Protein AF-0000000074037330 (afdb_homodimer)

InterPro domains:
  IPR000362 Fumarate lyase family [PR00149] (126-144)
  IPR000362 Fumarate lyase family [PR00149] (171-189)
  IPR000362 Fumarate lyase family [PR00149] (256-283)
  IPR000362 Fumarate lyase family [PR00149] (300-316)
  IPR008948 L-Aspartase-like [SSF48557] (42-413)
  IPR009049 Argininosuccinate lyase [MF_00006] (26-450)
  IPR009049 Argininosuccinate lyase [PTHR43814] (25-412)
  IPR009049 Argininosuccinate lyase [TIGR00838] (35-409)
  IPR009049 Argininosuccinate lyase [cd01359] (50-448)
  IPR020557 Fumarate lyase, conserved site [PS00163] (300-309)
  IPR022761 Fumarate lyase, N-terminal [PF00206] (53-324)
  IPR024083 Fumarase/histidase, N-terminal [G3DSA:1.10.275.10] (23-130)

Nearest PDB structures (foldseek):
  1tj7-assembly1_A  TM=9.114E-01  e=4.373E-25  Escherichia coli
  9ggj-assembly2_H  TM=9.199E-01  e=9.436E-25  Arabidopsis thaliana
  6ien-assembly1_D  TM=9.398E-01  e=2.125E-24  Mycobacterium tuberculosis H37Rv
  9ggj-assembly2_E  TM=9.167E-01  e=1.273E-24  Arabidopsis thaliana
  9ggi-assembly1_A  TM=9.177E-01  e=1.869E-24  Arabidopsis thaliana

pLDDT: mean 88.96, std 16.56, range [20.16, 98.88]

Solvent-accessible surface area (backbone atoms only — not comparable to full-atom values): 49420 Å² total; per-residue (Å²): 142,87,84,73,70,76,74,82,68,84,70,71,74,70,77,80,70,80,76,77,71,77,79,66,76,58,95,79,66,82,83,67,84,71,55,64,68,56,49,50,60,72,40,59,60,36,22,64,59,26,62,60,32,38,22,24,36,25,53,53,47,37,35,49,39,53,43,33,31,76,64,67,78,34,56,63,68,54,35,53,53,49,38,53,52,29,43,50,48,24,53,33,31,45,70,64,68,65,80,56,48,75,87,47,32,30,42,67,51,44,53,39,50,54,34,26,72,74,54,42,74,61,21,63,51,74,48,64,77,50,32,73,58,20,48,53,51,37,12,48,37,50,42,47,49,55,50,48,48,48,44,52,51,49,50,50,52,39,32,51,51,29,42,54,49,12,64,75,27,40,81,37,46,25,67,24,36,36,71,85,32,81,39,36,63,31,17,53,7,44,56,36,35,16,53,26,50,48,49,53,55,30,44,55,46,38,51,48,35,46,58,70,46,40,36,29,44,51,57,16,19,75,23,42,33,49,75,48,78,54,56,41,62,57,35,11,53,55,62,37,32,82,36,56,46,46,36,14,38,26,45,38,56,40,54,25,47,49,40,15,46,41,18,42,24,49,19,47,46,31,34,55,48,7,18,52,26,44,40,50,57,54,28,45,31,86,90,59,32,40,33,46,74,47,65,92,54,33,43,73,41,95,82,42,82,82,44,71,40,59,54,56,39,53,49,38,34,50,43,18,56,52,28,40,48,30,13,49,50,15,47,56,59,49,50,66,42,52,77,30,46,51,78,67,51,65,70,23,51,58,38,33,54,50,32,56,53,49,50,48,53,48,47,55,53,48,40,54,49,66,71,52,49,38,75,29,58,66,48,20,51,67,62,54,51,45,65,31,43,24,64,56,50,16,51,53,36,32,77,71,69,38,59,49,69,60,18,45,54,48,21,74,72,44,30,80,74,48,79,74,70,58,64,69,59,58,32,62,44,17,61,26,76,13,15,42,47,24,55,56,65,64,59,58,51,54,55,48,51,53,53,51,53,54,48,50,52,51,49,52,41,43,49,50,20,41,24,70,73,58,75,41,87,71,67,58,60,72,63,68,73,86,108,137,85,85,71,74,85,73,83,70,83,71,72,73,72,76,81,68,77,76,77,72,77,79,67,76,58,92,79,65,81,84,67,83,73,54,64,69,57,49,52,59,73,38,60,62,36,22,64,59,26,62,61,32,37,21,25,36,26,55,53,46,38,35,49,40,53,42,32,31,75,62,67,78,35,56,63,67,54,35,53,53,48,38,54,52,30,42,50,49,24,54,33,31,44,70,64,66,64,77,56,47,73,88,48,33,30,40,67,51,43,52,39,48,54,35,25,73,74,55,43,73,60,22,64,51,74,49,65,77,48,31,71,59,18,48,54,49,38,10,48,37,50,42,47,48,55,49,48,50,49,46,52,50,48,51,50,52,38,33,51,50,28,43,53,50,13,63,76,26,39,80,38,47,26,66,25,38,36,72,85,33,80,41,36,62,31,17,52,9,43,56,35,35,16,54,25,50,48,50,55,55,30,45,54,48,38,51,48,35,47,57,69,48,40,36,30,44,50,58,15,19,75,26,42,33,50,74,47,76,55,56,41,62,58,35,11,53,55,63,39,33,83,36,57,46,50,36,14,38,26,46,40,59,41,54,25,47,48,38,16,46,43,18,41,24,48,17,48,45,31,34,55,49,8,18,53,25,44,40,50,56,54,29,46,31,86,92,58,32,40,33,45,75,47,64,92,54,35,43,71,41,95,81,42,82,85,43,71,40,60,52,56,39,54,50,38,35,52,43,19,56,52,28,40,48,30,14,49,50,15,48,56,61,49,51,64,42,52,74,30,47,51,78,67,50,65,70,22,51,59,37,33,54,49,32,57,54,49,49,48,53,48,47,55,52,48,38,54,49,66,72,52,50,39,76,30,57,67,47,21,51,66,62,54,51,44,67,33,42,24,64,57,50,15,48,53,37,31,76,71,66,38,56,50,71,59,17,44,55,48,22,72,71,44,29,81,74,47,79,74,71,58,65,68,60,57,32,64,43,16,59,24,74,12,15,40,46,23,55,54,63,63,58,57,49,54,55,48,51,53,54,52,53,54,47,50,52,52,48,52,41,44,49,49,21,40,23,71,72,58,76,41,88,72,68,57,61,71,64,67,73,86,107

Foldseek 3Di:
DDPVPDPPDDPPPPPPLPPPPPLDPDPPDPPDDDDPVVLCVLLPCQQVLQLLLLLLLLLLLLLQLVQCCVQPVDPPVLSVLSLVQSLVSNVCSLVVSDHGDSSCSHSVSSQLVSQCVVPNPSSVCSCPQAAPVLSVLSSLLLSVLLLLLLLLVLLLLLLVLLQVVLVVFLQLWFFDDDVNHGAAIFTPSLVSNVLSVLSLVLSVLSVVLSLVSQARLHQLHQNNGDPGPGDSQSSSQLQLGPYHPPRSLVSQLCLLVSLLSNLVSLLSNLQSLLVVLVVVVVCVDPVNVQKDWDQVQWDADPVDRVDTHNVLSVVSNVVSVVSVVLSVQSVVLSPPDDTTDDSSSVRNSVSSVCSSVVSSVNSVVSSVGSNPMGGPSVSRVVPDALNNCLVVQLVVVVVVVDDSVVSNVVSVVCSNVDDDDDSSVVLCVPDDDCGSNHNVSVVSVVSSVVSVVVSVVSVVSNQVSSCVSSVDGDDSGHDPPVD/DCPVDDPVDDPPPPPPLPPPPPLDPDPPDPPDDDDPVVLCVLLPCQQVLQLLLLLLLLLLLLLQLVQCCVQPVDPPVLSVLSLVQSLVSNVCSLVVSDHGDSSCSHSVSSQLVSQCVVPNPSSVCSCPQAAVVLSVLSSLLLSVLLLLLLLLVLLLLLLVLLQVVLVVFLQLWFFDDDVNDGAAIFTPSLVSNVLSVLSLVLSVLSVVLSLVSQARLHQLHQNNGDPGPGDSQSSSQLQLGPYHPPRSLVSQLCLLVSLLSNLVSLLSNLQSLLVVLVVVVVCVDPVNVQKDWDQVQWDADPVDRVDTHNVLSVVSNVVSVVSVVLSVQSVVLSPPDDTTDDSSSVRNSVSSVCSSVVSSVNSVVSSVGSNPMGGPSVSRVVPDDLNNCLVVQLVVVVVVVDDSVVSNVVSVVCSNVDDDDDSSVVLCVPPDDCGSNHNVSVVSVVSSVVSVVVSVVSVVSNQVSSCVSSVDGDDSGHDPPVD

Radius of gyration: 31.89 Å; Cα contacts (8 Å, |Δi|>4): 1631; chains: 2; bounding box: 129×93×70 Å

Organism: NCBI:txid159291

Structure (mmCIF, N/CA/C/O backbone):
data_AF-0000000074037330-model_v1
#
loop_
_entity.id
_entity.type
_entity.pdbx_description
1 polymer 'Argininosuccinate lyase'
#
loop_
_atom_site.group_PDB
_atom_site.id
_atom_site.type_symbol
_atom_site.label_atom_id
_atom_site.label_alt_id
_atom_site.label_comp_id
_atom_site.label_asym_id
_atom_site.label_entity_id
_atom_site.label_seq_id
_atom_site.pdbx_PDB_ins_code
_atom_site.Cartn_x
_atom_site.Cartn_y
_atom_site.Cartn_z
_atom_site.occupancy
_atom_site.B_iso_or_equiv
_atom_site.auth_seq_id
_atom_site.auth_comp_id
_atom_site.auth_asym_id
_atom_site.auth_atom_id
_atom_site.pdbx_PDB_model_num
ATOM 1 N N . MET A 1 1 ? -68.125 2.275 -13.633 1 20.86 1 MET A N 1
ATOM 2 C CA . MET A 1 1 ? -67.938 2.797 -12.289 1 20.86 1 MET A CA 1
ATOM 3 C C . MET A 1 1 ? -66.625 3.582 -12.18 1 20.86 1 MET A C 1
ATOM 5 O O . MET A 1 1 ? -65.688 3.424 -13.016 1 20.86 1 MET A O 1
ATOM 9 N N . PRO A 1 2 ? -66.375 4.34 -10.977 1 20.16 2 PRO A N 1
ATOM 10 C CA . PRO A 1 2 ? -65.75 5.504 -10.336 1 20.16 2 PRO A CA 1
ATOM 11 C C . PRO A 1 2 ? -64.25 5.332 -10.141 1 20.16 2 PRO A C 1
ATOM 13 O O . PRO A 1 2 ? -63.812 4.281 -9.672 1 20.16 2 PRO A O 1
ATOM 16 N N . ARG A 1 3 ? -63.344 5.91 -11.07 1 23.05 3 ARG A N 1
ATOM 17 C CA . ARG A 1 3 ? -61.938 6.277 -11.258 1 23.05 3 ARG A CA 1
ATOM 18 C C . ARG A 1 3 ? -61.344 6.906 -9.992 1 23.05 3 ARG A C 1
ATOM 20 O O . ARG A 1 3 ? -60.281 7.5 -10.031 1 23.05 3 ARG A O 1
ATOM 27 N N . GLU A 1 4 ? -62.219 7.105 -8.992 1 20.86 4 GLU A N 1
ATOM 28 C CA . GLU A 1 4 ? -61.875 7.992 -7.891 1 20.86 4 GLU A CA 1
ATOM 29 C C . GLU A 1 4 ? -60.688 7.422 -7.086 1 20.86 4 GLU A C 1
ATOM 31 O O . GLU A 1 4 ? -60.906 6.676 -6.129 1 20.86 4 GLU A O 1
ATOM 36 N N . LEU A 1 5 ? -59.844 6.711 -7.816 1 22.75 5 LEU A N 1
ATOM 37 C CA . LEU A 1 5 ? -58.875 6 -7.008 1 22.75 5 LEU A CA 1
ATOM 38 C C . LEU A 1 5 ? -58.312 6.906 -5.918 1 22.75 5 LEU A C 1
ATOM 40 O O . LEU A 1 5 ? -58.125 8.109 -6.141 1 22.75 5 LEU A O 1
ATOM 44 N N . LEU A 1 6 ? -58.188 6.41 -4.727 1 22.62 6 LEU A N 1
ATOM 45 C CA . LEU A 1 6 ? -57.969 6.828 -3.348 1 22.62 6 LEU A CA 1
ATOM 46 C C . LEU A 1 6 ? -56.688 7.652 -3.232 1 22.62 6 LEU A C 1
ATOM 48 O O . LEU A 1 6 ? -55.625 7.258 -3.748 1 22.62 6 LEU A O 1
ATOM 52 N N . GLU A 1 7 ? -56.75 9.016 -3.18 1 23 7 GLU A N 1
ATOM 53 C CA . GLU A 1 7 ? -55.844 10.07 -2.717 1 23 7 GLU A CA 1
ATOM 54 C C . GLU A 1 7 ? -55.094 9.633 -1.459 1 23 7 GLU A C 1
ATOM 56 O O . GLU A 1 7 ? -55.719 9.375 -0.424 1 23 7 GLU A O 1
ATOM 61 N N . ALA A 1 8 ? -54.219 8.633 -1.665 1 27.61 8 ALA A N 1
ATOM 62 C CA . ALA A 1 8 ? -53.594 8.141 -0.432 1 27.61 8 ALA A CA 1
ATOM 63 C C . ALA A 1 8 ? -53.219 9.297 0.488 1 27.61 8 ALA A C 1
ATOM 65 O O . ALA A 1 8 ? -52.5 10.219 0.076 1 27.61 8 ALA A O 1
ATOM 66 N N . PRO A 1 9 ? -53.969 9.617 1.555 1 23.56 9 PRO A N 1
ATOM 67 C CA . PRO A 1 9 ? -53.938 10.789 2.43 1 23.56 9 PRO A CA 1
ATOM 68 C C . PRO A 1 9 ? -52.531 11.078 2.982 1 23.56 9 PRO A C 1
ATOM 70 O O . PRO A 1 9 ? -52.188 12.25 3.156 1 23.56 9 PRO A O 1
ATOM 73 N N . GLY A 1 10 ? -51.938 10.086 3.611 1 25.59 10 GLY A N 1
ATOM 74 C CA . GLY A 1 10 ? -51.344 10.484 4.879 1 25.59 10 GLY A CA 1
ATOM 75 C C . GLY A 1 10 ? -50.094 11.305 4.719 1 25.59 10 GLY A C 1
ATOM 76 O O . GLY A 1 10 ? -49.156 10.891 4.039 1 25.59 10 GLY A O 1
ATOM 77 N N . SER A 1 11 ? -50.188 12.625 4.555 1 23.95 11 SER A N 1
ATOM 78 C CA . SER A 1 11 ? -49.188 13.688 4.531 1 23.95 11 SER A CA 1
ATOM 79 C C . SER A 1 11 ? -48.188 13.516 5.66 1 23.95 11 SER A C 1
ATOM 81 O O . SER A 1 11 ? -48.531 13.719 6.832 1 23.95 11 SER A O 1
ATOM 83 N N . LEU A 1 12 ? -47.562 12.367 5.773 1 28.48 12 LEU A N 1
ATOM 84 C CA . LEU A 1 12 ? -46.594 12.336 6.875 1 28.48 12 LEU A CA 1
ATOM 85 C C . LEU A 1 12 ? -45.781 13.609 6.902 1 28.48 12 LEU A C 1
ATOM 87 O O . LEU A 1 12 ? -45.188 14.008 5.883 1 28.48 12 LEU A O 1
ATOM 91 N N . THR A 1 13 ? -46.188 14.578 7.691 1 24.44 13 THR A N 1
ATOM 92 C CA . THR A 1 13 ? -45.5 15.82 8 1 24.44 13 THR A CA 1
ATOM 93 C C . THR A 1 13 ? -44 15.578 8.125 1 24.44 13 THR A C 1
ATOM 95 O O . THR A 1 13 ? -43.562 14.703 8.883 1 24.44 13 THR A O 1
ATOM 98 N N . ARG A 1 14 ? -43.344 15.75 7.082 1 32.03 14 ARG A N 1
ATOM 99 C CA . ARG A 1 14 ? -41.875 15.797 7.059 1 32.03 14 ARG A CA 1
ATOM 100 C C . ARG A 1 14 ? -41.344 16.562 8.258 1 32.03 14 ARG A C 1
ATOM 102 O O . ARG A 1 14 ? -41.75 17.688 8.523 1 32.03 14 ARG A O 1
ATOM 109 N N . PRO A 1 15 ? -40.875 15.875 9.281 1 30.97 15 PRO A N 1
ATOM 110 C CA . PRO A 1 15 ? -40.344 16.656 10.398 1 30.97 15 PRO A CA 1
ATOM 111 C C . PRO A 1 15 ? -39.531 17.875 9.945 1 30.97 15 PRO A C 1
ATOM 113 O O . PRO A 1 15 ? -39 17.891 8.836 1 30.97 15 PRO A O 1
ATOM 116 N N . ALA A 1 16 ? -39.781 19.109 10.5 1 33.38 16 ALA A N 1
ATOM 117 C CA . ALA A 1 16 ? -39.188 20.422 10.32 1 33.38 16 ALA A CA 1
ATOM 118 C C . ALA A 1 16 ? -37.656 20.328 10.234 1 33.38 16 ALA A C 1
ATOM 120 O O . ALA A 1 16 ? -37 19.922 11.195 1 33.38 16 ALA A O 1
ATOM 121 N N . LEU A 1 17 ? -37.188 20.062 9.133 1 35.16 17 LEU A N 1
ATOM 122 C CA . LEU A 1 17 ? -35.75 20.328 8.883 1 35.16 17 LEU A CA 1
ATOM 123 C C . LEU A 1 17 ? -35.344 21.656 9.5 1 35.16 17 LEU A C 1
ATOM 125 O O . LEU A 1 17 ? -36 22.672 9.305 1 35.16 17 LEU A O 1
ATOM 129 N N . LEU A 1 18 ? -34.938 21.75 10.695 1 33.62 18 LEU A N 1
ATOM 130 C CA . LEU A 1 18 ? -34.375 22.969 11.289 1 33.62 18 LEU A CA 1
ATOM 131 C C . LEU A 1 18 ? -33.594 23.766 10.25 1 33.62 18 LEU A C 1
ATOM 133 O O . LEU A 1 18 ? -32.531 23.328 9.82 1 33.62 18 LEU A O 1
ATOM 137 N N . GLU A 1 19 ? -34.281 24.422 9.336 1 34.91 19 GLU A N 1
ATOM 138 C CA . GLU A 1 19 ? -33.656 25.406 8.445 1 34.91 19 GLU A CA 1
ATOM 139 C C . GLU A 1 19 ? -32.969 26.5 9.234 1 34.91 19 GLU A C 1
ATOM 141 O O . GLU A 1 19 ? -33.625 27.422 9.727 1 34.91 19 GLU A O 1
ATOM 146 N N . TYR A 1 20 ? -32.094 26.312 10.07 1 33.75 20 TYR A N 1
ATOM 147 C CA . TYR A 1 20 ? -31.344 27.406 10.703 1 33.75 20 TYR A CA 1
ATOM 148 C C . TYR A 1 20 ? -30.594 28.219 9.664 1 33.75 20 TYR A C 1
ATOM 150 O O . TYR A 1 20 ? -29.562 27.781 9.141 1 33.75 20 TYR A O 1
ATOM 158 N N . SER A 1 21 ? -31.297 29.109 8.891 1 36.19 21 SER A N 1
ATOM 159 C CA . SER A 1 21 ? -30.734 29.938 7.82 1 36.19 21 SER A CA 1
ATOM 160 C C . SER A 1 21 ? -29.797 31 8.383 1 36.19 21 SER A C 1
ATOM 162 O O . SER A 1 21 ? -29.469 31.969 7.688 1 36.19 21 SER A O 1
ATOM 164 N N . ARG A 1 22 ? -29.594 31.297 9.641 1 39.94 22 ARG A N 1
ATOM 165 C CA . ARG A 1 22 ? -28.797 32.5 9.82 1 39.94 22 ARG A CA 1
ATOM 166 C C . ARG A 1 22 ? -27.359 32.281 9.359 1 39.94 22 ARG A C 1
ATOM 168 O O . ARG A 1 22 ? -26.688 31.375 9.836 1 39.94 22 ARG A O 1
ATOM 175 N N . VAL A 1 23 ? -27.062 32.875 8.234 1 42.31 23 VAL A N 1
ATOM 176 C CA . VAL A 1 23 ? -25.734 32.844 7.609 1 42.31 23 VAL A CA 1
ATOM 177 C C . VAL A 1 23 ? -24.688 33.375 8.594 1 42.31 23 VAL A C 1
ATOM 179 O O . VAL A 1 23 ? -24.719 34.562 8.969 1 42.31 23 VAL A O 1
ATOM 182 N N . MET A 1 24 ? -24.328 32.688 9.539 1 45.78 24 MET A N 1
ATOM 183 C CA . MET A 1 24 ? -23.172 33.062 10.344 1 45.78 24 MET A CA 1
ATOM 184 C C . MET A 1 24 ? -21.984 33.406 9.453 1 45.78 24 MET A C 1
ATOM 186 O O . MET A 1 24 ? -21.828 32.875 8.359 1 45.78 24 MET A O 1
ATOM 190 N N . ALA A 1 25 ? -21.406 34.594 9.602 1 51.91 25 ALA A N 1
ATOM 191 C CA . ALA A 1 25 ? -20.203 35.031 8.898 1 51.91 25 ALA A CA 1
ATOM 192 C C . ALA A 1 25 ? -19.156 33.938 8.852 1 51.91 25 ALA A C 1
ATOM 194 O O . ALA A 1 25 ? -19.016 33.156 9.797 1 51.91 25 ALA A O 1
ATOM 195 N N . LYS A 1 26 ? -18.672 33.844 7.711 1 59.06 26 LYS A N 1
ATOM 196 C CA . LYS A 1 26 ? -17.609 32.844 7.531 1 59.06 26 LYS A CA 1
ATOM 197 C C . LYS A 1 26 ? -16.438 33.125 8.469 1 59.06 26 LYS A C 1
ATOM 199 O O . LYS A 1 26 ? -16.062 34.281 8.664 1 59.06 26 LYS A O 1
ATOM 204 N N . LEU A 1 27 ? -15.945 32.25 9.133 1 52.94 27 LEU A N 1
ATOM 205 C CA . LEU A 1 27 ? -14.922 32.344 10.172 1 52.94 27 LEU A CA 1
ATOM 206 C C . LEU A 1 27 ? -13.719 33.125 9.688 1 52.94 27 LEU A C 1
ATOM 208 O O . LEU A 1 27 ? -13.055 33.812 10.484 1 52.94 27 LEU A O 1
ATOM 212 N N . TRP A 1 28 ? -13.508 33.219 8.305 1 53.81 28 TRP A N 1
ATOM 213 C CA . TRP A 1 28 ? -12.328 33.844 7.742 1 53.81 28 TRP A CA 1
ATOM 214 C C . TRP A 1 28 ? -12.688 35.219 7.121 1 53.81 28 TRP A C 1
ATOM 216 O O . TRP A 1 28 ? -11.828 35.875 6.539 1 53.81 28 TRP A O 1
ATOM 226 N N . GLU A 1 29 ? -13.945 35.656 7.102 1 53.44 29 GLU A N 1
ATOM 227 C CA . GLU A 1 29 ? -14.422 36.844 6.391 1 53.44 29 GLU A CA 1
ATOM 228 C C . GLU A 1 29 ? -13.789 38.125 6.957 1 53.44 29 GLU A C 1
ATOM 230 O O . GLU A 1 29 ? -13.859 38.375 8.156 1 53.44 29 GLU A O 1
ATOM 235 N N . LYS A 1 30 ? -12.945 38.688 6.078 1 53.56 30 LYS A N 1
ATOM 236 C CA . LYS A 1 30 ? -12.273 39.938 6.41 1 53.56 30 LYS A CA 1
ATOM 237 C C . LYS A 1 30 ? -12.969 41.125 5.742 1 53.56 30 LYS A C 1
ATOM 239 O O . LYS A 1 30 ? -12.312 42.094 5.383 1 53.56 30 LYS A O 1
ATOM 244 N N . GLY A 1 31 ? -14.258 41.062 5.523 1 51.25 31 GLY A N 1
ATOM 245 C CA . GLY A 1 31 ? -15.016 42.219 5.074 1 51.25 31 GLY A CA 1
ATOM 246 C C . GLY A 1 31 ? -15.273 42.219 3.58 1 51.25 31 GLY A C 1
ATOM 247 O O . GLY A 1 31 ? -16 43.094 3.07 1 51.25 31 GLY A O 1
ATOM 248 N N . TYR A 1 32 ? -14.516 41.531 2.701 1 58.31 32 TYR A N 1
ATOM 249 C CA . TYR A 1 32 ? -14.828 41.594 1.276 1 58.31 32 TYR A CA 1
ATOM 250 C C . TYR A 1 32 ? -15.578 40.344 0.838 1 58.31 32 TYR A C 1
ATOM 252 O O . TYR A 1 32 ? -15.453 39.281 1.465 1 58.31 32 TYR A O 1
ATOM 260 N N . SER A 1 33 ? -16.5 40.688 -0.031 1 63.72 33 SER A N 1
ATOM 261 C CA . SER A 1 33 ? -17.281 39.562 -0.561 1 63.72 33 SER A CA 1
ATOM 262 C C . SER A 1 33 ? -16.516 38.844 -1.661 1 63.72 33 SER A C 1
ATOM 264 O O . SER A 1 33 ? -15.938 39.469 -2.547 1 63.72 33 SER A O 1
ATOM 266 N N . LEU A 1 34 ? -16.25 37.562 -1.409 1 65.75 34 LEU A N 1
ATOM 267 C CA . LEU A 1 34 ? -15.656 36.75 -2.467 1 65.75 34 LEU A CA 1
ATOM 268 C C . LEU A 1 34 ? -16.594 36.656 -3.672 1 65.75 34 LEU A C 1
ATOM 270 O O . LEU A 1 34 ? -17.812 36.719 -3.525 1 65.75 34 LEU A O 1
ATOM 274 N N . ASP A 1 35 ? -15.961 36.594 -4.867 1 75.75 35 ASP A N 1
ATOM 275 C CA . ASP A 1 35 ? -16.703 36.312 -6.082 1 75.75 35 ASP A CA 1
ATOM 276 C C . ASP A 1 35 ? -17.469 34.969 -5.957 1 75.75 35 ASP A C 1
ATOM 278 O O . ASP A 1 35 ? -16.938 34 -5.418 1 75.75 35 ASP A O 1
ATOM 282 N N . ASP A 1 36 ? -18.625 35.031 -6.328 1 71.31 36 ASP A N 1
ATOM 283 C CA . ASP A 1 36 ? -19.516 33.906 -6.184 1 71.31 36 ASP A CA 1
ATOM 284 C C . ASP A 1 36 ? -18.922 32.656 -6.848 1 71.31 36 ASP A C 1
ATOM 286 O O . ASP A 1 36 ? -19.031 31.547 -6.316 1 71.31 36 ASP A O 1
ATOM 290 N N . ALA A 1 37 ? -18.359 32.875 -8.016 1 77.56 37 ALA A N 1
ATOM 291 C CA . ALA A 1 37 ? -17.766 31.75 -8.727 1 77.56 37 ALA A CA 1
ATOM 292 C C . ALA A 1 37 ? -16.609 31.156 -7.945 1 77.56 37 ALA A C 1
ATOM 294 O O . ALA A 1 37 ? -16.438 29.938 -7.902 1 77.56 37 ALA A O 1
ATOM 295 N N . VAL A 1 38 ? -15.859 32.031 -7.367 1 82.69 38 VAL A N 1
ATOM 296 C CA . VAL A 1 38 ? -14.703 31.578 -6.602 1 82.69 38 VAL A CA 1
ATOM 297 C C . VAL A 1 38 ? -15.164 30.859 -5.332 1 82.69 38 VAL A C 1
ATOM 299 O O . VAL A 1 38 ? -14.594 29.844 -4.949 1 82.69 38 VAL A O 1
ATOM 302 N N . GLU A 1 39 ? -16.109 31.406 -4.742 1 81.44 39 GLU A N 1
ATOM 303 C CA . GLU A 1 39 ? -16.656 30.781 -3.537 1 81.44 39 GLU A CA 1
ATOM 304 C C . GLU A 1 39 ? -17.219 29.391 -3.84 1 81.44 39 GLU A C 1
ATOM 306 O O . GLU A 1 39 ? -16.969 28.438 -3.088 1 81.44 39 GLU A O 1
ATOM 311 N N . CYS A 1 40 ? -17.969 29.344 -4.941 1 80.44 40 CYS A N 1
ATOM 312 C CA . CYS A 1 40 ? -18.516 28.062 -5.352 1 80.44 40 CYS A CA 1
ATOM 313 C C . CYS A 1 40 ? -17.406 27.047 -5.633 1 80.44 40 CYS A C 1
ATOM 315 O O . CYS A 1 40 ? -17.516 25.891 -5.254 1 80.44 40 CYS A O 1
ATO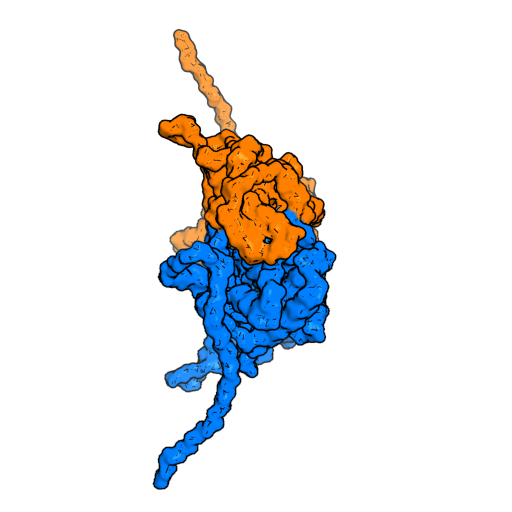M 317 N N . PHE A 1 41 ? -16.453 27.531 -6.27 1 84.06 41 PHE A N 1
ATOM 318 C CA . PHE A 1 41 ? -15.344 26.672 -6.645 1 84.06 41 PHE A CA 1
ATOM 319 C C . PHE A 1 41 ? -14.594 26.188 -5.406 1 84.06 41 PHE A C 1
ATOM 321 O O . PHE A 1 41 ? -14.258 25 -5.297 1 84.06 41 PHE A O 1
ATOM 328 N N . THR A 1 42 ? -14.352 27 -4.441 1 86.62 42 THR A N 1
ATOM 329 C CA . THR A 1 42 ? -13.516 26.672 -3.289 1 86.62 42 THR A CA 1
ATOM 330 C C . THR A 1 42 ? -14.297 25.859 -2.264 1 86.62 42 THR A C 1
ATOM 332 O O . THR A 1 42 ? -13.719 25.047 -1.535 1 86.62 42 THR A O 1
ATOM 335 N N . VAL A 1 43 ? -15.57 26.094 -2.207 1 86.25 43 VAL A N 1
ATOM 336 C CA . VAL A 1 43 ? -16.406 25.266 -1.344 1 86.25 43 VAL A CA 1
ATOM 337 C C . VAL A 1 43 ? -16.484 23.844 -1.918 1 86.25 43 VAL A C 1
ATOM 339 O O . VAL A 1 43 ? -16.453 22.875 -1.174 1 86.25 43 VAL A O 1
ATOM 342 N N . GLY A 1 44 ? -16.625 23.812 -3.232 1 89.44 44 GLY A N 1
ATOM 343 C CA . GLY A 1 44 ? -16.766 22.531 -3.912 1 89.44 44 GLY A CA 1
ATOM 344 C C . GLY A 1 44 ? -17.891 21.688 -3.367 1 89.44 44 GLY A C 1
ATOM 345 O O . GLY A 1 44 ? -19.031 22.156 -3.252 1 89.44 44 GLY A O 1
ATOM 346 N N . ARG A 1 45 ? -17.578 20.422 -3.008 1 90.56 45 ARG A N 1
ATOM 347 C CA . ARG A 1 45 ? -18.609 19.516 -2.531 1 90.56 45 ARG A CA 1
ATOM 348 C C . ARG A 1 45 ? -18.453 19.234 -1.039 1 90.56 45 ARG A C 1
ATOM 350 O O . ARG A 1 45 ? -19.016 18.281 -0.518 1 90.56 45 ARG A O 1
ATOM 357 N N . ASP A 1 46 ? -17.703 20.062 -0.376 1 92.19 46 ASP A N 1
ATOM 358 C CA . ASP A 1 46 ? -17.406 19.859 1.037 1 92.19 46 ASP A CA 1
ATOM 359 C C . ASP A 1 46 ? -18.688 19.859 1.872 1 92.19 46 ASP A C 1
ATOM 361 O O . ASP A 1 46 ? -18.797 19.125 2.854 1 92.19 46 ASP A O 1
ATOM 365 N N . TYR A 1 47 ? -19.656 20.734 1.519 1 90.69 47 TYR A N 1
ATOM 366 C CA . TYR A 1 47 ? -20.891 20.797 2.289 1 90.69 47 TYR A CA 1
ATOM 367 C C . TYR A 1 47 ? -21.656 19.484 2.223 1 90.69 47 TYR A C 1
ATOM 369 O O . TYR A 1 47 ? -22.375 19.125 3.162 1 90.69 47 TYR A O 1
ATOM 377 N N . LEU A 1 48 ? -21.484 18.719 1.184 1 90.94 48 LEU A N 1
ATOM 378 C CA . LEU A 1 48 ? -22.094 17.391 1.053 1 90.94 48 LEU A CA 1
ATOM 379 C C . LEU A 1 48 ? -21.25 16.328 1.721 1 90.94 48 LEU A C 1
ATOM 381 O O . LEU A 1 48 ? -21.766 15.508 2.486 1 90.94 48 LEU A O 1
ATOM 385 N N . LEU A 1 49 ? -19.969 16.375 1.443 1 94.12 49 LEU A N 1
ATOM 386 C CA . LEU A 1 49 ? -19.031 15.352 1.92 1 94.12 49 LEU A CA 1
ATOM 387 C C . LEU A 1 49 ? -18.922 15.398 3.439 1 94.12 49 LEU A C 1
ATOM 389 O O . LEU A 1 49 ? -18.766 14.359 4.086 1 94.12 49 LEU A O 1
ATOM 393 N N . ASP A 1 50 ? -19 16.594 4.012 1 94.75 50 ASP A N 1
ATOM 394 C CA . ASP A 1 50 ? -18.766 16.797 5.438 1 94.75 50 ASP A CA 1
ATOM 395 C C . ASP A 1 50 ? -19.953 16.297 6.266 1 94.75 50 ASP A C 1
ATOM 397 O O . ASP A 1 50 ? -19.844 16.156 7.484 1 94.75 50 ASP A O 1
ATOM 401 N N . LEU A 1 51 ? -21.062 16.016 5.656 1 92.19 51 LEU A N 1
ATOM 402 C CA . LEU A 1 51 ? -22.141 15.344 6.367 1 92.19 51 LEU A CA 1
ATOM 403 C C . LEU A 1 51 ? -21.688 14.008 6.93 1 92.19 51 LEU A C 1
ATOM 405 O O . LEU A 1 51 ? -22.156 13.578 7.984 1 92.19 51 LEU A O 1
ATOM 409 N N . ASN A 1 52 ? -20.734 13.406 6.242 1 93.56 52 ASN A N 1
ATOM 410 C CA . ASN A 1 52 ? -20.156 12.148 6.727 1 93.56 52 ASN A CA 1
ATOM 411 C C . ASN A 1 52 ? -19.297 12.375 7.965 1 93.56 52 ASN A C 1
ATOM 413 O O . ASN A 1 52 ? -19.062 11.445 8.734 1 93.56 52 ASN A O 1
ATOM 417 N N . LEU A 1 53 ? -18.812 13.641 8.227 1 96.5 53 LEU A N 1
ATOM 418 C CA . LEU A 1 53 ? -17.75 13.883 9.203 1 96.5 53 LEU A CA 1
ATOM 419 C C . LEU A 1 53 ? -18.297 14.594 10.43 1 96.5 53 LEU A C 1
ATOM 421 O O . LEU A 1 53 ? -17.609 14.719 11.445 1 96.5 53 LEU A O 1
ATOM 425 N N . ILE A 1 54 ? -19.562 15.055 10.422 1 95.88 54 ILE A N 1
ATOM 426 C CA . ILE A 1 54 ? -20.094 15.93 11.453 1 95.88 54 ILE A CA 1
ATOM 427 C C . ILE A 1 54 ? -20.078 15.211 12.805 1 95.88 54 ILE A C 1
ATOM 429 O O . ILE A 1 54 ? -19.781 15.828 13.836 1 95.88 54 ILE A O 1
ATOM 433 N N . THR A 1 55 ? -20.438 13.898 12.82 1 96.12 55 THR A N 1
ATOM 434 C CA . THR A 1 55 ? -20.422 13.141 14.062 1 96.12 55 THR A CA 1
ATOM 435 C C . THR A 1 55 ? -19 13.008 14.602 1 96.12 55 THR A C 1
ATOM 437 O O . THR A 1 55 ? -18.766 13.219 15.797 1 96.12 55 THR A O 1
ATOM 440 N N . ALA A 1 56 ? -18.062 12.648 13.727 1 97.5 56 ALA A N 1
ATOM 441 C CA . ALA A 1 56 ? -16.656 12.547 14.117 1 97.5 56 ALA A CA 1
ATOM 442 C C . ALA A 1 56 ? -16.125 13.898 14.586 1 97.5 56 ALA A C 1
ATOM 444 O O . ALA A 1 56 ? -15.312 13.961 15.516 1 97.5 56 ALA A O 1
ATOM 445 N N . ASP A 1 57 ? -16.516 14.961 13.93 1 97.5 57 ASP A N 1
ATOM 446 C CA . ASP A 1 57 ? -16.109 16.312 14.312 1 97.5 57 ASP A CA 1
ATOM 447 C C . ASP A 1 57 ? -16.594 16.641 15.727 1 97.5 57 ASP A C 1
ATOM 449 O O . ASP A 1 57 ? -15.836 17.203 16.531 1 97.5 57 ASP A O 1
ATOM 453 N N . ALA A 1 58 ? -17.828 16.312 15.984 1 97.56 58 ALA A N 1
ATOM 454 C CA . ALA A 1 58 ? -18.391 16.547 17.312 1 97.56 58 ALA A CA 1
ATOM 455 C C . ALA A 1 58 ? -17.625 15.758 18.375 1 97.56 58 ALA A C 1
ATOM 457 O O . ALA A 1 58 ? -17.281 16.297 19.438 1 97.56 58 ALA A O 1
ATOM 458 N N . VAL A 1 59 ? -17.344 14.508 18.078 1 97.81 59 VAL A N 1
ATOM 459 C CA . VAL A 1 59 ? -16.656 13.633 19.031 1 97.81 59 VAL A CA 1
ATOM 460 C C . VAL A 1 59 ? -15.242 14.172 19.281 1 97.81 59 VAL A C 1
ATOM 462 O O . VAL A 1 59 ? -14.812 14.273 20.438 1 97.81 59 VAL A O 1
ATOM 465 N N . ALA A 1 60 ? -14.531 14.539 18.234 1 98.12 60 ALA A N 1
ATOM 466 C CA . ALA A 1 60 ? -13.195 15.109 18.375 1 98.12 60 ALA A CA 1
ATOM 467 C C . ALA A 1 60 ? -13.234 16.422 19.156 1 98.12 60 ALA A C 1
ATOM 469 O O . ALA A 1 60 ? -12.312 16.719 19.938 1 98.12 60 ALA A O 1
ATOM 470 N N . SER A 1 61 ? -14.305 17.188 18.984 1 97.81 61 SER A N 1
ATOM 471 C CA . SER A 1 61 ? -14.445 18.484 19.656 1 97.81 61 SER A CA 1
ATOM 472 C C . SER A 1 61 ? -14.703 18.281 21.156 1 97.81 61 SER A C 1
ATOM 474 O O . SER A 1 61 ? -14.266 19.094 21.969 1 97.81 61 SER A O 1
ATOM 476 N N . ILE A 1 62 ? -15.406 17.203 21.531 1 98.12 62 ILE A N 1
ATOM 477 C CA . ILE A 1 62 ? -15.578 16.891 22.953 1 98.12 62 ILE A CA 1
ATOM 478 C C . ILE A 1 62 ? -14.211 16.688 23.594 1 98.12 62 ILE A C 1
ATOM 480 O O . ILE A 1 62 ? -13.93 17.25 24.656 1 98.12 62 ILE A O 1
ATOM 484 N N . ALA A 1 63 ? -13.375 15.859 22.938 1 98.06 63 ALA A N 1
ATOM 485 C CA . ALA A 1 63 ? -12.039 15.594 23.469 1 98.06 63 ALA A CA 1
ATOM 486 C C . ALA A 1 63 ? -11.219 16.875 23.562 1 98.06 63 ALA A C 1
ATOM 488 O O . ALA A 1 63 ? -10.484 17.078 24.547 1 98.06 63 ALA A O 1
ATOM 489 N N . HIS A 1 64 ? -11.328 17.719 22.578 1 97.44 64 HIS A N 1
ATOM 490 C CA . HIS A 1 64 ? -10.609 18.984 22.547 1 97.44 64 HIS A CA 1
ATOM 491 C C . HIS A 1 64 ? -11.047 19.891 23.703 1 97.44 64 HIS A C 1
ATOM 493 O O . HIS A 1 64 ? -10.219 20.469 24.391 1 97.44 64 HIS A O 1
ATOM 499 N N . VAL A 1 65 ? -12.352 20.016 23.922 1 97.5 65 VAL A N 1
ATOM 500 C CA . VAL A 1 65 ? -12.922 20.844 24.984 1 97.5 65 VAL A CA 1
ATOM 501 C C . VAL A 1 65 ? -12.461 20.328 26.344 1 97.5 65 VAL A C 1
ATOM 503 O O . VAL A 1 65 ? -12.109 21.109 27.234 1 97.5 65 VAL A O 1
ATOM 506 N N . ARG A 1 66 ? -12.516 19.062 26.516 1 97.44 66 ARG A N 1
ATOM 507 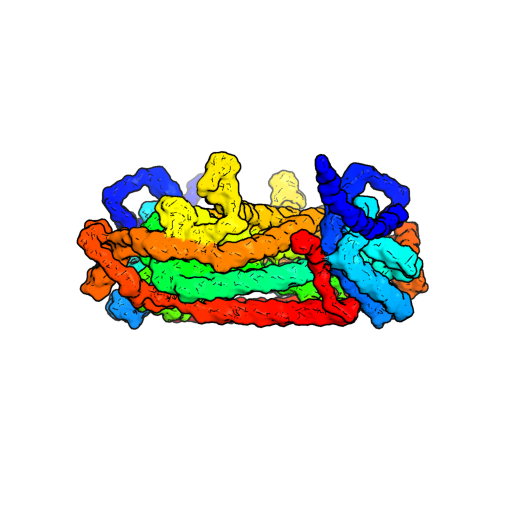C CA . ARG A 1 66 ? -12.039 18.453 27.75 1 97.44 66 ARG A CA 1
ATOM 508 C C . ARG A 1 66 ? -10.586 18.812 28.016 1 97.44 66 ARG A C 1
ATOM 510 O O . ARG A 1 66 ? -10.211 19.109 29.156 1 97.44 66 ARG A O 1
ATOM 517 N N . MET A 1 67 ? -9.773 18.734 27 1 97.5 67 MET A N 1
ATOM 518 C CA . MET A 1 67 ? -8.367 19.094 27.109 1 97.5 67 MET A CA 1
ATOM 519 C C . MET A 1 67 ? -8.203 20.578 27.438 1 97.5 67 MET A C 1
ATOM 521 O O . MET A 1 67 ? -7.387 20.938 28.281 1 97.5 67 MET A O 1
ATOM 525 N N . LEU A 1 68 ? -9 21.516 26.812 1 95.75 68 LEU A N 1
ATOM 526 C CA . LEU A 1 68 ? -8.945 22.938 27.109 1 95.75 68 LEU A CA 1
ATOM 527 C C . LEU A 1 68 ? -9.258 23.203 28.578 1 95.75 68 LEU A C 1
ATOM 529 O O . LEU A 1 68 ? -8.609 24.031 29.219 1 95.75 68 LEU A O 1
ATOM 533 N N . ALA A 1 69 ? -10.219 22.531 29.094 1 97.06 69 ALA A N 1
ATOM 534 C CA . ALA A 1 69 ? -10.578 22.688 30.516 1 97.06 69 ALA A CA 1
ATOM 535 C C . ALA A 1 69 ? -9.461 22.172 31.422 1 97.06 69 ALA A C 1
ATOM 537 O O . ALA A 1 69 ? -9.109 22.828 32.406 1 97.06 69 ALA A O 1
ATOM 538 N N . SER A 1 70 ? -8.922 21.047 31.078 1 97.19 70 SER A N 1
ATOM 539 C CA . SER A 1 70 ? -7.883 20.438 31.891 1 97.19 70 SER A CA 1
ATOM 540 C C . SER A 1 70 ? -6.629 21.297 31.938 1 97.19 70 SER A C 1
ATOM 542 O O . SER A 1 70 ? -5.871 21.25 32.906 1 97.19 70 SER A O 1
ATOM 544 N N . THR A 1 71 ? -6.371 22.125 30.906 1 94.19 71 THR A N 1
ATOM 545 C CA . THR A 1 71 ? -5.18 22.953 30.828 1 94.19 71 THR A CA 1
ATOM 546 C C . THR A 1 71 ? -5.488 24.375 31.281 1 94.19 71 THR A C 1
ATOM 548 O O . THR A 1 71 ? -4.629 25.266 31.203 1 94.19 71 THR A O 1
ATOM 551 N N . GLY A 1 72 ? -6.758 24.672 31.641 1 92.25 72 GLY A N 1
ATOM 552 C CA . GLY A 1 72 ? -7.145 25.969 32.188 1 92.25 72 GLY A CA 1
ATOM 553 C C . GLY A 1 72 ? -7.48 26.984 31.125 1 92.25 72 GLY A C 1
ATOM 554 O O . GLY A 1 72 ? -7.637 28.172 31.438 1 92.25 72 GLY A O 1
ATOM 555 N N . LEU A 1 73 ? -7.633 26.547 29.875 1 91.25 73 LEU A N 1
ATOM 556 C CA . LEU A 1 73 ? -7.902 27.469 28.766 1 91.25 73 LEU A CA 1
ATOM 557 C C . LEU A 1 73 ? -9.398 27.703 28.609 1 91.25 73 LEU A C 1
ATOM 559 O O . LEU A 1 73 ? -9.812 28.641 27.922 1 91.25 73 LEU A O 1
ATOM 563 N N . LEU A 1 74 ? -10.203 26.859 29.281 1 93.12 74 LEU A N 1
ATOM 564 C CA . LEU A 1 74 ? -11.656 26.938 29.297 1 93.12 74 LEU A CA 1
ATOM 565 C C . LEU A 1 74 ? -12.203 26.656 30.688 1 93.12 74 LEU A C 1
ATOM 567 O O . LEU A 1 74 ? -11.742 25.734 31.359 1 93.12 74 LEU A O 1
ATOM 571 N N . GLU A 1 75 ? -13.156 27.469 31.125 1 93.69 75 GLU A N 1
ATOM 572 C CA . GLU A 1 75 ? -13.766 27.25 32.438 1 93.69 75 GLU A CA 1
ATOM 573 C C . GLU A 1 75 ? -14.539 25.922 32.469 1 93.69 75 GLU A C 1
ATOM 575 O O . GLU A 1 75 ? -15.188 25.562 31.469 1 93.69 75 GLU A O 1
ATOM 580 N N . ASN A 1 76 ? -14.523 25.344 33.594 1 96.38 76 ASN A N 1
ATOM 581 C CA . ASN A 1 76 ? -15.117 24.016 33.75 1 96.38 76 ASN A CA 1
ATOM 582 C C . ASN A 1 76 ? -16.609 24.031 33.406 1 96.38 76 ASN A C 1
ATOM 584 O O . ASN A 1 76 ? -17.125 23.094 32.781 1 96.38 76 ASN A O 1
ATOM 588 N N . ASP A 1 77 ? -17.266 25.016 33.844 1 96 77 ASP A N 1
ATOM 589 C CA . ASP A 1 77 ? -18.703 25.109 33.594 1 96 77 ASP A CA 1
ATOM 590 C C . ASP A 1 77 ? -18.984 25.25 32.094 1 96 77 ASP A C 1
ATOM 592 O O . ASP A 1 77 ? -19.922 24.656 31.578 1 96 77 ASP A O 1
ATOM 596 N N . GLN A 1 78 ? -18.219 26.062 31.438 1 94.69 78 GLN A N 1
ATOM 597 C CA . GLN A 1 78 ? -18.344 26.219 30 1 94.69 78 GLN A CA 1
ATOM 598 C C . GLN A 1 78 ? -18.047 24.906 29.266 1 94.69 78 GLN A C 1
ATOM 600 O O . GLN A 1 78 ? -18.75 24.547 28.328 1 94.69 78 GLN A O 1
ATOM 605 N N . ALA A 1 79 ? -17.062 24.25 29.75 1 97.31 79 ALA A N 1
ATOM 606 C CA . ALA A 1 79 ? -16.672 22.969 29.156 1 97.31 79 ALA A CA 1
ATOM 607 C C . ALA A 1 79 ? -17.797 21.938 29.25 1 97.31 79 ALA A C 1
ATOM 609 O O . ALA A 1 79 ? -18.062 21.219 28.297 1 97.31 79 ALA A O 1
ATOM 610 N N . ARG A 1 80 ? -18.391 21.844 30.453 1 97.25 80 ARG A N 1
ATOM 611 C CA . ARG A 1 80 ? -19.484 20.906 30.656 1 97.25 80 ARG A CA 1
ATOM 612 C C . ARG A 1 80 ? -20.641 21.203 29.719 1 97.25 80 ARG A C 1
ATOM 614 O O . ARG A 1 80 ? -21.219 20.281 29.125 1 97.25 80 ARG A O 1
ATOM 621 N N . ALA A 1 81 ? -20.969 22.469 29.594 1 97.44 81 ALA A N 1
ATOM 622 C CA . ALA A 1 81 ? -22.047 22.859 28.703 1 97.44 81 ALA A CA 1
ATOM 623 C C . ALA A 1 81 ? -21.734 22.531 27.25 1 97.44 81 ALA A C 1
ATOM 625 O O . ALA A 1 81 ? -22.594 22.047 26.516 1 97.44 81 ALA A O 1
ATOM 626 N N . LEU A 1 82 ? -20.531 22.812 26.859 1 97.56 82 LEU A N 1
ATOM 627 C CA . LEU A 1 82 ? -20.094 22.531 25.5 1 97.56 82 LEU A CA 1
ATOM 628 C C . LEU A 1 82 ? -20.141 21.031 25.203 1 97.56 82 LEU A C 1
ATOM 630 O O . LEU A 1 82 ? -20.625 20.609 24.156 1 97.56 82 LEU A O 1
ATOM 634 N N . GLU A 1 83 ? -19.625 20.219 26.141 1 97.88 83 GLU A N 1
ATOM 635 C CA . GLU A 1 83 ? -19.625 18.766 25.953 1 97.88 83 GLU A CA 1
ATOM 636 C C . GLU A 1 83 ? -21.047 18.234 25.766 1 97.88 83 GLU A C 1
ATOM 638 O O . GLU A 1 83 ? -21.266 17.375 24.922 1 97.88 83 GLU A O 1
ATOM 643 N N . GLU A 1 84 ? -21.938 18.75 26.594 1 97.69 84 GLU A N 1
ATOM 644 C CA . GLU A 1 84 ? -23.328 18.297 26.516 1 97.69 84 GLU A CA 1
ATOM 645 C C . GLU A 1 84 ? -23.922 18.609 25.141 1 97.69 84 GLU A C 1
ATOM 647 O O . GLU A 1 84 ? -24.562 17.75 24.531 1 97.69 84 GLU A O 1
ATOM 652 N N . GLU A 1 85 ? -23.703 19.797 24.672 1 97.56 85 GLU A N 1
ATOM 653 C CA . GLU A 1 85 ? -24.234 20.188 23.359 1 97.56 85 GLU A CA 1
ATOM 654 C C . GLU A 1 85 ? -23.562 19.422 22.234 1 97.56 85 GLU A C 1
ATOM 656 O O . GLU A 1 85 ? -24.203 19.078 21.234 1 97.56 85 GLU A O 1
ATOM 661 N N . LEU A 1 86 ? -22.312 19.203 22.328 1 98 86 LEU A N 1
ATOM 662 C CA . LEU A 1 86 ? -21.578 18.438 21.328 1 98 86 LEU A CA 1
ATOM 663 C C . LEU A 1 86 ? -22.094 17 21.25 1 98 86 LEU A C 1
ATOM 665 O O . LEU A 1 86 ? -22.172 16.422 20.172 1 98 86 LEU A O 1
ATOM 669 N N . ARG A 1 87 ? -22.391 16.406 22.422 1 97.69 87 ARG A N 1
ATOM 670 C CA . ARG A 1 87 ? -22.984 15.07 22.422 1 97.69 87 ARG A CA 1
ATOM 671 C C . ARG A 1 87 ? -24.312 15.062 21.672 1 97.69 87 ARG A C 1
ATOM 673 O O . ARG A 1 87 ? -24.609 14.117 20.922 1 97.69 87 ARG A O 1
ATOM 680 N N . GLN A 1 88 ? -25.031 16.125 21.906 1 96.75 88 GLN A N 1
ATOM 681 C CA . GLN A 1 88 ? -26.312 16.234 21.188 1 96.75 88 GLN A CA 1
ATOM 682 C C . GLN A 1 88 ? -26.094 16.359 19.688 1 96.75 88 GLN A C 1
ATOM 684 O O . GLN A 1 88 ? -26.797 15.742 18.891 1 96.75 88 GLN A O 1
ATOM 689 N N . ILE A 1 89 ? -25.141 17.141 19.266 1 96.31 89 ILE A N 1
ATOM 690 C CA . ILE A 1 89 ? -24.828 17.312 17.859 1 96.31 89 ILE A CA 1
ATOM 691 C C . ILE A 1 89 ? -24.391 15.984 17.25 1 96.31 89 ILE A C 1
ATOM 693 O O . ILE A 1 89 ? -24.766 15.648 16.125 1 96.31 89 ILE A O 1
ATOM 697 N N . ALA A 1 90 ? -23.578 15.211 17.969 1 96.31 90 ALA A N 1
ATOM 698 C CA . ALA A 1 90 ? -23.156 13.891 17.516 1 96.31 90 ALA A CA 1
ATOM 699 C C . ALA A 1 90 ? -24.344 12.977 17.266 1 96.31 90 ALA A C 1
ATOM 701 O O . ALA A 1 90 ? -24.406 12.289 16.25 1 96.31 90 ALA A O 1
ATOM 702 N N . ARG A 1 91 ? -25.281 12.969 18.188 1 94.31 91 ARG A N 1
ATOM 703 C CA . ARG A 1 91 ? -26.484 12.156 18.047 1 94.31 91 ARG A CA 1
ATOM 704 C C . ARG A 1 91 ? -27.312 12.602 16.844 1 94.31 91 ARG A C 1
ATOM 706 O O . ARG A 1 91 ? -27.812 11.766 16.094 1 94.31 91 ARG A O 1
ATOM 713 N N . ASP A 1 92 ? -27.438 13.922 16.688 1 93.75 92 ASP A N 1
ATOM 714 C CA . ASP A 1 92 ? -28.156 14.461 15.531 1 93.75 92 ASP A CA 1
ATOM 715 C C . ASP A 1 92 ? -27.469 14.086 14.227 1 93.75 92 ASP A C 1
ATOM 717 O O . ASP A 1 92 ? -28.125 13.852 13.211 1 93.75 92 ASP A O 1
ATOM 721 N N . GLY A 1 93 ? -26.172 14.102 14.258 1 92.56 93 GLY A N 1
ATOM 722 C CA . GLY A 1 93 ? -25.406 13.711 13.086 1 92.56 93 GLY A CA 1
ATOM 723 C C . GLY A 1 93 ? -25.672 12.281 12.641 1 92.56 93 GLY A C 1
ATOM 724 O O . GLY A 1 93 ? -25.938 12.031 11.469 1 92.56 93 GLY A O 1
ATOM 725 N N . VAL A 1 94 ? -25.625 11.375 13.508 1 89.62 94 VAL A N 1
ATOM 726 C CA . VAL A 1 94 ? -25.859 9.961 13.219 1 89.62 94 VAL A CA 1
ATOM 727 C C . VAL A 1 94 ? -27.297 9.766 12.719 1 89.62 94 VAL A C 1
ATOM 729 O O . VAL A 1 94 ? -27.547 8.93 11.852 1 89.62 94 VAL A O 1
ATOM 732 N N . ALA A 1 95 ? -28.219 10.562 13.281 1 90.06 95 ALA A N 1
ATOM 733 C CA . ALA A 1 95 ? -29.625 10.461 12.93 1 90.06 95 ALA A CA 1
ATOM 734 C C . ALA A 1 95 ? -29.922 11.164 11.609 1 90.06 95 ALA A C 1
ATOM 736 O O . ALA A 1 95 ? -31.047 11.141 11.117 1 90.06 95 ALA A O 1
ATOM 737 N N . GLY A 1 96 ? -28.953 11.844 11.039 1 89.31 96 GLY A N 1
ATOM 738 C CA . GLY A 1 96 ? -29.125 12.539 9.773 1 89.31 96 GLY A CA 1
ATOM 739 C C . GLY A 1 96 ? -29.922 13.828 9.914 1 89.31 96 GLY A C 1
ATOM 740 O O . GLY A 1 96 ? -30.562 14.273 8.961 1 89.31 96 GLY A O 1
ATOM 741 N N . LYS A 1 97 ? -29.891 14.422 11.047 1 91.5 97 LYS A N 1
ATOM 742 C CA . LYS A 1 97 ? -30.719 15.586 11.336 1 91.5 97 LYS A CA 1
ATOM 743 C C . LYS A 1 97 ? -29.938 16.875 11.141 1 91.5 97 LYS A C 1
ATOM 745 O O . LYS A 1 97 ? -30.516 17.969 11.188 1 91.5 97 LYS A O 1
ATOM 750 N N . VAL A 1 98 ? -28.641 16.766 10.961 1 92.94 98 VAL A N 1
ATOM 751 C CA . VAL A 1 98 ? -27.828 17.969 10.742 1 92.94 98 VAL A CA 1
ATOM 752 C C . VAL A 1 98 ? -27.781 18.297 9.25 1 92.94 98 VAL A C 1
ATOM 754 O O . VAL A 1 98 ? -27.625 17.406 8.414 1 92.94 98 VAL A O 1
ATOM 757 N N . ARG A 1 99 ? -27.969 19.531 8.945 1 91.81 99 ARG A N 1
ATOM 758 C CA . ARG A 1 99 ? -27.891 20.016 7.57 1 91.81 99 ARG A CA 1
ATOM 759 C C . ARG A 1 99 ? -26.719 20.969 7.387 1 91.81 99 ARG A C 1
ATOM 761 O O . ARG A 1 99 ? -26.406 21.766 8.281 1 91.81 99 ARG A O 1
ATOM 768 N N . ILE A 1 100 ? -26.078 20.828 6.32 1 92.25 100 ILE A N 1
ATOM 769 C CA . ILE A 1 100 ? -25.016 21.734 5.914 1 92.25 100 ILE A CA 1
ATOM 770 C C . ILE A 1 100 ? -25.328 22.312 4.535 1 92.25 100 ILE A C 1
ATOM 772 O O . ILE A 1 100 ? -25.438 21.578 3.557 1 92.25 100 ILE A O 1
ATOM 776 N N . SER A 1 101 ? -25.531 23.562 4.469 1 90.44 101 SER A N 1
ATOM 777 C CA . SER A 1 101 ? -25.797 24.234 3.193 1 90.44 101 SER A CA 1
ATOM 778 C C . SER A 1 101 ? -24.5 24.688 2.525 1 90.44 101 SER A C 1
ATOM 780 O O . SER A 1 101 ? -23.438 24.688 3.152 1 90.44 101 SER A O 1
ATOM 782 N N . ARG A 1 102 ? -24.562 25.047 1.314 1 87.12 102 ARG A N 1
ATOM 783 C CA . ARG A 1 102 ? -23.391 25.562 0.592 1 87.12 102 ARG A CA 1
ATOM 784 C C . ARG A 1 102 ? -22.859 26.828 1.25 1 87.12 102 ARG A C 1
ATOM 786 O O . ARG A 1 102 ? -21.656 27.094 1.21 1 87.12 102 ARG A O 1
ATOM 793 N N . GLU A 1 103 ? -23.734 27.562 1.801 1 85.25 103 GLU A N 1
ATOM 794 C CA . GLU A 1 103 ? -23.359 28.812 2.469 1 85.25 103 GLU A CA 1
ATOM 795 C C . GLU A 1 103 ? -22.562 28.531 3.744 1 85.25 103 GLU A C 1
ATOM 797 O O . GLU A 1 103 ? -21.688 29.312 4.125 1 85.25 103 GLU A O 1
ATOM 802 N N . ASP A 1 104 ? -22.828 27.406 4.348 1 88.56 104 ASP A N 1
ATOM 803 C CA . ASP A 1 104 ? -22.125 27.016 5.562 1 88.56 104 ASP A CA 1
ATOM 804 C C . ASP A 1 104 ? -20.688 26.562 5.246 1 88.56 104 ASP A C 1
ATOM 806 O O . ASP A 1 104 ? -19.828 26.547 6.133 1 88.56 104 ASP A O 1
ATOM 810 N N . GLU A 1 105 ? -20.469 26.125 4.035 1 85.56 105 GLU A N 1
ATOM 811 C CA . GLU A 1 105 ? -19.172 25.703 3.508 1 85.56 105 GLU A CA 1
ATOM 812 C C . GLU A 1 105 ? -18.797 24.312 3.994 1 85.56 105 GLU A C 1
ATOM 814 O O . GLU A 1 105 ? -18.438 23.453 3.195 1 85.56 105 GLU A O 1
ATOM 819 N N . ASP A 1 106 ? -18.859 24.109 5.328 1 89.81 106 ASP A N 1
ATOM 820 C CA . ASP A 1 106 ? -18.375 22.828 5.844 1 89.81 106 ASP A CA 1
ATOM 821 C C . ASP A 1 106 ? -19 22.5 7.195 1 89.81 106 ASP A C 1
ATOM 823 O O . ASP A 1 106 ? -19.797 23.297 7.723 1 89.81 106 ASP A O 1
ATOM 827 N N . CYS A 1 107 ? -18.672 21.359 7.738 1 90.5 107 CYS A N 1
ATOM 828 C CA . CYS A 1 107 ? -19.281 20.906 8.984 1 90.5 107 CYS A CA 1
ATOM 829 C C . CYS A 1 107 ? -18.75 21.688 10.172 1 90.5 107 CYS A C 1
ATOM 831 O O . CYS A 1 107 ? -19.438 21.828 11.188 1 90.5 107 CYS A O 1
ATOM 833 N N . HIS A 1 108 ? -17.562 22.203 10.094 1 91.25 108 HIS A N 1
ATOM 834 C CA . HIS A 1 108 ? -16.969 22.938 11.203 1 91.25 108 HIS A CA 1
ATOM 835 C C . HIS A 1 108 ? -17.719 24.234 11.469 1 91.25 108 HIS A C 1
ATOM 837 O O . HIS A 1 108 ? -17.953 24.594 12.625 1 91.25 108 HIS A O 1
ATOM 843 N N . THR A 1 109 ? -18.062 24.875 10.383 1 89.38 109 THR A N 1
ATOM 844 C CA . THR A 1 109 ? -18.859 26.109 10.477 1 89.38 109 THR A CA 1
ATOM 845 C C . THR A 1 109 ? -20.219 25.828 11.109 1 89.38 109 THR A C 1
ATOM 847 O O . THR A 1 109 ? -20.672 26.578 11.977 1 89.38 109 THR A O 1
ATOM 850 N N . VAL A 1 110 ? -20.828 24.766 10.695 1 92.5 110 VAL A N 1
ATOM 851 C CA . VAL A 1 110 ? -22.141 24.406 11.203 1 92.5 110 VAL A CA 1
ATOM 852 C C . VAL A 1 110 ? -22.047 24.031 12.68 1 92.5 110 VAL A C 1
ATOM 854 O O . VAL A 1 110 ? -22.906 24.406 13.477 1 92.5 110 VAL A O 1
ATOM 857 N N . LEU A 1 111 ? -21.062 23.266 13.031 1 94.62 111 LEU A N 1
ATOM 858 C CA . LEU A 1 111 ? -20.859 22.875 14.422 1 94.62 111 LEU A CA 1
ATOM 859 C C . LEU A 1 111 ? -20.719 24.109 15.312 1 94.62 111 LEU A C 1
ATOM 861 O O . LEU A 1 111 ? -21.344 24.203 16.359 1 94.62 111 LEU A O 1
ATOM 865 N N . GLU A 1 112 ? -19.891 25.047 14.914 1 90.81 112 GLU A N 1
ATOM 866 C CA . GLU A 1 112 ? -19.719 26.281 15.672 1 90.81 112 GLU A CA 1
ATOM 867 C C . GLU A 1 112 ? -21.016 27.078 15.742 1 90.81 112 GLU A C 1
ATOM 869 O O . GLU A 1 112 ? -21.344 27.641 16.781 1 90.81 112 GLU A O 1
ATOM 874 N N . ALA A 1 113 ? -21.719 27.172 14.633 1 91.94 113 ALA A N 1
ATOM 875 C CA . ALA A 1 113 ? -22.984 27.906 14.578 1 91.94 113 ALA A CA 1
ATOM 876 C C . ALA A 1 113 ? -23.984 27.312 15.562 1 91.94 113 ALA A C 1
ATOM 878 O O . ALA A 1 113 ? -24.656 28.062 16.281 1 91.94 113 ALA A O 1
ATOM 879 N N . LEU A 1 114 ? -24.094 26.031 15.562 1 94.12 114 LEU A N 1
ATOM 880 C CA . LEU A 1 114 ? -25.016 25.359 16.469 1 94.12 114 LEU A CA 1
ATOM 881 C C . LEU A 1 114 ? -24.641 25.609 17.922 1 94.12 114 LEU A C 1
ATOM 883 O O . LEU A 1 114 ? -25.516 25.891 18.75 1 94.12 114 LEU A O 1
ATOM 887 N N . LEU A 1 115 ? -23.359 25.531 18.234 1 95.31 115 LEU A N 1
ATOM 888 C CA . LEU A 1 115 ? -22.891 25.75 19.609 1 95.31 115 LEU A CA 1
ATOM 889 C C . LEU A 1 115 ? -23.109 27.203 20.031 1 95.31 115 LEU A C 1
ATOM 891 O O . LEU A 1 115 ? -23.5 27.453 21.172 1 95.31 115 LEU A O 1
ATOM 895 N N . THR A 1 116 ? -22.844 28.125 19.125 1 92.19 116 THR A N 1
ATOM 896 C CA . THR A 1 116 ? -23.016 29.531 19.422 1 92.19 116 THR A CA 1
ATOM 897 C C . THR A 1 116 ? -24.484 29.875 19.641 1 92.19 116 THR A C 1
ATOM 899 O O . THR A 1 116 ? -24.828 30.656 20.516 1 92.19 116 THR A O 1
ATOM 902 N N . GLU A 1 117 ? -25.297 29.328 18.844 1 94.06 117 GLU A N 1
ATOM 903 C CA . GLU A 1 117 ? -26.734 29.531 18.969 1 94.06 117 GLU A CA 1
ATOM 904 C C . GLU A 1 117 ? -27.234 29.047 20.328 1 94.06 117 GLU A C 1
ATOM 906 O O . GLU A 1 117 ? -28.062 29.703 20.969 1 94.06 117 GLU A O 1
ATOM 911 N N . ARG A 1 118 ? -26.719 28.016 20.734 1 94.31 118 ARG A N 1
ATOM 912 C CA . ARG A 1 118 ? -27.25 27.328 21.906 1 94.31 118 ARG A CA 1
ATOM 913 C C . ARG A 1 118 ? -26.562 27.828 23.188 1 94.31 118 ARG A C 1
ATOM 915 O O . ARG A 1 118 ? -27.188 27.844 24.25 1 94.31 118 ARG A O 1
ATOM 922 N N . LEU A 1 119 ? -25.281 28.234 23.078 1 95.31 119 LEU A N 1
ATOM 923 C CA . LEU A 1 119 ? -24.5 28.5 24.281 1 95.31 119 LEU A CA 1
ATOM 924 C C . LEU A 1 119 ? -23.938 29.922 24.266 1 95.31 119 LEU A C 1
ATOM 926 O O . LEU A 1 119 ? -23.25 30.328 25.188 1 95.31 119 LEU A O 1
ATOM 930 N N . GLY A 1 120 ? -24.234 30.719 23.203 1 91.19 120 GLY A N 1
ATOM 931 C CA . GLY A 1 120 ? -23.703 32.062 23.078 1 91.19 120 GLY A CA 1
ATOM 932 C C . GLY A 1 120 ? -22.188 32.094 22.906 1 91.19 120 GLY A C 1
ATOM 933 O O . GLY A 1 120 ? -21.641 31.375 22.094 1 91.19 120 GLY A O 1
ATOM 934 N N . ASP A 1 121 ? -21.516 32.938 23.672 1 84.25 121 ASP A N 1
ATOM 935 C CA . ASP A 1 121 ? -20.078 33.188 23.531 1 84.25 121 ASP A CA 1
ATOM 936 C C . ASP A 1 121 ? -19.266 31.938 23.859 1 84.25 121 ASP A C 1
ATOM 938 O O . ASP A 1 121 ? -18.203 31.719 23.281 1 84.25 121 ASP A O 1
ATOM 942 N N . ALA A 1 122 ? -19.766 31.141 24.719 1 87.69 122 ALA A N 1
ATOM 943 C CA . ALA A 1 122 ? -19.062 29.906 25.047 1 87.69 122 ALA A CA 1
ATOM 944 C C . ALA A 1 122 ? -18.906 29.016 23.812 1 87.69 122 ALA A C 1
ATOM 946 O O . ALA A 1 122 ? -17.906 28.312 23.672 1 87.69 122 ALA A O 1
ATOM 947 N N . GLY A 1 123 ? -19.875 29.078 22.938 1 90.44 123 GLY A N 1
ATOM 948 C CA . GLY A 1 123 ? -19.828 28.297 21.703 1 90.44 123 GLY A CA 1
ATOM 949 C C . GLY A 1 123 ? -18.688 28.703 20.797 1 90.44 123 GLY A C 1
ATOM 950 O O . GLY A 1 123 ? -18.141 27.875 20.062 1 90.44 123 GLY A O 1
ATOM 951 N N . LYS A 1 124 ? -18.234 29.891 20.844 1 85.25 124 LYS A N 1
ATOM 952 C CA . LYS A 1 124 ? -17.156 30.422 20 1 85.25 124 LYS A CA 1
ATOM 953 C C . LYS A 1 124 ? -15.789 30 20.516 1 85.25 124 LYS A C 1
ATOM 955 O O . LYS A 1 124 ? -14.797 30.078 19.797 1 85.25 124 LYS A O 1
ATOM 960 N N . ARG A 1 125 ? -15.734 29.516 21.719 1 87.81 125 ARG A N 1
ATOM 961 C CA . ARG A 1 125 ? -14.461 29.172 22.344 1 87.81 125 ARG A CA 1
ATOM 962 C C . ARG A 1 125 ? -14.047 27.75 22.016 1 87.81 125 ARG A C 1
ATOM 964 O O . ARG A 1 125 ? -12.93 27.328 22.312 1 87.81 125 ARG A O 1
ATOM 971 N N . VAL A 1 126 ? -14.914 27.016 21.328 1 89.75 126 VAL A N 1
ATOM 972 C CA . VAL A 1 126 ? -14.656 25.609 21.016 1 89.75 126 VAL A CA 1
ATOM 973 C C . VAL A 1 126 ? -13.43 25.5 20.125 1 89.75 126 VAL A C 1
ATOM 975 O O . VAL A 1 126 ? -12.727 24.484 20.125 1 89.75 126 VAL A O 1
ATOM 978 N N . HIS A 1 127 ? -13.039 26.562 19.438 1 86 127 HIS A N 1
ATOM 979 C CA . HIS A 1 127 ? -11.984 26.516 18.438 1 86 127 HIS A CA 1
ATOM 980 C C . HIS A 1 127 ? -10.656 27 19.016 1 86 127 HIS A C 1
ATOM 982 O O . HIS A 1 127 ? -9.641 27.016 18.312 1 86 127 HIS A O 1
ATOM 988 N N . THR A 1 128 ? -10.688 27.375 20.25 1 87.69 128 THR A N 1
ATOM 989 C CA . THR A 1 128 ? -9.461 27.875 20.859 1 87.69 128 THR A CA 1
ATOM 990 C C . THR A 1 128 ? -8.32 26.891 20.656 1 87.69 128 THR A C 1
ATOM 992 O O . THR A 1 128 ? -8.438 25.703 21 1 87.69 128 THR A O 1
ATOM 995 N N . GLY A 1 129 ? -7.219 27.344 20.047 1 89.06 129 GLY A N 1
ATOM 996 C CA . GLY A 1 129 ? -6 26.562 19.938 1 89.06 129 GLY A CA 1
ATOM 997 C C . GLY A 1 129 ? -6.016 25.578 18.781 1 89.06 129 GLY A C 1
ATOM 998 O O . GLY A 1 129 ? -5.098 24.781 18.625 1 89.06 129 GLY A O 1
ATOM 999 N N . ARG A 1 130 ? -7.043 25.578 18.031 1 88.56 130 ARG A N 1
ATOM 1000 C CA . ARG A 1 130 ? -7.109 24.625 16.938 1 88.56 130 ARG A CA 1
ATOM 1001 C C . ARG A 1 130 ? -7.48 25.297 15.617 1 88.56 130 ARG A C 1
ATOM 1003 O O . ARG A 1 130 ? -8.234 26.281 15.609 1 88.56 130 ARG A O 1
ATOM 1010 N N . SER A 1 131 ? -6.859 24.859 14.578 1 87.56 131 SER A N 1
ATOM 1011 C CA . SER A 1 131 ? -7.203 25.359 13.242 1 87.56 131 SER A CA 1
ATOM 1012 C C . SER A 1 131 ? -8.289 24.5 12.602 1 87.56 131 SER A C 1
ATOM 1014 O O . SER A 1 131 ? -8.547 23.375 13.055 1 87.56 131 SER A O 1
ATOM 1016 N N . ARG A 1 132 ? -8.922 25 11.602 1 86.69 132 ARG A N 1
ATOM 1017 C CA . ARG A 1 132 ? -9.859 24.203 10.805 1 86.69 132 ARG A CA 1
ATOM 1018 C C . ARG A 1 132 ? -9.172 23 10.188 1 86.69 132 ARG A C 1
ATOM 1020 O O . ARG A 1 132 ? -9.797 21.953 10.008 1 86.69 132 ARG A O 1
ATOM 1027 N N . ASN A 1 133 ? -7.891 23.094 9.969 1 86.75 133 ASN A N 1
ATOM 1028 C CA . ASN A 1 133 ? -7.121 21.984 9.422 1 86.75 133 ASN A CA 1
ATOM 1029 C C . ASN A 1 133 ? -7.016 20.844 10.422 1 86.75 133 ASN A C 1
ATOM 1031 O O . ASN A 1 133 ? -7.176 19.672 10.047 1 86.75 133 ASN A O 1
ATOM 1035 N N . ASP A 1 134 ? -6.801 21.266 11.625 1 90.5 134 ASP A N 1
ATOM 1036 C CA . ASP A 1 134 ? -6.77 20.281 12.703 1 90.5 134 ASP A CA 1
ATOM 1037 C C . ASP A 1 134 ? -8.102 19.547 12.812 1 90.5 134 ASP A C 1
ATOM 1039 O O . ASP A 1 134 ? -8.133 18.312 12.953 1 90.5 134 ASP A O 1
ATOM 1043 N N . GLN A 1 135 ? -9.016 20.391 12.734 1 93.12 135 GLN A N 1
ATOM 1044 C CA . GLN A 1 135 ? -10.359 19.891 12.992 1 93.12 135 GLN A CA 1
ATOM 1045 C C . GLN A 1 135 ? -10.781 18.891 11.922 1 93.12 135 GLN A C 1
ATOM 1047 O O . GLN A 1 135 ? -11.242 17.781 12.242 1 93.12 135 GLN A O 1
ATOM 1052 N N . VAL A 1 136 ? -10.617 19.203 10.656 1 94.75 136 VAL A N 1
ATOM 1053 C CA . VAL A 1 136 ? -11.039 18.312 9.578 1 94.75 136 VAL A CA 1
ATOM 1054 C C . VAL A 1 136 ? -10.156 17.062 9.555 1 94.75 136 VAL A C 1
ATOM 1056 O O . VAL A 1 136 ? -10.625 15.969 9.242 1 94.75 136 VAL A O 1
ATOM 1059 N N . THR A 1 137 ? -8.867 17.219 9.836 1 96.19 137 THR A N 1
ATOM 1060 C CA . THR A 1 137 ? -7.938 16.094 9.805 1 96.19 137 THR A CA 1
ATOM 1061 C C . THR A 1 137 ? -8.305 15.055 10.859 1 96.19 137 THR A C 1
ATOM 1063 O O . THR A 1 137 ? -8.367 13.859 10.562 1 96.19 137 THR A O 1
ATOM 1066 N N . VAL A 1 138 ? -8.555 15.484 12.086 1 97.75 138 VAL A N 1
ATOM 1067 C CA . VAL A 1 138 ? -8.867 14.531 13.141 1 97.75 138 VAL A CA 1
ATOM 1068 C C . VAL A 1 138 ? -10.234 13.898 12.883 1 97.75 138 VAL A C 1
ATOM 1070 O O . VAL A 1 138 ? -10.438 12.711 13.141 1 97.75 138 VAL A O 1
ATOM 1073 N N . ALA A 1 139 ? -11.211 14.695 12.445 1 97.62 139 ALA A N 1
ATOM 1074 C CA . ALA A 1 139 ? -12.523 14.148 12.109 1 97.62 139 ALA A CA 1
ATOM 1075 C C . ALA A 1 139 ? -12.406 13.062 11.039 1 97.62 139 ALA A C 1
ATOM 1077 O O . ALA A 1 139 ? -13.039 12.008 11.148 1 97.62 139 ALA A O 1
ATOM 1078 N N . THR A 1 140 ? -11.586 13.359 10.031 1 97.62 140 THR A N 1
ATOM 1079 C CA . THR A 1 140 ? -11.375 12.406 8.953 1 97.62 140 THR A CA 1
ATOM 1080 C C . THR A 1 140 ? -10.688 11.148 9.469 1 97.62 140 THR A C 1
ATOM 1082 O O . THR A 1 140 ? -11.047 10.031 9.078 1 97.62 140 THR A O 1
ATOM 1085 N N . ARG A 1 141 ? -9.68 11.305 10.367 1 98.19 141 ARG A N 1
ATOM 1086 C CA . ARG A 1 141 ? -8.992 10.172 10.969 1 98.19 141 ARG A CA 1
ATOM 1087 C C . ARG A 1 141 ? -9.961 9.273 11.727 1 98.19 141 ARG A C 1
ATOM 1089 O O . ARG A 1 141 ? -9.891 8.047 11.633 1 98.19 141 ARG A O 1
ATOM 1096 N N . LEU A 1 142 ? -10.828 9.875 12.469 1 98 142 LEU A N 1
ATOM 1097 C CA . LEU A 1 142 ? -11.789 9.125 13.273 1 98 142 LEU A CA 1
ATOM 1098 C C . LEU A 1 142 ? -12.773 8.383 12.383 1 98 142 LEU A C 1
ATOM 1100 O O . LEU A 1 142 ? -13.062 7.203 12.609 1 98 142 LEU A O 1
ATOM 1104 N N . PHE A 1 143 ? -13.336 9.086 11.414 1 97.75 143 PHE A N 1
ATOM 1105 C CA . PHE A 1 143 ? -14.258 8.477 10.461 1 97.75 143 PHE A CA 1
ATOM 1106 C C . PHE A 1 143 ? -13.594 7.305 9.742 1 97.75 143 PHE A C 1
ATOM 1108 O O . PHE A 1 143 ? -14.188 6.227 9.625 1 97.75 143 PHE A O 1
ATOM 1115 N N . SER A 1 144 ? -12.398 7.523 9.266 1 98.44 144 SER A N 1
ATOM 1116 C CA . SER A 1 144 ? -11.656 6.492 8.547 1 98.44 144 SER A CA 1
ATOM 1117 C C . SER A 1 144 ? -11.352 5.301 9.453 1 98.44 144 SER A C 1
ATOM 1119 O O . SER A 1 144 ? -11.398 4.152 9.008 1 98.44 144 SER A O 1
ATOM 1121 N N . ARG A 1 145 ? -10.977 5.59 10.711 1 98.19 145 ARG A N 1
ATOM 1122 C CA . ARG A 1 145 ? -10.672 4.508 11.641 1 98.19 145 ARG A CA 1
ATOM 1123 C C . ARG A 1 145 ? -11.844 3.541 11.766 1 98.19 145 ARG A C 1
ATOM 1125 O O . ARG A 1 145 ? -11.672 2.328 11.625 1 98.19 145 ARG A O 1
ATOM 1132 N N . GLU A 1 146 ? -13.016 4.023 12.031 1 97.56 146 GLU A N 1
ATOM 1133 C CA . GLU A 1 146 ? -14.172 3.146 12.172 1 97.56 146 GLU A CA 1
ATOM 1134 C C . GLU A 1 146 ? -14.469 2.428 10.859 1 97.56 146 GLU A C 1
ATOM 1136 O O . GLU A 1 146 ? -14.805 1.24 10.859 1 97.56 146 GLU A O 1
ATOM 1141 N N . SER A 1 147 ? -14.414 3.191 9.758 1 98.06 147 SER A N 1
ATOM 1142 C CA . SER A 1 147 ? -14.641 2.586 8.453 1 98.06 147 SER A CA 1
ATOM 1143 C C . SER A 1 147 ? -13.672 1.436 8.195 1 98.06 147 SER A C 1
ATOM 1145 O O . SER A 1 147 ? -14.07 0.37 7.727 1 98.06 147 SER A O 1
ATOM 1147 N N . LEU A 1 148 ? -12.391 1.658 8.5 1 98.62 148 LEU A N 1
ATOM 1148 C CA . LEU A 1 148 ? -11.352 0.662 8.25 1 98.62 148 LEU A CA 1
ATOM 1149 C C . LEU A 1 148 ? -11.547 -0.557 9.141 1 98.62 148 LEU A C 1
ATOM 1151 O O . LEU A 1 148 ? -11.336 -1.691 8.711 1 98.62 148 LEU A O 1
ATOM 1155 N N . LEU A 1 149 ? -11.906 -0.357 10.391 1 98 149 LEU A N 1
ATOM 1156 C CA . LEU A 1 149 ? -12.219 -1.471 11.281 1 98 149 LEU A CA 1
ATOM 1157 C C . LEU A 1 149 ? -13.383 -2.289 10.742 1 98 149 LEU A C 1
ATOM 1159 O O . LEU A 1 149 ? -13.344 -3.521 10.758 1 98 149 LEU A O 1
ATOM 1163 N N . THR A 1 150 ? -14.383 -1.625 10.258 1 97.69 150 THR A N 1
ATOM 1164 C CA . THR A 1 150 ? -15.562 -2.285 9.711 1 97.69 150 THR A CA 1
ATOM 1165 C C . THR A 1 150 ? -15.219 -3.064 8.453 1 97.69 150 THR A C 1
ATOM 1167 O O . THR A 1 150 ? -15.609 -4.227 8.305 1 97.69 150 THR A O 1
ATOM 1170 N N . ILE A 1 151 ? -14.508 -2.436 7.566 1 98.69 151 ILE A N 1
ATOM 1171 C CA . ILE A 1 151 ? -14.133 -3.068 6.309 1 98.69 151 ILE A CA 1
ATOM 1172 C C . ILE A 1 151 ? -13.234 -4.273 6.586 1 98.69 151 ILE A C 1
ATOM 1174 O O . ILE A 1 151 ? -13.359 -5.309 5.93 1 98.69 151 ILE A O 1
ATOM 1178 N N . THR A 1 152 ? -12.266 -4.141 7.531 1 98.75 152 THR A N 1
ATOM 1179 C CA . THR A 1 152 ? -11.445 -5.273 7.938 1 98.75 152 THR A CA 1
ATOM 1180 C C . THR A 1 152 ? -12.312 -6.43 8.422 1 98.75 152 THR A C 1
ATOM 1182 O O . THR A 1 152 ? -12.109 -7.578 8.031 1 98.75 152 THR A O 1
ATOM 1185 N N . THR A 1 153 ? -13.281 -6.168 9.227 1 98.31 153 THR A N 1
ATOM 1186 C CA . THR A 1 153 ? -14.195 -7.18 9.758 1 98.31 153 THR A CA 1
ATOM 1187 C C . THR A 1 153 ? -14.992 -7.832 8.633 1 98.31 153 THR A C 1
ATOM 1189 O O . THR A 1 153 ? -15.148 -9.055 8.602 1 98.31 153 THR A O 1
ATOM 1192 N N . ASP A 1 154 ? -15.516 -6.988 7.742 1 98.38 154 ASP A N 1
ATOM 1193 C CA . ASP A 1 154 ? -16.25 -7.512 6.602 1 98.38 154 ASP A CA 1
ATOM 1194 C C . ASP A 1 154 ? -15.375 -8.43 5.754 1 98.38 154 ASP A C 1
ATOM 1196 O O . ASP A 1 154 ? -15.844 -9.461 5.266 1 98.38 154 ASP A O 1
ATOM 1200 N N . THR A 1 155 ? -14.141 -8.039 5.523 1 98.88 155 THR A N 1
ATOM 1201 C CA . THR A 1 155 ? -13.211 -8.852 4.742 1 98.88 155 THR A CA 1
ATOM 1202 C C . THR A 1 155 ? -12.93 -10.18 5.441 1 98.88 155 THR A C 1
ATOM 1204 O O . THR A 1 155 ? -12.891 -11.227 4.801 1 98.88 155 THR A O 1
ATOM 1207 N N . ILE A 1 156 ? -12.719 -10.133 6.766 1 98.81 156 ILE A N 1
ATOM 1208 C CA . ILE A 1 156 ? -12.492 -11.328 7.57 1 98.81 156 ILE A CA 1
ATOM 1209 C C . ILE A 1 156 ? -13.672 -12.281 7.434 1 98.81 156 ILE A C 1
ATOM 1211 O O . ILE A 1 156 ? -13.492 -13.484 7.242 1 98.81 156 ILE A O 1
ATOM 1215 N N . THR A 1 157 ? -14.859 -11.734 7.492 1 98.69 157 THR A N 1
ATOM 1216 C CA . THR A 1 157 ? -16.062 -12.539 7.363 1 98.69 157 THR A CA 1
ATOM 1217 C C . THR A 1 157 ? -16.109 -13.227 6 1 98.69 157 THR A C 1
ATOM 1219 O O . THR A 1 157 ? -16.453 -14.406 5.906 1 98.69 157 THR A O 1
ATOM 1222 N N . LEU A 1 158 ? -15.805 -12.508 4.973 1 98.75 158 LEU A N 1
ATOM 1223 C CA . LEU A 1 158 ? -15.766 -13.078 3.633 1 98.75 158 LEU A CA 1
ATOM 1224 C C . LEU A 1 158 ? -14.711 -14.188 3.543 1 98.75 158 LEU A C 1
ATOM 1226 O O . LEU A 1 158 ? -14.969 -15.242 2.969 1 98.75 158 LEU A O 1
ATOM 1230 N N . VAL A 1 159 ? -13.492 -13.953 4.102 1 98.88 159 VAL A N 1
ATOM 1231 C CA . VAL A 1 159 ? -12.406 -14.93 4.09 1 98.88 159 VAL A CA 1
ATOM 1232 C C . VAL A 1 159 ? -12.852 -16.203 4.805 1 98.88 159 VAL A C 1
ATOM 1234 O O . VAL A 1 159 ? -12.617 -17.312 4.316 1 98.88 159 VAL A O 1
ATOM 1237 N N . GLU A 1 160 ? -13.477 -16.016 5.93 1 98.62 160 GLU A N 1
ATOM 1238 C CA . GLU A 1 160 ? -13.977 -17.156 6.688 1 98.62 160 GLU A CA 1
ATOM 1239 C C . GLU A 1 160 ? -14.953 -17.984 5.859 1 98.62 160 GLU A C 1
ATOM 1241 O O . GLU A 1 160 ? -14.867 -19.219 5.848 1 98.62 160 GLU A O 1
ATOM 1246 N N . ARG A 1 161 ? -15.828 -17.344 5.199 1 98.56 161 ARG A N 1
ATOM 1247 C CA . ARG A 1 161 ? -16.812 -18.062 4.391 1 98.56 161 ARG A CA 1
ATOM 1248 C C . ARG A 1 161 ? -16.141 -18.766 3.213 1 98.56 161 ARG A C 1
ATOM 1250 O O . ARG A 1 161 ? -16.516 -19.891 2.867 1 98.56 161 ARG A O 1
ATOM 1257 N N . LEU A 1 162 ? -15.188 -18.109 2.537 1 98.81 162 LEU A N 1
ATOM 1258 C CA . LEU A 1 162 ? -14.43 -18.719 1.449 1 98.81 162 LEU A CA 1
ATOM 1259 C C . LEU A 1 162 ? -13.734 -19.984 1.922 1 98.81 162 LEU A C 1
ATOM 1261 O O . LEU A 1 162 ? -13.766 -21.016 1.236 1 98.81 162 LEU A O 1
ATOM 1265 N N . LEU A 1 163 ? -13.078 -19.938 3.062 1 98.81 163 LEU A N 1
ATOM 1266 C CA . LEU A 1 163 ? -12.344 -21.078 3.58 1 98.81 163 LEU A CA 1
ATOM 1267 C C . LEU A 1 163 ? -13.289 -22.203 3.984 1 98.81 163 LEU A C 1
ATOM 1269 O O . LEU A 1 163 ? -12.977 -23.391 3.801 1 98.81 163 LEU A O 1
ATOM 1273 N N . ASP A 1 164 ? -14.469 -21.859 4.602 1 98.62 164 ASP A N 1
ATOM 1274 C CA . ASP A 1 164 ? -15.484 -22.875 4.914 1 98.62 164 ASP A CA 1
ATOM 1275 C C . ASP A 1 164 ? -15.938 -23.609 3.652 1 98.62 164 ASP A C 1
ATOM 1277 O O . ASP A 1 164 ? -16 -24.828 3.635 1 98.62 164 ASP A O 1
ATOM 1281 N N . ARG A 1 165 ? -16.234 -22.844 2.631 1 98.5 165 ARG A N 1
ATOM 1282 C CA . ARG A 1 165 ? -16.641 -23.422 1.362 1 98.5 165 ARG A CA 1
ATOM 1283 C C . ARG A 1 165 ? -15.523 -24.25 0.737 1 98.5 165 ARG A C 1
ATOM 1285 O O . ARG A 1 165 ? -15.766 -25.266 0.095 1 98.5 165 ARG A O 1
ATOM 1292 N N . ALA A 1 166 ? -14.281 -23.75 0.833 1 98.69 166 ALA A N 1
ATOM 1293 C CA . ALA A 1 166 ? -13.125 -24.5 0.327 1 98.69 166 ALA A CA 1
ATOM 1294 C C . ALA A 1 166 ? -13.031 -25.875 0.98 1 98.69 166 ALA A C 1
ATOM 1296 O O . ALA A 1 166 ? -12.719 -26.859 0.314 1 98.69 166 ALA A O 1
ATOM 1297 N N . ARG A 1 167 ? -13.258 -25.891 2.309 1 98.25 167 ARG A N 1
ATOM 1298 C CA . ARG A 1 167 ? -13.258 -27.156 3.031 1 98.25 167 ARG A CA 1
ATOM 1299 C C . ARG A 1 167 ? -14.352 -28.078 2.514 1 98.25 167 ARG A C 1
ATOM 1301 O O . ARG A 1 167 ? -14.109 -29.266 2.281 1 98.25 167 ARG A O 1
ATOM 1308 N N . GLU A 1 168 ? -15.547 -27.562 2.26 1 97.81 168 GLU A N 1
ATOM 1309 C CA . GLU A 1 168 ? -16.688 -28.328 1.756 1 97.81 168 GLU A CA 1
ATOM 1310 C C . GLU A 1 168 ? -16.406 -28.891 0.365 1 97.81 168 GLU A C 1
ATOM 1312 O O . GLU A 1 168 ? -16.859 -29.984 0.027 1 97.81 168 GLU A O 1
ATOM 1317 N N . GLU A 1 169 ? -15.648 -28.125 -0.412 1 98 169 GLU A N 1
ATOM 1318 C CA . GLU A 1 169 ? -15.445 -28.469 -1.817 1 98 169 GLU A CA 1
ATOM 1319 C C . GLU A 1 169 ? -14.016 -28.938 -2.072 1 98 169 GLU A C 1
ATOM 1321 O O . GLU A 1 169 ? -13.523 -28.859 -3.199 1 98 169 GLU A O 1
ATOM 1326 N N . SER A 1 170 ? -13.344 -29.469 -1.064 1 97.31 170 SER A N 1
ATOM 1327 C CA . SER A 1 170 ? -11.922 -29.797 -1.144 1 97.31 170 SER A CA 1
ATOM 1328 C C . SER A 1 170 ? -11.664 -30.891 -2.168 1 97.31 170 SER A C 1
ATOM 1330 O O . SER A 1 170 ? -10.594 -30.938 -2.785 1 97.31 170 SER A O 1
ATOM 1332 N N . SER A 1 171 ? -12.711 -31.734 -2.438 1 96.5 171 SER A N 1
ATOM 1333 C CA . SER A 1 171 ? -12.516 -32.875 -3.336 1 96.5 171 SER A CA 1
ATOM 1334 C C . SER A 1 171 ? -13.328 -32.719 -4.613 1 96.5 171 SER A C 1
ATOM 1336 O O . SER A 1 171 ? -13.43 -33.656 -5.414 1 96.5 171 SER A O 1
ATOM 1338 N N . THR A 1 172 ? -13.961 -31.547 -4.77 1 97.88 172 THR A N 1
ATOM 1339 C CA . THR A 1 172 ? -14.688 -31.266 -6.004 1 97.88 172 THR A CA 1
ATOM 1340 C C . THR A 1 172 ? -13.719 -30.938 -7.141 1 97.88 172 THR A C 1
ATOM 1342 O O . THR A 1 172 ? -13.258 -29.812 -7.266 1 97.88 172 THR A O 1
ATOM 1345 N N . VAL A 1 173 ? -13.539 -31.938 -8.008 1 97.19 173 VAL A N 1
ATOM 1346 C CA . VAL A 1 173 ? -12.516 -31.828 -9.039 1 97.19 173 VAL A CA 1
ATOM 1347 C C . VAL A 1 173 ? -12.977 -30.844 -10.117 1 97.19 173 VAL A C 1
ATOM 1349 O O . VAL A 1 173 ? -14.172 -30.703 -10.367 1 97.19 173 VAL A O 1
ATOM 1352 N N . MET A 1 174 ? -12.07 -30.141 -10.68 1 96.38 174 MET A N 1
ATOM 1353 C CA . MET A 1 174 ? -12.297 -29.25 -11.82 1 96.38 174 MET A CA 1
ATOM 1354 C C . MET A 1 174 ? -11.023 -29.094 -12.641 1 96.38 174 MET A C 1
ATOM 1356 O O . MET A 1 174 ? -9.922 -29.297 -12.125 1 96.38 174 MET A O 1
ATOM 1360 N N . PRO A 1 175 ? -11.18 -28.812 -13.922 1 95.44 175 PRO A N 1
ATOM 1361 C CA . PRO A 1 175 ? -9.969 -28.516 -14.695 1 95.44 175 PRO A CA 1
ATOM 1362 C C . PRO A 1 175 ? -9.289 -27.219 -14.25 1 95.44 175 PRO A C 1
ATOM 1364 O O . PRO A 1 175 ? -9.961 -26.203 -14.062 1 95.44 175 PRO A O 1
ATOM 1367 N N . GLY A 1 176 ? -7.984 -27.312 -13.953 1 95 176 GLY A N 1
ATOM 1368 C CA . GLY A 1 176 ? -7.199 -26.094 -13.828 1 95 176 GLY A CA 1
ATOM 1369 C C . GLY A 1 176 ? -6.883 -25.469 -15.172 1 95 176 GLY A C 1
ATOM 1370 O O . GLY A 1 176 ? -6.828 -26.156 -16.188 1 95 176 GLY A O 1
ATOM 1371 N N . ARG A 1 177 ? -6.707 -24.141 -15.164 1 93.06 177 ARG A N 1
ATOM 1372 C CA . ARG A 1 177 ? -6.461 -23.453 -16.438 1 93.06 177 ARG A CA 1
ATOM 1373 C C . ARG A 1 177 ? -5.238 -22.547 -16.328 1 93.06 177 ARG A C 1
ATOM 1375 O O . ARG A 1 177 ? -5 -21.922 -15.297 1 93.06 177 ARG A O 1
ATOM 1382 N N . THR A 1 178 ? -4.426 -22.547 -17.281 1 91.75 178 THR A N 1
ATOM 1383 C CA . THR A 1 178 ? -3.393 -21.562 -17.594 1 91.75 178 THR A CA 1
ATOM 1384 C C . THR A 1 178 ? -3.586 -21 -19 1 91.75 178 THR A C 1
ATOM 1386 O O . THR A 1 178 ? -3.994 -21.719 -19.906 1 91.75 178 THR A O 1
ATOM 1389 N N . HIS A 1 179 ? -3.385 -19.734 -19.219 1 91.81 179 HIS A N 1
ATOM 1390 C CA . HIS A 1 179 ? -3.697 -19.094 -20.5 1 91.81 179 HIS A CA 1
ATOM 1391 C C . HIS A 1 179 ? -5.156 -19.312 -20.875 1 91.81 179 HIS A C 1
ATOM 1393 O O . HIS A 1 179 ? -5.48 -19.422 -22.062 1 91.81 179 HIS A O 1
ATOM 1399 N N . LEU A 1 180 ? -6.004 -19.578 -19.875 1 90.5 180 LEU A N 1
ATOM 1400 C CA . LEU A 1 180 ? -7.426 -19.875 -20 1 90.5 180 LEU A CA 1
ATOM 1401 C C . LEU A 1 180 ? -7.637 -21.219 -20.703 1 90.5 180 LEU A C 1
ATOM 1403 O O . LEU A 1 180 ? -8.773 -21.594 -21 1 90.5 180 LEU A O 1
ATOM 1407 N N . GLN A 1 181 ? -6.57 -21.922 -20.984 1 91 181 GLN A N 1
ATOM 1408 C CA . GLN A 1 181 ? -6.652 -23.266 -21.531 1 91 181 GLN A CA 1
ATOM 1409 C C . GLN A 1 181 ? -6.621 -24.312 -20.422 1 91 181 GLN A C 1
ATOM 1411 O O . GLN A 1 181 ? -6.098 -24.062 -19.344 1 91 181 GLN A O 1
ATOM 1416 N N . ILE A 1 182 ? -7.176 -25.422 -20.75 1 90.38 182 ILE A N 1
ATOM 1417 C CA . ILE A 1 182 ? -7.125 -26.516 -19.781 1 90.38 182 ILE A CA 1
ATOM 1418 C C . ILE A 1 182 ? -5.672 -26.922 -19.547 1 90.38 182 ILE A C 1
ATOM 1420 O O . ILE A 1 182 ? -4.883 -27.031 -20.484 1 90.38 182 ILE A O 1
ATOM 1424 N N . ALA A 1 183 ? -5.363 -27.125 -18.297 1 91.38 183 ALA A N 1
ATOM 1425 C CA . ALA A 1 183 ? -3.963 -27.344 -17.953 1 91.38 183 ALA A CA 1
ATOM 1426 C C . ALA A 1 183 ? -3.811 -28.578 -17.062 1 91.38 183 ALA A C 1
ATOM 1428 O O . ALA A 1 183 ? -3.477 -29.672 -17.547 1 91.38 183 ALA A O 1
ATOM 1429 N N . MET A 1 184 ? -4.074 -28.406 -15.797 1 92.62 184 MET A N 1
ATOM 1430 C CA . MET A 1 184 ? -3.828 -29.484 -14.844 1 92.62 184 MET A CA 1
ATOM 1431 C C . MET A 1 184 ? -5.035 -29.703 -13.938 1 92.62 184 MET A C 1
ATOM 1433 O O . MET A 1 184 ? -5.977 -28.906 -13.953 1 92.62 184 MET A O 1
ATOM 1437 N N . LEU A 1 185 ? -4.992 -30.859 -13.203 1 94.81 185 LEU A N 1
ATOM 1438 C CA . LEU A 1 185 ? -6.078 -31.188 -12.289 1 94.81 185 LEU A CA 1
ATOM 1439 C C . LEU A 1 185 ? -6.125 -30.188 -11.133 1 94.81 185 LEU A C 1
ATOM 1441 O O . LEU A 1 185 ? -5.086 -29.859 -10.555 1 94.81 185 LEU A O 1
ATOM 1445 N N . SER A 1 186 ? -7.273 -29.672 -10.844 1 96.88 186 SER A N 1
ATOM 1446 C CA . SER A 1 186 ? -7.551 -28.75 -9.75 1 96.88 186 SER A CA 1
ATOM 1447 C C . SER A 1 186 ? -8.812 -29.156 -8.992 1 96.88 186 SER A C 1
ATOM 1449 O O . SER A 1 186 ? -9.367 -30.234 -9.227 1 96.88 186 SER A O 1
ATOM 1451 N N . THR A 1 187 ? -9.156 -28.438 -7.93 1 98.06 187 THR A N 1
ATOM 1452 C CA . THR A 1 187 ? -10.43 -28.594 -7.238 1 98.06 187 THR A CA 1
ATOM 1453 C C . THR A 1 187 ? -11.094 -27.234 -7.039 1 98.06 187 THR A C 1
ATOM 1455 O O . THR A 1 187 ? -10.422 -26.188 -7.066 1 98.06 187 THR A O 1
ATOM 1458 N N . PHE A 1 188 ? -12.414 -27.266 -6.93 1 98.38 188 PHE A N 1
ATOM 1459 C CA . PHE A 1 188 ? -13.133 -26.031 -6.602 1 98.38 188 PHE A CA 1
ATOM 1460 C C . PHE A 1 188 ? -12.695 -25.5 -5.246 1 98.38 188 PHE A C 1
ATOM 1462 O O . PHE A 1 188 ? -12.641 -24.281 -5.039 1 98.38 188 PHE A O 1
ATOM 1469 N N . GLY A 1 189 ? -12.352 -26.422 -4.332 1 98.56 189 GLY A N 1
ATOM 1470 C CA . GLY A 1 189 ? -11.812 -26.031 -3.039 1 98.56 189 GLY A CA 1
ATOM 1471 C C . GLY A 1 189 ? -10.531 -25.219 -3.145 1 98.56 189 GLY A C 1
ATOM 1472 O O . GLY A 1 189 ? -10.359 -24.219 -2.441 1 98.56 189 GLY A O 1
ATOM 1473 N N . LEU A 1 190 ? -9.594 -25.656 -3.988 1 98.56 190 LEU A N 1
ATOM 1474 C CA . LEU A 1 190 ? -8.359 -24.906 -4.207 1 98.56 190 LEU A CA 1
ATOM 1475 C C . LEU A 1 190 ? -8.656 -23.484 -4.691 1 98.56 190 LEU A C 1
ATOM 1477 O O . LEU A 1 190 ? -8.031 -22.531 -4.238 1 98.56 190 LEU A O 1
ATOM 1481 N N . TRP A 1 191 ? -9.602 -23.375 -5.648 1 98.56 191 TRP A N 1
ATOM 1482 C CA . TRP A 1 191 ? -9.969 -22.094 -6.23 1 98.56 191 TRP A CA 1
ATOM 1483 C C . TRP A 1 191 ? -10.523 -21.156 -5.168 1 98.56 191 TRP A C 1
ATOM 1485 O O . TRP A 1 191 ? -10.094 -20 -5.066 1 98.56 191 TRP A O 1
ATOM 1495 N N . LEU A 1 192 ? -11.422 -21.656 -4.34 1 98.69 192 LEU A N 1
ATOM 1496 C CA . LEU A 1 192 ? -12.008 -20.844 -3.271 1 98.69 192 LEU A CA 1
ATOM 1497 C C . LEU A 1 192 ? -10.938 -20.391 -2.283 1 98.69 192 LEU A C 1
ATOM 1499 O O . LEU A 1 192 ? -10.883 -19.203 -1.931 1 98.69 192 LEU A O 1
ATOM 1503 N N . ALA A 1 193 ? -10.109 -21.281 -1.854 1 98.75 193 ALA A N 1
ATOM 1504 C CA . ALA A 1 193 ? -9.078 -20.984 -0.864 1 98.75 193 ALA A CA 1
ATOM 1505 C C . ALA A 1 193 ? -8.055 -20 -1.421 1 98.75 193 ALA A C 1
ATOM 1507 O O . ALA A 1 193 ? -7.469 -19.219 -0.672 1 98.75 193 ALA A O 1
ATOM 1508 N N . SER A 1 194 ? -7.812 -20.031 -2.74 1 98.75 194 SER A N 1
ATOM 1509 C CA . SER A 1 194 ? -6.84 -19.141 -3.35 1 98.75 194 SER A CA 1
ATOM 1510 C C . SER A 1 194 ? -7.25 -17.672 -3.176 1 98.75 194 SER A C 1
ATOM 1512 O O . SER A 1 194 ? -6.414 -16.828 -2.883 1 98.75 194 SER A O 1
ATOM 1514 N N . TRP A 1 195 ? -8.492 -17.391 -3.336 1 98.56 195 TRP A N 1
ATOM 1515 C CA . TRP A 1 195 ? -8.984 -16.016 -3.168 1 98.56 195 TRP A CA 1
ATOM 1516 C C . TRP A 1 195 ? -8.992 -15.625 -1.695 1 98.56 195 TRP A C 1
ATOM 1518 O O . TRP A 1 195 ? -8.734 -14.469 -1.356 1 98.56 195 TRP A O 1
ATOM 1528 N N . ALA A 1 196 ? -9.336 -16.609 -0.815 1 98.81 196 ALA A N 1
ATOM 1529 C CA . ALA A 1 196 ? -9.234 -16.328 0.616 1 98.81 196 ALA A CA 1
ATOM 1530 C C . ALA A 1 196 ? -7.82 -15.898 0.993 1 98.81 196 ALA A C 1
ATOM 1532 O O . ALA A 1 196 ? -7.637 -14.914 1.716 1 98.81 196 ALA A O 1
ATOM 1533 N N . GLU A 1 197 ? -6.855 -16.594 0.536 1 98.69 197 GLU A N 1
ATOM 1534 C CA . GLU A 1 197 ? -5.473 -16.312 0.9 1 98.69 197 GLU A CA 1
ATOM 1535 C C . GLU A 1 197 ? -4.996 -14.992 0.286 1 98.69 197 GLU A C 1
ATOM 1537 O O . GLU A 1 197 ? -4.199 -14.273 0.888 1 98.69 197 GLU A O 1
ATOM 1542 N N . GLN A 1 198 ? -5.473 -14.664 -0.953 1 98.5 198 GLN A N 1
ATOM 1543 C CA . GLN A 1 198 ? -5.16 -13.359 -1.525 1 98.5 198 GLN A CA 1
ATOM 1544 C C . GLN A 1 198 ? -5.758 -12.234 -0.687 1 98.5 198 GLN A C 1
ATOM 1546 O O . GLN A 1 198 ? -5.117 -11.203 -0.473 1 98.5 198 GLN A O 1
ATOM 1551 N N . LEU A 1 199 ? -6.996 -12.406 -0.242 1 98.81 199 LEU A N 1
ATOM 1552 C CA . LEU A 1 199 ? -7.645 -11.398 0.592 1 98.81 199 LEU A CA 1
ATOM 1553 C C . LEU A 1 199 ? -6.902 -11.234 1.914 1 98.81 199 LEU A C 1
ATOM 1555 O O . LEU A 1 199 ? -6.844 -10.133 2.461 1 98.81 199 LEU A O 1
ATOM 1559 N N . LEU A 1 200 ? -6.367 -12.359 2.447 1 98.75 200 LEU A N 1
ATOM 1560 C CA . LEU A 1 200 ? -5.559 -12.266 3.656 1 98.75 200 LEU A CA 1
ATOM 1561 C C . LEU A 1 200 ? -4.332 -11.383 3.424 1 98.75 200 LEU A C 1
ATOM 1563 O O . LEU A 1 200 ? -3.926 -10.633 4.309 1 98.75 200 LEU A O 1
ATOM 1567 N N . ASP A 1 201 ? -3.709 -11.508 2.24 1 98.5 201 ASP A N 1
ATOM 1568 C CA . ASP A 1 201 ? -2.6 -10.625 1.889 1 98.5 201 ASP A CA 1
ATOM 1569 C C . ASP A 1 201 ? -3.061 -9.172 1.798 1 98.5 201 ASP A C 1
ATOM 1571 O O . ASP A 1 201 ? -2.357 -8.258 2.246 1 98.5 201 ASP A O 1
ATOM 1575 N N . ASP A 1 202 ? -4.262 -8.945 1.179 1 98.69 202 ASP A N 1
ATOM 1576 C CA . ASP A 1 202 ? -4.805 -7.598 1.064 1 98.69 202 ASP A CA 1
ATOM 1577 C C . ASP A 1 202 ? -5.035 -6.98 2.441 1 98.69 202 ASP A C 1
ATOM 1579 O O . ASP A 1 202 ? -4.867 -5.773 2.623 1 98.69 202 ASP A O 1
ATOM 1583 N N . LEU A 1 203 ? -5.422 -7.816 3.406 1 98.75 203 LEU A N 1
ATOM 1584 C CA . LEU A 1 203 ? -5.664 -7.34 4.762 1 98.75 203 LEU A CA 1
ATOM 1585 C C . LEU A 1 203 ? -4.383 -6.797 5.387 1 98.75 203 LEU A C 1
ATOM 1587 O O . LEU A 1 203 ? -4.426 -5.852 6.176 1 98.75 203 LEU A O 1
ATOM 1591 N N . GLU A 1 204 ? -3.229 -7.395 5.031 1 98.38 204 GLU A N 1
ATOM 1592 C CA . GLU A 1 204 ? -1.961 -6.879 5.539 1 98.38 204 GLU A CA 1
ATOM 1593 C C . GLU A 1 204 ? -1.752 -5.426 5.125 1 98.38 204 GLU A C 1
ATOM 1595 O O . GLU A 1 204 ? -1.275 -4.609 5.914 1 98.38 204 GLU A O 1
ATOM 1600 N N . LEU A 1 205 ? -2.107 -5.105 3.895 1 98.5 205 LEU A N 1
ATOM 1601 C CA . LEU A 1 205 ? -1.99 -3.74 3.393 1 98.5 205 LEU A CA 1
ATOM 1602 C C . LEU A 1 205 ? -2.988 -2.818 4.086 1 98.5 205 LEU A C 1
ATOM 1604 O O . LEU A 1 205 ? -2.641 -1.701 4.477 1 98.5 205 LEU A O 1
ATOM 1608 N N . LEU A 1 206 ? -4.234 -3.332 4.215 1 98.69 206 LEU A N 1
ATOM 1609 C CA . LEU A 1 206 ? -5.289 -2.539 4.836 1 98.69 206 LEU A CA 1
ATOM 1610 C C . LEU A 1 206 ? -4.941 -2.211 6.285 1 98.69 206 LEU A C 1
ATOM 1612 O O . LEU A 1 206 ? -5.133 -1.076 6.73 1 98.69 206 LEU A O 1
ATOM 1616 N N . GLU A 1 207 ? -4.469 -3.176 7 1 98.19 207 GLU A N 1
ATOM 1617 C CA . GLU A 1 207 ? -4.133 -2.986 8.406 1 98.19 207 GLU A CA 1
ATOM 1618 C C . GLU A 1 207 ? -2.941 -2.051 8.57 1 98.19 207 GLU A C 1
ATOM 1620 O O . GLU A 1 207 ? -2.848 -1.322 9.562 1 98.19 207 GLU A O 1
ATOM 1625 N N . THR A 1 208 ? -2.014 -2.047 7.637 1 98.38 208 THR A N 1
ATOM 1626 C CA . THR A 1 208 ? -0.911 -1.092 7.668 1 98.38 208 THR A CA 1
ATOM 1627 C C . THR A 1 208 ? -1.428 0.337 7.523 1 98.38 208 THR A C 1
ATOM 1629 O O . THR A 1 208 ? -1.038 1.224 8.281 1 98.38 208 THR A O 1
ATOM 1632 N N . ALA A 1 209 ? -2.303 0.553 6.531 1 98.38 209 ALA A N 1
ATOM 1633 C CA . ALA A 1 209 ? -2.91 1.871 6.367 1 98.38 209 ALA A CA 1
ATOM 1634 C C . ALA A 1 209 ? -3.693 2.273 7.613 1 98.38 209 ALA A C 1
ATOM 1636 O O . ALA A 1 209 ? -3.664 3.436 8.023 1 98.38 209 ALA A O 1
ATOM 1637 N N . ALA A 1 210 ? -4.363 1.293 8.219 1 98.38 210 ALA A N 1
ATOM 1638 C CA . ALA A 1 210 ? -5.145 1.551 9.43 1 98.38 210 ALA A CA 1
ATOM 1639 C C . ALA A 1 210 ? -4.242 1.971 10.586 1 98.38 210 ALA A C 1
ATOM 1641 O O . ALA A 1 210 ? -4.594 2.857 11.367 1 98.38 210 ALA A O 1
ATOM 1642 N N . ARG A 1 211 ? -3.105 1.336 10.734 1 97.62 211 ARG A N 1
ATOM 1643 C CA . ARG A 1 211 ? -2.162 1.688 11.789 1 97.62 211 ARG A CA 1
ATOM 1644 C C . ARG A 1 211 ? -1.613 3.098 11.586 1 97.62 211 ARG A C 1
ATOM 1646 O O . ARG A 1 211 ? -1.464 3.855 12.547 1 97.62 211 ARG A O 1
ATOM 1653 N N . LEU A 1 212 ? -1.32 3.471 10.352 1 98.19 212 LEU A N 1
ATOM 1654 C CA . LEU A 1 212 ? -0.83 4.812 10.055 1 98.19 212 LEU A CA 1
ATOM 1655 C C . LEU A 1 212 ? -1.903 5.859 10.336 1 98.19 212 LEU A C 1
ATOM 1657 O O . LEU A 1 212 ? -1.591 6.98 10.734 1 98.19 212 LEU A O 1
ATOM 1661 N N . ASN A 1 213 ? -3.141 5.457 10.125 1 98.44 213 ASN A N 1
ATOM 1662 C CA . ASN A 1 213 ? -4.273 6.344 10.367 1 98.44 213 ASN A CA 1
ATOM 1663 C C . ASN A 1 213 ? -4.547 6.512 11.859 1 98.44 213 ASN A C 1
ATOM 1665 O O . ASN A 1 213 ? -5.121 7.516 12.281 1 98.44 213 ASN A O 1
ATOM 1669 N N . ASP A 1 214 ? -4.117 5.574 12.688 1 98.12 214 ASP A N 1
ATOM 1670 C CA . ASP A 1 214 ? -4.543 5.484 14.086 1 98.12 214 ASP A CA 1
ATOM 1671 C C . ASP A 1 214 ? -3.607 6.277 14.992 1 98.12 214 ASP A C 1
ATOM 1673 O O . ASP A 1 214 ? -3.109 5.75 15.992 1 98.12 214 ASP A O 1
ATOM 1677 N N . ARG A 1 215 ? -3.256 7.516 14.695 1 97.94 215 ARG A N 1
ATOM 1678 C CA . ARG A 1 215 ? -2.51 8.484 15.492 1 97.94 215 ARG A CA 1
ATOM 1679 C C . ARG A 1 215 ? -3.189 9.852 15.469 1 97.94 215 ARG A C 1
ATOM 1681 O O . ARG A 1 215 ? -3.635 10.312 14.414 1 97.94 215 ARG A O 1
ATOM 1688 N N . SER A 1 216 ? -3.295 10.453 16.609 1 98.31 216 SER A N 1
ATOM 1689 C CA . SER A 1 216 ? -4.016 11.719 16.719 1 98.31 216 SER A CA 1
ATOM 1690 C C . SER A 1 216 ? -3.23 12.859 16.078 1 98.31 216 SER A C 1
ATOM 1692 O O . SER A 1 216 ? -2.072 13.102 16.438 1 98.31 216 SER A O 1
ATOM 1694 N N . PRO A 1 217 ? -3.844 13.547 15.156 1 97.56 217 PRO A N 1
ATOM 1695 C CA . PRO A 1 217 ? -3.207 14.727 14.555 1 97.56 217 PRO A CA 1
ATOM 1696 C C . PRO A 1 217 ? -3.494 16.016 15.328 1 97.56 217 PRO A C 1
ATOM 1698 O O . PRO A 1 217 ? -2.895 17.047 15.039 1 97.56 217 PRO A O 1
ATOM 1701 N N . LEU A 1 218 ? -4.391 15.984 16.266 1 95.81 218 LEU A N 1
ATOM 1702 C CA . LEU A 1 218 ? -4.938 17.188 16.859 1 95.81 218 LEU A CA 1
ATOM 1703 C C . LEU A 1 218 ? -3.867 17.938 17.641 1 95.81 218 LEU A C 1
ATOM 1705 O O . LEU A 1 218 ? -3.064 17.328 18.359 1 95.81 218 LEU A O 1
ATOM 1709 N N . GLY A 1 219 ? -3.875 19.234 17.5 1 94.5 219 GLY A N 1
ATOM 1710 C CA . GLY A 1 219 ? -2.887 20.094 18.141 1 94.5 219 GLY A CA 1
ATOM 1711 C C . GLY A 1 219 ? -1.806 20.562 17.188 1 94.5 219 GLY A C 1
ATOM 1712 O O . GLY A 1 219 ? -0.959 21.375 17.547 1 94.5 219 GLY A O 1
ATOM 1713 N N . SER A 1 220 ? -1.89 20.062 15.938 1 93.62 220 SER A N 1
ATOM 1714 C CA . SER A 1 220 ? -0.909 20.453 14.938 1 93.62 220 SER A CA 1
ATOM 1715 C C . SER A 1 220 ? -1.248 21.828 14.352 1 93.62 220 SER A C 1
ATOM 1717 O O . SER A 1 220 ? -0.409 22.453 13.703 1 93.62 220 SER A O 1
ATOM 1719 N N . ALA A 1 221 ? -2.482 22.281 14.586 1 90.75 221 ALA A N 1
ATOM 1720 C CA . ALA A 1 221 ? -2.973 23.562 14.062 1 90.75 221 ALA A CA 1
ATOM 1721 C C . ALA A 1 221 ? -2.756 23.656 12.555 1 90.75 221 ALA A C 1
ATOM 1723 O O . ALA A 1 221 ? -3.145 22.766 11.812 1 90.75 221 ALA A O 1
ATOM 1724 N N . ALA A 1 222 ? -2.211 24.766 12.086 1 86.25 222 ALA A N 1
ATOM 1725 C CA . ALA A 1 222 ? -1.944 24.938 10.664 1 86.25 222 ALA A CA 1
ATOM 1726 C C . ALA A 1 222 ? -0.531 24.484 10.312 1 86.25 222 ALA A C 1
ATOM 1728 O O . ALA A 1 222 ? 0.178 25.172 9.57 1 86.25 222 ALA A O 1
ATOM 1729 N N . SER A 1 223 ? -0.034 23.406 10.891 1 92.12 223 SER A N 1
ATOM 1730 C CA . SER A 1 223 ? 1.229 22.75 10.547 1 92.12 223 SER A CA 1
ATOM 1731 C C . SER A 1 223 ? 2.316 23.094 11.562 1 92.12 223 SER A C 1
ATOM 1733 O O . SER A 1 223 ? 3.375 22.453 11.578 1 92.12 223 SER A O 1
ATOM 1735 N N . TYR A 1 224 ? 2.053 24.031 12.5 1 93.88 224 TYR A N 1
ATOM 1736 C CA . TYR A 1 224 ? 3.176 24.5 13.297 1 93.88 224 TYR A CA 1
ATOM 1737 C C . TYR A 1 224 ? 2.795 24.594 14.773 1 93.88 224 TYR A C 1
ATOM 1739 O O . TYR A 1 224 ? 3.486 25.25 15.562 1 93.88 224 TYR A O 1
ATOM 1747 N N . GLY A 1 225 ? 1.715 24.062 15.172 1 91.69 225 GLY A N 1
ATOM 1748 C CA . GLY A 1 225 ? 1.246 24.172 16.547 1 91.69 225 GLY A CA 1
ATOM 1749 C C . GLY A 1 225 ? 0.912 25.594 16.938 1 91.69 225 GLY A C 1
ATOM 1750 O O . GLY A 1 225 ? 0.915 26.5 16.109 1 91.69 225 GLY A O 1
ATOM 1751 N N . VAL A 1 226 ? 0.494 25.797 18.172 1 89.94 226 VAL A N 1
ATOM 1752 C CA . VAL A 1 226 ? 0.158 27.125 18.703 1 89.94 226 VAL A CA 1
ATOM 1753 C C . VAL A 1 226 ? 0.868 27.344 20.031 1 89.94 226 VAL A C 1
ATOM 1755 O O . VAL A 1 226 ? 1.268 26.375 20.703 1 89.94 226 VAL A O 1
ATOM 1758 N N . PRO A 1 227 ? 1.124 28.594 20.344 1 91.88 227 PRO A N 1
ATOM 1759 C CA . PRO A 1 227 ? 1.796 28.891 21.609 1 91.88 227 PRO A CA 1
ATOM 1760 C C . PRO A 1 227 ? 0.856 28.812 22.812 1 91.88 227 PRO A C 1
ATOM 1762 O O . PRO A 1 227 ? 0.819 29.719 23.641 1 91.88 227 PRO A O 1
ATOM 1765 N N . LEU A 1 228 ? 0.073 27.781 22.938 1 92.31 228 LEU A N 1
ATOM 1766 C CA . LEU A 1 228 ? -0.768 27.406 24.062 1 92.31 228 LEU A CA 1
ATOM 1767 C C . LEU A 1 228 ? -0.379 26.031 24.594 1 92.31 228 LEU A C 1
ATOM 1769 O O . LEU A 1 228 ? 0.146 25.203 23.844 1 92.31 228 LEU A O 1
ATOM 1773 N N . PRO A 1 229 ? -0.536 25.812 25.828 1 92.12 229 PRO A N 1
ATOM 1774 C CA . PRO A 1 229 ? -0.135 24.531 26.406 1 92.12 229 PRO A CA 1
ATOM 1775 C C . PRO A 1 229 ? -1.127 23.406 26.109 1 92.12 229 PRO A C 1
ATOM 1777 O O . PRO A 1 229 ? -1.685 22.812 27.031 1 92.12 229 PRO A O 1
ATOM 1780 N N . LEU A 1 230 ? -1.281 23.062 24.906 1 95 230 LEU A N 1
ATOM 1781 C CA . LEU A 1 230 ? -2.176 21.984 24.5 1 95 230 LEU A CA 1
ATOM 1782 C C . LEU A 1 230 ? -1.599 20.625 24.906 1 95 230 LEU A C 1
ATOM 1784 O O . LEU A 1 230 ? -0.401 20.391 24.734 1 95 230 LEU A O 1
ATOM 1788 N N . ASP A 1 231 ? -2.393 19.797 25.547 1 97.38 231 ASP A N 1
ATOM 1789 C CA . ASP A 1 231 ? -2.012 18.438 25.891 1 97.38 231 ASP A CA 1
ATOM 1790 C C . ASP A 1 231 ? -2.438 17.453 24.812 1 97.38 231 ASP A C 1
ATOM 1792 O O . ASP A 1 231 ? -3.494 16.828 24.906 1 97.38 231 ASP A O 1
ATOM 1796 N N . ARG A 1 232 ? -1.572 17.266 23.797 1 97.62 232 ARG A N 1
ATOM 1797 C CA . ARG A 1 232 ? -1.889 16.438 22.641 1 97.62 232 ARG A CA 1
ATOM 1798 C C . ARG A 1 232 ? -2.029 14.977 23.016 1 97.62 232 ARG A C 1
ATOM 1800 O O . ARG A 1 232 ? -2.832 14.25 22.438 1 97.62 232 ARG A O 1
ATOM 1807 N N . GLU A 1 233 ? -1.227 14.5 24.031 1 97.94 233 GLU A N 1
ATOM 1808 C CA . GLU A 1 233 ? -1.298 13.117 24.5 1 97.94 233 GLU A CA 1
ATOM 1809 C C . GLU A 1 233 ? -2.65 12.82 25.141 1 97.94 233 GLU A C 1
ATOM 1811 O O . GLU A 1 233 ? -3.23 11.758 24.906 1 97.94 233 GLU A O 1
ATOM 1816 N N . MET A 1 234 ? -3.125 13.75 25.922 1 97.56 234 MET A N 1
ATOM 1817 C CA . MET A 1 234 ? -4.426 13.57 26.562 1 97.56 234 MET A CA 1
ATOM 1818 C C . MET A 1 234 ? -5.523 13.391 25.516 1 97.56 234 MET A C 1
ATOM 1820 O O . MET A 1 234 ? -6.371 12.508 25.656 1 97.56 234 MET A O 1
ATOM 1824 N N . VAL A 1 235 ? -5.551 14.227 24.5 1 97.69 235 VAL A N 1
ATOM 1825 C CA . VAL A 1 235 ? -6.566 14.164 23.453 1 97.69 235 VAL A CA 1
ATOM 1826 C C . VAL A 1 235 ? -6.492 12.82 22.734 1 97.69 235 VAL A C 1
ATOM 1828 O O . VAL A 1 235 ? -7.52 12.188 22.469 1 97.69 235 VAL A O 1
ATOM 1831 N N . ALA A 1 236 ? -5.254 12.367 22.375 1 98.31 236 ALA A N 1
ATOM 1832 C CA . ALA A 1 236 ? -5.066 11.086 21.719 1 98.31 236 ALA A CA 1
ATOM 1833 C C . ALA A 1 236 ? -5.652 9.945 22.547 1 98.31 236 ALA A C 1
ATOM 1835 O O . ALA A 1 236 ? -6.355 9.078 22.016 1 98.31 236 ALA A O 1
ATOM 1836 N N . ASP A 1 237 ? -5.383 10 23.844 1 97.94 237 ASP A N 1
ATOM 1837 C CA . ASP A 1 237 ? -5.84 8.953 24.75 1 97.94 237 ASP A CA 1
ATOM 1838 C C . ASP A 1 237 ? -7.363 8.953 24.859 1 97.94 237 ASP A C 1
ATOM 1840 O O . ASP A 1 237 ? -7.996 7.898 24.797 1 97.94 237 ASP A O 1
ATOM 1844 N N . VAL A 1 238 ? -7.957 10.109 25.078 1 97.75 238 VAL A N 1
ATOM 1845 C CA . VAL A 1 238 ? -9.398 10.258 25.25 1 97.75 238 VAL A CA 1
ATOM 1846 C C . VAL A 1 238 ? -10.125 9.789 24 1 97.75 238 VAL A C 1
ATOM 1848 O O . VAL A 1 238 ? -11.219 9.211 24.078 1 97.75 238 VAL A O 1
ATOM 1851 N N . LEU A 1 239 ? -9.516 10 22.828 1 98.25 239 LEU A N 1
ATOM 1852 C CA . LEU A 1 239 ? -10.141 9.641 21.562 1 98.25 239 LEU A CA 1
ATOM 1853 C C . LEU A 1 239 ? -9.852 8.188 21.203 1 98.25 239 LEU A C 1
ATOM 1855 O O . LEU A 1 239 ? -10.367 7.676 20.203 1 98.25 239 LEU A O 1
ATOM 1859 N N . GLY A 1 240 ? -8.945 7.516 21.953 1 97.94 240 GLY A N 1
ATOM 1860 C CA . GLY A 1 240 ? -8.648 6.105 21.75 1 97.94 240 GLY A CA 1
ATOM 1861 C C . GLY A 1 240 ? -7.652 5.863 20.625 1 97.94 240 GLY A C 1
ATOM 1862 O O . GLY A 1 240 ? -7.609 4.773 20.062 1 97.94 240 GLY A O 1
ATOM 1863 N N . PHE A 1 241 ? -6.93 6.898 20.203 1 98.19 241 PHE A N 1
ATOM 1864 C CA . PHE A 1 241 ? -5.84 6.688 19.266 1 98.19 241 PHE A CA 1
ATOM 1865 C C . PHE A 1 241 ? -4.699 5.914 19.906 1 98.19 241 PHE A C 1
ATOM 1867 O O . PHE A 1 241 ? -4.586 5.875 21.141 1 98.19 241 PHE A O 1
ATOM 1874 N N . SER A 1 242 ? -3.836 5.27 19.094 1 96.88 242 SER A N 1
ATOM 1875 C CA . SER A 1 242 ? -2.689 4.531 19.609 1 96.88 242 SER A CA 1
ATOM 1876 C C . SER A 1 242 ? -1.614 5.477 20.141 1 96.88 242 SER A C 1
ATOM 1878 O O . SER A 1 242 ? -0.75 5.074 20.922 1 96.88 242 SER A O 1
ATOM 1880 N N . GLY A 1 243 ? -1.632 6.766 19.766 1 97.12 243 GLY A N 1
ATOM 1881 C CA . GLY A 1 243 ? -0.705 7.812 20.172 1 97.12 243 GLY A CA 1
ATOM 1882 C C . GLY A 1 243 ? -0.873 9.094 19.359 1 97.12 243 GLY A C 1
ATOM 1883 O O . GLY A 1 243 ? -1.872 9.266 18.672 1 97.12 243 GLY A O 1
ATOM 1884 N N . VAL A 1 244 ? 0.081 9.992 19.531 1 98 244 VAL A N 1
ATOM 1885 C CA . VAL A 1 244 ? 0.1 11.266 18.812 1 98 244 VAL A CA 1
ATOM 1886 C C . VAL A 1 244 ? 0.945 11.148 17.547 1 98 244 VAL A C 1
ATOM 1888 O O . VAL A 1 244 ? 2.008 10.523 17.562 1 98 244 VAL A O 1
ATOM 1891 N N . GLN A 1 245 ? 0.436 11.586 16.422 1 98.12 245 GLN A N 1
ATOM 1892 C CA . GLN A 1 245 ? 1.378 11.875 15.344 1 98.12 245 GLN A CA 1
ATOM 1893 C C . GLN A 1 245 ? 2.277 13.055 15.703 1 98.12 245 GLN A C 1
ATOM 1895 O O . GLN A 1 245 ? 1.84 14.203 15.672 1 98.12 245 GLN A O 1
ATOM 1900 N N . ASN A 1 246 ? 3.443 12.852 15.883 1 98 246 ASN A N 1
ATOM 1901 C CA . ASN A 1 246 ? 4.336 13.703 16.656 1 98 246 ASN A CA 1
ATOM 1902 C C . ASN A 1 246 ? 4.594 15.031 15.961 1 98 246 ASN A C 1
ATOM 1904 O O . ASN A 1 246 ? 4.156 16.078 16.438 1 98 246 ASN A O 1
ATOM 1908 N N . ASN A 1 247 ? 5.246 14.992 14.789 1 98.25 247 ASN A N 1
ATOM 1909 C CA . ASN A 1 247 ? 5.664 16.219 14.102 1 98.25 247 ASN A CA 1
ATOM 1910 C C . ASN A 1 247 ? 4.477 16.922 13.461 1 98.25 247 ASN A C 1
ATOM 1912 O O . ASN A 1 247 ? 3.807 16.375 12.594 1 98.25 247 ASN A O 1
ATOM 1916 N N . VAL A 1 248 ? 4.273 18.109 13.914 1 96.69 248 VAL A N 1
ATOM 1917 C CA . VAL A 1 248 ? 3.061 18.828 13.523 1 96.69 248 VAL A CA 1
ATOM 1918 C C . VAL A 1 248 ? 3.098 19.125 12.023 1 96.69 248 VAL A C 1
ATOM 1920 O O . VAL A 1 248 ? 2.051 19.219 11.383 1 96.69 248 VAL A O 1
ATOM 1923 N N . LEU A 1 249 ? 4.238 19.359 11.414 1 97.25 249 LEU A N 1
ATOM 1924 C CA . LEU A 1 249 ? 4.344 19.562 9.977 1 97.25 249 LEU A CA 1
ATOM 1925 C C . LEU A 1 249 ? 4.125 18.25 9.227 1 97.25 249 LEU A C 1
ATOM 1927 O O . LEU A 1 249 ? 3.502 18.234 8.164 1 97.25 249 LEU A O 1
ATOM 1931 N N . ALA A 1 250 ? 4.605 17.141 9.766 1 97.12 250 ALA A N 1
ATOM 1932 C CA . ALA A 1 250 ? 4.383 15.82 9.18 1 97.12 250 ALA A CA 1
ATOM 1933 C C . ALA A 1 250 ? 2.9 15.461 9.172 1 97.12 250 ALA A C 1
ATOM 1935 O O . ALA A 1 250 ? 2.434 14.734 8.297 1 97.12 250 ALA A O 1
ATOM 1936 N N . VAL A 1 251 ? 2.182 15.906 10.18 1 96.69 251 VAL A N 1
ATOM 1937 C CA . VAL A 1 251 ? 0.734 15.719 10.188 1 96.69 251 VAL A CA 1
ATOM 1938 C C . VAL A 1 251 ? 0.132 16.266 8.898 1 96.69 251 VAL A C 1
ATOM 1940 O O . VAL A 1 251 ? -0.697 15.602 8.266 1 96.69 251 VAL A O 1
ATOM 1943 N N . GLN A 1 252 ? 0.583 17.391 8.516 1 93.62 252 GLN A N 1
ATOM 1944 C CA . GLN A 1 252 ? 0.058 18 7.293 1 93.62 252 GLN A CA 1
ATOM 1945 C C . GLN A 1 252 ? 0.521 17.219 6.059 1 93.62 252 GLN A C 1
ATOM 1947 O O . GLN A 1 252 ? -0.221 17.109 5.082 1 93.62 252 GLN A O 1
ATOM 1952 N N . HIS A 1 253 ? 1.804 16.703 6.109 1 94.44 253 HIS A N 1
ATOM 1953 C CA . HIS A 1 253 ? 2.271 15.859 5.023 1 94.44 253 HIS A CA 1
ATOM 1954 C C . HIS A 1 253 ? 1.354 14.648 4.836 1 94.44 253 HIS A C 1
ATOM 1956 O O . HIS A 1 253 ? 1.149 14.195 3.709 1 94.44 253 HIS A O 1
ATOM 1962 N N . SER A 1 254 ? 0.863 14.211 5.887 1 96.06 254 SER A N 1
ATOM 1963 C CA . SER A 1 254 ? 0.112 12.961 5.867 1 96.06 254 SER A CA 1
ATOM 1964 C C . SER A 1 254 ? -1.297 13.164 5.324 1 96.06 254 SER A C 1
ATOM 1966 O O . SER A 1 254 ? -1.958 12.211 4.91 1 96.06 254 SER A O 1
ATOM 1968 N N . ARG A 1 255 ? -1.774 14.484 5.43 1 94.62 255 ARG A N 1
ATOM 1969 C CA . ARG A 1 255 ? -3.076 14.758 4.832 1 94.62 255 ARG A CA 1
ATOM 1970 C C . ARG A 1 255 ? -3.053 14.492 3.328 1 94.62 255 ARG A C 1
ATOM 1972 O O . ARG A 1 255 ? -2.143 14.938 2.629 1 94.62 255 ARG A O 1
ATOM 1979 N N . GLY A 1 256 ? -3.896 13.797 2.805 1 95.75 256 GLY A N 1
ATOM 1980 C CA . GLY A 1 256 ? -3.918 13.375 1.414 1 95.75 256 GLY A CA 1
ATOM 1981 C C . GLY A 1 256 ? -3.068 12.148 1.148 1 95.75 256 GLY A C 1
ATOM 1982 O O . GLY A 1 256 ? -3.479 11.242 0.413 1 95.75 256 GLY A O 1
ATOM 1983 N N . THR A 1 257 ? -1.816 12.18 1.684 1 97.62 257 THR A N 1
ATOM 1984 C CA . THR A 1 257 ? -0.938 11.031 1.528 1 97.62 257 THR A CA 1
ATOM 1985 C C . THR A 1 257 ? -1.58 9.773 2.121 1 97.62 257 THR A C 1
ATOM 1987 O O . THR A 1 257 ? -1.608 8.727 1.479 1 97.62 257 THR A O 1
ATOM 1990 N N . LEU A 1 258 ? -2.061 9.906 3.322 1 98 258 LEU A N 1
ATOM 1991 C CA . LEU A 1 258 ? -2.697 8.781 3.998 1 98 258 LEU A CA 1
ATOM 1992 C C . LEU A 1 258 ? -3.98 8.367 3.281 1 98 258 LEU A C 1
ATOM 1994 O O . LEU A 1 258 ? -4.305 7.184 3.209 1 98 258 LEU A O 1
ATOM 1998 N N . ASP A 1 259 ? -4.766 9.43 2.756 1 98.19 259 ASP A N 1
ATOM 1999 C CA . ASP A 1 259 ? -5.938 9.117 1.946 1 98.19 259 ASP A CA 1
ATOM 2000 C C . ASP A 1 259 ? -5.574 8.195 0.781 1 98.19 259 ASP A C 1
ATOM 2002 O O . ASP A 1 259 ? -6.293 7.242 0.489 1 98.19 259 ASP A O 1
ATOM 2006 N N . GLY A 1 260 ? -4.438 8.477 0.171 1 98.31 260 GLY A N 1
ATOM 2007 C CA . GLY A 1 260 ? -3.953 7.648 -0.923 1 98.31 260 GLY A CA 1
ATOM 2008 C C . GLY A 1 260 ? -3.58 6.242 -0.49 1 98.31 260 GLY A C 1
ATOM 2009 O O . GLY A 1 260 ? -3.852 5.277 -1.203 1 98.31 260 GLY A O 1
ATOM 2010 N N . HIS A 1 261 ? -2.912 6.125 0.68 1 98.62 261 HIS A N 1
ATOM 2011 C CA . HIS A 1 261 ? -2.541 4.812 1.2 1 98.62 261 HIS A CA 1
ATOM 2012 C C . HIS A 1 261 ? -3.775 3.973 1.509 1 98.62 261 HIS A C 1
ATOM 2014 O O . HIS A 1 261 ? -3.818 2.781 1.188 1 98.62 261 HIS A O 1
ATOM 2020 N N . ILE A 1 262 ? -4.777 4.594 2.123 1 98.69 262 ILE A N 1
ATOM 2021 C CA . ILE A 1 262 ? -6.016 3.896 2.455 1 98.69 262 ILE A CA 1
ATOM 2022 C C . ILE A 1 262 ? -6.719 3.455 1.172 1 98.69 262 ILE A C 1
ATOM 2024 O O . ILE A 1 262 ? -7.039 2.275 1.008 1 98.69 262 ILE A O 1
ATOM 2028 N N . ALA A 1 263 ? -6.91 4.398 0.251 1 98.69 263 ALA A N 1
ATOM 2029 C CA . ALA A 1 263 ? -7.562 4.07 -1.014 1 98.69 263 ALA A CA 1
ATOM 2030 C C . ALA A 1 263 ? -6.789 2.998 -1.771 1 98.69 263 ALA A C 1
ATOM 2032 O O . ALA A 1 263 ? -7.383 2.143 -2.43 1 98.69 263 ALA A O 1
ATOM 2033 N N . GLY A 1 264 ? -5.496 3.078 -1.723 1 98.5 264 GLY A N 1
ATOM 2034 C CA . GLY A 1 264 ? -4.668 2.062 -2.355 1 98.5 264 GLY A CA 1
ATOM 2035 C C . GLY A 1 264 ? -4.879 0.677 -1.776 1 98.5 264 GLY A C 1
ATOM 2036 O O . GLY A 1 264 ? -4.969 -0.305 -2.518 1 98.5 264 GLY A O 1
ATOM 2037 N N . ALA A 1 265 ? -4.891 0.562 -0.466 1 98.75 265 ALA A N 1
ATOM 2038 C CA . ALA A 1 265 ? -5.156 -0.717 0.186 1 98.75 265 ALA A CA 1
ATOM 2039 C C . ALA A 1 265 ? -6.543 -1.238 -0.176 1 98.75 265 ALA A C 1
ATOM 2041 O O . ALA A 1 265 ? -6.73 -2.441 -0.379 1 98.75 265 ALA A O 1
ATOM 2042 N N . LEU A 1 266 ? -7.504 -0.323 -0.242 1 98.88 266 LEU A N 1
ATOM 2043 C CA . LEU A 1 266 ? -8.859 -0.69 -0.641 1 98.88 266 LEU A CA 1
ATOM 2044 C C . LEU A 1 266 ? -8.891 -1.17 -2.088 1 98.88 266 LEU A C 1
ATOM 2046 O O . LEU A 1 266 ? -9.625 -2.1 -2.424 1 98.88 266 LEU A O 1
ATOM 2050 N N . ALA A 1 267 ? -8.078 -0.541 -2.928 1 98.62 267 ALA A N 1
ATOM 2051 C CA . ALA A 1 267 ? -7.992 -0.938 -4.332 1 98.62 267 ALA A CA 1
ATOM 2052 C C . ALA A 1 267 ? -7.484 -2.371 -4.465 1 98.62 267 ALA A C 1
ATOM 2054 O O . ALA A 1 267 ? -7.895 -3.1 -5.371 1 98.62 267 ALA A O 1
ATOM 2055 N N . ALA A 1 268 ? -6.562 -2.771 -3.594 1 98.56 268 ALA A N 1
ATOM 2056 C CA . ALA A 1 268 ? -6.074 -4.148 -3.607 1 98.56 268 ALA A CA 1
ATOM 2057 C C . ALA A 1 268 ? -7.215 -5.137 -3.387 1 98.56 268 ALA A C 1
ATOM 2059 O O . ALA A 1 268 ? -7.336 -6.125 -4.113 1 98.56 268 ALA A O 1
ATOM 2060 N N . ILE A 1 269 ? -8.062 -4.867 -2.396 1 98.75 269 ILE A N 1
ATOM 2061 C CA . ILE A 1 269 ? -9.211 -5.723 -2.105 1 98.75 269 ILE A CA 1
ATOM 2062 C C . ILE A 1 269 ? -10.156 -5.734 -3.303 1 98.75 269 ILE A C 1
ATOM 2064 O O . ILE A 1 269 ? -10.594 -6.801 -3.746 1 98.75 269 ILE A O 1
ATOM 2068 N N . ALA A 1 270 ? -10.453 -4.516 -3.84 1 98.62 270 ALA A N 1
ATOM 2069 C CA . ALA A 1 270 ? -11.352 -4.406 -4.984 1 98.62 270 ALA A CA 1
ATOM 2070 C C . ALA A 1 270 ? -10.82 -5.191 -6.18 1 98.62 270 ALA A C 1
ATOM 2072 O O . ALA A 1 270 ? -11.586 -5.816 -6.914 1 98.62 270 ALA A O 1
ATOM 2073 N N . THR A 1 271 ? -9.516 -5.164 -6.387 1 98.38 271 THR A N 1
ATOM 2074 C CA . THR A 1 271 ? -8.898 -5.891 -7.488 1 98.38 271 THR A CA 1
ATOM 2075 C C . THR A 1 271 ? -9.062 -7.398 -7.301 1 98.38 271 THR A C 1
ATOM 2077 O O . THR A 1 271 ? -9.391 -8.109 -8.25 1 98.38 271 THR A O 1
ATOM 2080 N N . THR A 1 272 ? -8.797 -7.902 -6.102 1 98.62 272 THR A N 1
ATOM 2081 C CA . THR A 1 272 ? -8.9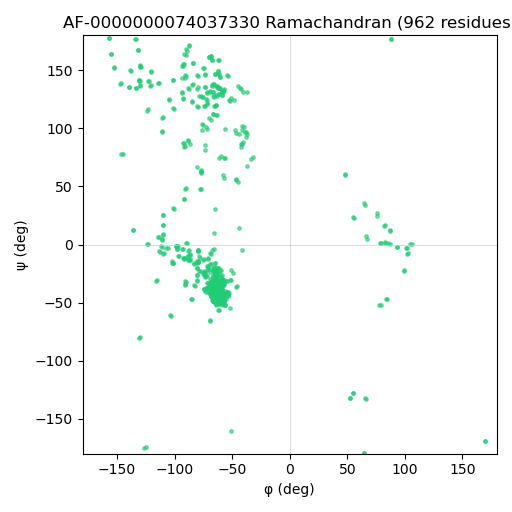84 -9.32 -5.809 1 98.62 272 THR A CA 1
ATOM 2082 C C . THR A 1 272 ? -10.422 -9.742 -6.098 1 98.62 272 THR A C 1
ATOM 2084 O O . THR A 1 272 ? -10.656 -10.758 -6.762 1 98.62 272 THR A O 1
ATOM 2087 N N . LEU A 1 273 ? -11.398 -8.914 -5.656 1 98.5 273 LEU A N 1
ATOM 2088 C CA . LEU A 1 273 ? -12.805 -9.211 -5.887 1 98.5 273 LEU A CA 1
ATOM 2089 C C . LEU A 1 273 ? -13.141 -9.148 -7.375 1 98.5 273 LEU A C 1
ATOM 2091 O O . LEU A 1 273 ? -13.938 -9.945 -7.871 1 98.5 273 LEU A O 1
ATOM 2095 N N . GLY A 1 274 ? -12.555 -8.188 -8.031 1 97.69 274 GLY A N 1
ATOM 2096 C CA . GLY A 1 274 ? -12.75 -8.078 -9.469 1 97.69 274 GLY A CA 1
ATOM 2097 C C . GLY A 1 274 ? -12.25 -9.289 -10.234 1 97.69 274 GLY A C 1
ATOM 2098 O O . GLY A 1 274 ? -12.914 -9.773 -11.148 1 97.69 274 GLY A O 1
ATOM 2099 N N . ARG A 1 275 ? -11.094 -9.812 -9.891 1 97.69 275 ARG A N 1
ATOM 2100 C CA . ARG A 1 275 ? -10.531 -10.984 -10.555 1 97.69 275 ARG A CA 1
ATOM 2101 C C . ARG A 1 275 ? -11.359 -12.234 -10.242 1 97.69 275 ARG A C 1
ATOM 2103 O O . ARG A 1 275 ? -11.555 -13.086 -11.117 1 97.69 275 ARG A O 1
ATOM 2110 N N . MET A 1 276 ? -11.781 -12.32 -9.008 1 98 276 MET A N 1
ATOM 2111 C CA . MET A 1 276 ? -12.688 -13.422 -8.672 1 98 276 MET A CA 1
ATOM 2112 C C . MET A 1 276 ? -13.953 -13.359 -9.516 1 98 276 MET A C 1
ATOM 2114 O O . MET A 1 276 ? -14.422 -14.391 -10.008 1 98 276 MET A O 1
ATOM 2118 N N . ALA A 1 277 ? -14.492 -12.117 -9.664 1 96.94 277 ALA A N 1
ATOM 2119 C CA . ALA A 1 277 ? -15.68 -11.914 -10.477 1 96.94 277 ALA A CA 1
ATOM 2120 C C . ALA A 1 277 ? -15.438 -12.328 -11.93 1 96.94 277 ALA A C 1
ATOM 2122 O O . ALA A 1 277 ? -16.297 -12.93 -12.562 1 96.94 277 ALA A O 1
ATOM 2123 N N . GLN A 1 278 ? -14.297 -12.031 -12.43 1 96.69 278 GLN A N 1
ATOM 2124 C CA . GLN A 1 278 ? -13.93 -12.422 -13.789 1 96.69 278 GLN A CA 1
ATOM 2125 C C . GLN A 1 278 ? -14 -13.938 -13.969 1 96.69 278 GLN A C 1
ATOM 2127 O O . GLN A 1 278 ? -14.531 -14.43 -14.961 1 96.69 278 GLN A O 1
ATOM 2132 N N . ASP A 1 279 ? -13.477 -14.734 -13.062 1 97.56 279 ASP A N 1
ATOM 2133 C CA . ASP A 1 279 ? -13.547 -16.188 -13.102 1 97.56 279 ASP A CA 1
ATOM 2134 C C . ASP A 1 279 ? -14.992 -16.672 -13.078 1 97.56 279 ASP A C 1
ATOM 2136 O O . ASP A 1 279 ? -15.367 -17.562 -13.844 1 97.56 279 ASP A O 1
ATOM 2140 N N . LEU A 1 280 ? -15.742 -16.031 -12.203 1 96.88 280 LEU A N 1
ATOM 2141 C CA . LEU A 1 280 ? -17.109 -16.5 -12.016 1 96.88 280 LEU A CA 1
ATOM 2142 C C . LEU A 1 280 ? -17.953 -16.219 -13.25 1 96.88 280 LEU A C 1
ATOM 2144 O O . LEU A 1 280 ? -18.844 -17 -13.586 1 96.88 280 LEU A O 1
ATOM 2148 N N . ILE A 1 281 ? -17.734 -15.094 -13.883 1 95.44 281 ILE A N 1
ATOM 2149 C CA . ILE A 1 281 ? -18.422 -14.812 -15.148 1 95.44 281 ILE A CA 1
ATOM 2150 C C . ILE A 1 281 ? -18.078 -15.891 -16.172 1 95.44 281 ILE A C 1
ATOM 2152 O O . ILE A 1 281 ? -18.969 -16.438 -16.828 1 95.44 281 ILE A O 1
ATOM 2156 N N . LEU A 1 282 ? -16.812 -16.281 -16.25 1 95.44 282 LEU A N 1
ATOM 2157 C CA . LEU A 1 282 ? -16.375 -17.344 -17.156 1 95.44 282 LEU A CA 1
ATOM 2158 C C . LEU A 1 282 ? -17 -18.688 -16.766 1 95.44 282 LEU A C 1
ATOM 2160 O O . LEU A 1 282 ? -17.531 -19.391 -17.625 1 95.44 282 LEU A O 1
ATOM 2164 N N . PHE A 1 283 ? -16.984 -19.047 -15.516 1 96.5 283 PHE A N 1
ATOM 2165 C CA . PHE A 1 283 ? -17.469 -20.328 -15.008 1 96.5 283 PHE A CA 1
ATOM 2166 C C . PHE A 1 283 ? -18.969 -20.453 -15.188 1 96.5 283 PHE A C 1
ATOM 2168 O O . PHE A 1 283 ? -19.516 -21.562 -15.18 1 96.5 283 PHE A O 1
ATOM 2175 N N . SER A 1 284 ? -19.672 -19.312 -15.305 1 94.5 284 SER A N 1
ATOM 2176 C CA . SER A 1 284 ? -21.125 -19.328 -15.383 1 94.5 284 SER A CA 1
ATOM 2177 C C . SER A 1 284 ? -21.609 -19.359 -16.828 1 94.5 284 SER A C 1
ATOM 2179 O O . SER A 1 284 ? -22.797 -19.484 -17.094 1 94.5 284 SER A O 1
ATOM 2181 N N . LEU A 1 285 ? -20.688 -19.281 -17.812 1 93.56 285 LEU A N 1
ATOM 2182 C CA . LEU A 1 285 ? -21.078 -19.391 -19.219 1 93.56 285 LEU A CA 1
ATOM 2183 C C . LEU A 1 285 ? -21.734 -20.75 -19.5 1 93.56 285 LEU A C 1
ATOM 2185 O O . LEU A 1 285 ? -21.312 -21.766 -18.953 1 93.56 285 LEU A O 1
ATOM 2189 N N . PRO A 1 286 ? -22.688 -20.688 -20.359 1 91.31 286 PRO A N 1
ATOM 2190 C CA . PRO A 1 286 ? -23.312 -21.969 -20.703 1 91.31 286 PRO A CA 1
ATOM 2191 C C . PRO A 1 286 ? -22.328 -22.984 -21.266 1 91.31 286 PRO A C 1
ATOM 2193 O O . PRO A 1 286 ? -22.484 -24.188 -21.062 1 91.31 286 PRO A O 1
ATOM 2196 N N . GLU A 1 287 ? -21.281 -22.531 -21.953 1 92.81 287 GLU A N 1
ATOM 2197 C CA . GLU A 1 287 ? -20.266 -23.391 -22.562 1 92.81 287 GLU A CA 1
ATOM 2198 C C . GLU A 1 287 ? -19.359 -24 -21.516 1 92.81 287 GLU A C 1
ATOM 2200 O O . GLU A 1 287 ? -18.766 -25.078 -21.734 1 92.81 287 GLU A O 1
ATOM 2205 N N . VAL A 1 288 ? -19.141 -23.422 -20.359 1 94.56 288 VAL A N 1
ATOM 2206 C CA . VAL A 1 288 ? -18.281 -23.891 -19.281 1 94.56 288 VAL A CA 1
ATOM 2207 C C . VAL A 1 288 ? -19.125 -24.5 -18.156 1 94.56 288 VAL A C 1
ATOM 2209 O O . VAL A 1 288 ? -19.047 -25.703 -17.906 1 94.56 288 VAL A O 1
ATOM 2212 N N . GLY A 1 289 ? -20.031 -23.703 -17.516 1 95.88 289 GLY A N 1
ATOM 2213 C CA . GLY A 1 289 ? -21.062 -24.156 -16.594 1 95.88 289 GLY A CA 1
ATOM 2214 C C . GLY A 1 289 ? -20.516 -24.75 -15.32 1 95.88 289 GLY A C 1
ATOM 2215 O O . GLY A 1 289 ? -21.078 -25.719 -14.797 1 95.88 289 GLY A O 1
ATOM 2216 N N . TYR A 1 290 ? -19.375 -24.281 -14.75 1 97 290 TYR A N 1
ATOM 2217 C CA . TYR A 1 290 ? -18.797 -24.812 -13.523 1 97 290 TYR A CA 1
ATOM 2218 C C . TYR A 1 290 ? -19.594 -24.359 -12.305 1 97 290 TYR A C 1
ATOM 2220 O O . TYR A 1 290 ? -19.516 -24.984 -11.242 1 97 290 TYR A O 1
ATOM 2228 N N . VAL A 1 291 ? -20.328 -23.188 -12.453 1 96.94 291 VAL A N 1
ATOM 2229 C CA . VAL A 1 291 ? -21.109 -22.672 -11.328 1 96.94 291 VAL A CA 1
ATOM 2230 C C . VAL A 1 291 ? -22.453 -22.172 -11.836 1 96.94 291 VAL A C 1
ATOM 2232 O O . VAL A 1 291 ? -22.594 -21.781 -13 1 96.94 291 VAL A O 1
ATOM 2235 N N . ARG A 1 292 ? -23.406 -22.266 -11 1 94.5 292 ARG A N 1
ATOM 2236 C CA . ARG A 1 292 ? -24.672 -21.547 -11.156 1 94.5 292 ARG A CA 1
ATOM 2237 C C . ARG A 1 292 ? -24.75 -20.375 -10.188 1 94.5 292 ARG A C 1
ATOM 2239 O O . ARG A 1 292 ? -24.531 -20.531 -8.984 1 94.5 292 ARG A O 1
ATOM 2246 N N . LEU A 1 293 ? -24.969 -19.234 -10.75 1 92.25 293 LEU A N 1
ATOM 2247 C CA . LEU A 1 293 ? -25.078 -18.031 -9.945 1 92.25 293 LEU A CA 1
ATOM 2248 C C . LEU A 1 293 ? -26.453 -17.906 -9.297 1 92.25 293 LEU A C 1
ATOM 2250 O O . LEU A 1 293 ? -27.453 -18.328 -9.883 1 92.25 293 LEU A O 1
ATOM 2254 N N . PRO A 1 294 ? -26.453 -17.344 -8.07 1 86.81 294 PRO A N 1
ATOM 2255 C CA . PRO A 1 294 ? -27.766 -17.109 -7.465 1 86.81 294 PRO A CA 1
ATOM 2256 C C . PRO A 1 294 ? -28.625 -16.125 -8.258 1 86.81 294 PRO A C 1
ATOM 2258 O O . PRO A 1 294 ? -28.141 -15.062 -8.648 1 86.81 294 PRO A O 1
ATOM 2261 N N . SER A 1 295 ? -29.844 -16.5 -8.422 1 81.12 295 SER A N 1
ATOM 2262 C CA . SER A 1 295 ? -30.75 -15.695 -9.234 1 81.12 295 SER A CA 1
ATOM 2263 C C . SER A 1 295 ? -30.922 -14.297 -8.648 1 81.12 295 SER A C 1
ATOM 2265 O O . SER A 1 295 ? -31.094 -13.32 -9.391 1 81.12 295 SER A O 1
ATOM 2267 N N . ALA A 1 296 ? -30.844 -14.172 -7.387 1 78.5 296 ALA A N 1
ATOM 2268 C CA . ALA A 1 296 ? -31.047 -12.906 -6.691 1 78.5 296 ALA A CA 1
ATOM 2269 C C . ALA A 1 296 ? -29.969 -11.898 -7.066 1 78.5 296 ALA A C 1
ATOM 2271 O O . ALA A 1 296 ? -30.125 -10.695 -6.852 1 78.5 296 ALA A O 1
ATOM 2272 N N . LEU A 1 297 ? -28.875 -12.406 -7.664 1 79.94 297 LEU A N 1
ATOM 2273 C CA . LEU A 1 297 ? -27.766 -11.516 -7.977 1 79.94 297 LEU A CA 1
ATOM 2274 C C . LEU A 1 297 ? -27.641 -11.305 -9.484 1 79.94 297 LEU A C 1
ATOM 2276 O O . LEU A 1 297 ? -26.703 -10.664 -9.953 1 79.94 297 LEU A O 1
ATOM 2280 N N . CYS A 1 298 ? -28.609 -11.773 -10.18 1 81.88 298 CYS A N 1
ATOM 2281 C CA . CYS A 1 298 ? -28.625 -11.648 -11.633 1 81.88 298 CYS A CA 1
ATOM 2282 C C . CYS A 1 298 ? -29.859 -10.906 -12.102 1 81.88 298 CYS A C 1
ATOM 2284 O O . CYS A 1 298 ? -30.938 -11.031 -11.5 1 81.88 298 CYS A O 1
ATOM 2286 N N . SER A 1 299 ? -29.609 -10.062 -12.984 1 76.31 299 SER A N 1
ATOM 2287 C CA . SER A 1 299 ? -30.766 -9.406 -13.602 1 76.31 299 SER A CA 1
ATOM 2288 C C . SER A 1 299 ? -31.219 -10.148 -14.852 1 76.31 299 SER A C 1
ATOM 2290 O O . SER A 1 299 ? -30.484 -10.984 -15.383 1 76.31 299 SER A O 1
ATOM 2292 N N . GLY A 1 300 ? -32.5 -9.977 -15.188 1 73.69 300 GLY A N 1
ATOM 2293 C CA . GLY A 1 300 ? -33.031 -10.531 -16.422 1 73.69 300 GLY A CA 1
ATOM 2294 C C . GLY A 1 300 ? -32.781 -9.641 -17.625 1 73.69 300 GLY A C 1
ATOM 2295 O O . GLY A 1 300 ? -32.25 -8.531 -17.484 1 73.69 300 GLY A O 1
ATOM 2296 N N . SER A 1 301 ? -32.781 -10.289 -18.812 1 68.62 301 SER A N 1
ATOM 2297 C CA . SER A 1 301 ? -32.781 -9.5 -20.031 1 68.62 301 SER A CA 1
ATOM 2298 C C . SER A 1 301 ? -34.188 -8.992 -20.375 1 68.62 301 SER A C 1
ATOM 2300 O O . SER A 1 301 ? -35.156 -9.672 -20.125 1 68.62 301 SER A O 1
ATOM 2302 N N . SER A 1 302 ? -34.25 -7.836 -20.688 1 67.31 302 SER A N 1
ATOM 2303 C CA . SER A 1 302 ? -35.531 -7.223 -21.047 1 67.31 302 SER A CA 1
ATOM 2304 C C . SER A 1 302 ? -36.094 -7.855 -22.312 1 67.31 302 SER A C 1
ATOM 2306 O O . SER A 1 302 ? -37.312 -7.809 -22.547 1 67.31 302 SER A O 1
ATOM 2308 N N . ILE A 1 303 ? -35.188 -8.508 -23.094 1 62.53 303 ILE A N 1
ATOM 2309 C CA . ILE A 1 303 ? -35.656 -9 -24.391 1 62.53 303 ILE A CA 1
ATOM 2310 C C . ILE A 1 303 ? -35.594 -10.523 -24.422 1 62.53 303 ILE A C 1
ATOM 2312 O O . ILE A 1 303 ? -36.375 -11.18 -25.094 1 62.53 303 ILE A O 1
ATOM 2316 N N . MET A 1 304 ? -34.656 -11.031 -23.703 1 69.5 304 MET A N 1
ATOM 2317 C CA . MET A 1 304 ? -34.438 -12.477 -23.688 1 69.5 304 MET A CA 1
ATOM 2318 C C . MET A 1 304 ? -34.812 -13.07 -22.328 1 69.5 304 MET A C 1
ATOM 2320 O O . MET A 1 304 ? -33.969 -13.141 -21.438 1 69.5 304 MET A O 1
ATOM 2324 N N . PRO A 1 305 ? -35.969 -13.578 -22.219 1 63.28 305 PRO A N 1
ATOM 2325 C CA . PRO A 1 305 ? -36.5 -13.969 -20.922 1 63.28 305 PRO A CA 1
ATOM 2326 C C . PRO A 1 305 ? -35.656 -15.023 -20.219 1 63.28 305 PRO A C 1
ATOM 2328 O O . PRO A 1 305 ? -35.688 -15.117 -18.984 1 63.28 305 PRO A O 1
ATOM 2331 N N . GLN A 1 306 ? -34.875 -15.75 -21 1 69.06 306 GLN A N 1
ATOM 2332 C CA . GLN A 1 306 ? -34.125 -16.859 -20.375 1 69.06 306 GLN A CA 1
ATOM 2333 C C . GLN A 1 306 ? -32.75 -16.406 -19.906 1 69.06 306 GLN A C 1
ATOM 2335 O O . GLN A 1 306 ? -32.094 -17.125 -19.156 1 69.06 306 GLN A O 1
ATOM 2340 N N . LYS A 1 307 ? -32.438 -15.234 -20.359 1 77 307 LYS A N 1
ATOM 2341 C CA . LYS A 1 307 ? -31.047 -14.836 -20.141 1 77 307 LYS A CA 1
ATOM 2342 C C . LYS A 1 307 ? -30.859 -14.219 -18.766 1 77 307 LYS A C 1
ATOM 2344 O O . LYS A 1 307 ? -31.656 -13.383 -18.344 1 77 307 LYS A O 1
ATOM 2349 N N . GLN A 1 308 ? -29.953 -14.758 -17.922 1 79.94 308 GLN A N 1
ATOM 2350 C CA . GLN A 1 308 ? -29.516 -14.164 -16.656 1 79.94 308 GLN A CA 1
ATOM 2351 C C . GLN A 1 308 ? -28.156 -13.477 -16.812 1 79.94 308 GLN A C 1
ATOM 2353 O O . GLN A 1 308 ? -27.188 -14.109 -17.203 1 79.94 308 GLN A O 1
ATOM 2358 N N . ASN A 1 309 ? -28.188 -12.18 -16.594 1 84.12 309 ASN A N 1
ATOM 2359 C CA . ASN A 1 309 ? -26.969 -11.391 -16.734 1 84.12 309 ASN A CA 1
ATOM 2360 C C . ASN A 1 309 ? -26.234 -11.25 -15.398 1 84.12 309 ASN A C 1
ATOM 2362 O O . ASN A 1 309 ? -26.844 -10.883 -14.391 1 84.12 309 ASN A O 1
ATOM 2366 N N . PRO A 1 310 ? -24.969 -11.586 -15.312 1 91.75 310 PRO A N 1
ATOM 2367 C CA . PRO A 1 310 ? -24.234 -11.461 -14.047 1 91.75 310 PRO A CA 1
ATOM 2368 C C . PRO A 1 310 ? -23.828 -10.023 -13.742 1 91.75 310 PRO A C 1
ATOM 2370 O O . PRO A 1 310 ? -22.641 -9.766 -13.484 1 91.75 310 PRO A O 1
ATOM 2373 N N . ASP A 1 311 ? -24.797 -9.125 -13.586 1 89.12 311 ASP A N 1
ATOM 2374 C CA . ASP A 1 311 ? -24.562 -7.691 -13.461 1 89.12 311 ASP A CA 1
ATOM 2375 C C . ASP A 1 311 ? -23.75 -7.379 -12.203 1 89.12 311 ASP A C 1
ATOM 2377 O O . ASP A 1 311 ? -22.859 -6.516 -12.234 1 89.12 311 ASP A O 1
ATOM 2381 N N . ALA A 1 312 ? -24.109 -8.07 -11.141 1 91.06 312 ALA A N 1
ATOM 2382 C CA . ALA A 1 312 ? -23.375 -7.82 -9.898 1 91.06 312 ALA A CA 1
ATOM 2383 C C . ALA A 1 312 ? -21.891 -8.117 -10.07 1 91.06 312 ALA A C 1
ATOM 2385 O O . ALA A 1 312 ? -21.047 -7.379 -9.555 1 91.06 312 ALA A O 1
ATOM 2386 N N . LEU A 1 313 ? -21.562 -9.172 -10.781 1 95 313 LEU A N 1
ATOM 2387 C CA . LEU A 1 313 ? -20.172 -9.547 -11.023 1 95 313 LEU A CA 1
ATOM 2388 C C . LEU A 1 313 ? -19.484 -8.531 -11.938 1 95 313 LEU A C 1
ATOM 2390 O O . LEU A 1 313 ? -18.328 -8.203 -11.742 1 95 313 LEU A O 1
ATOM 2394 N N . GLU A 1 314 ? -20.234 -8.047 -12.961 1 93.31 314 GLU A N 1
ATOM 2395 C CA . GLU A 1 314 ? -19.688 -7.027 -13.844 1 93.31 314 GLU A CA 1
ATOM 2396 C C . GLU A 1 314 ? -19.344 -5.762 -13.07 1 93.31 314 GLU A C 1
ATOM 2398 O O . GLU A 1 314 ? -18.297 -5.141 -13.328 1 93.31 314 GLU A O 1
ATOM 2403 N N . LEU A 1 315 ? -20.172 -5.457 -12.141 1 93.25 315 LEU A N 1
ATOM 2404 C CA . LEU A 1 315 ? -19.938 -4.254 -11.352 1 93.25 315 LEU A CA 1
ATOM 2405 C C . LEU A 1 315 ? -18.797 -4.465 -10.367 1 93.25 315 LEU A C 1
ATOM 2407 O O . LEU A 1 315 ? -18 -3.553 -10.125 1 93.25 315 LEU A O 1
ATOM 2411 N N . LEU A 1 316 ? -18.656 -5.66 -9.734 1 94.69 316 LEU A N 1
ATOM 2412 C CA . LEU A 1 316 ? -17.484 -5.965 -8.914 1 94.69 316 LEU A CA 1
ATOM 2413 C C . LEU A 1 316 ? -16.203 -5.789 -9.719 1 94.69 316 LEU A C 1
ATOM 2415 O O . LEU A 1 316 ? -15.227 -5.219 -9.227 1 94.69 316 LEU A O 1
ATOM 2419 N N . ARG A 1 317 ? -16.188 -6.281 -10.945 1 94.81 317 ARG A N 1
ATOM 2420 C CA . ARG A 1 317 ? -15.016 -6.195 -11.812 1 94.81 317 ARG A CA 1
ATOM 2421 C C . ARG A 1 317 ? -14.695 -4.746 -12.164 1 94.81 317 ARG A C 1
ATOM 2423 O O . ARG A 1 317 ? -13.539 -4.328 -12.117 1 94.81 317 ARG A O 1
ATOM 2430 N N . SER A 1 318 ? -15.758 -3.918 -12.445 1 94.25 318 SER A N 1
ATOM 2431 C CA . SER A 1 318 ? -15.555 -2.529 -12.844 1 94.25 318 SER A CA 1
ATOM 2432 C C . SER A 1 318 ? -15.047 -1.688 -11.68 1 94.25 318 SER A C 1
ATOM 2434 O O . SER A 1 318 ? -14.258 -0.761 -11.875 1 94.25 318 SER A O 1
ATOM 2436 N N . ARG A 1 319 ? -15.469 -2.002 -10.477 1 95.19 319 ARG A N 1
ATOM 2437 C CA . ARG A 1 319 ? -15.141 -1.197 -9.305 1 95.19 319 ARG A CA 1
ATOM 2438 C C . ARG A 1 319 ? -13.648 -1.263 -9 1 95.19 319 ARG A C 1
ATOM 2440 O O . ARG A 1 319 ? -13.086 -0.33 -8.43 1 95.19 319 ARG A O 1
ATOM 2447 N N . ALA A 1 320 ? -12.984 -2.365 -9.391 1 95.75 320 ALA A N 1
ATOM 2448 C CA . ALA A 1 320 ? -11.531 -2.436 -9.242 1 95.75 320 ALA A CA 1
ATOM 2449 C C . ALA A 1 320 ? -10.852 -1.233 -9.891 1 95.75 320 ALA A C 1
ATOM 2451 O O . ALA A 1 320 ? -9.953 -0.629 -9.305 1 95.75 320 ALA A O 1
ATOM 2452 N N . SER A 1 321 ? -11.344 -0.859 -11.047 1 94.56 321 SER A N 1
ATOM 2453 C CA . SER A 1 321 ? -10.773 0.271 -11.781 1 94.56 321 SER A CA 1
ATOM 2454 C C . SER A 1 321 ? -11.141 1.596 -11.117 1 94.56 321 SER A C 1
ATOM 2456 O O . SER A 1 321 ? -10.32 2.52 -11.078 1 94.56 321 SER A O 1
ATOM 2458 N N . LEU A 1 322 ? -12.359 1.7 -10.664 1 95 322 LEU A N 1
ATOM 2459 C CA . LEU A 1 322 ? -12.812 2.947 -10.055 1 95 322 LEU A CA 1
ATOM 2460 C C . LEU A 1 322 ? -12.039 3.24 -8.773 1 95 322 LEU A C 1
ATOM 2462 O O . LEU A 1 322 ? -11.555 4.355 -8.578 1 95 322 LEU A O 1
ATOM 2466 N N . VAL A 1 323 ? -11.914 2.273 -7.895 1 97.94 323 VAL A N 1
ATOM 2467 C CA . VAL A 1 323 ? -11.227 2.477 -6.625 1 97.94 323 VAL A CA 1
ATOM 2468 C C . VAL A 1 323 ? -9.75 2.787 -6.879 1 97.94 323 VAL A C 1
ATOM 2470 O O . VAL A 1 323 ? -9.172 3.656 -6.227 1 97.94 323 VAL A O 1
ATOM 2473 N N . GLU A 1 324 ? -9.102 2.068 -7.828 1 97.12 324 GLU A N 1
ATOM 2474 C CA . GLU A 1 324 ? -7.727 2.395 -8.203 1 97.12 324 GLU A CA 1
ATOM 2475 C C . GLU A 1 324 ? -7.625 3.828 -8.719 1 97.12 324 GLU A C 1
ATOM 2477 O O . GLU A 1 324 ? -6.633 4.516 -8.453 1 97.12 324 GLU A O 1
ATOM 2482 N N . GLY A 1 325 ? -8.609 4.242 -9.5 1 96.88 325 GLY A N 1
ATOM 2483 C CA . GLY A 1 325 ? -8.648 5.617 -9.977 1 96.88 325 GLY A CA 1
ATOM 2484 C C . GLY A 1 325 ? -8.703 6.633 -8.852 1 96.88 325 GLY A C 1
ATOM 2485 O O . GLY A 1 325 ? -8.023 7.66 -8.906 1 96.88 325 GLY A O 1
ATOM 2486 N N . TRP A 1 326 ? -9.516 6.371 -7.852 1 98 326 TRP A N 1
ATOM 2487 C CA . TRP A 1 326 ? -9.609 7.266 -6.703 1 98 326 TRP A CA 1
ATOM 2488 C C . TRP A 1 326 ? -8.297 7.297 -5.926 1 98 326 TRP A C 1
ATOM 2490 O O . TRP A 1 326 ? -7.879 8.352 -5.441 1 98 326 TRP A O 1
ATOM 2500 N N . ALA A 1 327 ? -7.582 6.117 -5.758 1 97.94 327 ALA A N 1
ATOM 2501 C CA . ALA A 1 327 ? -6.258 6.098 -5.148 1 97.94 327 ALA A CA 1
ATOM 2502 C C . ALA A 1 327 ? -5.277 6.961 -5.938 1 97.94 327 ALA A C 1
ATOM 2504 O O . ALA A 1 327 ? -4.512 7.734 -5.359 1 97.94 327 ALA A O 1
ATOM 2505 N N . ALA A 1 328 ? -5.32 6.875 -7.227 1 95.69 328 ALA A N 1
ATOM 2506 C CA . ALA A 1 328 ? -4.445 7.645 -8.109 1 95.69 328 ALA A CA 1
ATOM 2507 C C . ALA A 1 328 ? -4.723 9.141 -7.984 1 95.69 328 ALA A C 1
ATOM 2509 O O . ALA A 1 328 ? -3.801 9.953 -8.07 1 95.69 328 ALA A O 1
ATOM 2510 N N . GLN A 1 329 ? -5.992 9.508 -7.836 1 95.5 329 GLN A N 1
ATOM 2511 C CA . GLN A 1 329 ? -6.348 10.906 -7.637 1 95.5 329 GLN A CA 1
ATOM 2512 C C . GLN A 1 329 ? -5.672 11.469 -6.391 1 95.5 329 GLN A C 1
ATOM 2514 O O . GLN A 1 329 ? -5.07 12.547 -6.438 1 95.5 329 GLN A O 1
ATOM 2519 N N . CYS A 1 330 ? -5.75 10.742 -5.305 1 97.75 330 CYS A N 1
ATOM 2520 C CA . CYS A 1 330 ? -5.113 11.195 -4.074 1 97.75 330 CYS A CA 1
ATOM 2521 C C . CYS A 1 330 ? -3.609 11.344 -4.258 1 97.75 330 CYS A C 1
ATOM 2523 O O . CYS A 1 330 ? -3.039 12.383 -3.91 1 97.75 330 CYS A O 1
ATOM 2525 N N . ARG A 1 331 ? -2.963 10.312 -4.809 1 96.69 331 ARG A N 1
ATOM 2526 C CA . ARG A 1 331 ? -1.516 10.328 -4.996 1 96.69 331 ARG A CA 1
ATOM 2527 C C . ARG A 1 331 ? -1.102 11.438 -5.949 1 96.69 331 ARG A C 1
ATOM 2529 O O . ARG A 1 331 ? -0.063 12.078 -5.758 1 96.69 331 ARG A O 1
ATOM 2536 N N . GLY A 1 332 ? -1.894 11.695 -6.953 1 95.25 332 GLY A N 1
ATOM 2537 C CA . GLY A 1 332 ? -1.613 12.758 -7.906 1 95.25 332 GLY A CA 1
ATOM 2538 C C . GLY A 1 332 ? -1.69 14.148 -7.297 1 95.25 332 GLY A C 1
ATOM 2539 O O . GLY A 1 332 ? -0.871 15.016 -7.605 1 95.25 332 GLY A O 1
ATOM 2540 N N . VAL A 1 333 ? -2.631 14.352 -6.406 1 95 333 VAL A N 1
ATOM 2541 C CA . VAL A 1 333 ? -2.84 15.641 -5.758 1 95 333 VAL A CA 1
ATOM 2542 C C . VAL A 1 333 ? -1.646 15.969 -4.867 1 95 333 VAL A C 1
ATOM 2544 O O . VAL A 1 333 ? -1.159 17.109 -4.863 1 95 333 VAL A O 1
ATOM 2547 N N . VAL A 1 334 ? -1.148 14.961 -4.145 1 95.5 334 VAL A N 1
ATOM 2548 C CA . VAL A 1 334 ? -0.149 15.211 -3.113 1 95.5 334 VAL A CA 1
ATOM 2549 C C . VAL A 1 334 ? 1.231 15.352 -3.752 1 95.5 334 VAL A C 1
ATOM 2551 O O . VAL A 1 334 ? 2.115 16.016 -3.199 1 95.5 334 VAL A O 1
ATOM 2554 N N . ARG A 1 335 ? 1.229 14.781 -4.98 1 91.5 335 ARG A N 1
ATOM 2555 C CA . ARG A 1 335 ? 2.539 14.734 -5.621 1 91.5 335 ARG A CA 1
ATOM 2556 C C . ARG A 1 335 ? 3.041 16.141 -5.938 1 91.5 335 ARG A C 1
ATOM 2558 O O . ARG A 1 335 ? 2.338 16.938 -6.57 1 91.5 335 ARG A O 1
ATOM 2565 N N . GLY A 1 336 ? 4.086 16.656 -5.488 1 86 336 GLY A N 1
ATOM 2566 C CA . GLY A 1 336 ? 4.727 17.922 -5.824 1 86 336 GLY A CA 1
ATOM 2567 C C . GLY A 1 336 ? 4.309 19.062 -4.922 1 86 336 GLY A C 1
ATOM 2568 O O . GLY A 1 336 ? 4.734 20.203 -5.117 1 86 336 GLY A O 1
ATOM 2569 N N . LEU A 1 337 ? 3.381 18.766 -3.98 1 93 337 LEU A N 1
ATOM 2570 C CA . LEU A 1 337 ? 2.975 19.828 -3.057 1 93 337 LEU A CA 1
ATOM 2571 C C . LEU A 1 337 ? 4.121 20.203 -2.123 1 93 337 LEU A C 1
ATOM 2573 O O . LEU A 1 337 ? 4.852 19.328 -1.646 1 93 337 LEU A O 1
ATOM 2577 N N . PRO A 1 338 ? 4.309 21.469 -1.923 1 94.19 338 PRO A N 1
ATOM 2578 C CA . PRO A 1 338 ? 5.246 21.875 -0.876 1 94.19 338 PRO A CA 1
ATOM 2579 C C . PRO A 1 338 ? 4.746 21.547 0.528 1 94.19 338 PRO A C 1
ATOM 2581 O O . PRO A 1 338 ? 3.564 21.234 0.71 1 94.19 338 PRO A O 1
ATOM 2584 N N . SER A 1 339 ? 5.668 21.547 1.455 1 94.5 339 SER A N 1
ATOM 2585 C CA . SER A 1 339 ? 5.301 21.297 2.846 1 94.5 339 SER A CA 1
ATOM 2586 C C . SER A 1 339 ? 4.332 22.359 3.361 1 94.5 339 SER A C 1
ATOM 2588 O O . SER A 1 339 ? 4.246 23.453 2.799 1 94.5 339 SER A O 1
ATOM 2590 N N . GLY A 1 340 ? 3.6 22.016 4.43 1 92.81 340 GLY A N 1
ATOM 2591 C CA . GLY A 1 340 ? 2.557 22.875 4.961 1 92.81 340 GLY A CA 1
ATOM 2592 C C . GLY A 1 340 ? 1.207 22.656 4.309 1 92.81 340 GLY A C 1
ATOM 2593 O O . GLY A 1 340 ? 1.075 21.812 3.41 1 92.81 340 GLY A O 1
ATOM 2594 N N . TYR A 1 341 ? 0.249 23.359 4.805 1 92.38 341 TYR A N 1
ATOM 2595 C CA . TYR A 1 341 ? -1.101 23.188 4.281 1 92.38 341 TYR A CA 1
ATOM 2596 C C . TYR A 1 341 ? -1.232 23.828 2.9 1 92.38 341 TYR A C 1
ATOM 2598 O O . TYR A 1 341 ? -0.711 24.922 2.66 1 92.38 341 TYR A O 1
ATOM 2606 N N . ASN A 1 342 ? -1.843 23.141 1.999 1 93.31 342 ASN A N 1
ATOM 2607 C CA . ASN A 1 342 ? -2.252 23.609 0.675 1 93.31 342 ASN A CA 1
ATOM 2608 C C . ASN A 1 342 ? -3.709 23.25 0.386 1 93.31 342 ASN A C 1
ATOM 2610 O O . ASN A 1 342 ? -4.164 22.156 0.717 1 93.31 342 ASN A O 1
ATOM 2614 N N . ARG A 1 343 ? -4.449 24.125 -0.256 1 92.25 343 ARG A N 1
ATOM 2615 C CA . ARG A 1 343 ? -5.875 23.953 -0.515 1 92.25 343 ARG A CA 1
ATOM 2616 C C . ARG A 1 343 ? -6.129 22.734 -1.395 1 92.25 343 ARG A C 1
ATOM 2618 O O . ARG A 1 343 ? -7.215 22.156 -1.359 1 92.25 343 ARG A O 1
ATOM 2625 N N . ASP A 1 344 ? -5.141 22.25 -2.199 1 93.81 344 ASP A N 1
ATOM 2626 C CA . ASP A 1 344 ? -5.23 21.078 -3.053 1 93.81 344 ASP A CA 1
ATOM 2627 C C . ASP A 1 344 ? -5.742 19.859 -2.27 1 93.81 344 ASP A C 1
ATOM 2629 O O . ASP A 1 344 ? -6.457 19.031 -2.814 1 93.81 344 ASP A O 1
ATOM 2633 N N . LEU A 1 345 ? -5.43 19.844 -1.034 1 94.12 345 LEU A N 1
ATOM 2634 C CA . LEU A 1 345 ? -5.699 18.688 -0.188 1 94.12 345 LEU A CA 1
ATOM 2635 C C . LEU A 1 345 ? -7.199 18.484 -0.017 1 94.12 345 LEU A C 1
ATOM 2637 O O . LEU A 1 345 ? -7.637 17.391 0.347 1 94.12 345 LEU A O 1
ATOM 2641 N N . GLN A 1 346 ? -8 19.531 -0.216 1 93 346 GLN A N 1
ATOM 2642 C CA . GLN A 1 346 ? -9.453 19.406 -0.193 1 93 346 GLN A CA 1
ATOM 2643 C C . GLN A 1 346 ? -9.93 18.344 -1.175 1 93 346 GLN A C 1
ATOM 2645 O O . GLN A 1 346 ? -10.906 17.641 -0.91 1 93 346 GLN A O 1
ATOM 2650 N N . ASP A 1 347 ? -9.211 18.172 -2.262 1 95.44 347 ASP A N 1
ATOM 2651 C CA . ASP A 1 347 ? -9.641 17.328 -3.371 1 95.44 347 ASP A CA 1
ATOM 2652 C C . ASP A 1 347 ? -9.383 15.844 -3.07 1 95.44 347 ASP A C 1
ATOM 2654 O O . ASP A 1 347 ? -9.797 14.969 -3.83 1 95.44 347 ASP A O 1
ATOM 2658 N N . THR A 1 348 ? -8.758 15.484 -1.977 1 97.06 348 THR A N 1
ATOM 2659 C CA . THR A 1 348 ? -8.5 14.086 -1.653 1 97.06 348 THR A CA 1
ATOM 2660 C C . THR A 1 348 ? -9.633 13.516 -0.793 1 97.06 348 THR A C 1
ATOM 2662 O O . THR A 1 348 ? -9.734 12.305 -0.626 1 97.06 348 THR A O 1
ATOM 2665 N N . LYS A 1 349 ? -10.484 14.336 -0.267 1 96.5 349 LYS A N 1
ATOM 2666 C CA . LYS A 1 349 ? -11.539 13.898 0.648 1 96.5 349 LYS A CA 1
ATOM 2667 C C . LYS A 1 349 ? -12.547 13.008 -0.065 1 96.5 349 LYS A C 1
ATOM 2669 O O . LYS A 1 349 ? -12.883 11.922 0.422 1 96.5 349 LYS A O 1
ATOM 2674 N N . GLU A 1 350 ? -13.031 13.453 -1.205 1 95.69 350 GLU A N 1
ATOM 2675 C CA . GLU A 1 350 ? -14.086 12.719 -1.903 1 95.69 350 GLU A CA 1
ATOM 2676 C C . GLU A 1 350 ? -13.586 11.352 -2.371 1 95.69 350 GLU A C 1
ATOM 2678 O O . GLU A 1 350 ? -14.258 10.344 -2.158 1 95.69 350 GLU A O 1
ATOM 2683 N N . PRO A 1 351 ? -12.398 11.297 -3.049 1 97.88 351 PRO A N 1
ATOM 2684 C CA . PRO A 1 351 ? -11.93 9.969 -3.438 1 97.88 351 PRO A CA 1
ATOM 2685 C C . PRO A 1 351 ? -11.75 9.031 -2.244 1 97.88 351 PRO A C 1
ATOM 2687 O O . PRO A 1 351 ? -12.008 7.828 -2.355 1 97.88 351 PRO A O 1
ATOM 2690 N N . LEU A 1 352 ? -11.328 9.523 -1.117 1 98.12 352 LEU A N 1
ATOM 2691 C CA . LEU A 1 352 ? -11.219 8.695 0.083 1 98.12 352 LEU A CA 1
ATOM 2692 C C . LEU A 1 352 ? -12.586 8.156 0.49 1 98.12 352 LEU A C 1
ATOM 2694 O O . LEU A 1 352 ? -12.758 6.949 0.662 1 98.12 352 LEU A O 1
ATOM 2698 N N . LEU A 1 353 ? -13.578 9.031 0.609 1 97.25 353 LEU A N 1
ATOM 2699 C CA . LEU A 1 353 ? -14.906 8.648 1.073 1 97.25 353 LEU A CA 1
ATOM 2700 C C . LEU A 1 353 ? -15.562 7.676 0.1 1 97.25 353 LEU A C 1
ATOM 2702 O O . LEU A 1 353 ? -16.203 6.711 0.52 1 97.25 353 LEU A O 1
ATOM 2706 N N . ARG A 1 354 ? -15.375 7.906 -1.176 1 96.69 354 ARG A N 1
ATOM 2707 C CA . ARG A 1 354 ? -15.938 7.027 -2.197 1 96.69 354 ARG A CA 1
ATOM 2708 C C . ARG A 1 354 ? -15.305 5.641 -2.133 1 96.69 354 ARG A C 1
ATOM 2710 O O . ARG A 1 354 ? -15.992 4.629 -2.279 1 96.69 354 ARG A O 1
ATOM 2717 N N . SER A 1 355 ? -13.992 5.59 -1.97 1 98.5 355 SER A N 1
ATOM 2718 C CA . SER A 1 355 ? -13.297 4.309 -1.872 1 98.5 355 SER A CA 1
ATOM 2719 C C . SER A 1 355 ? -13.82 3.484 -0.699 1 98.5 355 SER A C 1
ATOM 2721 O O . SER A 1 355 ? -14.086 2.291 -0.844 1 98.5 355 SER A O 1
ATOM 2723 N N . LEU A 1 356 ? -13.945 4.148 0.47 1 98.12 356 LEU A N 1
ATOM 2724 C CA . LEU A 1 356 ? -14.414 3.479 1.678 1 98.12 356 LEU A CA 1
ATOM 2725 C C . LEU A 1 356 ? -15.828 2.928 1.481 1 98.12 356 LEU A C 1
ATOM 2727 O O . LEU A 1 356 ? -16.078 1.754 1.756 1 98.12 356 LEU A O 1
ATOM 2731 N N . ALA A 1 357 ? -16.703 3.717 0.961 1 95.88 357 ALA A N 1
ATOM 2732 C CA . ALA A 1 357 ? -18.094 3.322 0.78 1 95.88 357 ALA A CA 1
ATOM 2733 C C . ALA A 1 357 ? -18.219 2.205 -0.253 1 95.88 357 ALA A C 1
ATOM 2735 O O . ALA A 1 357 ? -18.953 1.238 -0.046 1 95.88 357 ALA A O 1
ATOM 2736 N N . THR A 1 358 ? -17.516 2.328 -1.352 1 97.19 358 THR A N 1
ATOM 2737 C CA . THR A 1 358 ? -17.609 1.389 -2.463 1 97.19 358 THR A CA 1
ATOM 2738 C C . THR A 1 358 ? -17.125 0.004 -2.043 1 97.19 358 THR A C 1
ATOM 2740 O O . THR A 1 358 ? -17.797 -1 -2.316 1 97.19 358 THR A O 1
ATOM 2743 N N . VAL A 1 359 ? -16 -0.081 -1.369 1 98.38 359 VAL A N 1
ATOM 2744 C CA . VAL A 1 359 ? -15.445 -1.381 -1.014 1 98.38 359 VAL A CA 1
ATOM 2745 C C . VAL A 1 359 ? -16.328 -2.059 0.029 1 98.38 359 VAL A C 1
ATOM 2747 O O . VAL A 1 359 ? -16.484 -3.281 0.021 1 98.38 359 VAL A O 1
ATOM 2750 N N . ARG A 1 360 ? -16.922 -1.309 0.916 1 96.25 360 ARG A N 1
ATOM 2751 C CA . ARG A 1 360 ? -17.875 -1.883 1.866 1 96.25 360 ARG A CA 1
ATOM 2752 C C . ARG A 1 360 ? -19.031 -2.551 1.145 1 96.25 360 ARG A C 1
ATOM 2754 O O . ARG A 1 360 ? -19.438 -3.658 1.501 1 96.25 360 ARG A O 1
ATOM 2761 N N . GLU A 1 361 ? -19.562 -1.862 0.157 1 95.06 361 GLU A N 1
ATOM 2762 C CA . GLU A 1 361 ? -20.656 -2.418 -0.637 1 95.06 361 GLU A CA 1
ATOM 2763 C C . GLU A 1 361 ? -20.203 -3.674 -1.381 1 95.06 361 GLU A C 1
ATOM 2765 O O . GLU A 1 361 ? -20.953 -4.656 -1.455 1 95.06 361 GLU A O 1
ATOM 2770 N N . GLU A 1 362 ? -19.031 -3.629 -1.958 1 97.5 362 GLU A N 1
ATOM 2771 C CA . GLU A 1 362 ? -18.5 -4.77 -2.699 1 97.5 362 GLU A CA 1
ATOM 2772 C C . GLU A 1 362 ? -18.391 -6 -1.807 1 97.5 362 GLU A C 1
ATOM 2774 O O . GLU A 1 362 ? -18.719 -7.109 -2.227 1 97.5 362 GLU A O 1
ATOM 2779 N N . LEU A 1 363 ? -17.859 -5.773 -0.589 1 98.31 363 LEU A N 1
ATOM 2780 C CA . LEU A 1 363 ? -17.656 -6.887 0.333 1 98.31 363 LEU A CA 1
ATOM 2781 C C . LEU A 1 363 ? -18.984 -7.516 0.726 1 98.31 363 LEU A C 1
ATOM 2783 O O . LEU A 1 363 ? -19.094 -8.742 0.844 1 98.31 363 LEU A O 1
ATOM 2787 N N . ALA A 1 364 ? -20.016 -6.719 0.91 1 95.5 364 ALA A N 1
ATOM 2788 C CA . ALA A 1 364 ? -21.344 -7.234 1.233 1 95.5 364 ALA A CA 1
ATOM 2789 C C . ALA A 1 364 ? -21.875 -8.102 0.101 1 95.5 364 ALA A C 1
ATOM 2791 O O . ALA A 1 364 ? -22.406 -9.195 0.342 1 95.5 364 ALA A O 1
ATOM 2792 N N . VAL A 1 365 ? -21.75 -7.652 -1.102 1 94.44 365 VAL A N 1
ATOM 2793 C CA . VAL A 1 365 ? -22.234 -8.383 -2.271 1 94.44 365 VAL A CA 1
ATOM 2794 C C . VAL A 1 365 ? -21.422 -9.664 -2.455 1 94.44 365 VAL A C 1
ATOM 2796 O O . VAL A 1 365 ? -21.984 -10.719 -2.744 1 94.44 365 VAL A O 1
ATOM 2799 N N . ALA A 1 366 ? -20.109 -9.531 -2.297 1 97.31 366 ALA A N 1
ATOM 2800 C CA . ALA A 1 366 ? -19.234 -10.688 -2.453 1 97.31 366 ALA A CA 1
ATOM 2801 C C . ALA A 1 366 ? -19.594 -11.781 -1.449 1 97.31 366 ALA A C 1
ATOM 2803 O O . ALA A 1 366 ? -19.531 -12.969 -1.771 1 97.31 366 ALA A O 1
ATOM 2804 N N . LEU A 1 367 ? -19.891 -11.391 -0.21 1 96.75 367 LEU A N 1
ATOM 2805 C CA . LEU A 1 367 ? -20.25 -12.367 0.811 1 96.75 367 LEU A CA 1
ATOM 2806 C C . LEU A 1 367 ? -21.516 -13.133 0.401 1 96.75 367 LEU A C 1
ATOM 2808 O O . LEU A 1 367 ? -21.547 -14.359 0.518 1 96.75 367 LEU A O 1
ATOM 2812 N N . VAL A 1 368 ? -22.531 -12.461 -0.116 1 94.56 368 VAL A N 1
ATOM 2813 C CA . VAL A 1 368 ? -23.766 -13.094 -0.572 1 94.56 368 VAL A CA 1
ATOM 2814 C C . VAL A 1 368 ? -23.469 -14.031 -1.738 1 94.56 368 VAL A C 1
ATOM 2816 O O . VAL A 1 368 ? -23.969 -15.156 -1.791 1 94.56 368 VAL A O 1
ATOM 2819 N N . LEU A 1 369 ? -22.656 -13.555 -2.633 1 94.38 369 LEU A N 1
ATOM 2820 C CA . LEU A 1 369 ? -22.266 -14.336 -3.805 1 94.38 369 LEU A CA 1
ATOM 2821 C C . LEU A 1 369 ? -21.609 -15.648 -3.395 1 94.38 369 LEU A C 1
ATOM 2823 O O . LEU A 1 369 ? -22 -16.719 -3.855 1 94.38 369 LEU A O 1
ATOM 2827 N N . VAL A 1 370 ? -20.578 -15.602 -2.512 1 96.62 370 VAL A N 1
ATOM 2828 C CA . VAL A 1 370 ? -19.812 -16.781 -2.1 1 96.62 370 VAL A CA 1
ATOM 2829 C C . VAL A 1 370 ? -20.719 -17.719 -1.309 1 96.62 370 VAL A C 1
ATOM 2831 O O . VAL A 1 370 ? -20.641 -18.938 -1.469 1 96.62 370 VAL A O 1
ATOM 2834 N N . ASP A 1 371 ? -21.578 -17.156 -0.536 1 95.25 371 ASP A N 1
ATOM 2835 C CA . ASP A 1 371 ? -22.469 -17.938 0.319 1 95.25 371 ASP A CA 1
ATOM 2836 C C . ASP A 1 371 ? -23.469 -18.734 -0.512 1 95.25 371 ASP A C 1
ATOM 2838 O O . ASP A 1 371 ? -23.828 -19.859 -0.156 1 95.25 371 ASP A O 1
ATOM 2842 N N . ARG A 1 372 ? -23.891 -18.219 -1.634 1 94.19 372 ARG A N 1
ATOM 2843 C CA . ARG A 1 372 ? -25.016 -18.797 -2.352 1 94.19 372 ARG A CA 1
ATOM 2844 C C . ARG A 1 372 ? -24.562 -19.438 -3.66 1 94.19 372 ARG A C 1
ATOM 2846 O O . ARG A 1 372 ? -25.375 -20 -4.402 1 94.19 372 ARG A O 1
ATOM 2853 N N . LEU A 1 373 ? -23.328 -19.344 -3.951 1 94.88 373 LEU A N 1
ATOM 2854 C CA . LEU A 1 373 ? -22.75 -19.938 -5.16 1 94.88 373 LEU A CA 1
ATOM 2855 C C . LEU A 1 373 ? -22.984 -21.438 -5.195 1 94.88 373 LEU A C 1
ATOM 2857 O O . LEU A 1 373 ? -22.797 -22.125 -4.188 1 94.88 373 LEU A O 1
ATOM 2861 N N . GLU A 1 374 ? -23.453 -21.969 -6.34 1 95.88 374 GLU A N 1
ATOM 2862 C CA . GLU A 1 374 ? -23.719 -23.391 -6.457 1 95.88 374 GLU A CA 1
ATOM 2863 C C . GLU A 1 374 ? -22.734 -24.062 -7.402 1 95.88 374 GLU A C 1
ATOM 2865 O O . GLU A 1 374 ? -22.844 -23.938 -8.625 1 95.88 374 GLU A O 1
ATOM 2870 N N . PRO A 1 375 ? -21.812 -24.875 -6.887 1 97.5 375 PRO A N 1
ATOM 2871 C CA . PRO A 1 375 ? -20.922 -25.625 -7.77 1 97.5 375 PRO A CA 1
ATOM 2872 C C . PRO A 1 375 ? -21.641 -26.719 -8.562 1 97.5 375 PRO A C 1
ATOM 2874 O O . PRO A 1 375 ? -22.484 -27.422 -8.016 1 97.5 375 PRO A O 1
ATOM 2877 N N . GLN A 1 376 ? -21.359 -26.719 -9.844 1 97.56 376 GLN A N 1
ATOM 2878 C CA . GLN A 1 376 ? -21.875 -27.781 -10.703 1 97.56 376 GLN A CA 1
ATOM 2879 C C . GLN A 1 376 ? -20.875 -28.938 -10.805 1 97.56 376 GLN A C 1
ATOM 2881 O O . GLN A 1 376 ? -20.234 -29.109 -11.844 1 97.56 376 GLN A O 1
ATOM 2886 N N . ARG A 1 377 ? -20.906 -29.797 -9.883 1 97.5 377 ARG A N 1
ATOM 2887 C CA . ARG A 1 377 ? -19.891 -30.812 -9.664 1 97.5 377 ARG A CA 1
ATOM 2888 C C . ARG A 1 377 ? -19.797 -31.766 -10.844 1 97.5 377 ARG A C 1
ATOM 2890 O O . ARG A 1 377 ? -18.703 -32.125 -11.297 1 97.5 377 ARG A O 1
ATOM 2897 N N . ASP A 1 378 ? -20.938 -32.094 -11.312 1 96.44 378 ASP A N 1
ATOM 2898 C CA . ASP A 1 378 ? -20.969 -33.062 -12.422 1 96.44 378 ASP A CA 1
ATOM 2899 C C . ASP A 1 378 ? -20.359 -32.438 -13.68 1 96.44 378 ASP A C 1
ATOM 2901 O O . ASP A 1 378 ? -19.609 -33.125 -14.398 1 96.44 378 ASP A O 1
ATOM 2905 N N . ARG A 1 379 ? -20.672 -31.234 -13.945 1 96.38 379 ARG A N 1
ATOM 2906 C CA . ARG A 1 379 ? -20.125 -30.547 -15.117 1 96.38 379 ARG A CA 1
ATOM 2907 C C . ARG A 1 379 ? -18.609 -30.391 -15 1 96.38 379 ARG A C 1
ATOM 2909 O O . ARG A 1 379 ? -17.891 -30.547 -15.992 1 96.38 379 ARG A O 1
ATOM 2916 N N . MET A 1 380 ? -18.156 -30.094 -13.844 1 96.88 380 MET A N 1
ATOM 2917 C CA . MET A 1 380 ? -16.734 -29.953 -13.617 1 96.88 380 MET A CA 1
ATOM 2918 C C . MET A 1 380 ? -16.016 -31.281 -13.812 1 96.88 380 MET A C 1
ATOM 2920 O O . MET A 1 380 ? -14.953 -31.344 -14.445 1 96.88 380 MET A O 1
ATOM 2924 N N . ALA A 1 381 ? -16.594 -32.312 -13.336 1 95.81 381 ALA A N 1
ATOM 2925 C CA . ALA A 1 381 ? -16.016 -33.656 -13.484 1 95.81 381 ALA A CA 1
ATOM 2926 C C . ALA A 1 381 ? -15.977 -34.062 -14.945 1 95.81 381 ALA A C 1
ATOM 2928 O O . ALA A 1 381 ? -14.984 -34.656 -15.406 1 95.81 381 ALA A O 1
ATOM 2929 N N . LYS A 1 382 ? -17.016 -33.75 -15.672 1 94.62 382 LYS A N 1
ATOM 2930 C CA . LYS A 1 382 ? -17.125 -34.125 -17.078 1 94.62 382 LYS A CA 1
ATOM 2931 C C . LYS A 1 382 ? -16.125 -33.344 -17.938 1 94.62 382 LYS A C 1
ATOM 2933 O O . LYS A 1 382 ? -15.773 -33.781 -19.031 1 94.62 382 LYS A O 1
ATOM 2938 N N . ALA A 1 383 ? -15.75 -32.25 -17.438 1 94.69 383 ALA A N 1
ATOM 2939 C CA . ALA A 1 383 ? -14.844 -31.375 -18.203 1 94.69 383 ALA A CA 1
ATOM 2940 C C . ALA A 1 383 ? -13.406 -31.875 -18.125 1 94.69 383 ALA A C 1
ATOM 2942 O O . ALA A 1 383 ? -12.539 -31.406 -18.859 1 94.69 383 ALA A O 1
ATOM 2943 N N . LEU A 1 384 ? -13.148 -32.844 -17.25 1 94.25 384 LEU A N 1
ATOM 2944 C CA . LEU A 1 384 ? -11.828 -33.438 -17.172 1 94.25 384 LEU A CA 1
ATOM 2945 C C . LEU A 1 384 ? -11.555 -34.312 -18.391 1 94.25 384 LEU A C 1
ATOM 2947 O O . LEU A 1 384 ? -12.391 -35.156 -18.75 1 94.25 384 LEU A O 1
ATOM 2951 N N . ASN A 1 385 ? -10.523 -34 -19.094 1 90.38 385 ASN A N 1
ATOM 2952 C CA . ASN A 1 385 ? -10.156 -34.781 -20.266 1 90.38 385 ASN A CA 1
ATOM 2953 C C . ASN A 1 385 ? -8.695 -35.25 -20.188 1 90.38 385 ASN A C 1
ATOM 2955 O O . ASN A 1 385 ? -8.047 -35.094 -19.156 1 90.38 385 ASN A O 1
ATOM 2959 N N . ALA A 1 386 ? -8.266 -35.844 -21.203 1 88.38 386 ALA A N 1
ATOM 2960 C CA . ALA A 1 386 ? -6.926 -36.406 -21.234 1 88.38 386 ALA A CA 1
ATOM 2961 C C . ALA A 1 386 ? -5.852 -35.344 -21.078 1 88.38 386 ALA A C 1
ATOM 2963 O O . ALA A 1 386 ? -4.801 -35.594 -20.484 1 88.38 386 ALA A O 1
ATOM 2964 N N . GLU A 1 387 ? -6.113 -34.219 -21.578 1 87.38 387 GLU A N 1
ATOM 2965 C CA . GLU A 1 387 ? -5.164 -33.094 -21.5 1 87.38 387 GLU A CA 1
ATOM 2966 C C . GLU A 1 387 ? -4.871 -32.719 -20.062 1 87.38 387 GLU A C 1
ATOM 2968 O O . GLU A 1 387 ? -3.736 -32.375 -19.719 1 87.38 387 GLU A O 1
ATOM 2973 N N . VAL A 1 388 ? -5.848 -32.812 -19.203 1 90.75 388 VAL A N 1
ATOM 2974 C CA . VAL A 1 388 ? -5.719 -32.469 -17.797 1 90.75 388 VAL A CA 1
ATOM 2975 C C . VAL A 1 388 ? -4.711 -33.375 -17.125 1 90.75 388 VAL A C 1
ATOM 2977 O O . VAL A 1 388 ? -4.016 -32.969 -16.188 1 90.75 388 VAL A O 1
ATOM 2980 N N . PHE A 1 389 ? -4.539 -34.562 -17.656 1 90.56 389 PHE A N 1
ATOM 2981 C CA . PHE A 1 389 ? -3.752 -35.562 -16.969 1 90.56 389 PHE A CA 1
ATOM 2982 C C . PHE A 1 389 ? -2.451 -35.844 -17.703 1 90.56 389 PHE A C 1
ATOM 2984 O O . PHE A 1 389 ? -1.713 -36.75 -17.344 1 90.56 389 PHE A O 1
ATOM 2991 N N . ALA A 1 390 ? -2.201 -35.094 -18.766 1 86.88 390 ALA A N 1
ATOM 2992 C CA . ALA A 1 390 ? -0.987 -35.312 -19.547 1 86.88 390 ALA A CA 1
ATOM 2993 C C . ALA A 1 390 ? 0.259 -35.156 -18.688 1 86.88 390 ALA A C 1
ATOM 2995 O O . ALA A 1 390 ? 1.189 -35.969 -18.781 1 86.88 390 ALA A O 1
ATOM 2996 N N . THR A 1 391 ? 0.248 -34.156 -17.844 1 86.19 391 THR A N 1
ATOM 2997 C CA . THR A 1 391 ? 1.371 -33.906 -16.938 1 86.19 391 THR A CA 1
ATOM 2998 C C . THR A 1 391 ? 1.479 -35.031 -15.914 1 86.19 391 THR A C 1
ATOM 3000 O O . THR A 1 391 ? 2.582 -35.438 -15.531 1 86.19 391 THR A O 1
ATOM 3003 N N . ASP A 1 392 ? 0.406 -35.594 -15.477 1 88.56 392 ASP A N 1
ATOM 3004 C CA . ASP A 1 392 ? 0.411 -36.719 -14.57 1 88.56 392 ASP A CA 1
ATOM 3005 C C . ASP A 1 392 ? 1.091 -37.938 -15.211 1 88.56 392 ASP A C 1
ATOM 3007 O O . ASP A 1 392 ? 1.859 -38.656 -14.555 1 88.56 392 ASP A O 1
ATOM 3011 N N . TYR A 1 393 ? 0.765 -38.094 -16.422 1 88.19 393 TYR A N 1
ATOM 3012 C CA . TYR A 1 393 ? 1.379 -39.188 -17.156 1 88.19 393 TYR A CA 1
ATOM 3013 C C . TYR A 1 393 ? 2.885 -39 -17.281 1 88.19 393 TYR A C 1
ATOM 3015 O O . TYR A 1 393 ? 3.66 -39.938 -17.062 1 88.19 393 TYR A O 1
ATOM 3023 N N . ALA A 1 394 ? 3.258 -37.781 -17.609 1 86.94 394 ALA A N 1
ATOM 3024 C CA . ALA A 1 394 ? 4.68 -37.469 -17.719 1 86.94 394 ALA A CA 1
ATOM 3025 C C . ALA A 1 394 ? 5.402 -37.781 -16.406 1 86.94 394 ALA A C 1
ATOM 3027 O O . ALA A 1 394 ? 6.484 -38.375 -16.406 1 86.94 394 ALA A O 1
ATOM 3028 N N . TYR A 1 395 ? 4.832 -37.469 -15.305 1 89.19 395 TYR A N 1
ATOM 3029 C CA . TYR A 1 395 ? 5.508 -37.625 -14.023 1 89.19 395 TYR A CA 1
ATOM 3030 C C . TYR A 1 395 ? 5.461 -39.062 -13.539 1 89.19 395 TYR A C 1
ATOM 3032 O O . TYR A 1 395 ? 6.324 -39.5 -12.781 1 89.19 395 TYR A O 1
ATOM 3040 N N . GLN A 1 396 ? 4.441 -39.781 -13.977 1 86.69 396 GLN A N 1
ATOM 3041 C CA . GLN A 1 396 ? 4.465 -41.219 -13.727 1 86.69 396 GLN A CA 1
ATOM 3042 C C . GLN A 1 396 ? 5.68 -41.875 -14.367 1 86.69 396 GLN A C 1
ATOM 3044 O O . GLN A 1 396 ? 6.32 -42.719 -13.766 1 86.69 396 GLN A O 1
ATOM 3049 N N . LEU A 1 397 ? 5.973 -41.406 -15.547 1 86.62 397 LEU A N 1
ATOM 3050 C CA . LEU A 1 397 ? 7.148 -41.906 -16.25 1 86.62 397 LEU A CA 1
ATOM 3051 C C . LEU A 1 397 ? 8.43 -41.5 -15.523 1 86.62 397 LEU A C 1
ATOM 3053 O O . LEU A 1 397 ? 9.375 -42.281 -15.445 1 86.62 397 LEU A O 1
ATOM 3057 N N . VAL A 1 398 ? 8.461 -40.344 -15.008 1 84.81 398 VAL A N 1
ATOM 3058 C CA . VAL A 1 398 ? 9.617 -39.844 -14.258 1 84.81 398 VAL A CA 1
ATOM 3059 C C . VAL A 1 398 ? 9.828 -40.719 -13.023 1 84.81 398 VAL A C 1
ATOM 3061 O O . VAL A 1 398 ? 10.961 -41.094 -12.695 1 84.81 398 VAL A O 1
ATOM 3064 N N . LEU A 1 399 ? 8.734 -41.031 -12.328 1 86.69 399 LEU A N 1
ATOM 3065 C CA . LEU A 1 399 ? 8.812 -41.875 -11.141 1 86.69 399 LEU A CA 1
ATOM 3066 C C . LEU A 1 399 ? 9.336 -43.281 -11.492 1 86.69 399 LEU A C 1
ATOM 3068 O O . LEU A 1 399 ? 9.906 -43.969 -10.633 1 86.69 399 LEU A O 1
ATOM 3072 N N . GLU A 1 400 ? 9.148 -43.562 -12.781 1 86.5 400 GLU A N 1
ATOM 3073 C CA . GLU A 1 400 ? 9.641 -44.844 -13.266 1 86.5 400 GLU A CA 1
ATOM 3074 C C . GLU A 1 400 ? 11.086 -44.75 -13.742 1 86.5 400 GLU A C 1
ATOM 3076 O O . GLU A 1 400 ? 11.648 -45.719 -14.242 1 86.5 400 GLU A O 1
ATOM 3081 N N . GLY A 1 401 ? 11.641 -43.562 -13.617 1 79.19 401 GLY A N 1
ATOM 3082 C CA . GLY A 1 401 ? 13.055 -43.438 -13.891 1 79.19 401 GLY A CA 1
ATOM 3083 C C . GLY A 1 401 ? 13.344 -42.75 -15.211 1 79.19 401 GLY A C 1
ATOM 3084 O O . GLY A 1 401 ? 14.508 -42.562 -15.586 1 79.19 401 GLY A O 1
ATOM 3085 N N . VAL A 1 402 ? 12.328 -42.344 -15.93 1 81.75 402 VAL A N 1
ATOM 3086 C CA . VAL A 1 402 ? 12.5 -41.656 -17.203 1 81.75 402 VAL A CA 1
ATOM 3087 C C . VAL A 1 402 ? 12.859 -40.219 -16.969 1 81.75 402 VAL A C 1
ATOM 3089 O O . VAL A 1 402 ? 12.219 -39.531 -16.156 1 81.75 402 VAL A O 1
ATOM 3092 N N . PRO A 1 403 ? 13.945 -39.719 -17.594 1 75.69 403 PRO A N 1
ATOM 3093 C CA . PRO A 1 403 ? 14.234 -38.312 -17.484 1 75.69 403 PRO A CA 1
ATOM 3094 C C . PRO A 1 403 ? 13.055 -37.438 -17.891 1 75.69 403 PRO A C 1
ATOM 3096 O O . PRO A 1 403 ? 12.328 -37.75 -18.844 1 75.69 403 PRO A O 1
ATOM 3099 N N . PHE A 1 404 ? 12.836 -36.312 -17.266 1 78.06 404 PHE A N 1
ATOM 3100 C CA . PHE A 1 404 ? 11.641 -35.5 -17.422 1 78.06 404 PHE A CA 1
ATOM 3101 C C . PHE A 1 404 ? 11.445 -35.094 -18.891 1 78.06 404 PHE A C 1
ATOM 3103 O O . PHE A 1 404 ? 10.328 -35.156 -19.406 1 78.06 404 PHE A O 1
ATOM 3110 N N . ARG A 1 405 ? 12.461 -34.594 -19.516 1 74.31 405 ARG A N 1
ATOM 3111 C CA . ARG A 1 405 ? 12.32 -34.094 -20.891 1 74.31 405 ARG A CA 1
ATOM 3112 C C . ARG A 1 405 ? 11.797 -35.219 -21.797 1 74.31 405 ARG A C 1
ATOM 3114 O O . ARG A 1 405 ? 10.969 -34.969 -22.672 1 74.31 4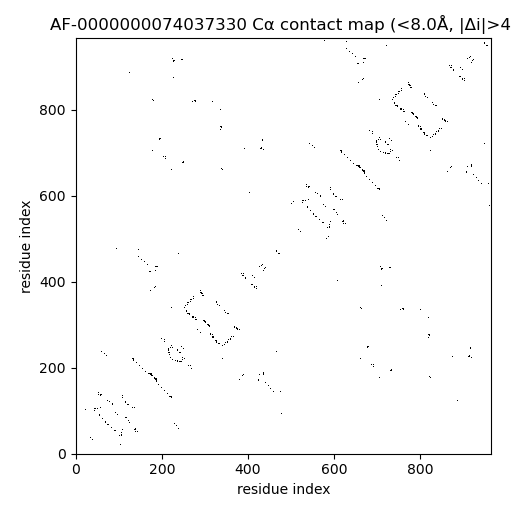05 ARG A O 1
ATOM 3121 N N . GLU A 1 406 ? 12.305 -36.375 -21.609 1 78.69 406 GLU A N 1
ATOM 3122 C CA . GLU A 1 406 ? 11.828 -37.531 -22.375 1 78.69 406 GLU A CA 1
ATOM 3123 C C . GLU A 1 406 ? 10.391 -37.906 -21.984 1 78.69 406 GLU A C 1
ATOM 3125 O O . GLU A 1 406 ? 9.57 -38.188 -22.859 1 78.69 406 GLU A O 1
ATOM 3130 N N . ALA A 1 407 ? 10.164 -37.906 -20.75 1 84.44 407 ALA A N 1
ATOM 3131 C CA . ALA A 1 407 ? 8.82 -38.156 -20.25 1 84.44 407 ALA A CA 1
ATOM 3132 C C . ALA A 1 407 ? 7.812 -37.188 -20.828 1 84.44 407 ALA A C 1
ATOM 3134 O O . ALA A 1 407 ? 6.703 -37.562 -21.203 1 84.44 407 ALA A O 1
ATOM 3135 N N . TYR A 1 408 ? 8.25 -35.969 -20.859 1 82 408 TYR A N 1
ATOM 3136 C CA . TYR A 1 408 ? 7.422 -34.875 -21.391 1 82 408 TYR A CA 1
ATOM 3137 C C . TYR A 1 408 ? 7.074 -35.125 -22.844 1 82 408 TYR A C 1
ATOM 3139 O O . TYR A 1 408 ? 5.914 -35.031 -23.25 1 82 408 TYR A O 1
ATOM 3147 N N . GLN A 1 409 ? 8.008 -35.5 -23.641 1 82.25 409 GLN A N 1
ATOM 3148 C CA . GLN A 1 409 ? 7.809 -35.781 -25.062 1 82.25 409 GLN A CA 1
ATOM 3149 C C . GLN A 1 409 ? 6.91 -37 -25.281 1 82.25 409 GLN A C 1
ATOM 3151 O O . GLN A 1 409 ? 6.047 -36.969 -26.156 1 82.25 409 GLN A O 1
ATOM 3156 N N . ARG A 1 410 ? 7.133 -37.938 -24.5 1 84.38 410 ARG A N 1
ATOM 3157 C CA . ARG A 1 410 ? 6.305 -39.125 -24.594 1 84.38 410 ARG A CA 1
ATOM 3158 C C . ARG A 1 410 ? 4.855 -38.844 -24.219 1 84.38 410 ARG A C 1
ATOM 3160 O O . ARG A 1 410 ? 3.932 -39.281 -24.891 1 84.38 410 ARG A O 1
ATOM 3167 N N . ALA A 1 411 ? 4.719 -38.156 -23.188 1 86.62 411 ALA A N 1
ATOM 3168 C CA . ALA A 1 411 ? 3.375 -37.75 -22.766 1 86.62 411 ALA A CA 1
ATOM 3169 C C . ALA A 1 411 ? 2.676 -36.938 -23.828 1 86.62 411 ALA A C 1
ATOM 3171 O O . ALA A 1 411 ? 1.473 -37.094 -24.062 1 86.62 411 ALA A O 1
ATOM 3172 N N . ALA A 1 412 ? 3.432 -36.031 -24.469 1 83.38 412 ALA A N 1
ATOM 3173 C CA . ALA A 1 412 ? 2.867 -35.156 -25.5 1 83.38 412 ALA A CA 1
ATOM 3174 C C . ALA A 1 412 ? 2.326 -36 -26.656 1 83.38 412 ALA A C 1
ATOM 3176 O O . ALA A 1 412 ? 1.322 -35.625 -27.281 1 83.38 412 ALA A O 1
ATOM 3177 N N . ARG A 1 413 ? 2.924 -37.125 -26.812 1 81.69 413 ARG A N 1
ATOM 3178 C CA . ARG A 1 413 ? 2.557 -37.969 -27.938 1 81.69 413 ARG A CA 1
ATOM 3179 C C . ARG A 1 413 ? 1.44 -38.938 -27.562 1 81.69 413 ARG A C 1
ATOM 3181 O O . ARG A 1 413 ? 0.56 -39.25 -28.375 1 81.69 413 ARG A O 1
ATOM 3188 N N . ASP A 1 414 ? 1.45 -39.406 -26.328 1 83.06 414 ASP A N 1
ATOM 3189 C CA . ASP A 1 414 ? 0.696 -40.594 -26 1 83.06 414 ASP A CA 1
ATOM 3190 C C . ASP A 1 414 ? -0.465 -40.281 -25.062 1 83.06 414 ASP A C 1
ATOM 3192 O O . ASP A 1 414 ? -1.304 -41.156 -24.797 1 83.06 414 ASP A O 1
ATOM 3196 N N . TYR A 1 415 ? -0.592 -39.062 -24.562 1 78.44 415 TYR A N 1
ATOM 3197 C CA . TYR A 1 415 ? -1.523 -38.844 -23.453 1 78.44 415 TYR A CA 1
ATOM 3198 C C . TYR A 1 415 ? -2.957 -39.125 -23.891 1 78.44 415 TYR A C 1
ATOM 3200 O O . TYR A 1 415 ? -3.773 -39.562 -23.094 1 78.44 415 TYR A O 1
ATOM 3208 N N . GLY A 1 416 ? -3.305 -38.875 -25.156 1 79.25 416 GLY A N 1
ATOM 3209 C CA . GLY A 1 416 ? -4.652 -39.062 -25.672 1 79.25 416 GLY A CA 1
ATOM 3210 C C . GLY A 1 416 ? -5.055 -40.531 -25.734 1 79.25 416 GLY A C 1
ATOM 3211 O O . GLY A 1 416 ? -6.242 -40.844 -25.828 1 79.25 416 GLY A O 1
ATOM 3212 N N . GLN A 1 417 ? -4.113 -41.344 -25.656 1 75.25 417 GLN A N 1
ATOM 3213 C CA . GLN A 1 417 ? -4.355 -42.781 -25.812 1 75.25 417 GLN A CA 1
ATOM 3214 C C . GLN A 1 417 ? -4.477 -43.469 -24.453 1 75.25 417 GLN A C 1
ATOM 3216 O O . GLN A 1 417 ? -4.836 -44.625 -24.391 1 75.25 417 GLN A O 1
ATOM 3221 N N . GLN A 1 418 ? -4.293 -42.75 -23.516 1 76.81 418 GLN A N 1
ATOM 3222 C CA . GLN A 1 418 ? -4.309 -43.312 -22.172 1 76.81 418 GLN A CA 1
ATOM 3223 C C . GLN A 1 418 ? -5.699 -43.25 -21.562 1 76.81 418 GLN A C 1
ATOM 3225 O O . GLN A 1 418 ? -6.473 -42.344 -21.875 1 76.81 418 GLN A O 1
ATOM 3230 N N . GLU A 1 419 ? -6 -44.312 -20.812 1 81.38 419 GLU A N 1
ATOM 3231 C CA . GLU A 1 419 ? -7.223 -44.25 -20.031 1 81.38 419 GLU A CA 1
ATOM 3232 C C . GLU A 1 419 ? -7.141 -43.125 -18.969 1 81.38 419 GLU A C 1
ATOM 3234 O O . GLU A 1 419 ? -6.09 -42.938 -18.359 1 81.38 419 GLU A O 1
ATOM 3239 N N . LEU A 1 420 ? -8.195 -42.469 -18.922 1 87.19 420 LEU A N 1
ATOM 3240 C CA . LEU A 1 420 ? -8.227 -41.406 -17.906 1 87.19 420 LEU A CA 1
ATOM 3241 C C . LEU A 1 420 ? -8.133 -42 -16.5 1 87.19 420 LEU A C 1
ATOM 3243 O O . LEU A 1 420 ? -8.844 -42.938 -16.172 1 87.19 420 LEU A O 1
ATOM 3247 N N . PRO A 1 421 ? -7.258 -41.5 -15.773 1 87.81 421 PRO A N 1
ATOM 3248 C CA . PRO A 1 421 ? -7.188 -41.969 -14.391 1 87.81 421 PRO A CA 1
ATOM 3249 C C . PRO A 1 421 ? -8.375 -41.5 -13.547 1 87.81 421 PRO A C 1
ATOM 3251 O O . PRO A 1 421 ? -9.109 -40.594 -13.953 1 87.81 421 PRO A O 1
ATOM 3254 N N . ASP A 1 422 ? -8.562 -42.219 -12.422 1 91.56 422 ASP A N 1
ATOM 3255 C CA . ASP A 1 422 ? -9.516 -41.75 -11.43 1 91.56 422 ASP A CA 1
ATOM 3256 C C . ASP A 1 422 ? -9.062 -40.406 -10.836 1 91.56 422 ASP A C 1
ATOM 3258 O O . ASP A 1 422 ? -7.977 -40.312 -10.25 1 91.56 422 ASP A O 1
ATOM 3262 N N . PRO A 1 423 ? -9.93 -39.438 -11.023 1 93.06 423 PRO A N 1
ATOM 3263 C CA . PRO A 1 423 ? -9.523 -38.094 -10.547 1 93.06 423 PRO A CA 1
ATOM 3264 C C . PRO A 1 423 ? -9.234 -38.094 -9.047 1 93.06 423 PRO A C 1
ATOM 3266 O O . PRO A 1 423 ? -8.359 -37.344 -8.594 1 93.06 423 PRO A O 1
ATOM 3269 N N . ARG A 1 424 ? -9.906 -38.844 -8.297 1 92.06 424 ARG A N 1
ATOM 3270 C CA . ARG A 1 424 ? -9.688 -38.906 -6.855 1 92.06 424 ARG A CA 1
ATOM 3271 C C . ARG A 1 424 ? -8.305 -39.438 -6.531 1 92.06 424 ARG A C 1
ATOM 3273 O O . ARG A 1 424 ? -7.633 -38.969 -5.613 1 92.06 424 ARG A O 1
ATOM 3280 N N . GLU A 1 425 ? -7.969 -40.438 -7.242 1 92 425 GLU A N 1
ATOM 3281 C CA . GLU A 1 425 ? -6.641 -41 -7.055 1 92 425 GLU A CA 1
ATOM 3282 C C . GLU A 1 425 ? -5.551 -40.031 -7.484 1 92 425 GLU A C 1
ATOM 3284 O O . GLU A 1 425 ? -4.508 -39.906 -6.832 1 92 425 GLU A O 1
ATOM 3289 N N . ALA A 1 426 ? -5.832 -39.406 -8.602 1 92.62 426 ALA A N 1
ATOM 3290 C CA . ALA A 1 426 ? -4.887 -38.406 -9.094 1 92.62 426 ALA A CA 1
ATOM 3291 C C . ALA A 1 426 ? -4.711 -37.281 -8.086 1 92.62 426 ALA A C 1
ATOM 3293 O O . ALA A 1 426 ? -3.604 -36.781 -7.906 1 92.62 426 ALA A O 1
ATOM 3294 N N . LEU A 1 427 ? -5.789 -36.875 -7.438 1 93.75 427 LEU A N 1
ATOM 3295 C CA . LEU A 1 427 ? -5.746 -35.844 -6.406 1 93.75 427 LEU A CA 1
ATOM 3296 C C . LEU A 1 427 ? -4.898 -36.312 -5.219 1 93.75 427 LEU A C 1
ATOM 3298 O O . LEU A 1 427 ? -4.125 -35.5 -4.672 1 93.75 427 LEU A O 1
ATOM 3302 N N . ALA A 1 428 ? -5.035 -37.531 -4.863 1 92.12 428 ALA A N 1
ATOM 3303 C CA . ALA A 1 428 ? -4.359 -38.062 -3.688 1 92.12 428 ALA A CA 1
ATOM 3304 C C . ALA A 1 428 ? -2.846 -38.094 -3.889 1 92.12 428 ALA A C 1
ATOM 3306 O O . ALA A 1 428 ? -2.086 -38.125 -2.92 1 92.12 428 ALA A O 1
ATOM 3307 N N . ARG A 1 429 ? -2.428 -38.062 -5.098 1 90.94 429 ARG A N 1
ATOM 3308 C CA . ARG A 1 429 ? -1.003 -38.094 -5.41 1 90.94 429 ARG A CA 1
ATOM 3309 C C . ARG A 1 429 ? -0.372 -36.719 -5.246 1 90.94 429 ARG A C 1
ATOM 3311 O O . ARG A 1 429 ? 0.854 -36.594 -5.207 1 90.94 429 ARG A O 1
ATOM 3318 N N . ARG A 1 430 ? -1.171 -35.75 -5.18 1 92.94 430 ARG A N 1
ATOM 3319 C CA . ARG A 1 430 ? -0.684 -34.406 -4.91 1 92.94 430 ARG A CA 1
ATOM 3320 C C . ARG A 1 430 ? -0.612 -34.125 -3.412 1 92.94 430 ARG A C 1
ATOM 3322 O O . ARG A 1 430 ? -1.519 -33.5 -2.842 1 92.94 430 ARG A O 1
ATOM 3329 N N . THR A 1 431 ? 0.539 -34.438 -2.852 1 92.19 431 THR A N 1
ATOM 3330 C CA . THR A 1 431 ? 0.651 -34.469 -1.397 1 92.19 431 THR A CA 1
ATOM 3331 C C . THR A 1 431 ? 1.339 -33.188 -0.882 1 92.19 431 THR A C 1
ATOM 3333 O O . THR A 1 431 ? 1.302 -32.906 0.316 1 92.19 431 THR A O 1
ATOM 3336 N N . SER A 1 432 ? 2.004 -32.438 -1.77 1 94.44 432 SER A N 1
ATOM 3337 C CA . SER A 1 432 ? 2.713 -31.25 -1.328 1 94.44 432 SER A CA 1
ATOM 3338 C C . SER A 1 432 ? 1.752 -30.219 -0.741 1 94.44 432 SER A C 1
ATOM 3340 O O . SER A 1 432 ? 0.603 -30.109 -1.177 1 94.44 432 SER A O 1
ATOM 3342 N N . THR A 1 433 ? 2.207 -29.422 0.211 1 95.88 433 THR A N 1
ATOM 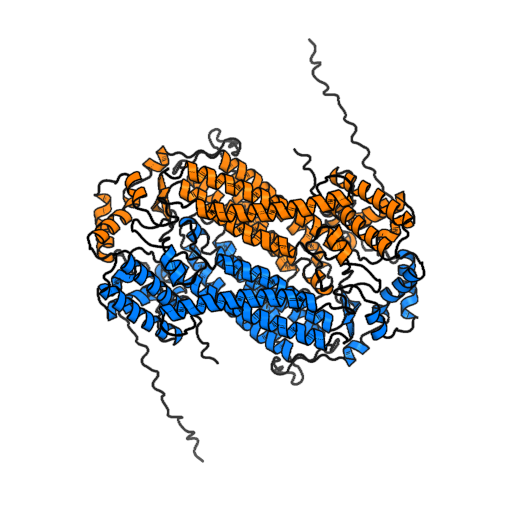3343 C CA . THR A 1 433 ? 1.385 -28.438 0.912 1 95.88 433 THR A CA 1
ATOM 3344 C C . THR A 1 433 ? 0.836 -27.406 -0.061 1 95.88 433 THR A C 1
ATOM 3346 O O . THR A 1 433 ? 1.567 -26.891 -0.914 1 95.88 433 THR A O 1
ATOM 3349 N N . GLY A 1 434 ? -0.496 -27.094 0.083 1 96.94 434 GLY A N 1
ATOM 3350 C CA . GLY A 1 434 ? -1.133 -26.016 -0.656 1 96.94 434 GLY A CA 1
ATOM 3351 C C . GLY A 1 434 ? -1.62 -26.438 -2.029 1 96.94 434 GLY A C 1
ATOM 3352 O O . GLY A 1 434 ? -2.193 -25.641 -2.766 1 96.94 434 GLY A O 1
ATOM 3353 N N . THR A 1 435 ? -1.433 -27.766 -2.416 1 96.5 435 THR A N 1
ATOM 3354 C CA . THR A 1 435 ? -1.843 -28.297 -3.711 1 96.5 435 THR A CA 1
ATOM 3355 C C . THR A 1 435 ? -3.291 -28.766 -3.666 1 96.5 435 THR A C 1
ATOM 3357 O O . THR A 1 435 ? -3.91 -28.797 -2.6 1 96.5 435 THR A O 1
ATOM 3360 N N . PRO A 1 436 ? -3.91 -29.141 -4.863 1 95.88 436 PRO A N 1
ATOM 3361 C CA . PRO A 1 436 ? -5.316 -29.531 -4.887 1 95.88 436 PRO A CA 1
ATOM 3362 C C . PRO A 1 436 ? -5.594 -30.75 -4 1 95.88 436 PRO A C 1
ATOM 3364 O O . PRO A 1 436 ? -6.691 -30.875 -3.445 1 95.88 436 PRO A O 1
ATOM 3367 N N . GLY A 1 437 ? -4.684 -31.641 -3.811 1 95.56 437 GLY A N 1
ATOM 3368 C CA . GLY A 1 437 ? -4.875 -32.812 -2.979 1 95.56 437 GLY A CA 1
ATOM 3369 C C . GLY A 1 437 ? -4.566 -32.562 -1.514 1 95.56 437 GLY A C 1
ATOM 3370 O O . GLY A 1 437 ? -4.875 -33.406 -0.658 1 95.56 437 GLY A O 1
ATOM 3371 N N . ASN A 1 438 ? -3.928 -31.422 -1.146 1 97.12 438 ASN A N 1
ATOM 3372 C CA . ASN A 1 438 ? -3.516 -31.016 0.19 1 97.12 438 ASN A CA 1
ATOM 3373 C C . ASN A 1 438 ? -3.615 -29.5 0.365 1 97.12 438 ASN A C 1
ATOM 3375 O O . ASN A 1 438 ? -2.598 -28.812 0.46 1 97.12 438 ASN A O 1
ATOM 3379 N N . LEU A 1 439 ? -4.82 -29 0.566 1 97.31 439 LEU A N 1
ATOM 3380 C CA . LEU A 1 439 ? -5.066 -27.562 0.599 1 97.31 439 LEU A CA 1
ATOM 3381 C C . LEU A 1 439 ? -4.375 -26.922 1.797 1 97.31 439 LEU A C 1
ATOM 3383 O O . LEU A 1 439 ? -4.105 -25.719 1.789 1 97.31 439 LEU A O 1
ATOM 3387 N N . ASN A 1 440 ? -4.09 -27.688 2.877 1 97.62 440 ASN A N 1
ATOM 3388 C CA . ASN A 1 440 ? -3.516 -27.172 4.113 1 97.62 440 ASN A CA 1
ATOM 3389 C C . ASN A 1 440 ? -4.25 -25.922 4.59 1 97.62 440 ASN A C 1
ATOM 3391 O O . ASN A 1 440 ? -3.633 -24.875 4.801 1 97.62 440 ASN A O 1
ATOM 3395 N N . LEU A 1 441 ? -5.539 -26.062 4.863 1 98.19 441 LEU A N 1
ATOM 3396 C CA . LEU A 1 441 ? -6.383 -24.922 5.223 1 98.19 441 LEU A CA 1
ATOM 3397 C C . LEU A 1 441 ? -6.027 -24.406 6.613 1 98.19 441 LEU A C 1
ATOM 3399 O O . LEU A 1 441 ? -6.441 -23.312 6.996 1 98.19 441 LEU A O 1
ATOM 3403 N N . GLU A 1 442 ? -5.227 -25.156 7.402 1 97.56 442 GLU A N 1
ATOM 3404 C CA . GLU A 1 442 ? -4.793 -24.672 8.711 1 97.56 442 GLU A CA 1
ATOM 3405 C C . GLU A 1 442 ? -3.936 -23.422 8.594 1 97.56 442 GLU A C 1
ATOM 3407 O O . GLU A 1 442 ? -3.99 -22.547 9.453 1 97.56 442 GLU A O 1
ATOM 3412 N N . ALA A 1 443 ? -3.168 -23.359 7.578 1 96.81 443 ALA A N 1
ATOM 3413 C CA . ALA A 1 443 ? -2.264 -22.234 7.383 1 96.81 443 ALA A CA 1
ATOM 3414 C C . ALA A 1 443 ? -3.041 -20.922 7.234 1 96.81 443 ALA A C 1
ATOM 3416 O O . ALA A 1 443 ? -2.826 -19.984 7.992 1 96.81 443 ALA A O 1
ATOM 3417 N N . PRO A 1 444 ? -3.982 -20.781 6.285 1 97.94 444 PRO A N 1
ATOM 3418 C CA . PRO A 1 444 ? -4.75 -19.547 6.188 1 97.94 444 PRO A CA 1
ATOM 3419 C C . PRO A 1 444 ? -5.645 -19.297 7.402 1 97.94 444 PRO A C 1
ATOM 3421 O O . PRO A 1 444 ? -5.898 -18.156 7.766 1 97.94 444 PRO A O 1
ATOM 3424 N N . LEU A 1 445 ? -6.109 -20.375 8.031 1 98.38 445 LEU A N 1
ATOM 3425 C CA . LEU A 1 445 ? -6.926 -20.203 9.227 1 98.38 445 LEU A CA 1
ATOM 3426 C C . LEU A 1 445 ? -6.117 -19.562 10.352 1 98.38 445 LEU A C 1
ATOM 3428 O O . LEU A 1 445 ? -6.645 -18.75 11.117 1 98.38 445 LEU A O 1
ATOM 3432 N N . ARG A 1 446 ? -4.859 -19.906 10.477 1 97.81 446 ARG A N 1
ATOM 3433 C CA . ARG A 1 446 ? -3.986 -19.281 11.469 1 97.81 446 ARG A CA 1
ATOM 3434 C C . ARG A 1 446 ? -3.785 -17.797 11.172 1 97.81 446 ARG A C 1
ATOM 3436 O O . ARG A 1 446 ? -3.811 -16.969 12.086 1 97.81 446 ARG A O 1
ATOM 3443 N N . ARG A 1 447 ? -3.531 -17.484 9.938 1 97.81 447 ARG A N 1
ATOM 3444 C CA . ARG A 1 447 ? -3.404 -16.078 9.547 1 97.81 447 ARG A CA 1
ATOM 3445 C C . ARG A 1 447 ? -4.688 -15.312 9.844 1 97.81 447 ARG A C 1
ATOM 3447 O O . ARG A 1 447 ? -4.641 -14.18 10.328 1 97.81 447 ARG A O 1
ATOM 3454 N N . LEU A 1 448 ? -5.84 -15.945 9.508 1 98.38 448 LEU A N 1
ATOM 3455 C CA . LEU A 1 448 ? -7.148 -15.352 9.758 1 98.38 448 LEU A CA 1
ATOM 3456 C C . LEU A 1 448 ? -7.328 -15.039 11.234 1 98.38 448 LEU A C 1
ATOM 3458 O O . LEU A 1 448 ? -7.836 -13.969 11.594 1 98.38 448 LEU A O 1
ATOM 3462 N N . ALA A 1 449 ? -6.938 -15.961 12.094 1 98.19 449 ALA A N 1
ATOM 3463 C CA . ALA A 1 449 ? -7.059 -15.773 13.539 1 98.19 449 ALA A CA 1
ATOM 3464 C C . ALA A 1 449 ? -6.27 -14.555 14 1 98.19 449 ALA A C 1
ATOM 3466 O O . ALA A 1 449 ? -6.711 -13.828 14.891 1 98.19 449 ALA A O 1
ATOM 3467 N N . GLY A 1 450 ? -5.078 -14.336 13.422 1 97.69 450 GLY A N 1
ATOM 3468 C CA . GLY A 1 450 ? -4.289 -13.156 13.75 1 97.69 450 GLY A CA 1
ATOM 3469 C C . GLY A 1 450 ? -4.98 -11.859 13.383 1 97.69 450 GLY A C 1
ATOM 3470 O O . GLY A 1 450 ? -4.988 -10.906 14.172 1 97.69 450 GLY A O 1
ATOM 3471 N N . HIS A 1 451 ? -5.539 -11.82 12.18 1 98.12 451 HIS A N 1
ATOM 3472 C CA . HIS A 1 451 ? -6.281 -10.641 11.75 1 98.12 451 HIS A CA 1
ATOM 3473 C C . HIS A 1 451 ? -7.488 -10.391 12.648 1 98.12 451 HIS A C 1
ATOM 3475 O O . HIS A 1 451 ? -7.785 -9.242 12.984 1 98.12 451 HIS A O 1
ATOM 3481 N N . LYS A 1 452 ? -8.25 -11.477 13.031 1 97.81 452 LYS A N 1
ATOM 3482 C CA . LYS A 1 452 ? -9.422 -11.367 13.891 1 97.81 452 LYS A CA 1
ATOM 3483 C C . LYS A 1 452 ? -9.055 -10.766 15.242 1 97.81 452 LYS A C 1
ATOM 3485 O O . LYS A 1 452 ? -9.766 -9.898 15.758 1 97.81 452 LYS A O 1
ATOM 3490 N N . GLU A 1 453 ? -7.973 -11.211 15.812 1 97.56 453 GLU A N 1
ATOM 3491 C CA . GLU A 1 453 ? -7.527 -10.711 17.109 1 97.56 453 GLU A CA 1
ATOM 3492 C C . GLU A 1 453 ? -7.207 -9.219 17.047 1 97.56 453 GLU A C 1
ATOM 3494 O O . GLU A 1 453 ? -7.633 -8.453 17.922 1 97.56 453 GLU A O 1
ATOM 3499 N N . ARG A 1 454 ? -6.48 -8.797 16.062 1 96.94 454 ARG A N 1
ATOM 3500 C CA . ARG A 1 454 ? -6.043 -7.414 15.961 1 96.94 454 ARG A CA 1
ATOM 3501 C C . ARG A 1 454 ? -7.23 -6.48 15.727 1 96.94 454 ARG A C 1
ATOM 3503 O O . ARG A 1 454 ? -7.305 -5.406 16.328 1 96.94 454 ARG A O 1
ATOM 3510 N N . VAL A 1 455 ? -8.172 -6.883 14.836 1 96.88 455 VAL A N 1
ATOM 3511 C CA . VAL A 1 455 ? -9.289 -6 14.523 1 96.88 455 VAL A CA 1
ATOM 3512 C C . VAL A 1 455 ? -10.227 -5.898 15.719 1 96.88 455 VAL A C 1
ATOM 3514 O O . VAL A 1 455 ? -10.805 -4.84 15.984 1 96.88 455 VAL A O 1
ATOM 3517 N N . LEU A 1 456 ? -10.398 -7.008 16.469 1 96.44 456 LEU A N 1
ATOM 3518 C CA . LEU A 1 456 ? -11.242 -7 17.672 1 96.44 456 LEU A CA 1
ATOM 3519 C C . LEU A 1 456 ? -10.68 -6.055 18.719 1 96.44 456 LEU A C 1
ATOM 3521 O O . LEU A 1 456 ? -11.43 -5.316 19.359 1 96.44 456 LEU A O 1
ATOM 3525 N N . GLU A 1 457 ? -9.398 -6.059 18.875 1 96.31 457 GLU A N 1
ATOM 3526 C CA . GLU A 1 457 ? -8.758 -5.148 19.812 1 96.31 457 GLU A CA 1
ATOM 3527 C C . GLU A 1 457 ? -8.961 -3.693 19.406 1 96.31 457 GLU A C 1
ATOM 3529 O O . GLU A 1 457 ? -9.219 -2.832 20.25 1 96.31 457 GLU A O 1
ATOM 3534 N N . GLY A 1 458 ? -8.773 -3.457 18.125 1 95.5 458 GLY A N 1
ATOM 3535 C CA . GLY A 1 458 ? -9.008 -2.113 17.609 1 95.5 458 GLY A CA 1
ATOM 3536 C C . GLY A 1 458 ? -10.43 -1.634 17.812 1 95.5 458 GLY A C 1
ATOM 3537 O O . GLY A 1 458 ? -10.656 -0.484 18.203 1 95.5 458 GLY A O 1
ATOM 3538 N N . PHE A 1 459 ? -11.375 -2.496 17.578 1 94.56 459 PHE A N 1
ATOM 3539 C CA . PHE A 1 459 ? -12.789 -2.162 17.734 1 94.56 459 PHE A CA 1
ATOM 3540 C C . PHE A 1 459 ? -13.125 -1.882 19.188 1 94.56 459 PHE A C 1
ATOM 3542 O O . PHE A 1 459 ? -13.867 -0.945 19.5 1 94.56 459 PHE A O 1
ATOM 3549 N N . LYS A 1 460 ? -12.609 -2.703 20.094 1 95.88 460 LYS A N 1
ATOM 3550 C CA . LYS A 1 460 ? -12.852 -2.52 21.516 1 95.88 460 LYS A CA 1
ATOM 3551 C C . LYS A 1 460 ? -12.336 -1.166 22 1 95.88 460 LYS A C 1
ATOM 3553 O O . LYS A 1 460 ? -13.023 -0.457 22.734 1 95.88 460 LYS A O 1
ATOM 3558 N N . ARG A 1 461 ? -11.133 -0.807 21.562 1 96.56 461 ARG A N 1
ATOM 3559 C CA . ARG A 1 461 ? -10.547 0.476 21.938 1 96.56 461 ARG A CA 1
ATOM 3560 C C . ARG A 1 461 ? -11.367 1.636 21.375 1 96.56 461 ARG A C 1
ATOM 3562 O O . ARG A 1 461 ? -11.625 2.613 22.078 1 96.56 461 ARG A O 1
ATOM 3569 N N . HIS A 1 462 ? -11.758 1.512 20.125 1 96.94 462 HIS A N 1
ATOM 3570 C CA . HIS A 1 462 ? -12.547 2.541 19.469 1 96.94 462 HIS A CA 1
ATOM 3571 C C . HIS A 1 462 ? -13.898 2.725 20.141 1 96.94 462 HIS A C 1
ATOM 3573 O O . HIS A 1 462 ? -14.297 3.85 20.438 1 96.94 462 HIS A O 1
ATOM 3579 N N . GLN A 1 463 ? -14.594 1.65 20.438 1 95.69 463 GLN A N 1
ATOM 3580 C CA . GLN A 1 463 ? -15.922 1.692 21.031 1 95.69 463 GLN A CA 1
ATOM 3581 C C . GLN A 1 463 ? -15.852 2.209 22.469 1 95.69 463 GLN A C 1
ATOM 3583 O O . GLN A 1 463 ? -16.734 2.945 22.906 1 95.69 463 GLN A O 1
ATOM 3588 N N . ARG A 1 464 ? -14.867 1.795 23.188 1 96.5 464 ARG A N 1
ATOM 3589 C CA . ARG A 1 464 ? -14.695 2.271 24.562 1 96.5 464 ARG A CA 1
ATOM 3590 C C . ARG A 1 464 ? -14.5 3.783 24.594 1 96.5 464 ARG A C 1
ATOM 3592 O O . ARG A 1 464 ? -15.102 4.473 25.422 1 96.5 464 ARG A O 1
ATOM 3599 N N . ALA A 1 465 ? -13.656 4.266 23.688 1 97.38 465 ALA A N 1
ATOM 3600 C CA . ALA A 1 465 ? -13.414 5.707 23.641 1 97.38 465 ALA A CA 1
ATOM 3601 C C . ALA A 1 465 ? -14.695 6.465 23.312 1 97.38 465 ALA A C 1
ATOM 3603 O O . ALA A 1 465 ? -15 7.484 23.938 1 97.38 465 ALA A O 1
ATOM 3604 N N . LEU A 1 466 ? -15.453 5.98 22.344 1 96.56 466 LEU A N 1
ATOM 3605 C CA . LEU A 1 466 ? -16.703 6.629 21.953 1 96.56 466 LEU A CA 1
ATOM 3606 C C . LEU A 1 466 ? -17.703 6.594 23.094 1 96.56 466 LEU A C 1
ATOM 3608 O O . LEU A 1 466 ? -18.391 7.59 23.344 1 96.56 466 LEU A O 1
ATOM 3612 N N . LYS A 1 467 ? -17.797 5.441 23.75 1 96.38 467 LYS A N 1
ATOM 3613 C CA . LYS A 1 467 ? -18.734 5.305 24.875 1 96.38 467 LYS A CA 1
ATOM 3614 C C . LYS A 1 467 ? -18.375 6.258 26.016 1 96.38 467 LYS A C 1
ATOM 3616 O O . LYS A 1 467 ? -19.25 6.875 26.609 1 96.38 467 LYS A O 1
ATOM 3621 N N . ASP A 1 468 ? -17.125 6.363 26.266 1 96.5 468 ASP A N 1
ATOM 3622 C CA . ASP A 1 468 ? -16.656 7.25 27.344 1 96.5 468 ASP A CA 1
ATOM 3623 C C . ASP A 1 468 ? -16.953 8.711 27 1 96.5 468 ASP A C 1
ATOM 3625 O O . ASP A 1 468 ? -17.266 9.5 27.891 1 96.5 468 ASP A O 1
ATOM 3629 N N . LEU A 1 469 ? -16.844 9.07 25.75 1 96.94 469 LEU A N 1
ATOM 3630 C CA . LEU A 1 469 ? -17.016 10.461 25.344 1 96.94 469 LEU A CA 1
ATOM 3631 C C . LEU A 1 469 ? -18.5 10.805 25.172 1 96.94 469 LEU A C 1
ATOM 3633 O O . LEU A 1 469 ? -18.906 11.922 25.5 1 96.94 469 LEU A O 1
ATOM 3637 N N . LEU A 1 470 ? -19.281 9.836 24.703 1 96.06 470 LEU A N 1
ATOM 3638 C CA . LEU A 1 470 ? -20.656 10.125 24.328 1 96.06 470 LEU A CA 1
ATOM 3639 C C . LEU A 1 470 ? -21.625 9.641 25.406 1 96.06 470 LEU A C 1
ATOM 3641 O O . LEU A 1 470 ? -22.797 10.023 25.406 1 96.06 470 LEU A O 1
ATOM 3645 N N . GLY A 1 471 ? -21.203 8.781 26.344 1 93.31 471 GLY A N 1
ATOM 3646 C CA . GLY A 1 471 ? -22.047 8.203 27.375 1 93.31 471 GLY A CA 1
ATOM 3647 C C . GLY A 1 471 ? -22.891 7.051 26.875 1 93.31 471 GLY A C 1
ATOM 3648 O O . GLY A 1 471 ? -23.734 6.516 27.609 1 93.31 471 GLY A O 1
ATOM 3649 N N . GLN A 1 472 ? -22.734 6.684 25.547 1 90.88 472 GLN A N 1
ATOM 3650 C CA . GLN A 1 472 ? -23.469 5.586 24.922 1 90.88 472 GLN A CA 1
ATOM 3651 C C . GLN A 1 472 ? -22.703 5.027 23.734 1 90.88 472 GLN A C 1
ATOM 3653 O O . GLN A 1 472 ? -21.734 5.641 23.266 1 90.88 472 GLN A O 1
ATOM 3658 N N . GLU A 1 473 ? -23.141 3.91 23.391 1 88.94 473 GLU A N 1
ATOM 3659 C CA . GLU A 1 473 ? -22.562 3.342 22.172 1 88.94 473 GLU A CA 1
ATOM 3660 C C . GLU A 1 473 ? -23.125 4.027 20.938 1 88.94 473 GLU A C 1
ATOM 3662 O O . GLU A 1 473 ? -24.344 4.23 20.828 1 88.94 473 GLU A O 1
ATOM 3667 N N . LEU A 1 474 ? -22.281 4.5 20.109 1 89.62 474 LEU A N 1
ATOM 3668 C CA . LEU A 1 474 ? -22.672 5.191 18.875 1 89.62 474 LEU A CA 1
ATOM 3669 C C . LEU A 1 474 ? -21.656 4.93 17.766 1 89.62 474 LEU A C 1
ATOM 3671 O O . LEU A 1 474 ? -20.453 4.891 18.016 1 89.62 474 LEU A O 1
ATOM 3675 N N . SER A 1 475 ? -22.141 4.715 16.594 1 92.38 475 SER A N 1
ATOM 3676 C CA . SER A 1 475 ? -21.281 4.609 15.414 1 92.38 475 SER A CA 1
ATOM 3677 C C . SER A 1 475 ? -21.078 5.965 14.75 1 92.38 475 SER A C 1
ATOM 3679 O O . SER A 1 475 ? -22 6.785 14.711 1 92.38 475 SER A O 1
ATOM 3681 N N . LEU A 1 476 ? -19.922 6.195 14.219 1 94 476 LEU A N 1
ATOM 3682 C CA . LEU A 1 476 ? -19.625 7.43 13.5 1 94 476 LEU A CA 1
ATOM 3683 C C . LEU A 1 476 ? -20.109 7.352 12.055 1 94 476 LEU A C 1
ATOM 3685 O O . LEU A 1 476 ? -20.141 8.359 11.352 1 94 476 LEU A O 1
ATOM 3689 N N . LEU A 1 477 ? -20.375 6.148 11.602 1 90.94 477 LEU A N 1
ATOM 3690 C CA . LEU A 1 477 ? -20.766 5.938 10.211 1 90.94 477 LEU A CA 1
ATOM 3691 C C . LEU A 1 477 ? -22.266 6.164 10.023 1 90.94 477 LEU A C 1
ATOM 3693 O O . LEU A 1 477 ? -23.062 5.793 10.883 1 90.94 477 LEU A O 1
ATOM 3697 N N . PRO A 1 478 ? -22.578 6.844 8.922 1 79.25 478 PRO A N 1
ATOM 3698 C CA . PRO A 1 478 ? -24 7.094 8.68 1 79.25 478 PRO A CA 1
ATOM 3699 C C . PRO A 1 478 ? -24.812 5.805 8.578 1 79.25 478 PRO A C 1
ATOM 3701 O O . PRO A 1 478 ? -24.328 4.801 8.055 1 79.25 478 PRO A O 1
ATOM 3704 N N . GLN A 1 479 ? -25.875 5.68 9.297 1 66.38 479 GLN A N 1
ATOM 3705 C CA . GLN A 1 479 ? -26.766 4.531 9.242 1 66.38 479 GLN A CA 1
ATOM 3706 C C . GLN A 1 479 ? -27.578 4.535 7.949 1 66.38 479 GLN A C 1
ATOM 3708 O O . GLN A 1 479 ? -27.953 5.598 7.441 1 66.38 479 GLN A O 1
ATOM 3713 N N . ASP A 1 480 ? -27.172 3.727 7 1 55.03 480 ASP A N 1
ATOM 3714 C CA . ASP A 1 480 ? -27.906 3.6 5.742 1 55.03 480 ASP A CA 1
ATOM 3715 C C . ASP A 1 480 ? -29.406 3.627 5.977 1 55.03 480 ASP A C 1
ATOM 3717 O O . ASP A 1 480 ? -29.938 2.848 6.777 1 55.03 480 ASP A O 1
ATOM 3721 N N . GLU A 1 481 ? -30.016 4.734 5.832 1 45.62 481 GLU A N 1
ATOM 3722 C CA . GLU A 1 481 ? -31.469 4.656 5.84 1 45.62 481 GLU A CA 1
ATOM 3723 C C . GLU A 1 481 ? -31.969 3.514 4.957 1 45.62 481 GLU A C 1
ATOM 3725 O O . GLU A 1 481 ? -33.156 3.172 4.984 1 45.62 481 GLU A O 1
ATOM 3730 N N . SER A 1 482 ? -31.391 3.184 3.861 1 36.25 482 SER A N 1
ATOM 3731 C CA . SER A 1 482 ? -32.031 2.232 2.955 1 36.25 482 SER A CA 1
ATOM 3732 C C . SER A 1 482 ? -32.094 0.841 3.576 1 36.25 482 SER A C 1
ATOM 3734 O O . SER A 1 482 ? -32.469 -0.122 2.91 1 36.25 482 SER A O 1
ATOM 3736 N N . ARG A 1 483 ? -31.516 0.659 4.711 1 29.41 483 ARG A N 1
ATOM 3737 C CA . ARG A 1 483 ? -31.938 -0.653 5.184 1 29.41 483 ARG A CA 1
ATOM 3738 C C . ARG A 1 483 ? -33.375 -0.602 5.734 1 29.41 483 ARG A C 1
ATOM 3740 O O . ARG A 1 483 ? -33.719 0.288 6.52 1 29.41 483 ARG A O 1
ATOM 3747 N N . MET B 1 1 ? 61.469 18.938 -31.375 1 21.58 1 MET B N 1
ATOM 3748 C CA . MET B 1 1 ? 61.344 18.031 -30.25 1 21.58 1 MET B CA 1
ATOM 3749 C C . MET B 1 1 ? 60.031 17.219 -30.375 1 21.58 1 MET B C 1
ATOM 3751 O O . MET B 1 1 ? 59.125 17.625 -31.078 1 21.58 1 MET B O 1
ATOM 3755 N N . PRO B 1 2 ? 59.906 16.062 -29.516 1 21.53 2 PRO B N 1
ATOM 3756 C CA . PRO B 1 2 ? 59.375 14.719 -29.391 1 21.53 2 PRO B CA 1
ATOM 3757 C C . PRO B 1 2 ? 57.875 14.727 -29.016 1 21.53 2 PRO B C 1
ATOM 3759 O O . PRO B 1 2 ? 57.531 15.203 -27.938 1 21.53 2 PRO B O 1
ATOM 3762 N N . ARG B 1 3 ? 56.906 15.195 -29.891 1 24.64 3 ARG B N 1
ATOM 3763 C CA . ARG B 1 3 ? 55.469 15.133 -29.812 1 24.64 3 ARG B CA 1
ATOM 3764 C C . ARG B 1 3 ? 55 13.75 -29.375 1 24.64 3 ARG B C 1
ATOM 3766 O O . ARG B 1 3 ? 53.969 13.25 -29.828 1 24.64 3 ARG B O 1
ATOM 3773 N N . GLU B 1 4 ? 55.938 12.891 -28.844 1 22.77 4 GLU B N 1
ATOM 3774 C CA . GLU B 1 4 ? 55.844 11.445 -28.672 1 22.77 4 GLU B CA 1
ATOM 3775 C C . GLU B 1 4 ? 54.75 11.086 -27.641 1 22.77 4 GLU B C 1
ATOM 3777 O O . GLU B 1 4 ? 54.875 10.086 -26.938 1 22.77 4 GLU B O 1
ATOM 3782 N N . LEU B 1 5 ? 53.938 12.125 -27.25 1 23.84 5 LEU B N 1
ATOM 3783 C CA . LEU B 1 5 ? 53.344 11.758 -25.953 1 23.84 5 LEU B CA 1
ATOM 3784 C C . LEU B 1 5 ? 52.719 10.367 -26.031 1 23.84 5 LEU B C 1
ATOM 3786 O O . LEU B 1 5 ? 52.438 9.859 -27.109 1 23.84 5 LEU B O 1
ATOM 3790 N N . LEU B 1 6 ? 51.75 10.039 -25.031 1 23.09 6 LEU B N 1
ATOM 3791 C CA . LEU B 1 6 ? 51.375 8.953 -24.156 1 23.09 6 LEU B CA 1
ATOM 3792 C C . LEU B 1 6 ? 50.438 7.984 -24.875 1 23.09 6 LEU B C 1
ATOM 3794 O O . LEU B 1 6 ? 49.344 8.375 -25.312 1 23.09 6 LEU B O 1
ATOM 3798 N N . GLU B 1 7 ? 50.844 6.996 -25.609 1 23.33 7 GLU B N 1
ATOM 3799 C CA . GLU B 1 7 ? 50.219 5.777 -26.094 1 23.33 7 GLU B CA 1
ATOM 3800 C C . GLU B 1 7 ? 49.469 5.059 -24.969 1 23.33 7 GLU B C 1
ATOM 3802 O O . GLU B 1 7 ? 50.094 4.539 -24.047 1 23.33 7 GLU B O 1
ATOM 3807 N N . ALA B 1 8 ? 48.5 5.676 -24.25 1 28.36 8 ALA B N 1
ATOM 3808 C CA . ALA B 1 8 ? 48.094 4.855 -23.109 1 28.36 8 ALA B CA 1
ATOM 3809 C C . ALA B 1 8 ? 47.844 3.414 -23.531 1 28.36 8 ALA B C 1
ATOM 3811 O O . ALA B 1 8 ? 46.969 3.164 -24.375 1 28.36 8 ALA B O 1
ATOM 3812 N N . PRO B 1 9 ? 48.75 2.393 -23.375 1 24.66 9 PRO B N 1
ATOM 3813 C CA . PRO B 1 9 ? 48.812 1.044 -23.938 1 24.66 9 PRO B CA 1
ATOM 3814 C C . PRO B 1 9 ? 47.625 0.181 -23.594 1 24.66 9 PRO B C 1
ATOM 3816 O O . PRO B 1 9 ? 47.281 -0.761 -24.312 1 24.66 9 PRO B O 1
ATOM 3819 N N . GLY B 1 10 ? 47.219 0.137 -22.312 1 26.3 10 GLY B N 1
ATOM 3820 C CA . GLY B 1 10 ? 46.938 -1.197 -21.812 1 26.3 10 GLY B CA 1
ATOM 3821 C C . GLY B 1 10 ? 45.656 -1.785 -22.359 1 26.3 10 GLY B C 1
ATOM 3822 O O . GLY B 1 10 ? 44.562 -1.223 -22.156 1 26.3 10 GLY B O 1
ATOM 3823 N N . SER B 1 11 ? 45.625 -2.34 -23.547 1 24.8 11 SER B N 1
ATOM 3824 C CA . SER B 1 11 ? 44.562 -3.102 -24.188 1 24.8 11 SER B CA 1
ATOM 3825 C C . SER B 1 11 ? 44 -4.152 -23.234 1 24.8 11 SER B C 1
ATOM 3827 O O . SER B 1 11 ? 44.656 -5.148 -22.938 1 24.8 11 SER B O 1
ATOM 3829 N N . LEU B 1 12 ? 43.531 -3.783 -22.047 1 28.67 12 LEU B N 1
ATOM 3830 C CA . LEU B 1 12 ? 43 -4.855 -21.219 1 28.67 12 LEU B CA 1
ATOM 3831 C C . LEU B 1 12 ? 42.062 -5.762 -22.031 1 28.67 12 LEU B C 1
ATOM 3833 O O . LEU B 1 12 ? 41.156 -5.281 -22.703 1 28.67 12 LEU B O 1
ATOM 3837 N N . THR B 1 13 ? 42.625 -6.871 -22.547 1 25.28 13 THR B N 1
ATOM 3838 C CA . THR B 1 13 ? 41.938 -7.973 -23.203 1 25.28 13 THR B CA 1
ATOM 3839 C C . THR B 1 13 ? 40.594 -8.25 -22.531 1 25.28 13 THR B C 1
ATOM 3841 O O . THR B 1 13 ? 40.531 -8.438 -21.312 1 25.28 13 THR B O 1
ATOM 3844 N N . ARG B 1 14 ? 39.625 -7.711 -23.047 1 33 14 ARG B N 1
ATOM 3845 C CA . ARG B 1 14 ? 38.25 -8.023 -22.672 1 33 14 ARG B CA 1
ATOM 3846 C C . ARG B 1 14 ? 38.062 -9.523 -22.469 1 33 14 ARG B C 1
ATOM 3848 O O . ARG B 1 14 ? 38.375 -10.32 -23.344 1 33 14 ARG B O 1
ATOM 3855 N N . PRO B 1 15 ? 38.094 -10.031 -21.25 1 31.3 15 PRO B N 1
ATOM 3856 C CA . PRO B 1 15 ? 37.875 -11.477 -21.094 1 31.3 15 PRO B CA 1
ATOM 3857 C C . PRO B 1 15 ? 36.844 -12.031 -22.047 1 31.3 15 PRO B C 1
ATOM 3859 O O . PRO B 1 15 ? 35.938 -11.305 -22.5 1 31.3 15 PRO B O 1
ATOM 3862 N N . ALA B 1 16 ? 37.094 -13.18 -22.797 1 33.81 16 ALA B N 1
ATOM 3863 C CA . ALA B 1 16 ? 36.281 -13.984 -23.719 1 33.81 16 ALA B CA 1
ATOM 3864 C C . ALA B 1 16 ? 34.875 -14.156 -23.188 1 33.81 16 ALA B C 1
ATOM 3866 O O . ALA B 1 16 ? 34.656 -14.758 -22.141 1 33.81 16 ALA B O 1
ATOM 3867 N N . LEU B 1 17 ? 34.062 -13.273 -23.469 1 35.78 17 LEU B N 1
ATOM 3868 C CA . LEU B 1 17 ? 32.656 -13.516 -23.312 1 35.78 17 LEU B CA 1
ATOM 3869 C C . LEU B 1 17 ? 32.281 -14.914 -23.812 1 35.78 17 LEU B C 1
ATOM 3871 O O . LEU B 1 17 ? 32.656 -15.297 -24.922 1 35.78 17 LEU B O 1
ATOM 3875 N N . LEU B 1 18 ? 32.344 -15.961 -23.094 1 34.47 18 LEU B N 1
ATOM 3876 C CA . LEU B 1 18 ? 31.844 -17.281 -23.469 1 34.47 18 LEU B CA 1
ATOM 3877 C C . LEU B 1 18 ? 30.625 -17.188 -24.375 1 34.47 18 LEU B C 1
ATOM 3879 O O . LEU B 1 18 ? 29.547 -16.781 -23.922 1 34.47 18 LEU B O 1
ATOM 3883 N N . GLU B 1 19 ? 30.812 -16.859 -25.625 1 35.28 19 GLU B N 1
ATOM 3884 C CA . GLU B 1 19 ? 29.75 -16.953 -26.641 1 35.28 19 GLU B CA 1
ATOM 3885 C C . GLU B 1 19 ? 29.219 -18.375 -26.75 1 35.28 19 GLU B C 1
ATOM 3887 O O . GLU B 1 19 ? 29.859 -19.234 -27.344 1 35.28 19 GLU B O 1
ATOM 3892 N N . TYR B 1 20 ? 28.703 -19 -25.828 1 34.28 20 TYR B N 1
ATOM 3893 C CA . TYR B 1 20 ? 28.062 -20.297 -25.969 1 34.28 20 TYR B CA 1
ATOM 3894 C C . TYR B 1 20 ? 26.875 -20.219 -26.922 1 34.28 20 TYR B C 1
ATOM 3896 O O . TYR B 1 20 ? 25.812 -19.703 -26.578 1 34.28 20 TYR B O 1
ATOM 3904 N N . SER B 1 21 ? 27.141 -20.125 -28.281 1 36.38 21 SER B N 1
ATOM 3905 C CA . SER B 1 21 ? 26.109 -19.984 -29.297 1 36.38 21 SER B CA 1
ATOM 3906 C C . SER B 1 21 ? 25.281 -21.266 -29.438 1 36.38 21 SER B C 1
ATOM 3908 O O . SER B 1 21 ? 24.578 -21.453 -30.422 1 36.38 21 SER B O 1
ATOM 3910 N N . ARG B 1 22 ? 25.5 -22.422 -28.859 1 39.88 22 ARG B N 1
ATOM 3911 C CA . ARG B 1 22 ? 24.656 -23.484 -29.375 1 39.88 22 ARG B CA 1
ATOM 3912 C C . ARG B 1 22 ? 23.203 -23.281 -28.938 1 39.88 22 ARG B C 1
ATOM 3914 O O . ARG B 1 22 ? 22.922 -23.141 -27.75 1 39.88 22 ARG B O 1
ATOM 3921 N N . VAL B 1 23 ? 22.391 -22.922 -29.922 1 42.38 23 VAL B N 1
ATOM 3922 C CA . VAL B 1 23 ? 20.969 -22.688 -29.766 1 42.38 23 VAL B CA 1
ATOM 3923 C C . VAL B 1 23 ? 20.297 -23.938 -29.188 1 42.38 23 VAL B C 1
ATOM 3925 O O . VAL B 1 23 ? 20.266 -24.984 -29.812 1 42.38 23 VAL B O 1
ATOM 3928 N N . MET B 1 24 ? 20.453 -24.203 -28 1 46.19 24 MET B N 1
ATOM 3929 C CA . MET B 1 24 ? 19.641 -25.266 -27.391 1 46.19 24 MET B CA 1
ATOM 3930 C C . MET B 1 24 ? 18.172 -25.062 -27.688 1 46.19 24 MET B C 1
ATOM 3932 O O . MET B 1 24 ? 17.703 -23.922 -27.844 1 46.19 24 MET B O 1
ATOM 3936 N N . ALA B 1 25 ? 17.5 -26.047 -28.234 1 51.81 25 ALA B N 1
ATOM 3937 C CA . ALA B 1 25 ? 16.062 -26.047 -28.484 1 51.81 25 ALA B CA 1
ATOM 3938 C C . ALA B 1 25 ? 15.289 -25.469 -27.312 1 51.81 25 ALA B C 1
ATOM 3940 O O . ALA B 1 25 ? 15.664 -25.672 -26.156 1 51.81 25 ALA B O 1
ATOM 3941 N N . LYS B 1 26 ? 14.438 -24.656 -27.688 1 58.91 26 LYS B N 1
ATOM 3942 C CA . LYS B 1 26 ? 13.586 -24.062 -26.672 1 58.91 26 LYS B CA 1
ATOM 3943 C C . LYS B 1 26 ? 12.828 -25.141 -25.891 1 58.91 26 LYS B C 1
ATOM 3945 O O . LYS B 1 26 ? 12.352 -26.109 -26.469 1 58.91 26 LYS B O 1
ATOM 3950 N N . LEU B 1 27 ? 12.805 -25.125 -24.688 1 52.97 27 LEU B N 1
ATOM 3951 C CA . LEU B 1 27 ? 12.25 -26.109 -23.781 1 52.97 27 LEU B CA 1
ATOM 3952 C C . LEU B 1 27 ? 10.828 -26.5 -24.188 1 52.97 27 LEU B C 1
ATOM 3954 O O . LEU B 1 27 ? 10.406 -27.641 -23.969 1 52.97 27 LEU B O 1
ATOM 3958 N N . TRP B 1 28 ? 10.094 -25.578 -24.938 1 53.84 28 TRP B N 1
ATOM 3959 C CA . TRP B 1 28 ? 8.688 -25.797 -25.281 1 53.84 28 TRP B CA 1
ATOM 3960 C C . TRP B 1 28 ? 8.539 -26.172 -26.75 1 53.84 28 TRP B C 1
ATOM 3962 O O . TRP B 1 28 ? 7.418 -26.328 -27.25 1 53.84 28 TRP B O 1
ATOM 3972 N N . GLU B 1 29 ? 9.609 -26.219 -27.594 1 53.41 29 GLU B N 1
ATOM 3973 C CA . GLU B 1 29 ? 9.555 -26.391 -29.031 1 53.41 29 GLU B CA 1
ATOM 3974 C C . GLU B 1 29 ? 8.961 -27.75 -29.406 1 53.41 29 GLU B C 1
ATOM 3976 O O . GLU B 1 29 ? 9.438 -28.781 -28.938 1 53.41 29 GLU B O 1
ATOM 3981 N N . LYS B 1 30 ? 7.754 -27.656 -30 1 53.53 30 LYS B N 1
ATOM 3982 C CA . LYS B 1 30 ? 7.051 -28.844 -30.469 1 53.53 30 LYS B CA 1
ATOM 3983 C C . LYS B 1 30 ? 7.211 -29 -31.984 1 53.53 30 LYS B C 1
ATOM 3985 O O . LYS B 1 30 ? 6.309 -29.516 -32.656 1 53.53 30 LYS B O 1
ATOM 3990 N N . GLY B 1 31 ? 8.305 -28.578 -32.562 1 51 31 GLY B N 1
ATOM 3991 C CA . GLY B 1 31 ? 8.609 -28.875 -33.969 1 51 31 GLY B CA 1
ATOM 3992 C C . GLY B 1 31 ? 8.281 -27.734 -34.906 1 51 31 GLY B C 1
ATOM 3993 O O . GLY B 1 31 ? 8.586 -27.797 -36.094 1 51 31 GLY B O 1
ATOM 3994 N N . TYR B 1 32 ? 7.383 -26.766 -34.594 1 58.16 32 TYR B N 1
ATOM 3995 C CA . TYR B 1 32 ? 7.117 -25.703 -35.562 1 58.16 32 TYR B CA 1
ATOM 3996 C C . TYR B 1 32 ? 7.855 -24.422 -35.188 1 58.16 32 TYR B C 1
ATOM 3998 O O . TYR B 1 32 ? 8.188 -24.203 -34 1 58.16 32 TYR B O 1
ATOM 4006 N N . SER B 1 33 ? 8.305 -23.844 -36.25 1 63.69 33 SER B N 1
ATOM 4007 C CA . SER B 1 33 ? 9.008 -22.578 -36.031 1 63.69 33 SER B CA 1
ATOM 4008 C C . SER B 1 33 ? 8.023 -21.438 -35.844 1 63.69 33 SER B C 1
ATOM 4010 O O . SER B 1 33 ? 7.043 -21.312 -36.562 1 63.69 33 SER B O 1
ATOM 4012 N N . LEU B 1 34 ? 8.102 -20.828 -34.656 1 65.44 34 LEU B N 1
ATOM 4013 C CA . LEU B 1 34 ? 7.309 -19.625 -34.438 1 65.44 34 LEU B CA 1
ATOM 4014 C C . LEU B 1 34 ? 7.703 -18.516 -35.406 1 65.44 34 LEU B C 1
ATOM 4016 O O . LEU B 1 34 ? 8.852 -18.453 -35.844 1 65.44 34 LEU B O 1
ATOM 4020 N N . ASP B 1 35 ? 6.684 -17.703 -35.781 1 75.69 35 ASP B N 1
ATOM 4021 C CA . ASP B 1 35 ? 6.949 -16.484 -36.531 1 75.69 35 ASP B CA 1
ATOM 4022 C C . ASP B 1 35 ? 7.918 -15.578 -35.781 1 75.69 35 ASP B C 1
ATOM 4024 O O . ASP B 1 35 ? 7.82 -15.43 -34.562 1 75.69 35 ASP B O 1
ATOM 4028 N N . ASP B 1 36 ? 8.82 -15.133 -36.469 1 71.38 36 ASP B N 1
ATOM 4029 C CA . ASP B 1 36 ? 9.883 -14.328 -35.906 1 71.38 36 ASP B CA 1
ATOM 4030 C C . ASP B 1 36 ? 9.32 -13.133 -35.125 1 71.38 36 ASP B C 1
ATOM 4032 O O . ASP B 1 36 ? 9.812 -12.781 -34.062 1 71.38 36 ASP B O 1
ATOM 4036 N N . ALA B 1 37 ? 8.32 -12.523 -35.75 1 77.38 37 ALA B N 1
ATOM 4037 C CA . ALA B 1 37 ? 7.723 -11.367 -35.094 1 77.38 37 ALA B CA 1
ATOM 4038 C C . ALA B 1 37 ? 7.066 -11.758 -33.781 1 77.38 37 ALA B C 1
ATOM 4040 O O . ALA B 1 37 ? 7.145 -11.023 -32.781 1 77.38 37 ALA B O 1
ATOM 4041 N N . VAL B 1 38 ? 6.457 -12.883 -33.781 1 82.62 38 VAL B N 1
ATOM 4042 C CA . VAL B 1 38 ? 5.777 -13.359 -32.594 1 82.62 38 VAL B CA 1
ATOM 4043 C C . VAL B 1 38 ? 6.805 -13.742 -31.531 1 82.62 38 VAL B C 1
ATOM 4045 O O . VAL B 1 38 ? 6.621 -13.453 -30.344 1 82.62 38 VAL B O 1
ATOM 4048 N N . GLU B 1 39 ? 7.793 -14.352 -31.953 1 81.38 39 GLU B N 1
ATOM 4049 C CA . GLU B 1 39 ? 8.859 -14.727 -31.031 1 81.38 39 GLU B CA 1
ATOM 4050 C C . GLU B 1 39 ? 9.492 -13.5 -30.391 1 81.38 39 GLU B C 1
ATOM 4052 O O . GLU B 1 39 ? 9.734 -13.469 -29.188 1 81.38 39 GLU B O 1
ATOM 4057 N N . CYS B 1 40 ? 9.766 -12.516 -31.281 1 80.19 40 CYS B N 1
ATOM 4058 C CA . CYS B 1 40 ? 10.344 -11.273 -30.781 1 80.19 40 CYS B CA 1
ATOM 4059 C C . CYS B 1 40 ? 9.414 -10.609 -29.766 1 80.19 40 CYS B C 1
ATOM 4061 O O . CYS B 1 40 ? 9.867 -10.102 -28.75 1 80.19 40 CYS B O 1
ATOM 4063 N N . PHE B 1 41 ? 8.219 -10.633 -30.109 1 83.94 41 PHE B N 1
ATOM 4064 C CA . PHE B 1 41 ? 7.227 -9.992 -29.266 1 83.94 41 PHE B CA 1
ATOM 4065 C C . PHE B 1 41 ? 7.102 -10.719 -27.938 1 83.94 41 PHE B C 1
ATOM 4067 O O . PHE B 1 41 ? 7.051 -10.086 -26.875 1 83.94 41 PHE B O 1
ATOM 4074 N N . THR B 1 42 ? 7.098 -11.992 -27.875 1 86.56 42 THR B N 1
ATOM 4075 C CA . THR B 1 42 ? 6.836 -12.781 -26.688 1 86.56 42 THR B CA 1
ATOM 4076 C C . THR B 1 42 ? 8.086 -12.859 -25.812 1 86.56 42 THR B C 1
ATOM 4078 O O . THR B 1 42 ? 7.98 -12.977 -24.578 1 86.56 42 THR B O 1
ATOM 4081 N N . VAL B 1 43 ? 9.219 -12.828 -26.438 1 86.31 43 VAL B N 1
ATOM 4082 C CA . VAL B 1 43 ? 10.445 -12.766 -25.656 1 86.31 43 VAL B CA 1
ATOM 4083 C C . VAL B 1 43 ? 10.555 -11.398 -24.984 1 86.31 43 VAL B C 1
ATOM 4085 O O . VAL B 1 43 ? 10.984 -11.305 -23.828 1 86.31 43 VAL B O 1
ATOM 4088 N N . GLY B 1 44 ? 10.188 -10.391 -25.766 1 89.44 44 GLY B N 1
ATOM 4089 C CA . GLY B 1 44 ? 10.273 -9.031 -25.266 1 89.44 44 GLY B CA 1
ATOM 4090 C C . GLY B 1 44 ? 11.664 -8.664 -24.766 1 89.44 44 GLY B C 1
ATOM 4091 O O . GLY B 1 44 ? 12.648 -8.844 -25.484 1 89.44 44 GLY B O 1
ATOM 4092 N N . ARG B 1 45 ? 11.75 -8.148 -23.516 1 90.56 45 ARG B N 1
ATOM 4093 C CA . ARG B 1 45 ? 13.031 -7.711 -22.969 1 90.56 45 ARG B CA 1
ATOM 4094 C C . ARG B 1 45 ? 13.508 -8.648 -21.859 1 90.56 45 ARG B C 1
ATOM 4096 O O . ARG B 1 45 ? 14.383 -8.297 -21.078 1 90.56 45 ARG B O 1
ATOM 4103 N N . ASP B 1 46 ? 12.93 -9.828 -21.812 1 92.19 46 ASP B N 1
ATOM 4104 C CA . ASP B 1 46 ? 13.242 -10.766 -20.734 1 92.19 46 ASP B CA 1
ATOM 4105 C C . ASP B 1 46 ? 14.719 -11.156 -20.766 1 92.19 46 ASP B C 1
ATOM 4107 O O . ASP B 1 46 ? 15.32 -11.375 -19.719 1 92.19 46 ASP B O 1
ATOM 4111 N N . TYR B 1 47 ? 15.305 -11.297 -21.969 1 90.69 47 TYR B N 1
ATOM 4112 C CA . TYR B 1 47 ? 16.703 -11.688 -22.062 1 90.69 47 TYR B CA 1
ATOM 4113 C C . TYR B 1 47 ? 17.609 -10.633 -21.422 1 90.69 47 TYR B C 1
ATOM 4115 O O . TYR B 1 47 ? 18.672 -10.961 -20.906 1 90.69 47 TYR B O 1
ATOM 4123 N N . LEU B 1 48 ? 17.203 -9.398 -21.375 1 90.88 48 LEU B N 1
ATOM 4124 C CA . LEU B 1 48 ? 17.938 -8.328 -20.719 1 90.88 48 LEU B CA 1
ATOM 4125 C C . LEU B 1 48 ? 17.609 -8.266 -19.234 1 90.88 48 LEU B C 1
ATOM 4127 O O . LEU B 1 48 ? 18.516 -8.188 -18.391 1 90.88 48 LEU B O 1
ATOM 4131 N N . LEU B 1 49 ? 16.328 -8.328 -18.938 1 94.12 49 LEU B N 1
ATOM 4132 C CA . LEU B 1 49 ? 15.859 -8.172 -17.562 1 94.12 49 LEU B CA 1
ATOM 4133 C C . LEU B 1 49 ? 16.312 -9.336 -16.688 1 94.12 49 LEU B C 1
ATOM 4135 O O . LEU B 1 49 ? 16.625 -9.148 -15.516 1 94.12 49 LEU B O 1
ATOM 4139 N N . ASP B 1 50 ? 16.406 -10.531 -17.297 1 94.75 50 ASP B N 1
ATOM 4140 C CA . ASP B 1 50 ? 16.703 -11.75 -16.547 1 94.75 50 ASP B CA 1
ATOM 4141 C C . ASP B 1 50 ? 18.172 -11.812 -16.156 1 94.75 50 ASP B C 1
ATOM 4143 O O . ASP B 1 50 ? 18.562 -12.633 -15.32 1 94.75 50 ASP B O 1
ATOM 4147 N N . LEU B 1 51 ? 19 -10.984 -16.719 1 92.19 51 LEU B N 1
ATOM 4148 C CA . LEU B 1 51 ? 20.375 -10.867 -16.234 1 92.19 51 LEU B CA 1
ATOM 4149 C C . LEU B 1 51 ? 20.406 -10.484 -14.766 1 92.19 51 LEU B C 1
ATOM 4151 O O . LEU B 1 51 ? 21.312 -10.891 -14.031 1 92.19 51 LEU B O 1
ATOM 4155 N N . ASN B 1 52 ? 19.391 -9.742 -14.344 1 93.56 52 ASN B N 1
ATOM 4156 C CA . ASN B 1 52 ? 19.281 -9.375 -12.93 1 93.56 52 ASN B CA 1
ATOM 4157 C C . ASN B 1 52 ? 18.938 -10.586 -12.07 1 93.56 52 ASN B C 1
ATOM 4159 O O . ASN B 1 52 ? 19.172 -10.578 -10.859 1 93.56 52 ASN B O 1
ATOM 4163 N N . LEU B 1 53 ? 18.359 -11.695 -12.664 1 96.44 53 LEU B N 1
ATOM 4164 C CA . LEU B 1 53 ? 17.734 -12.758 -11.883 1 96.44 53 LEU B CA 1
ATOM 4165 C C . LEU B 1 53 ? 18.562 -14.031 -11.922 1 96.44 53 LEU B C 1
ATOM 4167 O O . LEU B 1 53 ? 18.297 -14.977 -11.18 1 96.44 53 LEU B O 1
ATOM 4171 N N . ILE B 1 54 ? 19.625 -14.102 -12.742 1 95.88 54 ILE B N 1
ATOM 4172 C CA . ILE B 1 54 ? 20.344 -15.336 -13.008 1 95.88 54 ILE B CA 1
ATOM 4173 C C . ILE B 1 54 ? 20.969 -15.852 -11.711 1 95.88 54 ILE B C 1
ATOM 4175 O O . ILE B 1 54 ? 20.984 -17.062 -11.469 1 95.88 54 ILE B O 1
ATOM 4179 N N . THR B 1 55 ? 21.547 -14.938 -10.875 1 96.06 55 THR B N 1
ATOM 4180 C CA . THR B 1 55 ? 22.141 -15.352 -9.617 1 96.06 55 THR B CA 1
ATOM 4181 C C . THR B 1 55 ? 21.078 -15.914 -8.672 1 96.06 55 THR B C 1
ATOM 4183 O O . THR B 1 55 ? 21.281 -16.969 -8.062 1 96.06 55 THR B O 1
ATOM 4186 N N . ALA B 1 56 ? 19.953 -15.203 -8.547 1 97.5 56 ALA B N 1
ATOM 4187 C CA . ALA B 1 56 ? 18.844 -15.672 -7.715 1 97.5 56 ALA B CA 1
ATOM 4188 C C . ALA B 1 56 ? 18.297 -17 -8.234 1 97.5 56 ALA B C 1
ATOM 4190 O O . ALA B 1 56 ? 17.906 -17.875 -7.449 1 97.5 56 ALA B O 1
ATOM 4191 N N . ASP B 1 57 ? 18.203 -17.141 -9.531 1 97.44 57 ASP B N 1
ATOM 4192 C CA . ASP B 1 57 ? 17.75 -18.391 -10.148 1 97.44 57 ASP B CA 1
ATOM 4193 C C . ASP B 1 57 ? 18.656 -19.547 -9.781 1 97.44 57 ASP B C 1
ATOM 4195 O O . ASP B 1 57 ? 18.172 -20.641 -9.445 1 97.44 57 ASP B O 1
ATOM 4199 N N . ALA B 1 58 ? 19.938 -19.312 -9.859 1 97.5 58 ALA B N 1
ATOM 4200 C CA . ALA B 1 58 ? 20.906 -20.344 -9.5 1 97.5 58 ALA B CA 1
ATOM 4201 C C . ALA B 1 58 ? 20.766 -20.734 -8.031 1 97.5 58 ALA B C 1
ATOM 4203 O O . ALA B 1 58 ? 20.766 -21.922 -7.703 1 97.5 58 ALA B O 1
ATOM 4204 N N . VAL B 1 59 ? 20.625 -19.734 -7.164 1 97.75 59 VAL B N 1
ATOM 4205 C CA . VAL B 1 59 ? 20.516 -19.984 -5.73 1 97.75 59 VAL B CA 1
ATOM 4206 C C . VAL B 1 59 ? 19.234 -20.781 -5.445 1 97.75 59 VAL B C 1
ATOM 4208 O O . VAL B 1 59 ? 19.266 -21.766 -4.703 1 97.75 59 VAL B O 1
ATOM 4211 N N . ALA B 1 60 ? 18.109 -20.375 -6.027 1 98.06 60 ALA B N 1
ATOM 4212 C CA . ALA B 1 60 ? 16.859 -21.094 -5.859 1 98.06 60 ALA B CA 1
ATOM 4213 C C . ALA B 1 60 ? 16.953 -22.516 -6.383 1 98.06 60 ALA B C 1
ATOM 4215 O O . ALA B 1 60 ? 16.359 -23.438 -5.816 1 98.06 60 ALA B O 1
ATOM 4216 N N . SER B 1 61 ? 17.719 -22.703 -7.473 1 97.75 61 SER B N 1
ATOM 4217 C CA . SER B 1 61 ? 17.875 -24.016 -8.078 1 97.75 61 SER B CA 1
ATOM 4218 C C . SER B 1 61 ? 18.719 -24.938 -7.195 1 97.75 61 SER B C 1
ATOM 4220 O O . SER B 1 61 ? 18.484 -26.156 -7.16 1 97.75 61 SER B O 1
ATOM 4222 N N . ILE B 1 62 ? 19.703 -24.391 -6.457 1 98.06 62 ILE B N 1
ATOM 4223 C CA . ILE B 1 62 ? 20.453 -25.188 -5.496 1 98.06 62 ILE B CA 1
ATOM 4224 C C . ILE B 1 62 ? 19.5 -25.766 -4.453 1 98.06 62 ILE B C 1
ATOM 4226 O O . ILE B 1 62 ? 19.531 -26.969 -4.156 1 98.06 62 ILE B O 1
ATOM 4230 N N . ALA B 1 63 ? 18.625 -24.906 -3.906 1 98.06 63 ALA B N 1
ATOM 4231 C CA . ALA B 1 63 ? 17.656 -25.344 -2.906 1 98.06 63 ALA B CA 1
ATOM 4232 C C . ALA B 1 63 ? 16.734 -26.406 -3.477 1 98.06 63 ALA B C 1
ATOM 4234 O O . ALA B 1 63 ? 16.406 -27.375 -2.799 1 98.06 63 ALA B O 1
ATOM 4235 N N . HIS B 1 64 ? 16.297 -26.219 -4.695 1 97.44 64 HIS B N 1
ATOM 4236 C CA . HIS B 1 64 ? 15.406 -27.172 -5.359 1 97.44 64 HIS B CA 1
ATOM 4237 C C . HIS B 1 64 ? 16.078 -28.516 -5.543 1 97.44 64 HIS B C 1
ATOM 4239 O O . HIS B 1 64 ? 15.484 -29.562 -5.262 1 97.44 64 HIS B O 1
ATOM 4245 N N . VAL B 1 65 ? 17.328 -28.531 -6.016 1 97.5 65 VAL B N 1
ATOM 4246 C CA . VAL B 1 65 ? 18.109 -29.75 -6.242 1 97.5 65 VAL B CA 1
ATOM 4247 C C . VAL B 1 65 ? 18.297 -30.484 -4.922 1 97.5 65 VAL B C 1
ATOM 4249 O O . VAL B 1 65 ? 18.172 -31.719 -4.867 1 97.5 65 VAL B O 1
ATOM 4252 N N . ARG B 1 66 ? 18.641 -29.766 -3.906 1 97.44 66 ARG B N 1
ATOM 4253 C CA . ARG B 1 66 ? 18.797 -30.359 -2.582 1 97.44 66 ARG B CA 1
ATOM 4254 C C . ARG B 1 66 ? 17.516 -31.047 -2.148 1 97.44 66 ARG B C 1
ATOM 4256 O O . ARG B 1 66 ? 17.547 -32.156 -1.576 1 97.44 66 ARG B O 1
ATOM 4263 N N . MET B 1 67 ? 16.391 -30.406 -2.365 1 97.5 67 MET B N 1
ATOM 4264 C CA . MET B 1 67 ? 15.094 -30.969 -2.029 1 97.5 67 MET B CA 1
ATOM 4265 C C . MET B 1 67 ? 14.805 -32.219 -2.8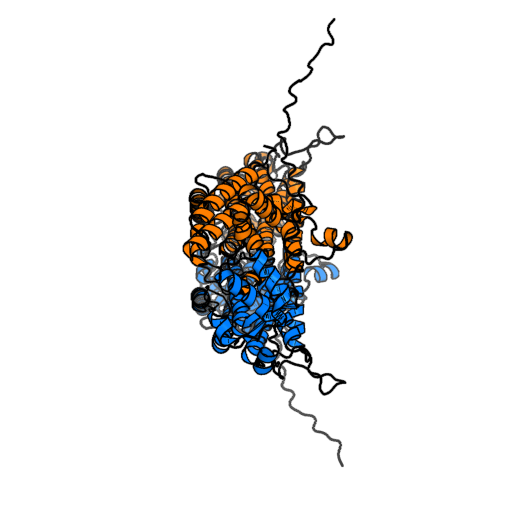65 1 97.5 67 MET B C 1
ATOM 4267 O O . MET B 1 67 ? 14.328 -33.219 -2.342 1 97.5 67 MET B O 1
ATOM 4271 N N . LEU B 1 68 ? 15.133 -32.219 -4.207 1 95.81 68 LEU B N 1
ATOM 4272 C CA . LEU B 1 68 ? 14.938 -33.406 -5.062 1 95.81 68 LEU B CA 1
ATOM 4273 C C . LEU B 1 68 ? 15.727 -34.594 -4.543 1 95.81 68 LEU B C 1
ATOM 4275 O O . LEU B 1 68 ? 15.234 -35.719 -4.547 1 95.81 68 LEU B O 1
ATOM 4279 N N . ALA B 1 69 ? 16.922 -34.344 -4.121 1 97.06 69 ALA B N 1
ATOM 4280 C CA . ALA B 1 69 ? 17.75 -35.438 -3.578 1 97.06 69 ALA B CA 1
ATOM 4281 C C . ALA B 1 69 ? 17.172 -35.969 -2.273 1 97.06 69 ALA B C 1
ATOM 4283 O O . ALA B 1 69 ? 17.125 -37.188 -2.064 1 97.06 69 ALA B O 1
ATOM 4284 N N . SER B 1 70 ? 16.75 -35.062 -1.431 1 97.19 70 SER B N 1
ATOM 4285 C CA . SER B 1 70 ? 16.234 -35.438 -0.123 1 97.19 70 SER B CA 1
ATOM 4286 C C . SER B 1 70 ? 14.961 -36.281 -0.257 1 97.19 70 SER B C 1
ATOM 4288 O O . SER B 1 70 ? 14.648 -37.094 0.613 1 97.19 70 SER B O 1
ATOM 4290 N N . THR B 1 71 ? 14.18 -36.094 -1.343 1 94.25 71 THR B N 1
ATOM 4291 C CA . THR B 1 71 ? 12.922 -36.812 -1.545 1 94.25 71 THR B CA 1
ATOM 4292 C C . THR B 1 71 ? 13.117 -38.031 -2.453 1 94.25 71 THR B C 1
ATOM 4294 O O . THR B 1 71 ? 12.156 -38.688 -2.82 1 94.25 71 THR B O 1
ATOM 4297 N N . GLY B 1 72 ? 14.367 -38.25 -2.945 1 92.31 72 GLY B N 1
ATOM 4298 C CA . GLY B 1 72 ? 14.695 -39.438 -3.723 1 92.31 72 GLY B CA 1
ATOM 4299 C C . GLY B 1 72 ? 14.414 -39.281 -5.207 1 92.31 72 GLY B C 1
ATOM 4300 O O . GLY B 1 72 ? 14.469 -40.25 -5.961 1 92.31 72 GLY B O 1
ATOM 4301 N N . LEU B 1 73 ? 14.148 -38.031 -5.652 1 91.25 73 LEU B N 1
ATOM 4302 C CA . LEU B 1 73 ? 13.812 -37.781 -7.051 1 91.25 73 LEU B CA 1
ATOM 4303 C C . LEU B 1 73 ? 15.07 -37.562 -7.883 1 91.25 73 LEU B C 1
ATOM 4305 O O . LEU B 1 73 ? 15.016 -37.594 -9.109 1 91.25 73 LEU B O 1
ATOM 4309 N N . LEU B 1 74 ? 16.219 -37.344 -7.18 1 93.12 74 LEU B N 1
ATOM 4310 C CA . LEU B 1 74 ? 17.516 -37.156 -7.793 1 93.12 74 LEU B CA 1
ATOM 4311 C C . LEU B 1 74 ? 18.594 -37.875 -7.004 1 93.12 74 LEU B C 1
ATOM 4313 O O . LEU B 1 74 ? 18.594 -37.844 -5.77 1 93.12 74 LEU B O 1
ATOM 4317 N N . GLU B 1 75 ? 19.484 -38.562 -7.715 1 93.69 75 GLU B N 1
ATOM 4318 C CA . GLU B 1 75 ? 20.578 -39.25 -7.047 1 93.69 75 GLU B CA 1
ATOM 4319 C C . GLU B 1 75 ? 21.516 -38.281 -6.359 1 93.69 75 GLU B C 1
ATOM 4321 O O . GLU B 1 75 ? 21.797 -37.188 -6.891 1 93.69 75 GLU B O 1
ATOM 4326 N N . ASN B 1 76 ? 22.047 -38.75 -5.27 1 96.38 76 ASN B N 1
ATOM 4327 C CA . ASN B 1 76 ? 22.875 -37.875 -4.445 1 96.38 76 ASN B CA 1
ATOM 4328 C C . ASN B 1 76 ? 24.094 -37.375 -5.211 1 96.38 76 ASN B C 1
ATOM 4330 O O . ASN B 1 76 ? 24.5 -36.219 -5.074 1 96.38 76 ASN B O 1
ATOM 4334 N N . ASP B 1 77 ? 24.688 -38.219 -5.941 1 96 77 ASP B N 1
ATOM 4335 C CA . ASP B 1 77 ? 25.875 -37.812 -6.688 1 96 77 ASP B CA 1
ATOM 4336 C C . ASP B 1 77 ? 25.547 -36.781 -7.75 1 96 77 ASP B C 1
ATOM 4338 O O . ASP B 1 77 ? 26.312 -35.844 -7.965 1 96 77 ASP B O 1
ATOM 4342 N N . GLN B 1 78 ? 24.453 -36.969 -8.422 1 94.69 78 GLN B N 1
ATOM 4343 C CA . GLN B 1 78 ? 23.984 -36 -9.398 1 94.69 78 GLN B CA 1
ATOM 4344 C C . GLN B 1 78 ? 23.672 -34.656 -8.742 1 94.69 78 GLN B C 1
ATOM 4346 O O . GLN B 1 78 ? 24.016 -33.594 -9.273 1 94.69 78 GLN B O 1
ATOM 4351 N N . ALA B 1 79 ? 23.078 -34.75 -7.605 1 97.31 79 ALA B N 1
ATOM 4352 C CA . ALA B 1 79 ? 22.719 -33.531 -6.867 1 97.31 79 ALA B CA 1
ATOM 4353 C C . ALA B 1 79 ? 23.953 -32.75 -6.473 1 97.31 79 ALA B C 1
ATOM 4355 O O . ALA B 1 79 ? 23.969 -31.516 -6.594 1 97.31 79 ALA B O 1
ATOM 4356 N N . ARG B 1 80 ? 24.969 -33.438 -5.953 1 97.25 80 ARG B N 1
ATOM 4357 C CA . ARG B 1 80 ? 26.219 -32.781 -5.562 1 97.25 80 ARG B CA 1
ATOM 4358 C C . ARG B 1 80 ? 26.859 -32.062 -6.754 1 97.25 80 ARG B C 1
ATOM 4360 O O . ARG B 1 80 ? 27.312 -30.938 -6.637 1 97.25 80 ARG B O 1
ATOM 4367 N N . ALA B 1 81 ? 26.875 -32.75 -7.871 1 97.44 81 ALA B N 1
ATOM 4368 C CA . ALA B 1 81 ? 27.453 -32.188 -9.078 1 97.44 81 ALA B CA 1
ATOM 4369 C C . ALA B 1 81 ? 26.672 -30.953 -9.539 1 97.44 81 ALA B C 1
ATOM 4371 O O . ALA B 1 81 ? 27.25 -29.938 -9.922 1 97.44 81 ALA B O 1
ATOM 4372 N N . LEU B 1 82 ? 25.375 -31.062 -9.516 1 97.56 82 LEU B N 1
ATOM 4373 C CA . LEU B 1 82 ? 24.5 -29.969 -9.906 1 97.56 82 LEU B CA 1
ATOM 4374 C C . LEU B 1 82 ? 24.703 -28.766 -8.992 1 97.56 82 LEU B C 1
ATOM 4376 O O . LEU B 1 82 ? 24.812 -27.625 -9.469 1 97.56 82 LEU B O 1
ATOM 4380 N N . GLU B 1 83 ? 24.75 -29 -7.672 1 97.88 83 GLU B N 1
ATOM 4381 C CA . GLU B 1 83 ? 24.922 -27.906 -6.719 1 97.88 83 GLU B CA 1
ATOM 4382 C C . GLU B 1 83 ? 26.234 -27.156 -6.965 1 97.88 83 GLU B C 1
ATOM 4384 O O . GLU B 1 83 ? 26.281 -25.922 -6.902 1 97.88 83 GLU B O 1
ATOM 4389 N N . GLU B 1 84 ? 27.281 -27.953 -7.223 1 97.69 84 GLU B N 1
ATOM 4390 C CA . GLU B 1 84 ? 28.578 -27.344 -7.465 1 97.69 84 GLU B CA 1
ATOM 4391 C C . GLU B 1 84 ? 28.547 -26.438 -8.695 1 97.69 84 GLU B C 1
ATOM 4393 O O . GLU B 1 84 ? 29.047 -25.312 -8.656 1 97.69 84 GLU B O 1
ATOM 4398 N N . GLU B 1 85 ? 27.953 -26.906 -9.75 1 97.56 85 GLU B N 1
ATOM 4399 C CA . GLU B 1 85 ? 27.875 -26.125 -10.969 1 97.56 85 GLU B CA 1
ATOM 4400 C C . GLU B 1 85 ? 26.969 -24.906 -10.789 1 97.56 85 GLU B C 1
ATOM 4402 O O . GLU B 1 85 ? 27.234 -23.844 -11.352 1 97.56 85 GLU B O 1
ATOM 4407 N N . LEU B 1 86 ? 25.922 -25.062 -10.102 1 98 86 LEU B N 1
ATOM 4408 C CA . LEU B 1 86 ? 25 -23.969 -9.828 1 98 86 LEU B CA 1
ATOM 4409 C C . LEU B 1 86 ? 25.688 -22.875 -9.016 1 98 86 LEU B C 1
ATOM 4411 O O . LEU B 1 86 ? 25.453 -21.688 -9.234 1 98 86 LEU B O 1
ATOM 4415 N N . ARG B 1 87 ? 26.516 -23.266 -8.031 1 97.62 87 ARG B N 1
ATOM 4416 C CA . ARG B 1 87 ? 27.297 -22.281 -7.277 1 97.62 87 ARG B CA 1
ATOM 4417 C C . ARG B 1 87 ? 28.203 -21.484 -8.203 1 97.62 87 ARG B C 1
ATOM 4419 O O . ARG B 1 87 ? 28.359 -20.281 -8.039 1 97.62 87 ARG B O 1
ATOM 4426 N N . GLN B 1 88 ? 28.75 -22.219 -9.133 1 96.75 88 GLN B N 1
ATOM 4427 C CA . GLN B 1 88 ? 29.625 -21.547 -10.094 1 96.75 88 GLN B CA 1
ATOM 4428 C C . GLN B 1 88 ? 28.828 -20.578 -10.953 1 96.75 88 GLN B C 1
ATOM 4430 O O . GLN B 1 88 ? 29.281 -19.453 -11.219 1 96.75 88 GLN B O 1
ATOM 4435 N N . ILE B 1 89 ? 27.688 -20.953 -11.398 1 96.25 89 ILE B N 1
ATOM 4436 C CA . ILE B 1 89 ? 26.844 -20.094 -12.211 1 96.25 89 ILE B CA 1
ATOM 4437 C C . ILE B 1 89 ? 26.453 -18.844 -11.406 1 96.25 89 ILE B C 1
ATOM 4439 O O . ILE B 1 89 ? 26.422 -17.734 -11.938 1 96.25 89 ILE B O 1
ATOM 4443 N N . ALA B 1 90 ? 26.125 -19.016 -10.125 1 96.31 90 ALA B N 1
ATOM 4444 C CA . ALA B 1 90 ? 25.781 -17.891 -9.25 1 96.31 90 ALA B CA 1
ATOM 4445 C C . ALA B 1 90 ? 26.938 -16.891 -9.18 1 96.31 90 ALA B C 1
ATOM 4447 O O . ALA B 1 90 ? 26.734 -15.688 -9.273 1 96.31 90 ALA B O 1
ATOM 4448 N N . ARG B 1 91 ? 28.141 -17.391 -9.008 1 94.31 91 ARG B N 1
ATOM 4449 C CA . ARG B 1 91 ? 29.328 -16.547 -8.945 1 94.31 91 ARG B CA 1
ATOM 4450 C C . ARG B 1 91 ? 29.531 -15.805 -10.266 1 94.31 91 ARG B C 1
ATOM 4452 O O . ARG B 1 91 ? 29.859 -14.609 -10.266 1 94.31 91 ARG B O 1
ATOM 4459 N N . ASP B 1 92 ? 29.344 -16.531 -11.375 1 93.69 92 ASP B N 1
ATOM 4460 C CA . ASP B 1 92 ? 29.469 -15.906 -12.688 1 93.69 92 ASP B CA 1
ATOM 4461 C C . ASP B 1 92 ? 28.422 -14.828 -12.898 1 93.69 92 ASP B C 1
ATOM 4463 O O . ASP B 1 92 ? 28.672 -13.812 -13.547 1 93.69 92 ASP B O 1
ATOM 4467 N N . GLY B 1 93 ? 27.25 -15.102 -12.391 1 92.56 93 GLY B N 1
ATOM 4468 C CA . GLY B 1 93 ? 26.172 -14.125 -12.477 1 92.56 93 GLY B CA 1
ATOM 4469 C C . GLY B 1 93 ? 26.5 -12.82 -11.773 1 92.56 93 GLY B C 1
ATOM 4470 O O . GLY B 1 93 ? 26.344 -11.742 -12.359 1 92.56 93 GLY B O 1
ATOM 4471 N N . VAL B 1 94 ? 26.969 -12.859 -10.602 1 89.69 94 VAL B N 1
ATOM 4472 C CA . VAL B 1 94 ? 27.312 -11.688 -9.82 1 89.69 94 VAL B CA 1
ATOM 4473 C C . VAL B 1 94 ? 28.453 -10.93 -10.5 1 89.69 94 VAL B C 1
ATOM 4475 O O . VAL B 1 94 ? 28.5 -9.703 -10.469 1 89.69 94 VAL B O 1
ATOM 4478 N N . ALA B 1 95 ? 29.359 -11.695 -11.125 1 90.19 95 ALA B N 1
ATOM 4479 C CA . ALA B 1 95 ? 30.531 -11.117 -11.781 1 90.19 95 ALA B CA 1
ATOM 4480 C C . ALA B 1 95 ? 30.156 -10.562 -13.156 1 90.19 95 ALA B C 1
ATOM 4482 O O . ALA B 1 95 ? 31 -9.984 -13.844 1 90.19 95 ALA B O 1
ATOM 4483 N N . GLY B 1 96 ? 28.938 -10.766 -13.594 1 89.38 96 GLY B N 1
ATOM 4484 C CA . GLY B 1 96 ? 28.5 -10.266 -14.891 1 89.38 96 GLY B CA 1
ATOM 4485 C C . GLY B 1 96 ? 29.031 -11.07 -16.062 1 89.38 96 GLY B C 1
ATOM 4486 O O . GLY B 1 96 ? 29.188 -10.539 -17.156 1 89.38 96 GLY B O 1
ATOM 4487 N N . LYS B 1 97 ? 29.344 -12.281 -15.836 1 91.5 97 LYS B N 1
ATOM 4488 C CA . LYS B 1 97 ? 30 -13.109 -16.844 1 91.5 97 LYS B CA 1
ATOM 4489 C C . LYS B 1 97 ? 28.984 -13.961 -17.609 1 91.5 97 LYS B C 1
ATOM 4491 O O . LYS B 1 97 ? 29.328 -14.602 -18.609 1 91.5 97 LYS B O 1
ATOM 4496 N N . VAL B 1 98 ? 27.75 -13.992 -17.141 1 92.94 98 VAL B N 1
ATOM 4497 C CA . VAL B 1 98 ? 26.719 -14.758 -17.828 1 92.94 98 VAL B CA 1
ATOM 4498 C C . VAL B 1 98 ? 26.062 -13.898 -18.906 1 92.94 98 VAL B C 1
ATOM 4500 O O . VAL B 1 98 ? 25.75 -12.727 -18.656 1 92.94 98 VAL B O 1
ATOM 4503 N N . ARG B 1 99 ? 25.906 -14.453 -20.047 1 91.75 99 ARG B N 1
ATOM 4504 C CA . ARG B 1 99 ? 25.219 -13.773 -21.141 1 91.75 99 ARG B CA 1
ATOM 4505 C C . ARG B 1 99 ? 23.906 -14.477 -21.5 1 91.75 99 ARG B C 1
ATOM 4507 O O . ARG B 1 99 ? 23.828 -15.711 -21.469 1 91.75 99 ARG B O 1
ATOM 4514 N N . ILE B 1 100 ? 22.938 -13.711 -21.75 1 92.19 100 ILE B N 1
ATOM 4515 C CA . ILE B 1 100 ? 21.656 -14.211 -22.25 1 92.19 100 ILE B CA 1
ATOM 4516 C C . ILE B 1 100 ? 21.328 -13.523 -23.562 1 92.19 100 ILE B C 1
ATOM 4518 O O . ILE B 1 100 ? 21.188 -12.305 -23.625 1 92.19 100 ILE B O 1
ATOM 4522 N N . SER B 1 101 ? 21.25 -14.266 -24.609 1 90.31 101 SER B N 1
ATOM 4523 C CA . SER B 1 101 ? 20.891 -13.719 -25.906 1 90.31 101 SER B CA 1
ATOM 4524 C C . SER B 1 101 ? 19.391 -13.766 -26.125 1 90.31 101 SER B C 1
ATOM 4526 O O . SER B 1 101 ? 18.656 -14.414 -25.375 1 90.31 101 SER B O 1
ATOM 4528 N N . ARG B 1 102 ? 18.922 -13.117 -27.109 1 87.12 102 ARG B N 1
ATOM 4529 C CA . ARG B 1 102 ? 17.5 -13.141 -27.453 1 87.12 102 ARG B CA 1
ATOM 4530 C C . ARG B 1 102 ? 17.031 -14.547 -27.797 1 87.12 102 ARG B C 1
ATOM 4532 O O . ARG B 1 102 ? 15.883 -14.914 -27.562 1 87.12 102 ARG B O 1
ATOM 4539 N N . GLU B 1 103 ? 17.906 -15.273 -28.375 1 85.25 103 GLU B N 1
ATOM 4540 C CA . GLU B 1 103 ? 17.594 -16.656 -28.75 1 85.25 103 GLU B CA 1
ATOM 4541 C C . GLU B 1 103 ? 17.406 -17.531 -27.531 1 85.25 103 GLU B C 1
ATOM 4543 O O . GLU B 1 103 ? 16.625 -18.484 -27.547 1 85.25 103 GLU B O 1
ATOM 4548 N N . ASP B 1 104 ? 18.078 -17.188 -26.469 1 88.56 104 ASP B N 1
ATOM 4549 C CA . ASP B 1 104 ? 17.969 -17.953 -25.219 1 88.56 104 ASP B CA 1
ATOM 4550 C C . ASP B 1 104 ? 16.641 -17.672 -24.531 1 88.56 104 ASP B C 1
ATOM 4552 O O . ASP B 1 104 ? 16.203 -18.469 -23.688 1 88.56 104 ASP B O 1
ATOM 4556 N N . GLU B 1 105 ? 16.062 -16.531 -24.797 1 85.5 105 GLU B N 1
ATOM 4557 C CA . GLU B 1 105 ? 14.758 -16.109 -24.312 1 85.5 105 GLU B CA 1
ATOM 4558 C C . GLU B 1 105 ? 14.852 -15.609 -22.859 1 85.5 105 GLU B C 1
ATOM 4560 O O . GLU B 1 105 ? 14.359 -14.523 -22.547 1 85.5 105 GLU B O 1
ATOM 4565 N N . ASP B 1 106 ? 15.445 -16.438 -21.984 1 89.88 106 ASP B N 1
ATOM 4566 C CA . ASP B 1 106 ? 15.414 -16.062 -20.578 1 89.88 106 ASP B CA 1
ATOM 4567 C C . ASP B 1 106 ? 16.562 -16.734 -19.812 1 89.88 106 ASP B C 1
ATOM 4569 O O . ASP B 1 106 ? 17.344 -17.484 -20.391 1 89.88 106 ASP B O 1
ATOM 4573 N N . CYS B 1 107 ? 16.672 -16.438 -18.547 1 90.44 107 CYS B N 1
ATOM 4574 C CA . CYS B 1 107 ? 17.781 -16.938 -17.734 1 90.44 107 CYS B CA 1
ATOM 4575 C C . CYS B 1 107 ? 17.609 -18.422 -17.438 1 90.44 107 CYS B C 1
ATOM 4577 O O . CYS B 1 107 ? 18.594 -19.125 -17.219 1 90.44 107 CYS B O 1
ATOM 4579 N N . HIS B 1 108 ? 16.406 -18.906 -17.391 1 91.19 108 HIS B N 1
ATOM 4580 C CA . HIS B 1 108 ? 16.156 -20.312 -17.094 1 91.19 108 HIS B CA 1
ATOM 4581 C C . HIS B 1 108 ? 16.719 -21.219 -18.188 1 91.19 108 HIS B C 1
ATOM 4583 O O . HIS B 1 108 ? 17.312 -22.266 -17.891 1 91.19 108 HIS B O 1
ATOM 4589 N N . THR B 1 109 ? 16.5 -20.797 -19.391 1 89.38 109 THR B N 1
ATOM 4590 C CA . THR B 1 109 ? 17.031 -21.531 -20.531 1 89.38 109 THR B CA 1
ATOM 4591 C C . THR B 1 109 ? 18.562 -21.562 -20.5 1 89.38 109 THR B C 1
ATOM 4593 O O . THR B 1 109 ? 19.172 -22.609 -20.734 1 89.38 109 THR B O 1
ATOM 4596 N N . VAL B 1 110 ? 19.141 -20.453 -20.188 1 92.38 110 VAL B N 1
ATOM 4597 C CA . VAL B 1 110 ? 20.594 -20.359 -20.141 1 92.38 110 VAL B CA 1
ATOM 4598 C C . VAL B 1 110 ? 21.141 -21.203 -19 1 92.38 110 VAL B C 1
ATOM 4600 O O . VAL B 1 110 ? 22.156 -21.891 -19.141 1 92.38 110 VAL B O 1
ATOM 4603 N N . LEU B 1 111 ? 20.516 -21.141 -17.859 1 94.56 111 LEU B N 1
ATOM 4604 C CA . LEU B 1 111 ? 20.938 -21.953 -16.719 1 94.56 111 LEU B CA 1
ATOM 4605 C C . LEU B 1 111 ? 20.922 -23.438 -17.047 1 94.56 111 LEU B C 1
ATOM 4607 O O . LEU B 1 111 ? 21.891 -24.141 -16.766 1 94.56 111 LEU B O 1
ATOM 4611 N N . GLU B 1 112 ? 19.859 -23.891 -17.656 1 90.69 112 GLU B N 1
ATOM 4612 C CA . GLU B 1 112 ? 19.766 -25.297 -18.062 1 90.69 112 GLU B CA 1
ATOM 4613 C C . GLU B 1 112 ? 20.828 -25.641 -19.094 1 90.69 112 GLU B C 1
ATOM 4615 O O . GLU B 1 112 ? 21.422 -26.719 -19.047 1 90.69 112 GLU B O 1
ATOM 4620 N N . ALA B 1 113 ? 21.031 -24.766 -20.062 1 91.81 113 ALA B N 1
ATOM 4621 C CA . ALA B 1 113 ? 22.031 -24.984 -21.109 1 91.81 113 ALA B CA 1
ATOM 4622 C C . ALA B 1 113 ? 23.422 -25.141 -20.5 1 91.81 113 ALA B C 1
ATOM 4624 O O . ALA B 1 113 ? 24.172 -26.031 -20.891 1 91.81 113 ALA B O 1
ATOM 4625 N N . LEU B 1 114 ? 23.75 -24.281 -19.609 1 94 114 LEU B N 1
ATOM 4626 C CA . LEU B 1 114 ? 25.047 -24.328 -18.953 1 94 114 LEU B CA 1
ATOM 4627 C C . LEU B 1 114 ? 25.219 -25.625 -18.172 1 94 114 LEU B C 1
ATOM 4629 O O . LEU B 1 114 ? 26.266 -26.266 -18.234 1 94 114 LEU B O 1
ATOM 4633 N N . LEU B 1 115 ? 24.188 -26.047 -17.453 1 95.25 115 LEU B N 1
ATOM 4634 C CA . LEU B 1 115 ? 24.234 -27.266 -16.656 1 95.25 115 LEU B CA 1
ATOM 4635 C C . LEU B 1 115 ? 24.359 -28.484 -17.562 1 95.25 115 LEU B C 1
ATOM 4637 O O . LEU B 1 115 ? 25.094 -29.422 -17.25 1 95.25 115 LEU B O 1
ATOM 4641 N N . THR B 1 116 ? 23.594 -28.484 -18.656 1 92.06 116 THR B N 1
ATOM 4642 C CA . THR B 1 116 ? 23.609 -29.594 -19.578 1 92.06 116 THR B CA 1
ATOM 4643 C C . THR B 1 116 ? 24.969 -29.703 -20.266 1 92.06 116 THR B C 1
ATOM 4645 O O . THR B 1 116 ? 25.484 -30.812 -20.484 1 92.06 116 THR B O 1
ATOM 4648 N N . GLU B 1 117 ? 25.484 -28.641 -20.625 1 94 117 GLU B N 1
ATOM 4649 C CA . GLU B 1 117 ? 26.812 -28.609 -21.25 1 94 117 GLU B CA 1
ATOM 4650 C C . GLU B 1 117 ? 27.875 -29.188 -20.328 1 94 117 GLU B C 1
ATOM 4652 O O . GLU B 1 117 ? 28.75 -29.938 -20.75 1 94 117 GLU B O 1
ATOM 4657 N N . ARG B 1 118 ? 27.75 -28.891 -19.141 1 94.19 118 ARG B N 1
ATOM 4658 C CA . ARG B 1 118 ? 28.797 -29.203 -18.172 1 94.19 118 ARG B CA 1
ATOM 4659 C C . ARG B 1 118 ? 28.578 -30.594 -17.562 1 94.19 118 ARG B C 1
ATOM 4661 O O . ARG B 1 118 ? 29.531 -31.281 -17.203 1 94.19 118 ARG B O 1
ATOM 4668 N N . LEU B 1 119 ? 27.281 -31 -17.422 1 95.31 119 LEU B N 1
ATOM 4669 C CA . LEU B 1 119 ? 27 -32.188 -16.641 1 95.31 119 LEU B CA 1
ATOM 4670 C C . LEU B 1 119 ? 26.234 -33.219 -17.484 1 95.31 119 LEU B C 1
ATOM 4672 O O . LEU B 1 119 ? 25.875 -34.312 -17 1 95.31 119 LEU B O 1
ATOM 4676 N N . GLY B 1 120 ? 25.953 -32.906 -18.781 1 91.25 120 GLY B N 1
ATOM 4677 C CA . GLY B 1 120 ? 25.188 -33.812 -19.625 1 91.25 120 GLY B CA 1
ATOM 4678 C C . GLY B 1 120 ? 23.75 -33.969 -19.172 1 91.25 120 GLY B C 1
ATOM 4679 O O . GLY B 1 120 ? 23.062 -33 -18.891 1 91.25 120 GLY B O 1
ATOM 4680 N N . ASP B 1 121 ? 23.266 -35.219 -19.094 1 84.56 121 ASP B N 1
ATOM 4681 C CA . ASP B 1 121 ? 21.875 -35.531 -18.828 1 84.56 121 ASP B CA 1
ATOM 4682 C C . ASP B 1 121 ? 21.469 -35.094 -17.406 1 84.56 121 ASP B C 1
ATOM 4684 O O . ASP B 1 121 ? 20.328 -34.719 -17.172 1 84.56 121 ASP B O 1
ATOM 4688 N N . ALA B 1 122 ? 22.391 -35.125 -16.531 1 87.69 122 ALA B N 1
ATOM 4689 C CA . ALA B 1 122 ? 22.109 -34.656 -15.18 1 87.69 122 ALA B CA 1
ATOM 4690 C C . ALA B 1 122 ? 21.641 -33.219 -15.164 1 87.69 122 ALA B C 1
ATOM 4692 O O . ALA B 1 122 ? 20.812 -32.844 -14.344 1 87.69 122 ALA B O 1
ATOM 4693 N N . GLY B 1 123 ? 22.172 -32.438 -16.062 1 90.44 123 GLY B N 1
ATOM 4694 C CA . GLY B 1 123 ? 21.797 -31.031 -16.172 1 90.44 123 GLY B CA 1
ATOM 4695 C C . GLY B 1 123 ? 20.344 -30.828 -16.562 1 90.44 123 GLY B C 1
ATOM 4696 O O . GLY B 1 123 ? 19.734 -29.844 -16.156 1 90.44 123 GLY B O 1
ATOM 4697 N N . LYS B 1 124 ? 19.75 -31.734 -17.219 1 85.19 124 LYS B N 1
ATOM 4698 C CA . LYS B 1 124 ? 18.359 -31.656 -17.688 1 85.19 124 LYS B CA 1
ATOM 4699 C C . LYS B 1 124 ? 17.391 -32 -16.547 1 85.19 124 LYS B C 1
ATOM 4701 O O . LYS B 1 124 ? 16.203 -31.703 -16.656 1 85.19 124 LYS B O 1
ATOM 4706 N N . ARG B 1 125 ? 17.891 -32.562 -15.508 1 87.81 125 ARG B N 1
ATOM 4707 C CA . ARG B 1 125 ? 17.031 -33.031 -14.422 1 87.81 125 ARG B CA 1
ATOM 4708 C C . ARG B 1 125 ? 16.781 -31.922 -13.406 1 87.81 125 ARG B C 1
ATOM 4710 O O . ARG B 1 125 ? 15.953 -32.062 -12.5 1 87.81 125 ARG B O 1
ATOM 4717 N N . VAL B 1 126 ? 17.438 -30.781 -13.57 1 89.62 126 VAL B N 1
ATOM 4718 C CA . VAL B 1 126 ? 17.328 -29.688 -12.625 1 89.62 126 VAL B CA 1
ATOM 4719 C C . VAL B 1 126 ? 15.891 -29.172 -12.586 1 89.62 126 VAL B C 1
ATOM 4721 O O . VAL B 1 126 ? 15.445 -28.641 -11.57 1 89.62 126 VAL B O 1
ATOM 4724 N N . HIS B 1 127 ? 15.094 -29.438 -13.602 1 85.94 127 HIS B N 1
ATOM 4725 C CA . HIS B 1 127 ? 13.758 -28.859 -13.727 1 85.94 127 HIS B CA 1
ATOM 4726 C C . HIS B 1 127 ? 12.688 -29.828 -13.242 1 85.94 127 HIS B C 1
ATOM 4728 O O . HIS B 1 127 ? 11.5 -29.516 -13.266 1 85.94 127 HIS B O 1
ATOM 4734 N N . THR B 1 128 ? 13.125 -30.969 -12.836 1 87.69 128 THR B N 1
ATOM 4735 C CA . THR B 1 128 ? 12.156 -31.969 -12.398 1 87.69 128 THR B CA 1
ATOM 4736 C C . THR B 1 128 ? 11.219 -31.375 -11.352 1 87.69 128 THR B C 1
ATOM 4738 O O . THR B 1 128 ? 11.664 -30.844 -10.336 1 87.69 128 THR B O 1
ATOM 4741 N N . GLY B 1 129 ? 9.906 -31.438 -11.609 1 89 129 GLY B N 1
ATOM 4742 C CA . GLY B 1 129 ? 8.906 -31.062 -10.625 1 89 129 GLY B CA 1
ATOM 4743 C C . GLY B 1 129 ? 8.648 -29.562 -10.578 1 89 129 GLY B C 1
ATOM 4744 O O . GLY B 1 129 ? 7.898 -29.078 -9.727 1 89 129 GLY B O 1
ATOM 4745 N N . ARG B 1 130 ? 9.289 -28.828 -11.398 1 88.5 130 ARG B N 1
ATOM 4746 C CA . ARG B 1 130 ? 9.102 -27.391 -11.336 1 88.5 130 ARG B CA 1
ATOM 4747 C C . ARG B 1 130 ? 8.812 -26.812 -12.719 1 88.5 130 ARG B C 1
ATOM 4749 O O . ARG B 1 130 ? 9.32 -27.312 -13.727 1 88.5 130 ARG B O 1
ATOM 4756 N N . SER B 1 131 ? 7.938 -25.859 -12.758 1 87.62 131 SER B N 1
ATOM 4757 C CA . SER B 1 131 ? 7.66 -25.156 -14 1 87.62 131 SER B CA 1
ATOM 4758 C C . SER B 1 131 ? 8.555 -23.922 -14.133 1 87.62 131 SER B C 1
ATOM 4760 O O . SER B 1 131 ? 9.156 -23.469 -13.156 1 87.62 131 SER B O 1
ATOM 4762 N N . ARG B 1 132 ? 8.656 -23.391 -15.305 1 86.56 132 ARG B N 1
ATOM 4763 C CA . ARG B 1 132 ? 9.352 -22.125 -15.523 1 86.56 132 ARG B CA 1
ATOM 4764 C C . ARG B 1 132 ? 8.703 -21 -14.727 1 86.56 132 ARG B C 1
ATOM 4766 O O . ARG B 1 132 ? 9.383 -20.078 -14.297 1 86.56 132 ARG B O 1
ATOM 4773 N N . ASN B 1 133 ? 7.434 -21.141 -14.438 1 86.69 133 ASN B N 1
ATOM 4774 C CA . ASN B 1 133 ? 6.723 -20.156 -13.633 1 86.69 133 ASN B CA 1
ATOM 4775 C C . ASN B 1 133 ? 7.211 -20.141 -12.188 1 86.69 133 ASN B C 1
ATOM 4777 O O . ASN B 1 133 ? 7.426 -19.078 -11.602 1 86.69 133 ASN B O 1
ATOM 4781 N N . ASP B 1 134 ? 7.406 -21.344 -11.742 1 90.5 134 ASP B N 1
ATOM 4782 C CA . ASP B 1 134 ? 7.965 -21.484 -10.406 1 90.5 134 ASP B CA 1
ATOM 4783 C C . ASP B 1 134 ? 9.344 -20.844 -10.312 1 90.5 134 ASP B C 1
ATOM 4785 O O . ASP B 1 134 ? 9.641 -20.125 -9.344 1 90.5 134 ASP B O 1
ATOM 4789 N N . GLN B 1 135 ? 9.992 -21.188 -11.32 1 93.12 135 GLN B N 1
ATOM 4790 C CA . GLN B 1 135 ? 11.398 -20.797 -11.328 1 93.12 135 GLN B CA 1
ATOM 4791 C C . GLN B 1 135 ? 11.555 -19.281 -11.352 1 93.12 135 GLN B C 1
ATOM 4793 O O . GLN B 1 135 ? 12.289 -18.719 -10.539 1 93.12 135 GLN B O 1
ATOM 4798 N N . VAL B 1 136 ? 10.859 -18.594 -12.234 1 94.81 136 VAL B N 1
ATOM 4799 C CA . VAL B 1 136 ? 10.992 -17.141 -12.352 1 94.81 136 VAL B CA 1
ATOM 4800 C C . VAL B 1 136 ? 10.406 -16.469 -11.117 1 94.81 136 VAL B C 1
ATOM 4802 O O . VAL B 1 136 ? 10.898 -15.422 -10.672 1 94.81 136 VAL B O 1
ATOM 4805 N N . THR B 1 137 ? 9.312 -17 -10.578 1 96.25 137 THR B N 1
ATOM 4806 C CA . THR B 1 137 ? 8.664 -16.391 -9.422 1 96.25 137 THR B CA 1
ATOM 4807 C C . THR B 1 137 ? 9.578 -16.422 -8.203 1 96.25 137 THR B C 1
ATOM 4809 O O . THR B 1 137 ? 9.742 -15.406 -7.516 1 96.25 137 THR B O 1
ATOM 4812 N N . VAL B 1 138 ? 10.195 -17.562 -7.922 1 97.75 138 VAL B N 1
ATOM 4813 C CA . VAL B 1 138 ? 11.055 -17.656 -6.742 1 97.75 138 VAL B CA 1
ATOM 4814 C C . VAL B 1 138 ? 12.305 -16.812 -6.945 1 97.75 138 VAL B C 1
ATOM 4816 O O . VAL B 1 138 ? 12.805 -16.188 -6.008 1 97.75 138 VAL B O 1
ATOM 4819 N N . ALA B 1 139 ? 12.891 -16.828 -8.156 1 97.62 139 ALA B N 1
ATOM 4820 C CA . ALA B 1 139 ? 14.055 -15.984 -8.438 1 97.62 139 ALA B CA 1
ATOM 4821 C C . ALA B 1 139 ? 13.734 -14.508 -8.195 1 97.62 139 ALA B C 1
ATOM 4823 O O . ALA B 1 139 ? 14.531 -13.781 -7.609 1 97.62 139 ALA B O 1
ATOM 4824 N N . THR B 1 140 ? 12.539 -14.117 -8.672 1 97.69 140 THR B N 1
ATOM 4825 C CA . THR B 1 140 ? 12.109 -12.734 -8.508 1 97.69 140 THR B CA 1
ATOM 4826 C C . THR B 1 140 ? 11.906 -12.414 -7.027 1 97.69 140 THR B C 1
ATOM 4828 O O . THR B 1 140 ? 12.281 -11.328 -6.566 1 97.69 140 THR B O 1
ATOM 4831 N N . ARG B 1 141 ? 11.32 -13.359 -6.258 1 98.19 141 ARG B N 1
ATOM 4832 C CA . ARG B 1 141 ? 11.117 -13.172 -4.824 1 98.19 141 ARG B CA 1
ATOM 4833 C C . ARG B 1 141 ? 12.445 -12.969 -4.109 1 98.19 141 ARG B C 1
ATOM 4835 O O . ARG B 1 141 ? 12.562 -12.109 -3.23 1 98.19 141 ARG B O 1
ATOM 4842 N N . LEU B 1 142 ? 13.406 -13.742 -4.461 1 98 142 LEU B N 1
ATOM 4843 C CA . LEU B 1 142 ? 14.711 -13.672 -3.818 1 98 142 LEU B CA 1
ATOM 4844 C C . LEU B 1 142 ? 15.406 -12.352 -4.152 1 98 142 LEU B C 1
ATOM 4846 O O . LEU B 1 142 ? 15.961 -11.695 -3.268 1 98 142 LEU B O 1
ATOM 4850 N N . PHE B 1 143 ? 15.422 -12 -5.43 1 97.75 143 PHE B N 1
ATOM 4851 C CA . PHE B 1 143 ? 16 -10.734 -5.867 1 97.75 143 PHE B CA 1
ATOM 4852 C C . PHE B 1 143 ? 15.336 -9.555 -5.168 1 97.75 143 PHE B C 1
ATOM 4854 O O . PHE B 1 143 ? 16.016 -8.664 -4.664 1 97.75 143 PHE B O 1
ATOM 4861 N N . SER B 1 144 ? 14.031 -9.562 -5.145 1 98.44 144 SER B N 1
ATOM 4862 C CA . SER B 1 144 ? 13.266 -8.492 -4.512 1 98.44 144 SER B CA 1
ATOM 4863 C C . SER B 1 144 ? 13.547 -8.43 -3.014 1 98.44 144 SER B C 1
ATOM 4865 O O . SER B 1 144 ? 13.625 -7.344 -2.438 1 98.44 144 SER B O 1
ATOM 4867 N N . ARG B 1 145 ? 13.641 -9.609 -2.371 1 98.19 145 ARG B N 1
ATOM 4868 C CA . ARG B 1 145 ? 13.906 -9.633 -0.935 1 98.19 145 ARG B CA 1
ATOM 4869 C C . ARG B 1 145 ? 15.188 -8.875 -0.602 1 98.19 145 ARG B C 1
ATOM 4871 O O . ARG B 1 145 ? 15.195 -8.016 0.277 1 98.19 145 ARG B O 1
ATOM 4878 N N . GLU B 1 146 ? 16.266 -9.188 -1.251 1 97.56 146 GLU B N 1
ATOM 4879 C CA . GLU B 1 146 ? 17.516 -8.5 -0.973 1 97.56 146 GLU B CA 1
ATOM 4880 C C . GLU B 1 146 ? 17.422 -7.016 -1.301 1 97.56 146 GLU B C 1
ATOM 4882 O O . GLU B 1 146 ? 17.938 -6.176 -0.56 1 97.56 146 GLU B O 1
ATOM 4887 N N . SER B 1 147 ? 16.812 -6.719 -2.457 1 98 147 SER B N 1
ATOM 4888 C CA . SER B 1 147 ? 16.625 -5.32 -2.84 1 98 147 SER B CA 1
ATOM 4889 C C . SER B 1 147 ? 15.859 -4.555 -1.772 1 98 147 SER B C 1
ATOM 4891 O O . SER B 1 147 ? 16.234 -3.436 -1.411 1 98 147 SER B O 1
ATOM 4893 N N . LEU B 1 148 ? 14.773 -5.156 -1.275 1 98.62 148 LEU B N 1
ATOM 4894 C CA . LEU B 1 148 ? 13.914 -4.5 -0.296 1 98.62 148 LEU B CA 1
ATOM 4895 C C . LEU B 1 148 ? 14.641 -4.32 1.032 1 98.62 148 LEU B C 1
ATOM 4897 O O . LEU B 1 148 ? 14.484 -3.291 1.694 1 98.62 148 LEU B O 1
ATOM 4901 N N . LEU B 1 149 ? 15.414 -5.293 1.453 1 98 149 LEU B N 1
ATOM 4902 C CA . LEU B 1 149 ? 16.234 -5.16 2.654 1 98 149 LEU B CA 1
ATOM 4903 C C . LEU B 1 149 ? 17.234 -4.02 2.506 1 98 149 LEU B C 1
ATOM 4905 O O . LEU B 1 149 ? 17.422 -3.225 3.432 1 98 149 LEU B O 1
ATOM 4909 N N . THR B 1 150 ? 17.828 -3.92 1.361 1 97.69 150 THR B N 1
ATOM 4910 C CA . THR B 1 150 ? 18.812 -2.881 1.089 1 97.69 150 THR B CA 1
ATOM 4911 C C . THR B 1 150 ? 18.172 -1.503 1.076 1 97.69 150 THR B C 1
ATOM 4913 O O . THR B 1 150 ? 18.672 -0.563 1.693 1 97.69 150 THR B O 1
ATOM 4916 N N . ILE B 1 151 ? 17.062 -1.4 0.394 1 98.62 151 ILE B N 1
ATOM 4917 C CA . ILE B 1 151 ? 16.359 -0.13 0.289 1 98.62 151 ILE B CA 1
ATOM 4918 C C . ILE B 1 151 ? 15.859 0.301 1.668 1 98.62 151 ILE B C 1
ATOM 4920 O O . ILE B 1 151 ? 15.906 1.485 2.01 1 98.62 151 ILE B O 1
ATOM 4924 N N . THR B 1 152 ? 15.328 -0.65 2.479 1 98.75 152 THR B N 1
ATOM 4925 C CA . THR B 1 152 ? 14.938 -0.348 3.85 1 98.75 152 THR B CA 1
ATOM 4926 C C . THR B 1 152 ? 16.109 0.208 4.641 1 98.75 152 THR B C 1
ATOM 4928 O O . THR B 1 152 ? 15.984 1.218 5.336 1 98.75 152 THR B O 1
ATOM 4931 N N . THR B 1 153 ? 17.25 -0.38 4.527 1 98.38 153 THR B N 1
ATOM 4932 C CA . THR B 1 153 ? 18.453 0.058 5.223 1 98.38 153 THR B CA 1
ATOM 4933 C C . THR B 1 153 ? 18.875 1.452 4.762 1 98.38 153 THR B C 1
ATOM 4935 O O . THR B 1 153 ? 19.219 2.305 5.578 1 98.38 153 THR B O 1
ATOM 4938 N N . ASP B 1 154 ? 18.844 1.645 3.443 1 98.38 154 ASP B N 1
ATOM 4939 C CA . ASP B 1 154 ? 19.172 2.957 2.896 1 98.38 154 ASP B CA 1
ATOM 4940 C C . ASP B 1 154 ? 18.219 4.027 3.426 1 98.38 154 ASP B C 1
ATOM 4942 O O . ASP B 1 154 ? 18.641 5.145 3.732 1 98.38 154 ASP B O 1
ATOM 4946 N N . THR B 1 155 ? 16.953 3.713 3.482 1 98.88 155 THR B N 1
ATOM 4947 C CA . THR B 1 155 ? 15.953 4.648 3.988 1 98.88 155 THR B CA 1
ATOM 4948 C C . THR B 1 155 ? 16.203 4.961 5.461 1 98.88 155 THR B C 1
ATOM 4950 O O . THR B 1 155 ? 16.109 6.113 5.883 1 98.88 155 THR B O 1
ATOM 4953 N N . ILE B 1 156 ? 16.516 3.936 6.254 1 98.81 156 ILE B N 1
ATOM 4954 C CA . ILE B 1 156 ? 16.828 4.09 7.672 1 98.81 156 ILE B CA 1
ATOM 4955 C C . ILE B 1 156 ? 18.016 5.027 7.84 1 98.81 156 ILE B C 1
ATOM 4957 O O . ILE B 1 156 ? 18 5.926 8.688 1 98.81 156 ILE B O 1
ATOM 4961 N N . THR B 1 157 ? 19.016 4.836 7.02 1 98.62 157 THR B N 1
ATOM 4962 C CA . THR B 1 157 ? 20.203 5.676 7.074 1 98.62 157 THR B CA 1
ATOM 4963 C C . THR B 1 157 ? 19.844 7.133 6.789 1 98.62 157 THR B C 1
ATOM 4965 O O . THR B 1 157 ? 20.344 8.039 7.465 1 98.62 157 THR B O 1
ATOM 4968 N N . LEU B 1 158 ? 19.047 7.355 5.801 1 98.75 158 LEU B N 1
ATOM 4969 C CA . LEU B 1 158 ? 18.594 8.703 5.477 1 98.75 158 LEU B CA 1
ATOM 4970 C C . LEU B 1 158 ? 17.812 9.312 6.633 1 98.75 158 LEU B C 1
ATOM 4972 O O . LEU B 1 158 ? 18.016 10.477 6.988 1 98.75 158 LEU B O 1
ATOM 4976 N N . VAL B 1 159 ? 16.875 8.531 7.246 1 98.88 159 VAL B N 1
ATOM 4977 C CA . VAL B 1 159 ? 16.062 8.984 8.367 1 98.88 159 VAL B CA 1
ATOM 4978 C C . VAL B 1 159 ? 16.969 9.383 9.531 1 98.88 159 VAL B C 1
ATOM 4980 O O . VAL B 1 159 ? 16.75 10.422 10.164 1 98.88 159 VAL B O 1
ATOM 4983 N N . GLU B 1 160 ? 17.922 8.555 9.797 1 98.62 160 GLU B N 1
ATOM 4984 C CA . GLU B 1 160 ? 18.875 8.836 10.875 1 98.62 160 GLU B CA 1
ATOM 4985 C C . GLU B 1 160 ? 19.594 10.164 10.648 1 98.62 160 GLU B C 1
ATOM 4987 O O . GLU B 1 160 ? 19.734 10.969 11.57 1 98.62 160 GLU B O 1
ATOM 4992 N N . ARG B 1 161 ? 20.016 10.375 9.461 1 98.56 161 ARG B N 1
ATOM 4993 C CA . ARG B 1 161 ? 20.734 11.609 9.156 1 98.56 161 ARG B CA 1
ATOM 4994 C C . ARG B 1 161 ? 19.797 12.812 9.258 1 98.56 161 ARG B C 1
ATOM 4996 O O . ARG B 1 161 ? 20.203 13.875 9.742 1 98.56 161 ARG B O 1
ATOM 5003 N N . LEU B 1 162 ? 18.562 12.695 8.758 1 98.81 162 LEU B N 1
ATOM 5004 C CA . LEU B 1 162 ? 17.562 13.758 8.875 1 98.81 162 LEU B CA 1
ATOM 5005 C C . LEU B 1 162 ? 17.328 14.125 10.336 1 98.81 162 LEU B C 1
ATOM 5007 O O . LEU B 1 162 ? 17.281 15.305 10.688 1 98.81 162 LEU B O 1
ATOM 5011 N N . LEU B 1 163 ? 17.172 13.141 11.195 1 98.81 163 LEU B N 1
ATOM 5012 C CA . LEU B 1 163 ? 16.906 13.383 12.609 1 98.81 163 LEU B CA 1
ATOM 5013 C C . LEU B 1 163 ? 18.125 14 13.297 1 98.81 163 LEU B C 1
ATOM 5015 O O . LEU B 1 163 ? 17.969 14.852 14.172 1 98.81 163 LEU B O 1
ATOM 5019 N N . ASP B 1 164 ? 19.359 13.539 12.945 1 98.62 164 ASP B N 1
ATOM 5020 C CA . ASP B 1 164 ? 20.578 14.148 13.469 1 98.62 164 ASP B CA 1
ATOM 5021 C C . ASP B 1 164 ? 20.641 15.633 13.125 1 98.62 164 ASP B C 1
ATOM 5023 O O . ASP B 1 164 ? 20.906 16.469 13.984 1 98.62 164 ASP B O 1
ATOM 5027 N N . ARG B 1 165 ? 20.375 15.93 11.875 1 98.5 165 ARG B N 1
ATOM 5028 C CA . ARG B 1 165 ? 20.375 17.328 11.43 1 98.5 165 ARG B CA 1
ATOM 5029 C C . ARG B 1 165 ? 19.25 18.109 12.102 1 98.5 165 ARG B C 1
ATOM 5031 O O . ARG B 1 165 ? 19.422 19.297 12.391 1 98.5 165 ARG B O 1
ATOM 5038 N N . ALA B 1 166 ? 18.078 17.484 12.273 1 98.69 166 ALA B N 1
ATOM 5039 C CA . ALA B 1 166 ? 16.969 18.141 12.969 1 98.69 166 ALA B CA 1
ATOM 5040 C C . ALA B 1 166 ? 17.375 18.547 14.383 1 98.69 166 ALA B C 1
ATOM 5042 O O . ALA B 1 166 ? 17.016 19.641 14.844 1 98.69 166 ALA B O 1
ATOM 5043 N N . ARG B 1 167 ? 18.094 17.641 15.047 1 98.25 167 ARG B N 1
ATOM 5044 C CA . ARG B 1 167 ? 18.594 17.953 16.391 1 98.25 167 ARG B CA 1
ATOM 5045 C C . ARG B 1 167 ? 19.562 19.125 16.359 1 98.25 167 ARG B C 1
ATOM 5047 O O . ARG B 1 167 ? 19.453 20.031 17.188 1 98.25 167 ARG B O 1
ATOM 5054 N N . GLU B 1 168 ? 20.453 19.188 15.383 1 97.81 168 GLU B N 1
ATOM 5055 C CA . GLU B 1 168 ? 21.422 20.25 15.219 1 97.81 168 GLU B CA 1
ATOM 5056 C C . GLU B 1 168 ? 20.75 21.594 14.945 1 97.81 168 GLU B C 1
ATOM 5058 O O . GLU B 1 168 ? 21.219 22.641 15.391 1 97.81 168 GLU B O 1
ATOM 5063 N N . GLU B 1 169 ? 19.625 21.531 14.242 1 98 169 GLU B N 1
ATOM 5064 C CA . GLU B 1 169 ? 18.969 22.75 13.773 1 98 169 GLU B CA 1
ATOM 5065 C C . GLU B 1 169 ? 17.656 22.984 14.516 1 98 169 GLU B C 1
ATOM 5067 O O . GLU B 1 169 ? 16.766 23.672 14.008 1 98 169 GLU B O 1
ATOM 5072 N N . SER B 1 170 ? 17.516 22.469 15.727 1 97.25 170 SER B N 1
ATOM 5073 C CA . SER B 1 170 ? 16.266 22.5 16.469 1 97.25 170 SER B CA 1
ATOM 5074 C C . SER B 1 170 ? 15.844 23.922 16.797 1 97.25 170 SER B C 1
ATOM 5076 O O . SER B 1 170 ? 14.648 24.219 16.875 1 97.25 170 SER B O 1
ATOM 5078 N N . SER B 1 171 ? 16.844 24.875 16.859 1 96.5 171 SER B N 1
ATOM 5079 C CA . SER B 1 171 ? 16.531 26.234 17.25 1 96.5 171 SER B CA 1
ATOM 5080 C C . SER B 1 171 ? 16.75 27.219 16.094 1 96.5 171 SER B C 1
ATOM 5082 O O . SER B 1 171 ? 16.719 28.422 16.297 1 96.5 171 SER B O 1
ATOM 5084 N N . THR B 1 172 ? 17.047 26.656 14.906 1 97.88 172 THR B N 1
ATOM 5085 C CA . THR B 1 172 ? 17.188 27.516 13.734 1 97.88 172 THR B CA 1
ATOM 5086 C C . THR B 1 172 ? 15.82 27.969 13.227 1 97.88 172 THR B C 1
ATOM 5088 O O . THR B 1 172 ? 15.156 27.219 12.5 1 97.88 172 THR B O 1
ATOM 5091 N N . VAL B 1 173 ? 15.508 29.219 13.539 1 97.12 173 VAL B N 1
ATOM 5092 C CA . VAL B 1 173 ? 14.164 29.719 13.258 1 97.12 173 VAL B CA 1
ATOM 5093 C C . VAL B 1 173 ? 14 29.953 11.758 1 97.12 173 VAL B C 1
ATOM 5095 O O . VAL B 1 173 ? 14.969 30.25 11.062 1 97.12 173 VAL B O 1
ATOM 5098 N N . MET B 1 174 ? 12.836 29.734 11.266 1 96.44 174 MET B N 1
ATOM 5099 C CA . MET B 1 174 ? 12.445 30.016 9.891 1 96.44 174 MET B CA 1
ATOM 5100 C C . MET B 1 174 ? 10.945 30.281 9.789 1 96.44 174 MET B C 1
ATOM 5102 O O . MET B 1 174 ? 10.18 29.844 10.648 1 96.44 174 MET B O 1
ATOM 5106 N N . PRO B 1 175 ? 10.555 31.078 8.812 1 95.5 175 PRO B N 1
ATOM 5107 C CA . PRO B 1 175 ? 9.117 31.234 8.617 1 95.5 175 PRO B CA 1
ATOM 5108 C C . PRO B 1 175 ? 8.438 29.938 8.172 1 95.5 175 PRO B C 1
ATOM 5110 O O . PRO B 1 175 ? 8.938 29.25 7.273 1 95.5 175 PRO B O 1
ATOM 5113 N N . GLY B 1 176 ? 7.387 29.547 8.906 1 95 176 GLY B N 1
ATOM 5114 C CA . GLY B 1 176 ? 6.5 28.516 8.383 1 95 176 GLY B CA 1
ATOM 5115 C C . GLY B 1 176 ? 5.59 29.016 7.281 1 95 176 GLY B C 1
ATOM 5116 O O . GLY B 1 176 ? 5.277 30.219 7.227 1 95 176 GLY B O 1
ATOM 5117 N N . ARG B 1 177 ? 5.199 28.125 6.379 1 93.06 177 ARG B N 1
ATOM 5118 C CA . ARG B 1 177 ? 4.367 28.562 5.258 1 93.06 177 ARG B CA 1
ATOM 5119 C C . ARG B 1 177 ? 3.139 27.672 5.113 1 93.06 177 ARG B C 1
ATOM 5121 O O . ARG B 1 177 ? 3.213 26.453 5.332 1 93.06 177 ARG B O 1
ATOM 5128 N N . THR B 1 178 ? 2.035 28.219 4.891 1 91.75 178 THR B N 1
ATOM 5129 C CA . THR B 1 178 ? 0.809 27.609 4.391 1 91.75 178 THR B CA 1
ATOM 5130 C C . THR B 1 178 ? 0.346 28.297 3.107 1 91.75 178 THR B C 1
ATOM 5132 O O . THR B 1 178 ? 0.492 29.516 2.963 1 91.75 178 THR B O 1
ATOM 5135 N N . HIS B 1 179 ? -0.151 27.609 2.129 1 91.75 179 HIS B N 1
ATOM 5136 C CA . HIS B 1 179 ? -0.464 28.172 0.822 1 91.75 179 HIS B CA 1
ATOM 5137 C C . HIS B 1 179 ? 0.754 28.859 0.214 1 91.75 179 HIS B C 1
ATOM 5139 O O . HIS B 1 179 ? 0.617 29.859 -0.503 1 91.75 179 HIS B O 1
ATOM 5145 N N . LEU B 1 180 ? 1.955 28.453 0.65 1 90.69 180 LEU B N 1
ATOM 5146 C CA . LEU B 1 180 ? 3.258 28.984 0.277 1 90.69 180 LEU B CA 1
ATOM 5147 C C . LEU B 1 180 ? 3.412 30.422 0.767 1 90.69 180 LEU B C 1
ATOM 5149 O O . LEU B 1 180 ? 4.398 31.094 0.446 1 90.69 180 LEU B O 1
ATOM 5153 N N . GLN B 1 181 ? 2.459 30.891 1.542 1 91.06 181 GLN B N 1
ATOM 5154 C CA . GLN B 1 181 ? 2.561 32.219 2.184 1 91.06 181 GLN B CA 1
ATOM 5155 C C . GLN B 1 181 ? 3.141 32.094 3.59 1 91.06 181 GLN B C 1
ATOM 5157 O O . GLN B 1 181 ? 3.037 31.031 4.223 1 91.06 181 GLN B O 1
ATOM 5162 N N . ILE B 1 182 ? 3.729 33.125 3.996 1 90.44 182 ILE B N 1
ATOM 5163 C CA . ILE B 1 182 ? 4.242 33.156 5.359 1 90.44 182 ILE B CA 1
ATOM 5164 C C . ILE B 1 182 ? 3.092 32.969 6.348 1 90.44 182 ILE B C 1
ATOM 5166 O O . ILE B 1 182 ? 2.039 33.594 6.199 1 90.44 182 ILE B O 1
ATOM 5170 N N . ALA B 1 183 ? 3.311 32.125 7.309 1 91.44 183 ALA B N 1
ATOM 5171 C CA . ALA B 1 183 ? 2.207 31.781 8.203 1 91.44 183 ALA B CA 1
ATOM 5172 C C . ALA B 1 183 ? 2.627 31.906 9.664 1 91.44 183 ALA B C 1
ATOM 5174 O O . ALA B 1 183 ? 2.318 32.906 10.32 1 91.44 183 ALA B O 1
ATOM 5175 N N . MET B 1 184 ? 3.322 30.906 10.148 1 92.62 184 MET B N 1
ATOM 5176 C CA . MET B 1 184 ? 3.652 30.875 11.57 1 92.62 184 MET B CA 1
ATOM 5177 C C . MET B 1 184 ? 5.133 30.578 11.781 1 92.62 184 MET B C 1
ATOM 5179 O O . MET B 1 184 ? 5.84 30.234 10.828 1 92.62 184 MET B O 1
ATOM 5183 N N . LEU B 1 185 ? 5.582 30.797 13.07 1 94.81 185 LEU B N 1
ATOM 5184 C CA . LEU B 1 185 ? 6.973 30.531 13.406 1 94.81 185 LEU B CA 1
ATOM 5185 C C . LEU B 1 185 ? 7.277 29.047 13.312 1 94.81 185 LEU B C 1
ATOM 5187 O O . LEU B 1 185 ? 6.496 28.219 13.789 1 94.81 185 LEU B O 1
ATOM 5191 N N . SER B 1 186 ? 8.336 28.688 12.648 1 96.88 186 SER B N 1
ATOM 5192 C CA . SER B 1 186 ? 8.844 27.328 12.492 1 96.88 186 SER B CA 1
ATOM 5193 C C . SER B 1 186 ? 10.344 27.266 12.734 1 96.88 186 SER B C 1
ATOM 5195 O O . SER B 1 186 ? 10.945 28.25 13.18 1 96.88 186 SER B O 1
ATOM 5197 N N . THR B 1 187 ? 10.938 26.094 12.695 1 98.06 187 THR B N 1
ATOM 5198 C CA . THR B 1 187 ? 12.383 25.906 12.703 1 98.06 187 THR B CA 1
ATOM 5199 C C . THR B 1 187 ? 12.82 24.969 11.57 1 98.06 187 THR B C 1
ATOM 5201 O O . THR B 1 187 ? 12.016 24.203 11.055 1 98.06 187 THR B O 1
ATOM 5204 N N . PHE B 1 188 ? 14.07 25.156 11.156 1 98.38 188 PHE B N 1
ATOM 5205 C CA . PHE B 1 188 ? 14.625 24.234 10.172 1 98.38 188 PHE B CA 1
ATOM 5206 C C . PHE B 1 188 ? 14.648 22.812 10.711 1 98.38 188 PHE B C 1
ATOM 5208 O O . PHE B 1 188 ? 14.461 21.859 9.961 1 98.38 188 PHE B O 1
ATOM 5215 N N . GLY B 1 189 ? 14.844 22.688 12.031 1 98.56 189 GLY B N 1
ATOM 5216 C CA . GLY B 1 189 ? 14.781 21.391 12.68 1 98.56 189 GLY B CA 1
ATOM 5217 C C . GLY B 1 189 ? 13.43 20.703 12.516 1 98.56 189 GLY B C 1
ATOM 5218 O O . GLY B 1 189 ? 13.367 19.5 12.25 1 98.56 189 GLY B O 1
ATOM 5219 N N . LEU B 1 190 ? 12.336 21.438 12.711 1 98.56 190 LEU B N 1
ATOM 5220 C CA . LEU B 1 190 ? 11 20.891 12.508 1 98.56 190 LEU B CA 1
ATOM 5221 C C . LEU B 1 190 ? 10.836 20.359 11.086 1 98.56 190 LEU B C 1
ATOM 5223 O O . LEU B 1 190 ? 10.266 19.297 10.883 1 98.56 190 LEU B O 1
ATOM 5227 N N . TRP B 1 191 ? 11.305 21.172 10.109 1 98.56 191 TRP B N 1
ATOM 5228 C CA . TRP B 1 191 ? 11.188 20.812 8.695 1 98.56 191 TRP B CA 1
ATOM 5229 C C . TRP B 1 191 ? 11.93 19.516 8.398 1 98.56 191 TRP B C 1
ATOM 5231 O O . TRP B 1 191 ? 11.375 18.594 7.777 1 98.56 191 TRP B O 1
ATOM 5241 N N . LEU B 1 192 ? 13.148 19.391 8.898 1 98.69 192 LEU B N 1
ATOM 5242 C CA . LEU B 1 192 ? 13.953 18.188 8.688 1 98.69 192 LEU B CA 1
ATOM 5243 C C . LEU B 1 192 ? 13.273 16.969 9.312 1 98.69 192 LEU B C 1
ATOM 5245 O O . LEU B 1 192 ? 13.148 15.93 8.672 1 98.69 192 LEU B O 1
ATOM 5249 N N . ALA B 1 193 ? 12.844 17.109 10.531 1 98.75 193 ALA B N 1
ATOM 5250 C CA . ALA B 1 193 ? 12.234 16 11.266 1 98.75 193 ALA B CA 1
ATOM 5251 C C . ALA B 1 193 ? 10.914 15.578 10.617 1 98.75 193 ALA B C 1
ATOM 5253 O O . ALA B 1 193 ? 10.531 14.414 10.688 1 98.75 193 ALA B O 1
ATOM 5254 N N . SER B 1 194 ? 10.203 16.531 9.984 1 98.75 194 SER B N 1
ATOM 5255 C CA . SER B 1 194 ? 8.922 16.203 9.352 1 98.75 194 SER B CA 1
ATOM 5256 C C . SER B 1 194 ? 9.109 15.188 8.227 1 98.75 194 SER B C 1
ATOM 5258 O O . SER B 1 194 ? 8.305 14.266 8.086 1 98.75 194 SER B O 1
ATOM 5260 N N . TRP B 1 195 ? 10.117 15.336 7.453 1 98.56 195 TRP B N 1
ATOM 5261 C CA . TRP B 1 195 ? 10.375 14.406 6.363 1 98.56 195 TRP B CA 1
ATOM 5262 C C . TRP B 1 195 ? 10.875 13.07 6.902 1 98.56 195 TRP B C 1
ATOM 5264 O O . TRP B 1 195 ? 10.57 12.008 6.348 1 98.56 195 TRP B O 1
ATOM 5274 N N . ALA B 1 196 ? 11.711 13.125 7.992 1 98.81 196 ALA B N 1
ATOM 5275 C CA . ALA B 1 196 ? 12.109 11.883 8.641 1 98.81 196 ALA B CA 1
ATOM 5276 C C . ALA B 1 196 ? 10.898 11.07 9.07 1 98.81 196 ALA B C 1
ATOM 5278 O O . ALA B 1 196 ? 10.836 9.859 8.836 1 98.81 196 ALA B O 1
ATOM 5279 N N . GLU B 1 197 ? 9.969 11.695 9.688 1 98.69 197 GLU B N 1
ATOM 5280 C CA . GLU B 1 197 ? 8.797 10.992 10.211 1 98.69 197 GLU B CA 1
ATOM 5281 C C . GLU B 1 197 ? 7.898 10.492 9.078 1 98.69 197 GLU B C 1
ATOM 5283 O O . GLU B 1 197 ? 7.273 9.438 9.195 1 98.69 197 GLU B O 1
ATOM 5288 N N . GLN B 1 198 ? 7.805 11.266 7.965 1 98.44 198 GLN B N 1
ATOM 5289 C CA . GLN B 1 198 ? 7.07 10.773 6.801 1 98.44 198 GLN B CA 1
ATOM 5290 C C . GLN B 1 198 ? 7.734 9.523 6.227 1 98.44 198 GLN B C 1
ATOM 5292 O O . GLN B 1 198 ? 7.051 8.578 5.836 1 98.44 198 GLN B O 1
ATOM 5297 N N . LEU B 1 199 ? 9.055 9.539 6.133 1 98.81 199 LEU B N 1
ATOM 5298 C CA . LEU B 1 199 ? 9.781 8.383 5.621 1 98.81 199 LEU B CA 1
ATOM 5299 C C . LEU B 1 199 ? 9.578 7.168 6.527 1 98.81 199 LEU B C 1
ATOM 5301 O O . LEU B 1 199 ? 9.539 6.031 6.051 1 98.81 199 LEU B O 1
ATOM 5305 N N . LEU B 1 200 ? 9.5 7.422 7.859 1 98.75 200 LEU B N 1
ATOM 5306 C CA . LEU B 1 200 ? 9.211 6.332 8.781 1 98.75 200 LEU B CA 1
ATOM 5307 C C . LEU B 1 200 ? 7.852 5.711 8.469 1 98.75 200 LEU B C 1
ATOM 5309 O O . LEU B 1 200 ? 7.684 4.492 8.57 1 98.75 200 LEU B O 1
ATOM 5313 N N . ASP B 1 201 ? 6.859 6.543 8.125 1 98.5 201 ASP B N 1
ATOM 5314 C CA . ASP B 1 201 ? 5.559 6.023 7.707 1 98.5 201 ASP B CA 1
ATOM 5315 C C . ASP B 1 201 ? 5.684 5.215 6.414 1 98.5 201 ASP B C 1
ATOM 5317 O O . ASP B 1 201 ? 5.055 4.164 6.27 1 98.5 201 ASP B O 1
ATOM 5321 N N . ASP B 1 202 ? 6.484 5.746 5.445 1 98.69 202 ASP B N 1
ATOM 5322 C CA . ASP B 1 202 ? 6.695 5.039 4.184 1 98.69 202 ASP B CA 1
ATOM 5323 C C . ASP B 1 202 ? 7.316 3.666 4.422 1 98.69 202 ASP B C 1
ATOM 5325 O O . ASP B 1 202 ? 7.016 2.709 3.707 1 98.69 202 ASP B O 1
ATOM 5329 N N . LEU B 1 203 ? 8.195 3.574 5.434 1 98.75 203 LEU B N 1
ATOM 5330 C CA . LEU B 1 203 ? 8.844 2.309 5.758 1 98.75 203 LEU B CA 1
ATOM 5331 C C . LEU B 1 203 ? 7.82 1.27 6.195 1 98.75 203 LEU B C 1
ATOM 5333 O O . LEU B 1 203 ? 7.992 0.076 5.938 1 98.75 203 LEU B O 1
ATOM 5337 N N . GLU B 1 204 ? 6.742 1.712 6.875 1 98.38 204 GLU B N 1
ATOM 5338 C CA . GLU B 1 204 ? 5.695 0.772 7.266 1 98.38 204 GLU B CA 1
ATOM 5339 C C . GLU B 1 204 ? 5.09 0.085 6.043 1 98.38 204 GLU B C 1
ATOM 5341 O O . GLU B 1 204 ? 4.805 -1.115 6.078 1 98.38 204 GLU B O 1
ATOM 5346 N N . LEU B 1 205 ? 4.879 0.841 4.98 1 98.5 205 LEU B N 1
ATOM 5347 C CA . LEU B 1 205 ? 4.34 0.289 3.742 1 98.5 205 LEU B CA 1
ATOM 5348 C C . LEU B 1 205 ? 5.348 -0.647 3.082 1 98.5 205 LEU B C 1
ATOM 5350 O O . LEU B 1 205 ? 4.984 -1.731 2.621 1 98.5 205 LEU B O 1
ATOM 5354 N N . LEU B 1 206 ? 6.625 -0.177 3.051 1 98.69 206 LEU B N 1
ATOM 5355 C CA . LEU B 1 206 ? 7.68 -0.966 2.42 1 98.69 206 LEU B CA 1
ATOM 5356 C C . LEU B 1 206 ? 7.855 -2.305 3.131 1 98.69 206 LEU B C 1
ATOM 5358 O O . LEU B 1 206 ? 7.992 -3.344 2.482 1 98.69 206 LEU B O 1
ATOM 5362 N N . GLU B 1 207 ? 7.867 -2.283 4.43 1 98.19 207 GLU B N 1
ATOM 5363 C CA . GLU B 1 207 ? 8.07 -3.498 5.211 1 98.19 207 GLU B CA 1
ATOM 5364 C C . GLU B 1 207 ? 6.879 -4.445 5.07 1 98.19 207 GLU B C 1
ATOM 5366 O O . GLU B 1 207 ? 7.043 -5.668 5.133 1 98.19 207 GLU B O 1
ATOM 5371 N N . THR B 1 208 ? 5.684 -3.928 4.895 1 98.44 208 THR B N 1
ATOM 5372 C CA . THR B 1 208 ? 4.527 -4.777 4.629 1 98.44 208 THR B CA 1
ATOM 5373 C C . THR B 1 208 ? 4.688 -5.516 3.305 1 98.44 208 THR B C 1
ATOM 5375 O O . THR B 1 208 ? 4.465 -6.727 3.232 1 98.44 208 THR B O 1
ATOM 5378 N N . ALA B 1 209 ? 5.055 -4.777 2.252 1 98.38 209 ALA B N 1
ATOM 5379 C CA . ALA B 1 209 ? 5.309 -5.418 0.963 1 98.38 209 ALA B CA 1
ATOM 5380 C C . ALA B 1 209 ? 6.422 -6.453 1.074 1 98.38 209 ALA B C 1
ATOM 5382 O O . ALA B 1 209 ? 6.34 -7.527 0.469 1 98.38 209 ALA B O 1
ATOM 5383 N N . ALA B 1 210 ? 7.449 -6.129 1.878 1 98.38 210 ALA B N 1
ATOM 5384 C CA . ALA B 1 210 ? 8.57 -7.043 2.072 1 98.38 210 ALA B CA 1
ATOM 5385 C C . ALA B 1 210 ? 8.117 -8.328 2.764 1 98.38 210 ALA B C 1
ATOM 5387 O O . ALA B 1 210 ? 8.578 -9.422 2.42 1 98.38 210 ALA B O 1
ATOM 5388 N N . ARG B 1 211 ? 7.262 -8.219 3.75 1 97.69 211 ARG B N 1
ATOM 5389 C CA . ARG B 1 211 ? 6.746 -9.398 4.445 1 97.69 211 ARG B CA 1
ATOM 5390 C C . ARG B 1 211 ? 5.918 -10.273 3.51 1 97.69 211 ARG B C 1
ATOM 5392 O O . ARG B 1 211 ? 6.012 -11.5 3.553 1 97.69 211 ARG B O 1
ATOM 5399 N N . LEU B 1 212 ? 5.113 -9.672 2.65 1 98.25 212 LEU B N 1
ATOM 5400 C CA . LEU B 1 212 ? 4.316 -10.422 1.688 1 98.25 212 LEU B CA 1
ATOM 5401 C C . LEU B 1 212 ? 5.207 -11.125 0.671 1 98.25 212 LEU B C 1
ATOM 5403 O O . LEU B 1 212 ? 4.879 -12.211 0.195 1 98.25 212 LEU B O 1
ATOM 5407 N N . ASN B 1 213 ? 6.316 -10.484 0.363 1 98.44 213 ASN B N 1
ATOM 5408 C CA . ASN B 1 213 ? 7.277 -11.039 -0.58 1 98.44 213 ASN B CA 1
ATOM 5409 C C . ASN B 1 213 ? 8.062 -12.195 0.036 1 98.44 213 ASN B C 1
ATOM 5411 O O . ASN B 1 213 ? 8.562 -13.062 -0.681 1 98.44 213 ASN B O 1
ATOM 5415 N N . ASP B 1 214 ? 8.164 -12.258 1.356 1 98.12 214 ASP B N 1
ATOM 5416 C CA . ASP B 1 214 ? 9.094 -13.148 2.049 1 98.12 214 ASP B CA 1
ATOM 5417 C C . ASP B 1 214 ? 8.445 -14.5 2.34 1 98.12 214 ASP B C 1
ATOM 5419 O O . ASP B 1 214 ? 8.461 -14.969 3.479 1 98.12 214 ASP B O 1
ATOM 5423 N N . ARG B 1 215 ? 7.797 -15.164 1.399 1 97.94 215 ARG B N 1
ATOM 5424 C CA . ARG B 1 215 ? 7.246 -16.516 1.423 1 97.94 215 ARG B CA 1
ATOM 5425 C C . ARG B 1 215 ? 7.613 -17.281 0.153 1 97.94 215 ARG B C 1
ATOM 5427 O O . ARG B 1 215 ? 7.539 -16.734 -0.948 1 97.94 215 ARG B O 1
ATOM 5434 N N . SER B 1 216 ? 8.031 -18.5 0.306 1 98.31 216 SER B N 1
ATOM 5435 C CA . SER B 1 216 ? 8.508 -19.281 -0.832 1 98.31 216 SER B CA 1
ATOM 5436 C C . SER B 1 216 ? 7.348 -19.703 -1.731 1 98.31 216 SER B C 1
ATOM 5438 O O . SER B 1 216 ? 6.391 -20.328 -1.268 1 98.31 216 SER B O 1
ATOM 5440 N N . PRO B 1 217 ? 7.426 -19.375 -2.988 1 97.56 217 PRO B N 1
ATOM 5441 C CA . PRO B 1 217 ? 6.414 -19.812 -3.945 1 97.56 217 PRO B CA 1
ATOM 5442 C C . PRO B 1 217 ? 6.738 -21.172 -4.562 1 97.56 217 PRO B C 1
ATOM 5444 O O . PRO B 1 217 ? 5.902 -21.766 -5.258 1 97.56 217 PRO B O 1
ATOM 5447 N N . LEU B 1 218 ? 7.918 -21.688 -4.352 1 95.88 218 LEU B N 1
ATOM 5448 C CA . LEU B 1 218 ? 8.43 -22.828 -5.105 1 95.88 218 LEU B CA 1
ATOM 5449 C C . LEU B 1 218 ? 7.621 -24.078 -4.809 1 95.88 218 LEU B C 1
ATOM 5451 O O . LEU B 1 218 ? 7.27 -24.344 -3.654 1 95.88 218 LEU B O 1
ATOM 5455 N N . GLY B 1 219 ? 7.348 -24.828 -5.832 1 94.56 219 GLY B N 1
ATOM 5456 C CA . GLY B 1 219 ? 6.539 -26.031 -5.734 1 94.56 219 GLY B CA 1
ATOM 5457 C C . GLY B 1 219 ? 5.109 -25.828 -6.203 1 94.56 219 GLY B C 1
ATOM 5458 O O . GLY B 1 219 ? 4.336 -26.781 -6.273 1 94.56 219 GLY B O 1
ATOM 5459 N N . SER B 1 220 ? 4.801 -24.578 -6.562 1 93.69 220 SER B N 1
ATOM 5460 C CA . SER B 1 220 ? 3.457 -24.281 -7.051 1 93.69 220 SER B CA 1
ATOM 5461 C C . SER B 1 220 ? 3.297 -24.688 -8.508 1 93.69 220 SER B C 1
ATOM 5463 O O . SER B 1 220 ? 2.176 -24.781 -9.016 1 93.69 220 SER B O 1
ATOM 5465 N N . ALA B 1 221 ? 4.426 -24.938 -9.188 1 90.69 221 ALA B N 1
ATOM 5466 C CA . ALA B 1 221 ? 4.441 -25.312 -10.602 1 90.69 221 ALA B CA 1
ATOM 5467 C C . ALA B 1 221 ? 3.652 -24.312 -11.438 1 90.69 221 ALA B C 1
ATOM 5469 O O . ALA B 1 221 ? 3.879 -23.109 -11.352 1 90.69 221 ALA B O 1
ATOM 5470 N N . ALA B 1 222 ? 2.777 -24.797 -12.305 1 86.38 222 ALA B N 1
ATOM 5471 C CA . ALA B 1 222 ? 1.96 -23.922 -13.133 1 86.38 222 ALA B CA 1
ATOM 5472 C C . ALA B 1 222 ? 0.624 -23.609 -12.461 1 86.38 222 ALA B C 1
ATOM 5474 O O . ALA B 1 222 ? -0.426 -23.656 -13.109 1 86.38 222 ALA B O 1
ATOM 5475 N N . SER B 1 223 ? 0.598 -23.406 -11.164 1 92.19 223 SER B N 1
ATOM 5476 C CA . SER B 1 223 ? -0.568 -22.953 -10.406 1 92.19 223 SER B CA 1
ATOM 5477 C C . SER B 1 223 ? -1.229 -24.125 -9.672 1 92.19 223 SER B C 1
ATOM 5479 O O . SER B 1 223 ? -2.072 -23.906 -8.797 1 92.19 223 SER B O 1
ATOM 5481 N N . TYR B 1 224 ? -0.799 -25.375 -9.922 1 93.88 224 TYR B N 1
ATOM 5482 C CA . TYR B 1 224 ? -1.599 -26.469 -9.398 1 93.88 224 TYR B CA 1
ATOM 5483 C C . TYR B 1 224 ? -0.711 -27.547 -8.773 1 93.88 224 TYR B C 1
ATOM 5485 O O . TYR B 1 224 ? -1.152 -28.672 -8.555 1 93.88 224 TYR B O 1
ATOM 5493 N N . GLY B 1 225 ? 0.511 -27.297 -8.562 1 91.69 225 GLY B N 1
ATOM 5494 C CA . GLY B 1 225 ? 1.438 -28.281 -8.047 1 91.69 225 GLY B CA 1
ATOM 5495 C C . GLY B 1 225 ? 1.642 -29.453 -8.992 1 91.69 225 GLY B C 1
ATOM 5496 O O . GLY B 1 225 ? 1.149 -29.438 -10.125 1 91.69 225 GLY B O 1
ATOM 5497 N N . VAL B 1 226 ? 2.469 -30.422 -8.617 1 90 226 VAL B N 1
ATOM 5498 C CA . VAL B 1 226 ? 2.74 -31.609 -9.414 1 90 226 VAL B CA 1
ATOM 5499 C C . VAL B 1 226 ? 2.564 -32.844 -8.555 1 90 226 VAL B C 1
ATOM 5501 O O . VAL B 1 226 ? 2.629 -32.781 -7.324 1 90 226 VAL B O 1
ATOM 5504 N N . PRO B 1 227 ? 2.223 -33.969 -9.195 1 91.88 227 PRO B N 1
ATOM 5505 C CA . PRO B 1 227 ? 2.041 -35.219 -8.445 1 91.88 227 PRO B CA 1
ATOM 5506 C C . PRO B 1 227 ? 3.365 -35.875 -8.062 1 91.88 227 PRO B C 1
ATOM 5508 O O . PRO B 1 227 ? 3.553 -37.062 -8.281 1 91.88 227 PRO B O 1
ATOM 5511 N N . LEU B 1 228 ? 4.301 -35.125 -7.527 1 92.31 228 LEU B N 1
ATOM 5512 C CA . LEU B 1 228 ? 5.562 -35.562 -6.934 1 92.31 228 LEU B CA 1
ATOM 5513 C C . LEU B 1 228 ? 5.656 -35.125 -5.48 1 92.31 228 LEU B C 1
ATOM 5515 O O . LEU B 1 228 ? 5.043 -34.125 -5.094 1 92.31 228 LEU B O 1
ATOM 5519 N N . PRO B 1 229 ? 6.301 -35.844 -4.688 1 92.12 229 PRO B N 1
ATOM 5520 C CA . PRO B 1 229 ? 6.383 -35.5 -3.266 1 92.12 229 PRO B CA 1
ATOM 5521 C C . PRO B 1 229 ? 7.371 -34.375 -2.99 1 92.12 229 PRO B C 1
ATOM 5523 O O . PRO B 1 229 ? 8.328 -34.562 -2.23 1 92.12 229 PRO B O 1
ATOM 5526 N N . LEU B 1 230 ? 7.113 -33.25 -3.494 1 95.06 230 LEU B N 1
ATOM 5527 C CA . LEU B 1 230 ? 7.973 -32.094 -3.266 1 95.06 230 LEU B CA 1
ATOM 5528 C C . LEU B 1 230 ? 7.844 -31.578 -1.829 1 95.06 230 LEU B C 1
ATOM 5530 O O . LEU B 1 230 ? 6.738 -31.5 -1.292 1 95.06 230 LEU B O 1
ATOM 5534 N N . ASP B 1 231 ? 8.961 -31.359 -1.16 1 97.31 231 ASP B N 1
ATOM 5535 C CA . ASP B 1 231 ? 8.992 -30.781 0.182 1 97.31 231 ASP B CA 1
ATOM 5536 C C . ASP B 1 231 ? 9.133 -29.266 0.13 1 97.31 231 ASP B C 1
ATOM 5538 O O . ASP B 1 231 ? 10.242 -28.734 0.241 1 97.31 231 ASP B O 1
ATOM 5542 N N . ARG B 1 232 ? 8 -28.562 0.033 1 97.62 232 ARG B N 1
ATOM 5543 C CA . ARG B 1 232 ? 7.988 -27.109 -0.142 1 97.62 232 ARG B CA 1
ATOM 5544 C C . ARG B 1 232 ? 8.523 -26.406 1.1 1 97.62 232 ARG B C 1
ATOM 5546 O O . ARG B 1 232 ? 9.156 -25.359 0.998 1 97.62 232 ARG B O 1
ATOM 5553 N N . GLU B 1 233 ? 8.258 -26.969 2.312 1 97.94 233 GLU B N 1
ATOM 5554 C CA . GLU B 1 233 ? 8.742 -26.391 3.564 1 97.94 233 GLU B CA 1
ATOM 5555 C C . GLU B 1 233 ? 10.266 -26.422 3.631 1 97.94 233 GLU B C 1
ATOM 5557 O O . GLU B 1 233 ? 10.898 -25.453 4.059 1 97.94 233 GLU B O 1
ATOM 5562 N N . MET B 1 234 ? 10.836 -27.516 3.217 1 97.56 234 MET B N 1
ATOM 5563 C CA . MET B 1 234 ? 12.289 -27.641 3.217 1 97.56 234 MET B CA 1
ATOM 5564 C C . MET B 1 234 ? 12.922 -26.562 2.344 1 97.56 234 MET B C 1
ATOM 5566 O O . MET B 1 234 ? 13.898 -25.922 2.744 1 97.56 234 MET B O 1
ATOM 5570 N N . VAL B 1 235 ? 12.414 -26.359 1.151 1 97.69 235 VAL B N 1
ATOM 5571 C CA . VAL B 1 235 ? 12.953 -25.375 0.219 1 97.69 235 VAL B CA 1
ATOM 5572 C C . VAL B 1 235 ? 12.844 -23.984 0.824 1 97.69 235 VAL B C 1
ATOM 5574 O O . VAL B 1 235 ? 13.789 -23.188 0.75 1 97.69 235 VAL B O 1
ATOM 5577 N N . ALA B 1 236 ? 11.664 -23.641 1.421 1 98.31 236 ALA B N 1
ATOM 5578 C CA . ALA B 1 236 ? 11.469 -22.344 2.061 1 98.31 236 ALA B CA 1
ATOM 5579 C C . ALA B 1 236 ? 12.516 -22.094 3.141 1 98.31 236 ALA B C 1
ATOM 5581 O O . ALA B 1 236 ? 13.109 -21.016 3.207 1 98.31 236 ALA B O 1
ATOM 5582 N N . ASP B 1 237 ? 12.758 -23.125 3.938 1 97.94 237 ASP B N 1
ATOM 5583 C CA . ASP B 1 237 ? 13.703 -23.016 5.043 1 97.94 237 ASP B CA 1
ATOM 5584 C C . ASP B 1 237 ? 15.133 -22.828 4.527 1 97.94 237 ASP B C 1
ATOM 5586 O O . ASP B 1 237 ? 15.867 -21.969 5.02 1 97.94 237 ASP B O 1
ATOM 5590 N N . VAL B 1 238 ? 15.539 -23.641 3.574 1 97.75 238 VAL B N 1
ATOM 5591 C CA . VAL B 1 238 ? 16.891 -23.609 3.02 1 97.75 238 VAL B CA 1
ATOM 5592 C C . VAL B 1 238 ? 17.156 -22.25 2.377 1 97.75 238 VAL B C 1
ATOM 5594 O O . VAL B 1 238 ? 18.281 -21.75 2.434 1 97.75 238 VAL B O 1
ATOM 5597 N N . LEU B 1 239 ? 16.125 -21.656 1.791 1 98.25 239 LEU B N 1
ATOM 5598 C CA . LEU B 1 239 ? 16.281 -20.375 1.099 1 98.25 239 LEU B CA 1
ATOM 5599 C C . LEU B 1 239 ? 16.125 -19.203 2.07 1 98.25 239 LEU B C 1
ATOM 5601 O O . LEU B 1 239 ? 16.312 -18.047 1.688 1 98.25 239 LEU B O 1
ATOM 5605 N N . GLY B 1 240 ? 15.719 -19.469 3.338 1 97.94 240 GLY B N 1
ATOM 5606 C CA . GLY B 1 240 ? 15.625 -18.453 4.367 1 97.94 240 GLY B CA 1
ATOM 5607 C C . GLY B 1 240 ? 14.336 -17.656 4.293 1 97.94 240 GLY B C 1
ATOM 5608 O O . GLY B 1 240 ? 14.266 -16.531 4.785 1 97.94 240 GLY B O 1
ATOM 5609 N N . PHE B 1 241 ? 13.336 -18.156 3.562 1 98.19 241 PHE B N 1
ATOM 5610 C CA . PHE B 1 241 ? 12.023 -17.516 3.596 1 98.19 241 PHE B CA 1
ATOM 5611 C C . PHE B 1 241 ? 11.375 -17.688 4.961 1 98.19 241 PHE B C 1
ATOM 5613 O O . PHE B 1 241 ? 11.75 -18.578 5.727 1 98.19 241 PHE B O 1
ATOM 5620 N N . SER B 1 242 ? 10.406 -16.812 5.301 1 96.94 242 SER B N 1
ATOM 5621 C CA . SER B 1 242 ? 9.695 -16.906 6.574 1 96.94 242 SER B CA 1
ATOM 5622 C C . SER B 1 242 ? 8.75 -18.109 6.586 1 96.94 242 SER B C 1
ATOM 5624 O O . SER B 1 242 ? 8.344 -18.578 7.652 1 96.94 242 SER B O 1
ATOM 5626 N N . GLY B 1 243 ? 8.391 -18.672 5.43 1 97.12 243 GLY B N 1
ATOM 5627 C CA . GLY B 1 243 ? 7.512 -19.828 5.242 1 97.12 243 GLY B CA 1
ATOM 5628 C C . GLY B 1 243 ? 7.129 -20.047 3.789 1 97.12 243 GLY B C 1
ATOM 5629 O O . GLY B 1 243 ? 7.723 -19.453 2.887 1 97.12 243 GLY B O 1
ATOM 5630 N N . VAL B 1 244 ? 6.164 -20.938 3.588 1 98 244 VAL B N 1
ATOM 5631 C CA . VAL B 1 244 ? 5.648 -21.266 2.262 1 98 244 VAL B CA 1
ATOM 5632 C C . VAL B 1 244 ? 4.426 -20.406 1.956 1 98 244 VAL B C 1
ATOM 5634 O O . VAL B 1 244 ? 3.576 -20.188 2.826 1 98 244 VAL B O 1
ATOM 5637 N N . GLN B 1 245 ? 4.371 -19.766 0.793 1 98.12 245 GLN B N 1
ATOM 5638 C CA . GLN B 1 245 ? 3.055 -19.328 0.335 1 98.12 245 GLN B CA 1
ATOM 5639 C C . GLN B 1 245 ? 2.164 -20.531 0.017 1 98.12 245 GLN B C 1
ATOM 5641 O O . GLN B 1 245 ? 2.354 -21.203 -1.002 1 98.12 245 GLN B O 1
ATOM 5646 N N . ASN B 1 246 ? 1.221 -20.734 0.708 1 98 246 ASN B N 1
ATOM 5647 C CA . ASN B 1 246 ? 0.556 -22.016 0.868 1 98 246 ASN B CA 1
ATOM 5648 C C . ASN B 1 246 ? -0.184 -22.422 -0.402 1 98 246 ASN B C 1
ATOM 5650 O O . ASN B 1 246 ? 0.21 -23.375 -1.074 1 98 246 ASN B O 1
ATOM 5654 N N . ASN B 1 247 ? -1.221 -21.672 -0.785 1 98.25 247 ASN B N 1
ATOM 5655 C CA . ASN B 1 247 ? -2.076 -22.047 -1.907 1 98.25 247 ASN B CA 1
ATOM 5656 C C . ASN B 1 247 ? -1.369 -21.828 -3.244 1 98.25 247 ASN B C 1
ATOM 5658 O O . ASN B 1 247 ? -0.99 -20.703 -3.582 1 98.25 247 ASN B O 1
ATOM 5662 N N . VAL B 1 248 ? -1.223 -22.906 -3.932 1 96.75 248 VAL B N 1
ATOM 5663 C CA . VAL B 1 248 ? -0.399 -22.875 -5.137 1 96.75 248 VAL B CA 1
ATOM 5664 C C . VAL B 1 248 ? -1.056 -21.984 -6.188 1 96.75 248 VAL B C 1
ATOM 5666 O O . VAL B 1 248 ? -0.368 -21.391 -7.02 1 96.75 248 VAL B O 1
ATOM 5669 N N . LEU B 1 249 ? -2.367 -21.906 -6.273 1 97.31 249 LEU B N 1
ATOM 5670 C CA . LEU B 1 249 ? -3.045 -20.984 -7.191 1 97.31 249 LEU B CA 1
ATOM 5671 C C . LEU B 1 249 ? -2.898 -19.547 -6.734 1 97.31 249 LEU B C 1
ATOM 5673 O O . LEU B 1 249 ? -2.734 -18.641 -7.562 1 97.31 249 LEU B O 1
ATOM 5677 N N . ALA B 1 250 ? -2.934 -19.297 -5.438 1 97.12 250 ALA B N 1
ATOM 5678 C CA . ALA B 1 250 ? -2.723 -17.953 -4.887 1 97.12 250 ALA B CA 1
ATOM 5679 C C . ALA B 1 250 ? -1.312 -17.453 -5.191 1 97.12 250 ALA B C 1
ATOM 5681 O O . ALA B 1 250 ? -1.092 -16.25 -5.328 1 97.12 250 ALA B O 1
ATOM 5682 N N . VAL B 1 251 ? -0.354 -18.359 -5.23 1 96.75 251 VAL B N 1
ATOM 5683 C CA . VAL B 1 251 ? 0.998 -17.984 -5.637 1 96.75 251 VAL B CA 1
ATOM 5684 C C . VAL B 1 251 ? 0.956 -17.281 -6.992 1 96.75 251 VAL B C 1
ATOM 5686 O O . VAL B 1 251 ? 1.588 -16.25 -7.184 1 96.75 251 VAL B O 1
ATOM 5689 N N . GLN B 1 252 ? 0.199 -17.828 -7.863 1 93.69 252 GLN B N 1
ATOM 5690 C CA . GLN B 1 252 ? 0.106 -17.234 -9.195 1 93.69 252 GLN B CA 1
ATOM 5691 C C . GLN B 1 252 ? -0.646 -15.914 -9.156 1 93.69 252 GLN B C 1
ATOM 5693 O O . GLN B 1 252 ? -0.324 -14.984 -9.906 1 93.69 252 GLN B O 1
ATOM 5698 N N . HIS B 1 253 ? -1.706 -15.836 -8.258 1 94.62 253 HIS B N 1
ATOM 5699 C CA . HIS B 1 253 ? -2.393 -14.562 -8.07 1 94.62 253 HIS B CA 1
ATOM 5700 C C . HIS B 1 253 ? -1.418 -13.469 -7.645 1 94.62 253 HIS B C 1
ATOM 5702 O O . HIS B 1 253 ? -1.577 -12.312 -8.023 1 94.62 253 HIS B O 1
ATOM 5708 N N . SER B 1 254 ? -0.483 -13.867 -6.914 1 96.19 254 SER B N 1
ATOM 5709 C CA . SER B 1 254 ? 0.413 -12.891 -6.293 1 96.19 254 SER B CA 1
ATOM 5710 C C . SER B 1 254 ? 1.447 -12.383 -7.289 1 96.19 254 SER B C 1
ATOM 5712 O O . SER B 1 254 ? 2.061 -11.336 -7.07 1 96.19 254 SER B O 1
ATOM 5714 N N . ARG B 1 255 ? 1.688 -13.234 -8.375 1 94.75 255 ARG B N 1
ATOM 5715 C CA . ARG B 1 255 ? 2.594 -12.734 -9.406 1 94.75 255 ARG B CA 1
ATOM 5716 C C . ARG B 1 255 ? 2.045 -11.469 -10.055 1 94.75 255 ARG B C 1
ATOM 5718 O O . ARG B 1 255 ? 0.873 -11.414 -10.43 1 94.75 255 ARG B O 1
ATOM 5725 N N . GLY B 1 256 ? 2.734 -10.477 -10.156 1 95.88 256 GLY B N 1
ATOM 5726 C CA . GLY B 1 256 ? 2.299 -9.172 -10.648 1 95.88 256 GLY B CA 1
ATOM 5727 C C . GLY B 1 256 ? 1.646 -8.32 -9.57 1 95.88 256 GLY B C 1
ATOM 5728 O O . GLY B 1 256 ? 1.901 -7.121 -9.484 1 95.88 256 GLY B O 1
ATOM 5729 N N . THR B 1 257 ? 0.713 -8.961 -8.812 1 97.69 257 THR B N 1
ATOM 5730 C CA . THR B 1 257 ? 0.062 -8.242 -7.723 1 97.69 257 THR B CA 1
ATOM 5731 C C . THR B 1 257 ? 1.093 -7.742 -6.719 1 97.69 257 THR B C 1
ATOM 5733 O O . THR B 1 257 ? 1.062 -6.574 -6.32 1 97.69 257 THR B O 1
ATOM 5736 N N . LEU B 1 258 ? 1.969 -8.617 -6.32 1 98.06 258 LEU B N 1
ATOM 5737 C CA . LEU B 1 258 ? 3.004 -8.258 -5.359 1 98.06 258 LEU B CA 1
ATOM 5738 C C . LEU B 1 258 ? 3.971 -7.238 -5.953 1 98.06 258 LEU B C 1
ATOM 5740 O O . LEU B 1 258 ? 4.453 -6.348 -5.246 1 98.06 258 LEU B O 1
ATOM 5744 N N . ASP B 1 259 ? 4.285 -7.406 -7.316 1 98.25 259 ASP B N 1
ATOM 5745 C CA . ASP B 1 259 ? 5.098 -6.402 -7.996 1 98.25 259 ASP B CA 1
ATOM 5746 C C . ASP B 1 259 ? 4.488 -5.008 -7.844 1 98.25 259 ASP B C 1
ATOM 5748 O O . ASP B 1 259 ? 5.203 -4.039 -7.582 1 98.25 259 ASP B O 1
ATOM 5752 N N . GLY B 1 260 ? 3.174 -4.949 -7.957 1 98.31 260 GLY B N 1
ATOM 5753 C CA . GLY B 1 260 ? 2.465 -3.689 -7.785 1 98.31 260 GLY B CA 1
ATOM 5754 C C . GLY B 1 260 ? 2.541 -3.148 -6.371 1 98.31 260 GLY B C 1
ATOM 5755 O O . GLY B 1 260 ? 2.689 -1.941 -6.168 1 98.31 260 GLY B O 1
ATOM 5756 N N . HIS B 1 261 ? 2.41 -4.047 -5.375 1 98.62 261 HIS B N 1
ATOM 5757 C CA . HIS B 1 261 ? 2.504 -3.633 -3.979 1 98.62 261 HIS B CA 1
ATOM 5758 C C . HIS B 1 261 ? 3.891 -3.088 -3.658 1 98.62 261 HIS B C 1
ATOM 5760 O O . HIS B 1 261 ? 4.02 -2.064 -2.982 1 98.62 261 HIS B O 1
ATOM 5766 N N . ILE B 1 262 ? 4.918 -3.764 -4.145 1 98.69 262 ILE B N 1
ATOM 5767 C CA . ILE B 1 262 ? 6.293 -3.332 -3.92 1 98.69 262 ILE B CA 1
ATOM 5768 C C . ILE B 1 262 ? 6.527 -1.979 -4.59 1 98.69 262 ILE B C 1
ATOM 5770 O O . ILE B 1 262 ? 6.969 -1.026 -3.939 1 98.69 262 ILE B O 1
ATOM 5774 N N . ALA B 1 263 ? 6.18 -1.882 -5.871 1 98.69 263 ALA B N 1
ATOM 5775 C CA . ALA B 1 263 ? 6.352 -0.625 -6.598 1 98.69 263 ALA B CA 1
ATOM 5776 C C . ALA B 1 263 ? 5.551 0.499 -5.945 1 98.69 263 ALA B C 1
ATOM 5778 O O . ALA B 1 263 ? 5.992 1.649 -5.918 1 98.69 263 ALA B O 1
ATOM 5779 N N . GLY B 1 264 ? 4.379 0.175 -5.477 1 98.5 264 GLY B N 1
ATOM 5780 C CA . GLY B 1 264 ? 3.57 1.16 -4.777 1 98.5 264 GLY B CA 1
ATOM 5781 C C . GLY B 1 264 ? 4.223 1.683 -3.514 1 98.5 264 GLY B C 1
ATOM 5782 O O . GLY B 1 264 ? 4.195 2.885 -3.244 1 98.5 264 GLY B O 1
ATOM 5783 N N . ALA B 1 265 ? 4.758 0.797 -2.699 1 98.75 265 ALA B N 1
ATOM 5784 C CA . ALA B 1 265 ? 5.473 1.207 -1.494 1 98.75 265 ALA B CA 1
ATOM 5785 C C . ALA B 1 265 ? 6.691 2.061 -1.843 1 98.75 265 ALA B C 1
ATOM 5787 O O . ALA B 1 265 ? 6.996 3.029 -1.144 1 98.75 265 ALA B O 1
ATOM 5788 N N . LEU B 1 266 ? 7.371 1.685 -2.914 1 98.88 266 LEU B N 1
ATOM 5789 C CA . LEU B 1 266 ? 8.516 2.457 -3.387 1 98.88 266 LEU B CA 1
ATOM 5790 C C . LEU B 1 266 ? 8.078 3.84 -3.861 1 98.88 266 LEU B C 1
ATOM 5792 O O . LEU B 1 266 ? 8.789 4.824 -3.65 1 98.88 266 LEU B O 1
ATOM 5796 N N . ALA B 1 267 ? 6.906 3.906 -4.488 1 98.62 267 ALA B N 1
ATOM 5797 C CA . ALA B 1 267 ? 6.363 5.18 -4.957 1 98.62 267 ALA B CA 1
ATOM 5798 C C . ALA B 1 267 ? 6.105 6.129 -3.791 1 98.62 267 ALA B C 1
ATOM 5800 O O . ALA B 1 267 ? 6.262 7.344 -3.924 1 98.62 267 ALA B O 1
ATOM 5801 N N . ALA B 1 268 ? 5.676 5.578 -2.65 1 98.56 268 ALA B N 1
ATOM 5802 C CA . ALA B 1 268 ? 5.469 6.402 -1.463 1 98.56 268 ALA B CA 1
ATOM 5803 C C . ALA B 1 268 ? 6.766 7.094 -1.045 1 98.56 268 ALA B C 1
ATOM 5805 O O . ALA B 1 268 ? 6.773 8.297 -0.777 1 98.56 268 ALA B O 1
ATOM 5806 N N . ILE B 1 269 ? 7.867 6.352 -1.013 1 98.75 269 ILE B N 1
ATOM 5807 C CA . ILE B 1 269 ? 9.172 6.902 -0.662 1 98.75 269 ILE B CA 1
ATOM 5808 C C . ILE B 1 269 ? 9.578 7.953 -1.69 1 98.75 269 ILE B C 1
ATOM 5810 O O . ILE B 1 269 ? 10 9.055 -1.327 1 98.75 269 ILE B O 1
ATOM 5814 N N . ALA B 1 270 ? 9.422 7.605 -3 1 98.62 270 ALA B N 1
ATOM 5815 C CA . ALA B 1 270 ? 9.789 8.531 -4.07 1 98.62 270 ALA B CA 1
ATOM 5816 C C . ALA B 1 270 ? 8.992 9.828 -3.967 1 98.62 270 ALA B C 1
ATOM 5818 O O . ALA B 1 270 ? 9.523 10.914 -4.219 1 98.62 270 ALA B O 1
ATOM 5819 N N . THR B 1 271 ? 7.723 9.719 -3.607 1 98.38 271 THR B N 1
ATOM 5820 C CA . THR B 1 271 ? 6.871 10.898 -3.459 1 98.38 271 THR B CA 1
ATOM 5821 C C . THR B 1 271 ? 7.359 11.781 -2.314 1 98.38 271 THR B C 1
ATOM 5823 O O . THR B 1 271 ? 7.418 13 -2.451 1 98.38 271 THR B O 1
ATOM 5826 N N . THR B 1 272 ? 7.664 11.18 -1.167 1 98.56 272 THR B N 1
ATOM 5827 C CA . THR B 1 272 ? 8.203 11.93 -0.036 1 98.56 272 THR B CA 1
ATOM 5828 C C . THR B 1 272 ? 9.469 12.68 -0.436 1 98.56 272 THR B C 1
ATOM 5830 O O . THR B 1 272 ? 9.609 13.867 -0.156 1 98.56 272 THR B O 1
ATOM 5833 N N . LEU B 1 273 ? 10.375 11.984 -1.161 1 98.5 273 LEU B N 1
ATOM 5834 C CA . LEU B 1 273 ? 11.617 12.602 -1.608 1 98.5 273 LEU B CA 1
ATOM 5835 C C . LEU B 1 273 ? 11.336 13.711 -2.619 1 98.5 273 LEU B C 1
ATOM 5837 O O . LEU B 1 273 ? 12.023 14.742 -2.623 1 98.5 273 LEU B O 1
ATOM 5841 N N . GLY B 1 274 ? 10.383 13.461 -3.469 1 97.69 274 GLY B N 1
ATOM 5842 C CA . GLY B 1 274 ? 9.992 14.469 -4.438 1 97.69 274 GLY B CA 1
ATOM 5843 C C . GLY B 1 274 ? 9.469 15.742 -3.795 1 97.69 274 GLY B C 1
ATOM 5844 O O . GLY B 1 274 ? 9.805 16.844 -4.223 1 97.69 274 GLY B O 1
ATOM 5845 N N . ARG B 1 275 ? 8.648 15.617 -2.785 1 97.62 275 ARG B N 1
ATOM 5846 C CA . ARG B 1 275 ? 8.094 16.781 -2.088 1 97.62 275 ARG B CA 1
ATOM 5847 C C . ARG B 1 275 ? 9.18 17.516 -1.312 1 97.62 275 ARG B C 1
ATOM 5849 O O . ARG B 1 275 ? 9.18 18.75 -1.252 1 97.62 275 ARG B O 1
ATOM 5856 N N . MET B 1 276 ? 10.055 16.75 -0.714 1 98 276 MET B N 1
ATOM 5857 C CA . MET B 1 276 ? 11.203 17.375 -0.061 1 98 276 MET B CA 1
ATOM 5858 C C . MET B 1 276 ? 12.023 18.188 -1.062 1 98 276 MET B C 1
ATOM 5860 O O . MET B 1 276 ? 12.438 19.312 -0.77 1 98 276 MET B O 1
ATOM 5864 N N . ALA B 1 277 ? 12.227 17.578 -2.266 1 97 277 ALA B N 1
ATOM 5865 C CA . ALA B 1 277 ? 12.953 18.25 -3.334 1 97 277 ALA B CA 1
ATOM 5866 C C . ALA B 1 277 ? 12.258 19.547 -3.75 1 97 277 ALA B C 1
ATOM 5868 O O . ALA B 1 277 ? 12.906 20.562 -4 1 97 277 ALA B O 1
ATOM 5869 N N . GLN B 1 278 ? 10.977 19.516 -3.82 1 96.69 278 GLN B N 1
ATOM 5870 C CA . GLN B 1 278 ? 10.195 20.703 -4.164 1 96.69 278 GLN B CA 1
ATOM 5871 C C . GLN B 1 278 ? 10.453 21.828 -3.18 1 96.69 278 GLN B C 1
ATOM 5873 O O . GLN B 1 278 ? 10.641 22.984 -3.584 1 96.69 278 GLN B O 1
ATOM 5878 N N . ASP B 1 279 ? 10.469 21.594 -1.898 1 97.56 279 ASP B N 1
ATOM 5879 C CA . ASP B 1 279 ? 10.773 22.594 -0.875 1 97.56 279 ASP B CA 1
ATOM 5880 C C . ASP B 1 279 ? 12.18 23.156 -1.055 1 97.56 279 ASP B C 1
ATOM 5882 O O . ASP B 1 279 ? 12.383 24.359 -0.986 1 97.56 279 ASP B O 1
ATOM 5886 N N . LEU B 1 280 ? 13.078 22.234 -1.311 1 96.88 280 LEU B N 1
ATOM 5887 C CA . LEU B 1 280 ? 14.477 22.641 -1.378 1 96.88 280 LEU B CA 1
ATOM 5888 C C . LEU B 1 280 ? 14.727 23.516 -2.605 1 96.88 280 LEU B C 1
ATOM 5890 O O . LEU B 1 280 ? 15.547 24.422 -2.566 1 96.88 280 LEU B O 1
ATOM 5894 N N . ILE B 1 281 ? 14.078 23.203 -3.705 1 95.5 281 ILE B N 1
ATOM 5895 C CA . ILE B 1 281 ? 14.164 24.062 -4.883 1 95.5 281 ILE B CA 1
ATOM 5896 C C . ILE B 1 281 ? 13.664 25.453 -4.543 1 95.5 281 ILE B C 1
ATOM 5898 O O . ILE B 1 281 ? 14.32 26.453 -4.848 1 95.5 281 ILE B O 1
ATOM 5902 N N . LEU B 1 282 ? 12.562 25.547 -3.805 1 95.44 282 LEU B N 1
ATOM 5903 C CA . LEU B 1 282 ? 12.008 26.828 -3.381 1 95.44 282 LEU B CA 1
ATOM 5904 C C . LEU B 1 282 ? 12.953 27.531 -2.422 1 95.44 282 LEU B C 1
ATOM 5906 O O . LEU B 1 282 ? 13.234 28.719 -2.584 1 95.44 282 LEU B O 1
ATOM 5910 N N . PHE B 1 283 ? 13.477 26.844 -1.445 1 96.5 283 PHE B N 1
ATOM 5911 C CA . PHE B 1 283 ? 14.336 27.391 -0.403 1 96.5 283 PHE B CA 1
ATOM 5912 C C . PHE B 1 283 ? 15.656 27.891 -0.988 1 96.5 283 PHE B C 1
ATOM 5914 O O . PHE B 1 283 ? 16.344 28.703 -0.377 1 96.5 283 PHE B O 1
ATOM 5921 N N . SER B 1 284 ? 16.031 27.344 -2.156 1 94.5 284 SER B N 1
ATOM 5922 C CA . SER B 1 284 ? 17.328 27.688 -2.734 1 94.5 284 SER B CA 1
ATOM 5923 C C . SER B 1 284 ? 17.219 28.844 -3.709 1 94.5 284 SER B C 1
ATOM 5925 O O . SER B 1 284 ? 18.234 29.344 -4.223 1 94.5 284 SER B O 1
ATOM 5927 N N . LEU B 1 285 ? 16 29.344 -3.975 1 93.56 285 LEU B N 1
ATOM 5928 C CA . LEU B 1 285 ? 15.836 30.516 -4.828 1 93.56 285 LEU B CA 1
ATOM 5929 C C . LEU B 1 285 ? 16.562 31.734 -4.242 1 93.56 285 LEU B C 1
ATOM 5931 O O . LEU B 1 285 ? 16.562 31.922 -3.027 1 93.56 285 LEU B O 1
ATOM 5935 N N . PRO B 1 286 ? 17.078 32.5 -5.141 1 91.25 286 PRO B N 1
ATOM 5936 C CA . PRO B 1 286 ? 17.75 33.688 -4.633 1 91.25 286 PRO B CA 1
ATOM 5937 C C . PRO B 1 286 ? 16.828 34.594 -3.83 1 91.25 286 PRO B C 1
ATOM 5939 O O . PRO B 1 286 ? 17.266 35.25 -2.891 1 91.25 286 PRO B O 1
ATOM 5942 N N . GLU B 1 287 ? 15.531 34.625 -4.148 1 92.81 287 GLU B N 1
ATOM 5943 C CA . GLU B 1 287 ? 14.531 35.438 -3.482 1 92.81 287 GLU B CA 1
ATOM 5944 C C . GLU B 1 287 ? 14.219 34.906 -2.086 1 92.81 287 GLU B C 1
ATOM 5946 O O . GLU B 1 287 ? 13.797 35.688 -1.21 1 92.81 287 GLU B O 1
ATOM 5951 N N . VAL B 1 288 ? 14.367 33.656 -1.789 1 94.5 288 VAL B N 1
ATOM 5952 C CA . VAL B 1 288 ? 14.078 33.031 -0.508 1 94.5 288 VAL B CA 1
ATOM 5953 C C . VAL B 1 288 ? 15.375 32.75 0.245 1 94.5 288 VAL B C 1
ATOM 5955 O O . VAL B 1 288 ? 15.625 33.344 1.295 1 94.5 288 VAL B O 1
ATOM 5958 N N . GLY B 1 289 ? 16.312 31.922 -0.308 1 95.81 289 GLY B N 1
ATOM 5959 C CA . GLY B 1 289 ? 17.672 31.719 0.135 1 95.81 289 GLY B CA 1
ATOM 5960 C C . GLY B 1 289 ? 17.781 31.094 1.509 1 95.81 289 GLY B C 1
ATOM 5961 O O . GLY B 1 289 ? 18.656 31.438 2.301 1 95.81 289 GLY B O 1
ATOM 5962 N N . TYR B 1 290 ? 16.875 30.156 1.911 1 97 290 TYR B N 1
ATOM 5963 C CA . TYR B 1 290 ? 16.906 29.5 3.215 1 97 290 TYR B CA 1
ATOM 5964 C C . TYR B 1 290 ? 18.016 28.453 3.268 1 97 290 TYR B C 1
ATOM 5966 O O . TYR B 1 290 ? 18.469 28.062 4.352 1 97 290 TYR B O 1
ATOM 5974 N N . VAL B 1 291 ? 18.406 27.922 2.051 1 96.88 291 VAL B N 1
ATOM 5975 C CA . VAL B 1 291 ? 19.453 26.906 2.012 1 96.88 291 VAL B CA 1
ATOM 5976 C C . VAL B 1 291 ? 20.391 27.188 0.841 1 96.88 291 VAL B C 1
ATOM 5978 O O . VAL B 1 291 ? 20 27.812 -0.144 1 96.88 291 VAL B O 1
ATOM 5981 N N . ARG B 1 292 ? 21.594 26.812 1.029 1 94.44 292 ARG B N 1
ATOM 5982 C CA . ARG B 1 292 ? 22.547 26.688 -0.064 1 94.44 292 ARG B CA 1
ATOM 5983 C C . ARG B 1 292 ? 22.781 25.219 -0.413 1 94.44 292 ARG B C 1
ATOM 5985 O O . ARG B 1 292 ? 23.078 24.406 0.467 1 94.44 292 ARG B O 1
ATOM 5992 N N . LEU B 1 293 ? 22.578 24.922 -1.658 1 92.12 293 LEU B N 1
ATOM 5993 C CA . LEU B 1 293 ? 22.75 23.547 -2.127 1 92.12 293 LEU B CA 1
ATOM 5994 C C . LEU B 1 293 ? 24.234 23.25 -2.367 1 92.12 293 LEU B C 1
ATOM 5996 O O . LEU B 1 293 ? 24.984 24.125 -2.773 1 92.12 293 LEU B O 1
ATOM 6000 N N . PRO B 1 294 ? 24.609 21.984 -2.09 1 86.69 294 PRO B N 1
ATOM 6001 C CA . PRO B 1 294 ? 26 21.625 -2.412 1 86.69 294 PRO B CA 1
ATOM 6002 C C . PRO B 1 294 ? 26.297 21.719 -3.906 1 86.69 294 PRO B C 1
ATOM 6004 O O . PRO B 1 294 ? 25.531 21.203 -4.727 1 86.69 294 PRO B O 1
ATOM 6007 N N . SER B 1 295 ? 27.406 22.297 -4.184 1 80.88 295 SER B N 1
ATOM 6008 C CA . SER B 1 295 ? 27.781 22.516 -5.574 1 80.88 295 SER B CA 1
ATOM 6009 C C . SER B 1 295 ? 27.922 21.188 -6.328 1 80.88 295 SER B C 1
ATOM 6011 O O . SER B 1 295 ? 27.609 21.125 -7.523 1 80.88 295 SER B O 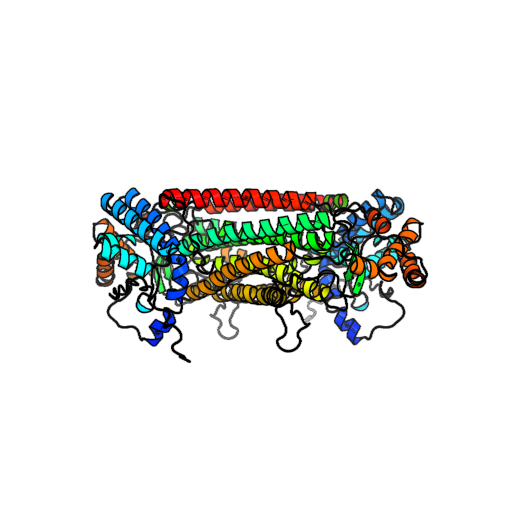1
ATOM 6013 N N . ALA B 1 296 ? 28.312 20.188 -5.68 1 78.5 296 ALA B N 1
ATOM 6014 C CA . ALA B 1 296 ? 28.547 18.875 -6.285 1 78.5 296 ALA B CA 1
ATOM 6015 C C . ALA B 1 296 ? 27.25 18.281 -6.824 1 78.5 296 ALA B C 1
ATOM 6017 O O . ALA B 1 296 ? 27.266 17.359 -7.641 1 78.5 296 ALA B O 1
ATOM 6018 N N . LEU B 1 297 ? 26.109 18.859 -6.371 1 79.88 297 LEU B N 1
ATOM 6019 C CA . LEU B 1 297 ? 24.828 18.297 -6.785 1 79.88 297 LEU B CA 1
ATOM 6020 C C . LEU B 1 297 ? 24.109 19.234 -7.746 1 79.88 297 LEU B C 1
ATOM 6022 O O . LEU B 1 297 ? 22.953 18.984 -8.125 1 79.88 297 LEU B O 1
ATOM 6026 N N . CYS B 1 298 ? 24.781 20.234 -8.156 1 81.81 298 CYS B N 1
ATOM 6027 C CA . CYS B 1 298 ? 24.219 21.219 -9.07 1 81.81 298 CYS B CA 1
ATOM 6028 C C . CYS B 1 298 ? 25.031 21.281 -10.359 1 81.81 298 CYS B C 1
ATOM 6030 O O . CYS B 1 298 ? 26.25 21.109 -10.344 1 81.81 298 CYS B O 1
ATOM 6032 N N . SER B 1 299 ? 24.312 21.344 -11.375 1 76.56 299 SER B N 1
ATOM 6033 C CA . SER B 1 299 ? 24.984 21.562 -12.648 1 76.56 299 SER B CA 1
ATOM 6034 C C . SER B 1 299 ? 25.062 23.047 -12.984 1 76.56 299 SER B C 1
ATOM 6036 O O . SER B 1 299 ? 24.359 23.859 -12.391 1 76.56 299 SER B O 1
ATOM 6038 N N . GLY B 1 300 ? 26.078 23.406 -13.781 1 73.81 300 GLY B N 1
ATOM 6039 C CA . GLY B 1 300 ? 26.172 24.766 -14.281 1 73.81 300 GLY B CA 1
ATOM 6040 C C . GLY B 1 300 ? 25.344 25.016 -15.523 1 73.81 300 GLY B C 1
ATOM 6041 O O . GLY B 1 300 ? 24.719 24.094 -16.047 1 73.81 300 GLY B O 1
ATOM 6042 N N . SER B 1 301 ? 25.016 26.297 -15.703 1 68.44 301 SER B N 1
ATOM 6043 C CA . SER B 1 301 ? 24.406 26.672 -16.969 1 68.44 301 SER B CA 1
ATOM 6044 C C . SER B 1 301 ? 25.453 26.828 -18.062 1 68.44 301 SER B C 1
ATOM 6046 O O . SER B 1 301 ? 26.578 27.266 -17.797 1 68.44 301 SER B O 1
ATOM 6048 N N . SER B 1 302 ? 25.188 26.328 -19.141 1 67.56 302 SER B N 1
ATOM 6049 C CA . SER B 1 302 ? 26.109 26.422 -20.266 1 67.56 302 SER B CA 1
ATOM 6050 C C . SER B 1 302 ? 26.25 27.875 -20.734 1 67.56 302 SER B C 1
ATOM 6052 O O . SER B 1 302 ? 27.25 28.219 -21.359 1 67.56 302 SER B O 1
ATOM 6054 N N . ILE B 1 303 ? 25.266 28.703 -20.359 1 62.75 303 ILE B N 1
ATOM 6055 C CA . ILE B 1 303 ? 25.281 30.062 -20.906 1 62.75 303 ILE B CA 1
ATOM 6056 C C . ILE B 1 303 ? 25.469 31.062 -19.766 1 62.75 303 ILE B C 1
ATOM 6058 O O . ILE B 1 303 ? 26.062 32.125 -19.969 1 62.75 303 ILE B O 1
ATOM 6062 N N . MET B 1 304 ? 24.969 30.703 -18.656 1 69.12 304 MET B N 1
ATOM 6063 C CA . MET B 1 304 ? 25.047 31.594 -17.5 1 69.12 304 MET B CA 1
ATOM 6064 C C . MET B 1 304 ? 25.984 31.047 -16.438 1 69.12 304 MET B C 1
ATOM 6066 O O . MET B 1 304 ? 25.578 30.297 -15.562 1 69.12 304 MET B O 1
ATOM 6070 N N . PRO B 1 305 ? 27.188 31.516 -16.438 1 62.97 305 PRO B N 1
ATOM 6071 C CA . PRO B 1 305 ? 28.234 30.906 -15.625 1 62.97 305 PRO B CA 1
ATOM 6072 C C . PRO B 1 305 ? 27.922 30.953 -14.133 1 62.97 305 PRO B C 1
ATOM 6074 O O . PRO B 1 305 ? 28.422 30.109 -13.375 1 62.97 305 PRO B O 1
ATOM 6077 N N . GLN B 1 306 ? 27.031 31.859 -13.734 1 69.12 306 GLN B N 1
ATOM 6078 C CA . GLN B 1 306 ? 26.797 32 -12.305 1 69.12 306 GLN B CA 1
ATOM 6079 C C . GLN B 1 306 ? 25.656 31.125 -11.844 1 69.12 306 GLN B C 1
ATOM 6081 O O . GLN B 1 306 ? 25.453 30.938 -10.641 1 69.12 306 GLN B O 1
ATOM 6086 N N . LYS B 1 307 ? 24.984 30.625 -12.844 1 76.88 307 LYS B N 1
ATOM 6087 C CA . LYS B 1 307 ? 23.734 29.953 -12.484 1 76.88 307 LYS B CA 1
ATOM 6088 C C . LYS B 1 307 ? 23.984 28.5 -12.078 1 76.88 307 LYS B C 1
ATOM 6090 O O . LYS B 1 307 ? 24.734 27.781 -12.75 1 76.88 307 LYS B O 1
ATOM 6095 N N . GLN B 1 308 ? 23.578 28.094 -10.859 1 79.94 308 GLN B N 1
ATOM 6096 C CA . GLN B 1 308 ? 23.547 26.703 -10.414 1 79.94 308 GLN B CA 1
ATOM 6097 C C . GLN B 1 308 ? 22.141 26.125 -10.484 1 79.94 308 GLN B C 1
ATOM 6099 O O . GLN B 1 308 ? 21.219 26.656 -9.867 1 79.94 308 GLN B O 1
ATOM 6104 N N . ASN B 1 309 ? 22.016 25.125 -11.32 1 84.12 309 ASN B N 1
ATOM 6105 C CA . ASN B 1 309 ? 20.719 24.484 -11.516 1 84.12 309 ASN B CA 1
ATOM 6106 C C . ASN B 1 309 ? 20.547 23.281 -10.594 1 84.12 309 ASN B C 1
ATOM 6108 O O . ASN B 1 309 ? 21.422 22.422 -10.508 1 84.12 309 ASN B O 1
ATOM 6112 N N . PRO B 1 310 ? 19.5 23.219 -9.805 1 91.75 310 PRO B N 1
ATOM 6113 C CA . PRO B 1 310 ? 19.281 22.078 -8.898 1 91.75 310 PRO B CA 1
ATOM 6114 C C . PRO B 1 310 ? 18.766 20.844 -9.625 1 91.75 310 PRO B C 1
ATOM 6116 O O . PRO B 1 310 ? 17.75 20.266 -9.219 1 91.75 310 PRO B O 1
ATOM 6119 N N . ASP B 1 311 ? 19.562 20.312 -10.562 1 89.19 311 ASP B N 1
ATOM 6120 C CA . ASP B 1 311 ? 19.141 19.234 -11.453 1 89.19 311 ASP B CA 1
ATOM 6121 C C . ASP B 1 311 ? 18.812 17.969 -10.672 1 89.19 311 ASP B C 1
ATOM 6123 O O . ASP B 1 311 ? 17.859 17.266 -10.977 1 89.19 311 ASP B O 1
ATOM 6127 N N . ALA B 1 312 ? 19.672 17.703 -9.703 1 91 312 ALA B N 1
ATOM 6128 C CA . ALA B 1 312 ? 19.438 16.5 -8.906 1 91 312 ALA B CA 1
ATOM 6129 C C . ALA B 1 312 ? 18.078 16.547 -8.219 1 91 312 ALA B C 1
ATOM 6131 O O . ALA B 1 312 ? 17.359 15.547 -8.141 1 91 312 ALA B O 1
ATOM 6132 N N . LEU B 1 313 ? 17.688 17.719 -7.723 1 95 313 LEU B N 1
ATOM 6133 C CA . LEU B 1 313 ? 16.406 17.891 -7.059 1 95 313 LEU B CA 1
ATOM 6134 C C . LEU B 1 313 ? 15.25 17.766 -8.055 1 95 313 LEU B C 1
ATOM 6136 O O . LEU B 1 313 ? 14.211 17.203 -7.746 1 95 313 LEU B O 1
ATOM 6140 N N . GLU B 1 314 ? 15.461 18.344 -9.273 1 93.44 314 GLU B N 1
ATOM 6141 C CA . GLU B 1 314 ? 14.445 18.219 -10.312 1 93.44 314 GLU B CA 1
ATOM 6142 C C . GLU B 1 314 ? 14.195 16.75 -10.672 1 93.44 314 GLU B C 1
ATOM 6144 O O . GLU B 1 314 ? 13.047 16.344 -10.875 1 93.44 314 GLU B O 1
ATOM 6149 N N . LEU B 1 315 ? 15.258 16.016 -10.68 1 93.31 315 LEU B N 1
ATOM 6150 C CA . LEU B 1 315 ? 15.125 14.609 -11.031 1 93.31 315 LEU B CA 1
ATOM 6151 C C . LEU B 1 315 ? 14.5 13.828 -9.883 1 93.31 315 LEU B C 1
ATOM 6153 O O . LEU B 1 315 ? 13.711 12.906 -10.109 1 93.31 315 LEU B O 1
ATOM 6157 N N . LEU B 1 316 ? 14.82 14.117 -8.602 1 94.75 316 LEU B N 1
ATOM 6158 C CA . LEU B 1 316 ? 14.125 13.508 -7.473 1 94.75 316 LEU B CA 1
ATOM 6159 C C . LEU B 1 316 ? 12.625 13.758 -7.57 1 94.75 316 LEU B C 1
ATOM 6161 O O . LEU B 1 316 ? 11.82 12.844 -7.336 1 94.75 316 LEU B O 1
ATOM 6165 N N . ARG B 1 317 ? 12.227 14.977 -7.898 1 94.88 317 ARG B N 1
ATOM 6166 C CA . ARG B 1 317 ? 10.82 15.344 -8.016 1 94.88 317 ARG B CA 1
ATOM 6167 C C . ARG B 1 317 ? 10.148 14.594 -9.156 1 94.88 317 ARG B C 1
ATOM 6169 O O . ARG B 1 317 ? 9.039 14.07 -8.992 1 94.88 317 ARG B O 1
ATOM 6176 N N . SER B 1 318 ? 10.852 14.453 -10.32 1 94.38 318 SER B N 1
ATOM 6177 C CA . SER B 1 318 ? 10.273 13.797 -11.484 1 94.38 318 SER B CA 1
ATOM 6178 C C . SER B 1 318 ? 10.102 12.297 -11.25 1 94.38 318 SER B C 1
ATOM 6180 O O . SER B 1 318 ? 9.148 11.688 -11.734 1 94.38 318 SER B O 1
ATOM 6182 N N . ARG B 1 319 ? 11.008 11.703 -10.5 1 95.19 319 ARG B N 1
ATOM 6183 C CA . ARG B 1 319 ? 11.008 10.258 -10.297 1 95.19 319 ARG B CA 1
ATOM 6184 C C . ARG B 1 319 ? 9.781 9.812 -9.508 1 95.19 319 ARG B C 1
ATOM 6186 O O . ARG B 1 319 ? 9.32 8.68 -9.648 1 95.19 319 ARG B O 1
ATOM 6193 N N . ALA B 1 320 ? 9.227 10.703 -8.664 1 95.75 320 ALA B N 1
ATOM 6194 C CA . ALA B 1 320 ? 7.98 10.383 -7.977 1 95.75 320 ALA B CA 1
ATOM 6195 C C . ALA B 1 320 ? 6.902 9.945 -8.969 1 95.75 320 ALA B C 1
ATOM 6197 O O . ALA B 1 320 ? 6.199 8.961 -8.734 1 95.75 320 ALA B O 1
ATOM 6198 N N . SER B 1 321 ? 6.84 10.641 -10.078 1 94.62 321 SER B N 1
ATOM 6199 C CA . SER B 1 321 ? 5.848 10.328 -11.102 1 94.62 321 SER B CA 1
ATOM 6200 C C . SER B 1 321 ? 6.195 9.031 -11.836 1 94.62 321 SER B C 1
ATOM 6202 O O . SER B 1 321 ? 5.305 8.25 -12.172 1 94.62 321 SER B O 1
ATOM 6204 N N . LEU B 1 322 ? 7.457 8.852 -12.133 1 94.94 322 LEU B N 1
ATOM 6205 C CA . LEU B 1 322 ? 7.875 7.668 -12.875 1 94.94 322 LEU B CA 1
ATOM 6206 C C . LEU B 1 322 ? 7.605 6.402 -12.07 1 94.94 322 LEU B C 1
ATOM 6208 O O . LEU B 1 322 ? 7.039 5.438 -12.594 1 94.94 322 LEU B O 1
ATOM 6212 N N . VAL B 1 323 ? 8.008 6.363 -10.812 1 98 323 VAL B N 1
ATOM 6213 C CA . VAL B 1 323 ? 7.832 5.176 -9.977 1 98 323 VAL B CA 1
ATOM 6214 C C . VAL B 1 323 ? 6.34 4.898 -9.789 1 98 323 VAL B C 1
ATOM 6216 O O . VAL B 1 323 ? 5.906 3.744 -9.836 1 98 323 VAL B O 1
ATOM 6219 N N . GLU B 1 324 ? 5.516 5.945 -9.539 1 97.12 324 GLU B N 1
ATOM 6220 C CA . GLU B 1 324 ? 4.07 5.762 -9.477 1 97.12 324 GLU B CA 1
ATOM 6221 C C . GLU B 1 324 ? 3.527 5.176 -10.773 1 97.12 324 GLU B C 1
ATOM 6223 O O . GLU B 1 324 ? 2.604 4.359 -10.75 1 97.12 324 GLU B O 1
ATOM 6228 N N . GLY B 1 325 ? 4.051 5.66 -11.898 1 96.94 325 GLY B N 1
ATOM 6229 C CA . GLY B 1 325 ? 3.662 5.113 -13.188 1 96.94 325 GLY B CA 1
ATOM 6230 C C . GLY B 1 325 ? 3.951 3.627 -13.32 1 96.94 325 GLY B C 1
ATOM 6231 O O . GLY B 1 325 ? 3.129 2.873 -13.844 1 96.94 325 GLY B O 1
ATOM 6232 N N . TRP B 1 326 ? 5.117 3.213 -12.875 1 97.94 326 TRP B N 1
ATOM 6233 C CA . TRP B 1 326 ? 5.477 1.8 -12.922 1 97.94 326 TRP B CA 1
ATOM 6234 C C . TRP B 1 326 ? 4.574 0.98 -12.008 1 97.94 326 TRP B C 1
ATOM 6236 O O . TRP B 1 326 ? 4.188 -0.141 -12.344 1 97.94 326 TRP B O 1
ATOM 6246 N N . ALA B 1 327 ? 4.199 1.495 -10.766 1 97.94 327 ALA B N 1
ATOM 6247 C CA . ALA B 1 327 ? 3.229 0.828 -9.906 1 97.94 327 ALA B CA 1
ATOM 6248 C C . ALA B 1 327 ? 1.887 0.667 -10.617 1 97.94 327 ALA B C 1
ATOM 6250 O O . ALA B 1 327 ? 1.275 -0.402 -10.562 1 97.94 327 ALA B O 1
ATOM 6251 N N . ALA B 1 328 ? 1.456 1.685 -11.289 1 95.69 328 ALA B N 1
ATOM 6252 C CA . ALA B 1 328 ? 0.19 1.667 -12.016 1 95.69 328 ALA B CA 1
ATOM 6253 C C . ALA B 1 328 ? 0.224 0.645 -13.148 1 95.69 328 ALA B C 1
ATOM 6255 O O . ALA B 1 328 ? -0.789 0.008 -13.453 1 95.69 328 ALA B O 1
ATOM 6256 N N . GLN B 1 329 ? 1.366 0.523 -13.828 1 95.56 329 GLN B N 1
ATOM 6257 C CA . GLN B 1 329 ? 1.515 -0.481 -14.875 1 95.56 329 GLN B CA 1
ATOM 6258 C C . GLN B 1 329 ? 1.274 -1.886 -14.328 1 95.56 329 GLN B C 1
ATOM 6260 O O . GLN B 1 329 ? 0.522 -2.666 -14.914 1 95.56 329 GLN B O 1
ATOM 6265 N N . CYS B 1 330 ? 1.893 -2.195 -13.211 1 97.75 330 CYS B N 1
ATOM 6266 C CA . CYS B 1 330 ? 1.703 -3.51 -12.609 1 97.75 330 CYS B CA 1
ATOM 6267 C C . CYS B 1 330 ? 0.239 -3.742 -12.258 1 97.75 330 CYS B C 1
ATOM 6269 O O . CYS B 1 330 ? -0.33 -4.781 -12.602 1 97.75 330 CYS B O 1
ATOM 6271 N N . ARG B 1 331 ? -0.374 -2.77 -11.555 1 96.75 331 ARG B N 1
ATOM 6272 C CA . ARG B 1 331 ? -1.763 -2.904 -11.125 1 96.75 331 ARG B CA 1
ATOM 6273 C C . ARG B 1 331 ? -2.697 -3.008 -12.32 1 96.75 331 ARG B C 1
ATOM 6275 O O . ARG B 1 331 ? -3.682 -3.752 -12.289 1 96.75 331 ARG B O 1
ATOM 6282 N N . GLY B 1 332 ? -2.408 -2.297 -13.383 1 95.31 332 GLY B N 1
ATOM 6283 C CA . GLY B 1 332 ? -3.213 -2.348 -14.594 1 95.31 332 GLY B CA 1
ATOM 6284 C C . GLY B 1 332 ? -3.16 -3.693 -15.289 1 95.31 332 GLY B C 1
ATOM 6285 O O . GLY B 1 332 ? -4.18 -4.184 -15.781 1 95.31 332 GLY B O 1
ATOM 6286 N N . VAL B 1 333 ? -2.008 -4.312 -15.297 1 95.06 333 VAL B N 1
ATOM 6287 C CA . VAL B 1 333 ? -1.804 -5.598 -15.961 1 95.06 333 VAL B CA 1
ATOM 6288 C C . VAL B 1 333 ? -2.607 -6.68 -15.242 1 95.06 333 VAL B C 1
ATOM 6290 O O . VAL B 1 333 ? -3.244 -7.52 -15.891 1 95.06 333 VAL B O 1
ATOM 6293 N N . VAL B 1 334 ? -2.611 -6.641 -13.914 1 95.56 334 VAL B N 1
ATOM 6294 C CA . VAL B 1 334 ? -3.17 -7.738 -13.133 1 95.56 334 VAL B CA 1
ATOM 6295 C C . VAL B 1 334 ? -4.691 -7.605 -13.07 1 95.56 334 VAL B C 1
ATOM 6297 O O . VAL B 1 334 ? -5.398 -8.602 -12.898 1 95.56 334 VAL B O 1
ATOM 6300 N N . ARG B 1 335 ? -5.043 -6.324 -13.344 1 91.5 335 ARG B N 1
ATOM 6301 C CA . ARG B 1 335 ? -6.465 -6.059 -13.172 1 91.5 335 ARG B CA 1
ATOM 6302 C C . ARG B 1 335 ? -7.297 -6.848 -14.18 1 91.5 335 ARG B C 1
ATOM 6304 O O . ARG B 1 335 ? -7.047 -6.785 -15.383 1 91.5 335 ARG B O 1
ATOM 6311 N N . GLY B 1 336 ? -8.172 -7.711 -13.906 1 86 336 GLY B N 1
ATOM 6312 C CA . GLY B 1 336 ? -9.117 -8.414 -14.766 1 86 336 GLY B CA 1
ATOM 6313 C C . GLY B 1 336 ? -8.594 -9.75 -15.25 1 86 336 GLY B C 1
ATOM 6314 O O . GLY B 1 336 ? -9.258 -10.43 -16.031 1 86 336 GLY B O 1
ATOM 6315 N N . LEU B 1 337 ? -7.34 -10.078 -14.867 1 93.06 337 LEU B N 1
ATOM 6316 C CA . LEU B 1 337 ? -6.809 -11.375 -15.273 1 93.06 337 LEU B CA 1
ATOM 6317 C C . LEU B 1 337 ? -7.559 -12.508 -14.586 1 93.06 337 LEU B C 1
ATOM 6319 O O . LEU B 1 337 ? -7.883 -12.414 -13.398 1 93.06 337 LEU B O 1
ATOM 6323 N N . PRO B 1 338 ? -7.867 -13.523 -15.336 1 94.19 338 PRO B N 1
ATOM 6324 C CA . PRO B 1 338 ? -8.398 -14.727 -14.688 1 94.19 338 PRO B CA 1
ATOM 6325 C C . PRO B 1 338 ? -7.348 -15.445 -13.836 1 94.19 338 PRO B C 1
ATOM 6327 O O . PRO B 1 338 ? -6.152 -15.164 -13.953 1 94.19 338 PRO B O 1
ATOM 6330 N N . SER B 1 339 ? -7.836 -16.297 -12.961 1 94.5 339 SER B N 1
ATOM 6331 C CA . SER B 1 339 ? -6.93 -17.078 -12.125 1 94.5 339 SER B CA 1
ATOM 6332 C C . SER B 1 339 ? -6.047 -17.984 -12.984 1 94.5 339 SER B C 1
ATOM 6334 O O . SER B 1 339 ? -6.375 -18.281 -14.133 1 94.5 339 SER B O 1
ATOM 6336 N N . GLY B 1 340 ? -4.906 -18.406 -12.406 1 92.81 340 GLY B N 1
ATOM 6337 C CA . GLY B 1 340 ? -3.912 -19.172 -13.133 1 92.81 340 GLY B CA 1
ATOM 6338 C C . GLY B 1 340 ? -2.896 -18.312 -13.859 1 92.81 340 GLY B C 1
ATOM 6339 O O . GLY B 1 340 ? -2.979 -17.078 -13.812 1 92.81 340 GLY B O 1
ATOM 6340 N N . TYR B 1 341 ? -1.966 -18.969 -14.453 1 92.31 341 TYR B N 1
ATOM 6341 C CA . TYR B 1 341 ? -0.912 -18.234 -15.141 1 92.31 341 TYR B CA 1
ATOM 6342 C C . TYR B 1 341 ? -1.431 -17.625 -16.438 1 92.31 341 TYR B C 1
ATOM 6344 O O . TYR B 1 341 ? -2.189 -18.266 -17.172 1 92.31 341 TYR B O 1
ATOM 6352 N N . ASN B 1 342 ? -1.096 -16.406 -16.688 1 93.31 342 ASN B N 1
ATOM 6353 C CA . ASN B 1 342 ? -1.31 -15.664 -17.922 1 93.31 342 ASN B CA 1
ATOM 6354 C C . ASN B 1 342 ? -0.035 -14.961 -18.391 1 93.31 342 ASN B C 1
ATOM 6356 O O . ASN B 1 342 ? 0.701 -14.406 -17.562 1 93.31 342 ASN B O 1
ATOM 6360 N N . ARG B 1 343 ? 0.245 -14.93 -19.672 1 92.25 343 ARG B N 1
ATOM 6361 C CA . ARG B 1 343 ? 1.471 -14.375 -20.234 1 92.25 343 ARG B CA 1
ATOM 6362 C C . ARG B 1 343 ? 1.581 -12.883 -19.938 1 92.25 343 ARG B C 1
ATOM 6364 O O . ARG B 1 343 ? 2.684 -12.328 -19.906 1 92.25 343 ARG B O 1
ATOM 6371 N N . ASP B 1 344 ? 0.458 -12.156 -19.656 1 93.75 344 ASP B N 1
ATOM 6372 C CA . ASP B 1 344 ? 0.423 -10.742 -19.312 1 93.75 344 ASP B CA 1
ATOM 6373 C C . ASP B 1 344 ? 1.397 -10.43 -18.172 1 93.75 344 ASP B C 1
ATOM 6375 O O . ASP B 1 344 ? 1.989 -9.352 -18.141 1 93.75 344 ASP B O 1
ATOM 6379 N N . LEU B 1 345 ? 1.594 -11.383 -17.344 1 94.12 345 LEU B N 1
ATOM 6380 C CA . LEU B 1 345 ? 2.363 -11.188 -16.125 1 94.12 345 LEU B CA 1
ATOM 6381 C C . LEU B 1 345 ? 3.828 -10.906 -16.438 1 94.12 345 LEU B C 1
ATOM 6383 O O . LEU B 1 345 ? 4.559 -10.383 -15.602 1 94.12 345 LEU B O 1
ATOM 6387 N N . GLN B 1 346 ? 4.297 -11.305 -17.625 1 93.06 346 GLN B N 1
ATOM 6388 C CA . GLN B 1 346 ? 5.645 -10.984 -18.078 1 93.06 346 GLN B CA 1
ATOM 6389 C C . GLN B 1 346 ? 5.895 -9.477 -18.031 1 93.06 346 GLN B C 1
ATOM 6391 O O . GLN B 1 346 ? 7.008 -9.039 -17.734 1 93.06 346 GLN B O 1
ATOM 6396 N N . ASP B 1 347 ? 4.855 -8.695 -18.25 1 95.5 347 ASP B N 1
ATOM 6397 C CA . ASP B 1 347 ? 4.977 -7.254 -18.422 1 95.5 347 ASP B CA 1
ATOM 6398 C C . ASP B 1 347 ? 5.121 -6.551 -17.062 1 95.5 347 ASP B C 1
ATOM 6400 O O . ASP B 1 347 ? 5.363 -5.344 -17.016 1 95.5 347 ASP B O 1
ATOM 6404 N N . THR B 1 348 ? 5.035 -7.227 -15.953 1 97 348 THR B N 1
ATOM 6405 C CA . THR B 1 348 ? 5.176 -6.586 -14.648 1 97 348 THR B CA 1
ATOM 6406 C C . THR B 1 348 ? 6.621 -6.645 -14.172 1 97 348 THR B C 1
ATOM 6408 O O . THR B 1 348 ? 6.996 -5.945 -13.227 1 97 348 THR B O 1
ATOM 6411 N N . LYS B 1 349 ? 7.461 -7.41 -14.797 1 96.5 349 LYS B N 1
ATOM 6412 C CA . LYS B 1 349 ? 8.844 -7.605 -14.352 1 96.5 349 LYS B CA 1
ATOM 6413 C C . LYS B 1 349 ? 9.648 -6.32 -14.492 1 96.5 349 LYS B C 1
ATOM 6415 O O . LYS B 1 349 ? 10.328 -5.902 -13.547 1 96.5 349 LYS B O 1
ATOM 6420 N N . GLU B 1 350 ? 9.562 -5.691 -15.648 1 95.62 350 GLU B N 1
ATOM 6421 C CA . GLU B 1 350 ? 10.383 -4.512 -15.906 1 95.62 350 GLU B CA 1
ATOM 6422 C C . GLU B 1 350 ? 10 -3.361 -14.984 1 95.62 350 GLU B C 1
ATOM 6424 O O . GLU B 1 350 ? 10.867 -2.732 -14.375 1 95.62 350 GLU B O 1
ATOM 6429 N N . PRO B 1 351 ? 8.68 -3.043 -14.867 1 97.88 351 PRO B N 1
ATOM 6430 C CA . PRO B 1 351 ? 8.344 -1.964 -13.93 1 97.88 351 PRO B CA 1
ATOM 6431 C C . PRO B 1 351 ? 8.805 -2.254 -12.508 1 97.88 351 PRO B C 1
ATOM 6433 O O . PRO B 1 351 ? 9.203 -1.336 -11.781 1 97.88 351 PRO B O 1
ATOM 6436 N N . LEU B 1 352 ? 8.758 -3.477 -12.07 1 98.12 352 LEU B N 1
ATOM 6437 C CA . LEU B 1 352 ? 9.266 -3.834 -10.75 1 98.12 352 LEU B CA 1
ATOM 6438 C C . LEU B 1 352 ? 10.758 -3.535 -10.641 1 98.12 352 LEU B C 1
ATOM 6440 O O . LEU B 1 352 ? 11.188 -2.838 -9.719 1 98.12 352 LEU B O 1
ATOM 6444 N N . LEU B 1 353 ? 11.547 -4.02 -11.594 1 97.25 353 LEU B N 1
ATOM 6445 C CA . LEU B 1 353 ? 13 -3.875 -11.555 1 97.25 353 LEU B CA 1
ATOM 6446 C C . LEU B 1 353 ? 13.398 -2.406 -11.641 1 97.25 353 LEU B C 1
ATOM 6448 O O . LEU B 1 353 ? 14.312 -1.965 -10.945 1 97.25 353 LEU B O 1
ATOM 6452 N N . ARG B 1 354 ? 12.695 -1.652 -12.453 1 96.62 354 ARG B N 1
ATOM 6453 C CA . ARG B 1 354 ? 12.977 -0.227 -12.602 1 96.62 354 ARG B CA 1
ATOM 6454 C C . ARG B 1 354 ? 12.672 0.525 -11.312 1 96.62 354 ARG B C 1
ATOM 6456 O O . ARG B 1 354 ? 13.422 1.419 -10.914 1 96.62 354 ARG B O 1
ATOM 6463 N N . SER B 1 355 ? 11.555 0.202 -10.68 1 98.5 355 SER B N 1
ATOM 6464 C CA . SER B 1 355 ? 11.188 0.849 -9.422 1 98.5 355 SER B CA 1
ATOM 6465 C C . SER B 1 355 ? 12.25 0.625 -8.352 1 98.5 355 SER B C 1
ATOM 6467 O O . SER B 1 355 ? 12.648 1.563 -7.664 1 98.5 355 SER B O 1
ATOM 6469 N N . LEU B 1 356 ? 12.695 -0.641 -8.234 1 98.12 356 LEU B N 1
ATOM 6470 C CA . LEU B 1 356 ? 13.703 -1.003 -7.234 1 98.12 356 LEU B CA 1
ATOM 6471 C C . LEU B 1 356 ? 15 -0.248 -7.477 1 98.12 356 LEU B C 1
ATOM 6473 O O . LEU B 1 356 ? 15.547 0.367 -6.559 1 98.12 356 LEU B O 1
ATOM 6477 N N . ALA B 1 357 ? 15.461 -0.224 -8.688 1 95.88 357 ALA B N 1
ATOM 6478 C CA . ALA B 1 357 ? 16.734 0.415 -9.031 1 95.88 357 ALA B CA 1
ATOM 6479 C C . ALA B 1 357 ? 16.656 1.928 -8.844 1 95.88 357 ALA B C 1
ATOM 6481 O O . ALA B 1 357 ? 17.562 2.543 -8.297 1 95.88 357 ALA B O 1
ATOM 6482 N N . THR B 1 358 ? 15.57 2.525 -9.273 1 97.19 358 THR B N 1
ATOM 6483 C CA . THR B 1 358 ? 15.398 3.975 -9.258 1 97.19 358 THR B CA 1
ATOM 6484 C C . THR B 1 358 ? 15.367 4.492 -7.82 1 97.19 358 THR B C 1
ATOM 6486 O O . THR B 1 358 ? 16.047 5.473 -7.492 1 97.19 358 THR B O 1
ATOM 6489 N N . VAL B 1 359 ? 14.609 3.855 -6.949 1 98.38 359 VAL B N 1
ATOM 6490 C CA . VAL B 1 359 ? 14.469 4.352 -5.586 1 98.38 359 VAL B CA 1
ATOM 6491 C C . VAL B 1 359 ? 15.789 4.188 -4.836 1 98.38 359 VAL B C 1
ATOM 6493 O O . VAL B 1 359 ? 16.141 5.027 -4.004 1 98.38 359 VAL B O 1
ATOM 6496 N N . ARG B 1 360 ? 16.531 3.156 -5.117 1 96.25 360 ARG B N 1
ATOM 6497 C CA . ARG B 1 360 ? 17.859 3.004 -4.52 1 96.25 360 ARG B CA 1
ATOM 6498 C C . ARG B 1 360 ? 18.766 4.176 -4.879 1 96.25 360 ARG B C 1
ATOM 6500 O O . ARG B 1 360 ? 19.469 4.715 -4.02 1 96.25 360 ARG B O 1
ATOM 6507 N N . GLU B 1 361 ? 18.734 4.547 -6.137 1 95.06 361 GLU B N 1
ATOM 6508 C CA . GLU B 1 361 ? 19.531 5.688 -6.59 1 95.06 361 GLU B CA 1
ATOM 6509 C C . GLU B 1 361 ? 19.062 6.98 -5.926 1 95.06 361 GLU B C 1
ATOM 6511 O O . GLU B 1 361 ? 19.891 7.812 -5.535 1 95.06 361 GLU B O 1
ATOM 6516 N N . GLU B 1 362 ? 17.766 7.16 -5.836 1 97.5 362 GLU B N 1
ATOM 6517 C CA . GLU B 1 362 ? 17.203 8.352 -5.219 1 97.5 362 GLU B CA 1
ATOM 6518 C C . GLU B 1 362 ? 17.656 8.492 -3.77 1 97.5 362 GLU B C 1
ATOM 6520 O O . GLU B 1 362 ? 18 9.586 -3.322 1 97.5 362 GLU B O 1
ATOM 6525 N N . LEU B 1 363 ? 17.609 7.359 -3.055 1 98.31 363 LEU B N 1
ATOM 6526 C CA . LEU B 1 363 ? 17.969 7.379 -1.641 1 98.31 363 LEU B CA 1
ATOM 6527 C C . LEU B 1 363 ? 19.438 7.742 -1.462 1 98.31 363 LEU B C 1
ATOM 6529 O O . LEU B 1 363 ? 19.797 8.477 -0.537 1 98.31 363 LEU B O 1
ATOM 6533 N N . ALA B 1 364 ? 20.297 7.266 -2.334 1 95.44 364 ALA B N 1
ATOM 6534 C CA . ALA B 1 364 ? 21.719 7.605 -2.275 1 95.44 364 ALA B CA 1
ATOM 6535 C C . ALA B 1 364 ? 21.938 9.102 -2.482 1 95.44 364 ALA B C 1
ATOM 6537 O O . ALA B 1 364 ? 22.688 9.734 -1.742 1 95.44 364 ALA B O 1
ATOM 6538 N N . VAL B 1 365 ? 21.281 9.664 -3.443 1 94.38 365 VAL B N 1
ATOM 6539 C CA . VAL B 1 365 ? 21.406 11.078 -3.76 1 94.38 365 VAL B CA 1
ATOM 6540 C C . VAL B 1 365 ? 20.828 11.914 -2.619 1 94.38 365 VAL B C 1
ATOM 6542 O O . VAL B 1 365 ? 21.406 12.922 -2.221 1 94.38 365 VAL B O 1
ATOM 6545 N N . ALA B 1 366 ? 19.672 11.477 -2.125 1 97.25 366 ALA B N 1
ATOM 6546 C CA . ALA B 1 366 ? 19.016 12.195 -1.034 1 97.25 366 ALA B CA 1
ATOM 6547 C C . ALA B 1 366 ? 19.922 12.242 0.201 1 97.25 366 ALA B C 1
ATOM 6549 O O . ALA B 1 366 ? 19.953 13.25 0.91 1 97.25 366 ALA B O 1
ATOM 6550 N N . LEU B 1 367 ? 20.594 11.133 0.5 1 96.75 367 LEU B N 1
ATOM 6551 C CA . LEU B 1 367 ? 21.484 11.094 1.651 1 96.75 367 LEU B CA 1
ATOM 6552 C C . LEU B 1 367 ? 22.609 12.117 1.509 1 96.75 367 LEU B C 1
ATOM 6554 O O . LEU B 1 367 ? 22.906 12.844 2.455 1 96.75 367 LEU B O 1
ATOM 6558 N N . VAL B 1 368 ? 23.219 12.234 0.333 1 94.44 368 VAL B N 1
ATOM 6559 C CA . VAL B 1 368 ? 24.281 13.203 0.073 1 94.44 368 VAL B CA 1
ATOM 6560 C C . VAL B 1 368 ? 23.719 14.625 0.215 1 94.44 368 VAL B C 1
ATOM 6562 O O . VAL B 1 368 ? 24.375 15.492 0.812 1 94.44 368 VAL B O 1
ATOM 6565 N N . LEU B 1 369 ? 22.562 14.82 -0.329 1 94.31 369 LEU B N 1
ATOM 6566 C CA . LEU B 1 369 ? 21.906 16.125 -0.275 1 94.31 369 LEU B CA 1
ATOM 6567 C C . LEU B 1 369 ? 21.688 16.562 1.169 1 94.31 369 LEU B C 1
ATOM 6569 O O . LEU B 1 369 ? 22.062 17.672 1.542 1 94.31 369 LEU B O 1
ATOM 6573 N N . VAL B 1 370 ? 21.094 15.711 2.025 1 96.56 370 VAL B N 1
ATOM 6574 C CA . VAL B 1 370 ? 20.766 16.047 3.408 1 96.56 370 VAL B CA 1
ATOM 6575 C C . VAL B 1 370 ? 22.047 16.25 4.207 1 96.56 370 VAL B C 1
ATOM 6577 O O . VAL B 1 370 ? 22.125 17.141 5.043 1 96.56 370 VAL B O 1
ATOM 6580 N N . ASP B 1 371 ? 23.016 15.469 3.898 1 95.19 371 ASP B N 1
ATOM 6581 C CA . ASP B 1 371 ? 24.281 15.516 4.625 1 95.19 371 ASP B CA 1
ATOM 6582 C C . ASP B 1 371 ? 25.031 16.828 4.355 1 95.19 371 ASP B C 1
ATOM 6584 O O . ASP B 1 371 ? 25.688 17.359 5.242 1 95.19 371 ASP B O 1
ATOM 6588 N N . ARG B 1 372 ? 24.891 17.391 3.174 1 94.06 372 ARG B N 1
ATOM 6589 C CA . ARG B 1 372 ? 25.75 18.5 2.77 1 94.06 372 ARG B CA 1
ATOM 6590 C C . ARG B 1 372 ? 24.953 19.797 2.67 1 94.06 372 ARG B C 1
ATOM 6592 O O . ARG B 1 372 ? 25.5 20.844 2.355 1 94.06 372 ARG B O 1
ATOM 6599 N N . LEU B 1 373 ? 23.688 19.719 2.92 1 94.81 373 LEU B N 1
ATOM 6600 C CA . LEU B 1 373 ? 22.812 20.891 2.883 1 94.81 373 LEU B CA 1
ATOM 6601 C C . LEU B 1 373 ? 23.281 21.938 3.875 1 94.81 373 LEU B C 1
ATOM 6603 O O . LEU B 1 373 ? 23.609 21.625 5.02 1 94.81 373 LEU B O 1
ATOM 6607 N N . GLU B 1 374 ? 23.375 23.203 3.424 1 95.81 374 GLU B N 1
ATOM 6608 C CA . GLU B 1 374 ? 23.812 24.281 4.301 1 95.81 374 GLU B CA 1
ATOM 6609 C C . GLU B 1 374 ? 22.672 25.234 4.633 1 95.81 374 GLU B C 1
ATOM 6611 O O . GLU B 1 374 ? 22.297 26.062 3.807 1 95.81 374 GLU B O 1
ATOM 6616 N N . PRO B 1 375 ? 22.188 25.234 5.867 1 97.5 375 PRO B N 1
ATOM 6617 C CA . PRO B 1 375 ? 21.172 26.203 6.258 1 97.5 375 PRO B CA 1
ATOM 6618 C C . PRO B 1 375 ? 21.703 27.641 6.328 1 97.5 375 PRO B C 1
ATOM 6620 O O . PRO B 1 375 ? 22.812 27.859 6.836 1 97.5 375 PRO B O 1
ATOM 6623 N N . GLN B 1 376 ? 20.969 28.531 5.703 1 97.56 376 GLN B N 1
ATOM 6624 C CA . GLN B 1 376 ? 21.297 29.938 5.805 1 97.56 376 GLN B CA 1
ATOM 6625 C C . GLN B 1 376 ? 20.562 30.594 6.965 1 97.56 376 GLN B C 1
ATOM 6627 O O . GLN B 1 376 ? 19.609 31.359 6.754 1 97.56 376 GLN B O 1
ATOM 6632 N N . ARG B 1 377 ? 21.094 30.5 8.109 1 97.5 377 ARG B N 1
ATOM 6633 C CA . ARG B 1 377 ? 20.438 30.828 9.367 1 97.5 377 ARG B CA 1
ATOM 6634 C C . ARG B 1 377 ? 20.078 32.312 9.438 1 97.5 377 ARG B C 1
ATOM 6636 O O . ARG B 1 377 ? 18.969 32.656 9.844 1 97.5 377 ARG B O 1
ATOM 6643 N N . ASP B 1 378 ? 21 33.062 8.969 1 96.44 378 ASP B N 1
ATOM 6644 C CA . ASP B 1 378 ? 20.766 34.5 9.023 1 96.44 378 ASP B CA 1
ATOM 6645 C C . ASP B 1 378 ? 19.625 34.906 8.109 1 96.44 378 ASP B C 1
ATOM 6647 O O . ASP B 1 378 ? 18.797 35.75 8.484 1 96.44 378 ASP B O 1
ATOM 6651 N N . ARG B 1 379 ? 19.562 34.375 6.945 1 96.31 379 ARG B N 1
ATOM 6652 C CA . ARG B 1 379 ? 18.5 34.688 5.996 1 96.31 379 ARG B CA 1
ATOM 6653 C C . ARG B 1 379 ? 17.156 34.219 6.523 1 96.31 379 ARG B C 1
ATOM 6655 O O . ARG B 1 379 ? 16.141 34.906 6.352 1 96.31 379 ARG B O 1
ATOM 6662 N N . MET B 1 380 ? 17.156 33.094 7.129 1 96.88 380 MET B N 1
ATOM 6663 C CA . MET B 1 380 ? 15.914 32.562 7.703 1 96.88 380 MET B CA 1
ATOM 6664 C C . MET B 1 380 ? 15.43 33.469 8.844 1 96.88 380 MET B C 1
ATOM 6666 O O . MET B 1 380 ? 14.242 33.781 8.93 1 96.88 380 MET B O 1
ATOM 6670 N N . ALA B 1 381 ? 16.328 33.906 9.648 1 95.81 381 ALA B N 1
ATOM 6671 C CA . ALA B 1 381 ? 15.992 34.781 10.766 1 95.81 381 ALA B CA 1
ATOM 6672 C C . ALA B 1 381 ? 15.469 36.125 10.258 1 95.81 381 ALA B C 1
ATOM 6674 O O . ALA B 1 381 ? 14.492 36.656 10.797 1 95.81 381 ALA B O 1
ATOM 6675 N N . LYS B 1 382 ? 16.062 36.625 9.203 1 94.56 382 LYS B N 1
ATOM 6676 C CA . LYS B 1 382 ? 15.695 37.938 8.648 1 94.56 382 LYS B CA 1
ATOM 6677 C C . LYS B 1 382 ? 14.336 37.875 7.961 1 94.56 382 LYS B C 1
ATOM 6679 O O . LYS B 1 382 ? 13.672 38.906 7.797 1 94.56 382 LYS B O 1
ATOM 6684 N N . ALA B 1 383 ? 13.984 36.719 7.594 1 94.62 383 ALA B N 1
ATOM 6685 C CA . ALA B 1 383 ? 12.719 36.531 6.879 1 94.62 383 ALA B CA 1
ATOM 6686 C C . ALA B 1 383 ? 11.539 36.562 7.84 1 94.62 383 ALA B C 1
ATOM 6688 O O . ALA B 1 383 ? 10.383 36.625 7.41 1 94.62 383 ALA B O 1
ATOM 6689 N N . LEU B 1 384 ? 11.805 36.5 9.117 1 94.19 384 LEU B N 1
ATOM 6690 C CA . LEU B 1 384 ? 10.734 36.594 10.109 1 94.19 384 LEU B CA 1
ATOM 6691 C C . LEU B 1 384 ? 10.188 38.031 10.18 1 94.19 384 LEU B C 1
ATOM 6693 O O . LEU B 1 384 ? 10.953 38.969 10.305 1 94.19 384 LEU B O 1
ATOM 6697 N N . ASN B 1 385 ? 8.93 38.156 9.922 1 90.38 385 ASN B N 1
ATOM 6698 C CA . ASN B 1 385 ? 8.289 39.438 9.984 1 90.38 385 ASN B CA 1
ATOM 6699 C C . ASN B 1 385 ? 7.078 39.438 10.914 1 90.38 385 ASN B C 1
ATOM 6701 O O . ASN B 1 385 ? 6.855 38.469 11.633 1 90.38 385 ASN B O 1
ATOM 6705 N N . ALA B 1 386 ? 6.395 40.5 10.93 1 88.25 386 ALA B N 1
ATOM 6706 C CA . ALA B 1 386 ? 5.277 40.656 11.859 1 88.25 386 ALA B CA 1
ATOM 6707 C C . ALA B 1 386 ? 4.172 39.656 11.57 1 88.25 386 ALA B C 1
ATOM 6709 O O . ALA B 1 386 ? 3.484 39.188 12.484 1 88.25 386 ALA B O 1
ATOM 6710 N N . GLU B 1 387 ? 4.02 39.312 10.359 1 87.44 387 GLU B N 1
ATOM 6711 C CA . GLU B 1 387 ? 2.982 38.375 9.953 1 87.44 387 GLU B CA 1
ATOM 6712 C C . GLU B 1 387 ? 3.195 37 10.594 1 87.44 387 GLU B C 1
ATOM 6714 O O . GLU B 1 387 ? 2.232 36.312 10.961 1 87.44 387 GLU B O 1
ATOM 6719 N N . VAL B 1 388 ? 4.422 36.625 10.781 1 90.75 388 VAL B N 1
ATOM 6720 C CA . VAL B 1 388 ? 4.777 35.312 11.367 1 90.75 388 VAL B CA 1
ATOM 6721 C C . VAL B 1 388 ? 4.285 35.25 12.812 1 90.75 388 VAL B C 1
ATOM 6723 O O . VAL B 1 388 ? 3.934 34.188 13.305 1 90.75 388 VAL B O 1
ATOM 6726 N N . PHE B 1 389 ? 4.148 36.375 13.43 1 90.62 389 PHE B N 1
ATOM 6727 C CA . PHE B 1 389 ? 3.879 36.406 14.867 1 90.62 389 PHE B CA 1
ATOM 6728 C C . PHE B 1 389 ? 2.465 36.906 15.148 1 90.62 389 PHE B C 1
ATOM 6730 O O . PHE B 1 389 ? 2.094 37.094 16.297 1 90.62 389 PHE B O 1
ATOM 6737 N N . ALA B 1 390 ? 1.69 37.156 14.094 1 86.88 390 ALA B N 1
ATOM 6738 C CA . ALA B 1 390 ? 0.325 37.625 14.258 1 86.88 390 ALA B CA 1
ATOM 6739 C C . ALA B 1 390 ? -0.499 36.688 15.117 1 86.88 390 ALA B C 1
ATOM 6741 O O . ALA B 1 390 ? -1.241 37.125 16 1 86.88 390 ALA B O 1
ATOM 6742 N N . THR B 1 391 ? -0.351 35.375 14.844 1 86.25 391 THR B N 1
ATOM 6743 C CA . THR B 1 391 ? -1.066 34.375 15.617 1 86.25 391 THR B CA 1
ATOM 6744 C C . THR B 1 391 ? -0.574 34.344 17.062 1 86.25 391 THR B C 1
ATOM 6746 O O . THR B 1 391 ? -1.359 34.125 17.984 1 86.25 391 THR B O 1
ATOM 6749 N N . ASP B 1 392 ? 0.671 34.594 17.297 1 88.62 392 ASP B N 1
ATOM 6750 C CA . ASP B 1 392 ? 1.219 34.688 18.656 1 88.62 392 ASP B CA 1
ATOM 6751 C C . ASP B 1 392 ? 0.573 35.812 19.438 1 88.62 392 ASP B C 1
ATOM 6753 O O . ASP B 1 392 ? 0.252 35.656 20.609 1 88.62 392 ASP B O 1
ATOM 6757 N N . TYR B 1 393 ? 0.429 36.875 18.719 1 88.25 393 TYR B N 1
ATOM 6758 C CA . TYR B 1 393 ? -0.207 38 19.359 1 88.25 393 TYR B CA 1
ATOM 6759 C C . TYR B 1 393 ? -1.655 37.688 19.719 1 88.25 393 TYR B C 1
ATOM 6761 O O . TYR B 1 393 ? -2.109 38.031 20.812 1 88.25 393 TYR B O 1
ATOM 6769 N N . ALA B 1 394 ? -2.336 37.094 18.781 1 87.06 394 ALA B N 1
ATOM 6770 C CA . ALA B 1 394 ? -3.723 36.719 19.047 1 87.06 394 ALA B CA 1
ATOM 6771 C C . ALA B 1 394 ? -3.826 35.812 20.281 1 87.06 394 ALA B C 1
ATOM 6773 O O . ALA B 1 394 ? -4.699 36 21.125 1 87.06 394 ALA B O 1
ATOM 6774 N N . TYR B 1 395 ? -2.945 34.906 20.469 1 89.25 395 TYR B N 1
ATOM 6775 C CA . TYR B 1 395 ? -3.045 33.969 21.547 1 89.25 395 TYR B CA 1
ATOM 6776 C C . TYR B 1 395 ? -2.557 34.562 22.859 1 89.25 395 TYR B C 1
ATOM 6778 O O . TYR B 1 395 ? -2.975 34.125 23.938 1 89.25 395 TYR B O 1
ATOM 6786 N N . GLN B 1 396 ? -1.683 35.531 22.766 1 86.81 396 GLN B N 1
ATOM 6787 C CA . GLN B 1 396 ? -1.35 36.281 23.969 1 86.81 396 GLN B CA 1
ATOM 6788 C C . GLN B 1 396 ? -2.584 36.969 24.547 1 86.81 396 GLN B C 1
ATOM 6790 O O . GLN B 1 396 ? -2.781 36.969 25.766 1 86.81 396 GLN B O 1
ATOM 6795 N N . LEU B 1 397 ? -3.373 37.469 23.641 1 86.62 397 LEU B N 1
ATOM 6796 C CA . LEU B 1 397 ? -4.617 38.094 24.062 1 86.62 397 LEU B CA 1
ATOM 6797 C C . LEU B 1 397 ? -5.574 37.062 24.656 1 86.62 397 LEU B C 1
ATOM 6799 O O . LEU B 1 397 ? -6.266 37.375 25.641 1 86.62 397 LEU B O 1
ATOM 6803 N N . VAL B 1 398 ? -5.617 35.938 24.109 1 84.88 398 VAL B N 1
ATOM 6804 C CA . VAL B 1 398 ? -6.465 34.844 24.609 1 84.88 398 VAL B CA 1
ATOM 6805 C C . VAL B 1 398 ? -6.035 34.5 26.031 1 84.88 398 VAL B C 1
ATOM 6807 O O . VAL B 1 398 ? -6.879 34.281 26.906 1 84.88 398 VAL B O 1
ATOM 6810 N N . LEU B 1 399 ? -4.727 34.375 26.25 1 86.62 399 LEU B N 1
ATOM 6811 C CA . LEU B 1 399 ? -4.195 34.062 27.562 1 86.62 399 LEU B CA 1
ATOM 6812 C C . LEU B 1 399 ? -4.555 35.125 28.578 1 86.62 399 LEU B C 1
ATOM 6814 O O . LEU B 1 399 ? -4.621 34.844 29.781 1 86.62 399 LEU B O 1
ATOM 6818 N N . GLU B 1 400 ? -4.832 36.281 28 1 86.44 400 GLU B N 1
ATOM 6819 C CA . GLU B 1 400 ? -5.227 37.406 28.859 1 86.44 400 GLU B CA 1
ATOM 6820 C C . GLU B 1 400 ? -6.738 37.438 29.062 1 86.44 400 GLU B C 1
ATOM 6822 O O . GLU B 1 400 ? -7.266 38.344 29.703 1 86.44 400 GLU B O 1
ATOM 6827 N N . GLY B 1 401 ? -7.406 36.469 28.484 1 79.12 401 GLY B N 1
ATOM 6828 C CA . GLY B 1 401 ? -8.828 36.312 28.75 1 79.12 401 GLY B CA 1
ATOM 6829 C C . GLY B 1 401 ? -9.711 36.781 27.609 1 79.12 401 GLY B C 1
ATOM 6830 O O . GLY B 1 401 ? -10.938 36.719 27.703 1 79.12 401 GLY B O 1
ATOM 6831 N N . VAL B 1 402 ? -9.125 37.25 26.547 1 81.69 402 VAL B N 1
ATOM 6832 C CA . VAL B 1 402 ? -9.891 37.688 25.391 1 81.69 402 VAL B CA 1
ATOM 6833 C C . VAL B 1 402 ? -10.383 36.5 24.578 1 81.69 402 VAL B C 1
ATOM 6835 O O . VAL B 1 402 ? -9.617 35.562 24.312 1 81.69 402 VAL B O 1
ATOM 6838 N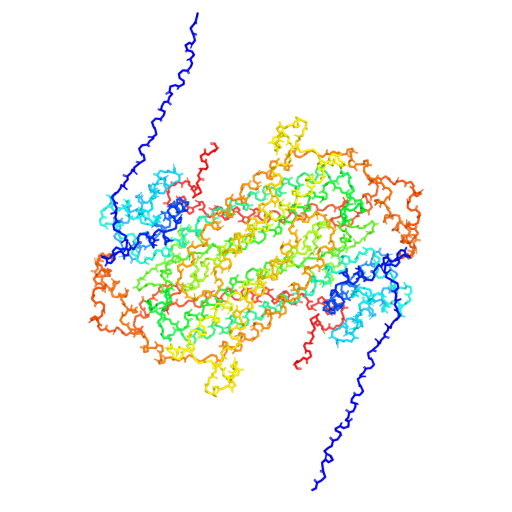 N . PRO B 1 403 ? -11.688 36.469 24.297 1 75.31 403 PRO B N 1
ATOM 6839 C CA . PRO B 1 403 ? -12.156 35.375 23.422 1 75.31 403 PRO B CA 1
ATOM 6840 C C . PRO B 1 403 ? -11.398 35.312 22.094 1 75.31 403 PRO B C 1
ATOM 6842 O O . PRO B 1 403 ? -11.039 36.375 21.547 1 75.31 403 PRO B O 1
ATOM 6845 N N . PHE B 1 404 ? -11.172 34.156 21.547 1 78 404 PHE B N 1
ATOM 6846 C CA . PHE B 1 404 ? -10.297 33.969 20.406 1 78 404 PHE B CA 1
ATOM 6847 C C . PHE B 1 404 ? -10.727 34.812 19.219 1 78 404 PHE B C 1
ATOM 6849 O O . PHE B 1 404 ? -9.898 35.438 18.547 1 78 404 PHE B O 1
ATOM 6856 N N . ARG B 1 405 ? -11.977 34.75 18.875 1 74.19 405 ARG B N 1
ATOM 6857 C CA . ARG B 1 405 ? -12.453 35.469 17.703 1 74.19 405 ARG B CA 1
ATOM 6858 C C . ARG B 1 405 ? -12.125 36.969 17.797 1 74.19 405 ARG B C 1
ATOM 6860 O O . ARG B 1 405 ? -11.758 37.594 16.797 1 74.19 405 ARG B O 1
ATOM 6867 N N . GLU B 1 406 ? -12.32 37.5 18.953 1 78.56 406 GLU B N 1
ATOM 6868 C CA . GLU B 1 406 ? -11.969 38.906 19.188 1 78.56 406 GLU B CA 1
ATOM 6869 C C . GLU B 1 406 ? -10.461 39.094 19.125 1 78.56 406 GLU B C 1
ATOM 6871 O O . GLU B 1 406 ? -9.984 40.094 18.547 1 78.56 406 GLU B O 1
ATOM 6876 N N . ALA B 1 407 ? -9.773 38.25 19.734 1 84.44 407 ALA B N 1
ATOM 6877 C CA . ALA B 1 407 ? -8.312 38.281 19.703 1 84.44 407 ALA B CA 1
ATOM 6878 C C . ALA B 1 407 ? -7.789 38.25 18.281 1 84.44 407 ALA B C 1
ATOM 6880 O O . ALA B 1 407 ? -6.859 38.969 17.922 1 84.44 407 ALA B O 1
ATOM 6881 N N . TYR B 1 408 ? -8.43 37.375 17.531 1 82.06 408 TYR B N 1
ATOM 6882 C CA . TYR B 1 408 ? -8.078 37.219 16.125 1 82.06 408 TYR B CA 1
ATOM 6883 C C . TYR B 1 408 ? -8.273 38.5 15.344 1 82.06 408 TYR B C 1
ATOM 6885 O O . TYR B 1 408 ? -7.391 38.938 14.594 1 82.06 408 TYR B O 1
ATOM 6893 N N . GLN B 1 409 ? -9.328 39.188 15.539 1 82.31 409 GLN B N 1
ATOM 6894 C CA . GLN B 1 409 ? -9.648 40.438 14.852 1 82.31 409 GLN B CA 1
ATOM 6895 C C . GLN B 1 409 ? -8.695 41.531 15.273 1 82.31 409 GLN B C 1
ATOM 6897 O O . GLN B 1 409 ? -8.242 42.344 14.445 1 82.31 409 GLN B O 1
ATOM 6902 N N . ARG B 1 410 ? -8.438 41.562 16.5 1 84.44 410 ARG B N 1
ATOM 6903 C CA . ARG B 1 410 ? -7.508 42.562 17.016 1 84.44 410 ARG B CA 1
ATOM 6904 C C . ARG B 1 410 ? -6.109 42.344 16.438 1 84.44 410 ARG B C 1
ATOM 6906 O O . ARG B 1 410 ? -5.438 43.312 16.062 1 84.44 410 ARG B O 1
ATOM 6913 N N . ALA B 1 411 ? -5.715 41.156 16.469 1 86.69 411 ALA B N 1
ATOM 6914 C CA . ALA B 1 411 ? -4.402 40.812 15.914 1 86.69 411 ALA B CA 1
ATOM 6915 C C . ALA B 1 411 ? -4.324 41.188 14.438 1 86.69 411 ALA B C 1
ATOM 6917 O O . ALA B 1 411 ? -3.291 41.656 13.961 1 86.69 411 ALA B O 1
ATOM 6918 N N . ALA B 1 412 ? -5.418 40.906 13.703 1 83.25 412 ALA B N 1
ATOM 6919 C CA . ALA B 1 412 ? -5.453 41.219 12.273 1 83.25 412 ALA B CA 1
ATOM 6920 C C . ALA B 1 412 ? -5.254 42.719 12.023 1 83.25 412 ALA B C 1
ATOM 6922 O O . ALA B 1 412 ? -4.641 43.094 11.031 1 83.25 412 ALA B O 1
ATOM 6923 N N . ARG B 1 413 ? -5.648 43.469 12.992 1 81.62 413 ARG B N 1
ATOM 6924 C CA . ARG B 1 413 ? -5.59 44.906 12.844 1 81.62 413 ARG B CA 1
ATOM 6925 C C . ARG B 1 413 ? -4.258 45.469 13.344 1 81.62 413 ARG B C 1
ATOM 6927 O O . ARG B 1 413 ? -3.717 46.406 12.766 1 81.62 413 ARG B O 1
ATOM 6934 N N . ASP B 1 414 ? -3.725 44.844 14.375 1 82.88 414 ASP B N 1
ATOM 6935 C CA . ASP B 1 414 ? -2.697 45.531 15.148 1 82.88 414 ASP B CA 1
ATOM 6936 C C . ASP B 1 414 ? -1.345 44.844 15.008 1 82.88 414 ASP B C 1
ATOM 6938 O O . ASP B 1 414 ? -0.327 45.344 15.477 1 82.88 414 ASP B O 1
ATOM 6942 N N . TYR B 1 415 ? -1.265 43.688 14.328 1 78.25 415 TYR B N 1
ATOM 6943 C CA . TYR B 1 415 ? -0.042 42.906 14.422 1 78.25 415 TYR B CA 1
ATOM 6944 C C . TYR B 1 415 ? 1.145 43.656 13.836 1 78.25 415 TYR B C 1
ATOM 6946 O O . TYR B 1 415 ? 2.273 43.531 14.312 1 78.25 415 TYR B O 1
ATOM 6954 N N . GLY B 1 416 ? 0.942 44.5 12.828 1 78.88 416 GLY B N 1
ATOM 6955 C CA . GLY B 1 416 ? 1.998 45.25 12.164 1 78.88 416 GLY B CA 1
ATOM 6956 C C . GLY B 1 416 ? 2.6 46.312 13.039 1 78.88 416 GLY B C 1
ATOM 6957 O O . GLY B 1 416 ? 3.693 46.812 12.758 1 78.88 416 GLY B O 1
ATOM 6958 N N . GLN B 1 417 ? 1.925 46.625 14.047 1 74.81 417 GLN B N 1
ATOM 6959 C CA . GLN B 1 417 ? 2.336 47.719 14.914 1 74.81 417 GLN B CA 1
ATOM 6960 C C . GLN B 1 417 ? 3.086 47.219 16.141 1 74.81 417 GLN B C 1
ATOM 6962 O O . GLN B 1 417 ? 3.637 48 16.906 1 74.81 417 GLN B O 1
ATOM 6967 N N . GLN B 1 418 ? 3.152 46.031 16.219 1 76.38 418 GLN B N 1
ATOM 6968 C CA . GLN B 1 418 ? 3.781 45.438 17.391 1 76.38 418 GLN B CA 1
ATOM 6969 C C . GLN B 1 418 ? 5.266 45.156 17.156 1 76.38 418 GLN B C 1
ATOM 6971 O O . GLN B 1 418 ? 5.688 44.938 16.016 1 76.38 418 GLN B O 1
ATOM 6976 N N . GLU B 1 419 ? 6.004 45.375 18.234 1 81.12 419 GLU B N 1
ATOM 6977 C CA . GLU B 1 419 ? 7.402 44.969 18.172 1 81.12 419 GLU B CA 1
ATOM 6978 C C . GLU B 1 419 ? 7.527 43.469 17.984 1 81.12 419 GLU B C 1
ATOM 6980 O O . GLU B 1 419 ? 6.773 42.688 18.578 1 81.12 419 GLU B O 1
ATOM 6985 N N . LEU B 1 420 ? 8.383 43.156 17.125 1 87 420 LEU B N 1
ATOM 6986 C CA . LEU B 1 420 ? 8.609 41.75 16.891 1 87 420 LEU B CA 1
ATOM 6987 C C . LEU B 1 420 ? 9.164 41.062 18.156 1 87 420 LEU B C 1
ATOM 6989 O O . LEU B 1 420 ? 10.102 41.594 18.766 1 87 420 LEU B O 1
ATOM 6993 N N . PRO B 1 421 ? 8.562 40.062 18.531 1 87.88 421 PRO B N 1
ATOM 6994 C CA . PRO B 1 421 ? 9.109 39.344 19.688 1 87.88 421 PRO B CA 1
ATOM 6995 C C . PRO B 1 421 ? 10.43 38.625 19.375 1 87.88 421 PRO B C 1
ATOM 6997 O O . PRO B 1 421 ? 10.773 38.469 18.203 1 87.88 421 PRO B O 1
ATOM 7000 N N . ASP B 1 422 ? 11.148 38.312 20.469 1 91.44 422 ASP B N 1
ATOM 7001 C CA . ASP B 1 422 ? 12.305 37.438 20.328 1 91.44 422 ASP B CA 1
ATOM 7002 C C . ASP B 1 422 ? 11.883 36.062 19.859 1 91.44 422 ASP B C 1
ATOM 7004 O O . ASP B 1 422 ? 11.109 35.375 20.531 1 91.44 422 ASP B O 1
ATOM 7008 N N . PRO B 1 423 ? 12.422 35.688 18.688 1 92.94 423 PRO B N 1
ATOM 7009 C CA . PRO B 1 423 ? 12 34.406 18.141 1 92.94 423 PRO B CA 1
ATOM 7010 C C . PRO B 1 423 ? 12.297 33.25 19.094 1 92.94 423 PRO B C 1
ATOM 7012 O O . PRO B 1 423 ? 11.555 32.281 19.125 1 92.94 423 PRO B O 1
ATOM 7015 N N . ARG B 1 424 ? 13.328 33.312 19.812 1 92.06 424 ARG B N 1
ATOM 7016 C CA . ARG B 1 424 ? 13.68 32.25 20.75 1 92.06 424 ARG B CA 1
ATOM 7017 C C . ARG B 1 424 ? 12.648 32.125 21.859 1 92.06 424 ARG B C 1
ATOM 7019 O O . ARG B 1 424 ? 12.305 31.031 22.281 1 92.06 424 ARG B O 1
ATOM 7026 N N . GLU B 1 425 ? 12.25 33.25 22.312 1 92 425 GLU B N 1
ATOM 7027 C CA . GLU B 1 425 ? 11.219 33.25 23.344 1 92 425 GLU B CA 1
ATOM 7028 C C . GLU B 1 425 ? 9.891 32.719 22.797 1 92 425 GLU B C 1
ATOM 7030 O O . GLU B 1 425 ? 9.172 32 23.484 1 92 425 GLU B O 1
ATOM 7035 N N . ALA B 1 426 ? 9.609 33.188 21.609 1 92.56 426 ALA B N 1
ATOM 7036 C CA . ALA B 1 426 ? 8.391 32.719 20.953 1 92.56 426 ALA B CA 1
ATOM 7037 C C . ALA B 1 426 ? 8.406 31.219 20.766 1 92.56 426 ALA B C 1
ATOM 7039 O O . ALA B 1 426 ? 7.383 30.547 20.922 1 92.56 426 ALA B O 1
ATOM 7040 N N . LEU B 1 427 ? 9.57 30.672 20.438 1 93.75 427 LEU B N 1
ATOM 7041 C CA . LEU B 1 427 ? 9.734 29.234 20.281 1 93.75 427 LEU B CA 1
ATOM 7042 C C . LEU B 1 427 ? 9.5 28.5 21.594 1 93.75 427 LEU B C 1
ATOM 7044 O O . LEU B 1 427 ? 8.867 27.438 21.625 1 93.75 427 LEU B O 1
ATOM 7048 N N . ALA B 1 428 ? 9.984 29.078 22.641 1 92.06 428 ALA B N 1
ATOM 7049 C CA . ALA B 1 428 ? 9.914 28.453 23.969 1 92.06 428 ALA B CA 1
ATOM 7050 C C . ALA B 1 428 ? 8.469 28.344 24.438 1 92.06 428 ALA B C 1
ATOM 7052 O O . ALA B 1 428 ? 8.148 27.516 25.297 1 92.06 428 ALA B O 1
ATOM 7053 N N . ARG B 1 429 ? 7.621 29.141 23.891 1 91 429 ARG B N 1
ATOM 7054 C CA . ARG B 1 429 ? 6.215 29.125 24.281 1 91 429 ARG B CA 1
ATOM 7055 C C . ARG B 1 429 ? 5.461 27.984 23.609 1 91 429 ARG B C 1
ATOM 7057 O O . ARG B 1 429 ? 4.34 27.656 24 1 91 429 ARG B O 1
ATOM 7064 N N . ARG B 1 430 ? 6.035 27.438 22.641 1 93.06 430 ARG B N 1
ATOM 7065 C CA . ARG B 1 430 ? 5.453 26.266 21.969 1 93.06 430 ARG B CA 1
ATOM 7066 C C . ARG B 1 430 ? 5.91 24.984 22.656 1 93.06 430 ARG B C 1
ATOM 7068 O O . ARG B 1 430 ? 6.824 24.312 22.156 1 93.06 430 ARG B O 1
ATOM 7075 N N . THR B 1 431 ? 5.141 24.578 23.641 1 92.25 431 THR B N 1
ATOM 7076 C CA . THR B 1 431 ? 5.598 23.516 24.531 1 92.25 431 THR B CA 1
ATOM 7077 C C . THR B 1 431 ? 4.941 22.188 24.156 1 92.25 431 THR B C 1
ATOM 7079 O O . THR B 1 431 ? 5.383 21.125 24.609 1 92.25 431 THR B O 1
ATOM 7082 N N . SER B 1 432 ? 3.865 22.219 23.359 1 94.56 432 SER B N 1
ATOM 7083 C CA . SER B 1 432 ? 3.18 20.969 23 1 94.56 432 SER B CA 1
ATOM 7084 C C . SER B 1 432 ? 4.094 20.047 22.219 1 94.56 432 SER B C 1
ATOM 7086 O O . SER B 1 432 ? 4.957 20.5 21.453 1 94.56 432 SER B O 1
ATOM 7088 N N . THR B 1 433 ? 3.91 18.734 22.344 1 95.94 433 THR B N 1
ATOM 7089 C CA . THR B 1 433 ? 4.75 17.734 21.703 1 95.94 433 THR B CA 1
ATOM 7090 C C . THR B 1 433 ? 4.691 17.859 20.188 1 95.94 433 THR B C 1
ATOM 7092 O O . THR B 1 433 ? 3.611 18.016 19.609 1 95.94 433 THR B O 1
ATOM 7095 N N . GLY B 1 434 ? 5.887 17.797 19.531 1 97 434 GLY B N 1
ATOM 7096 C CA . GLY B 1 434 ? 5.988 17.734 18.078 1 97 434 GLY B CA 1
ATOM 7097 C C . GLY B 1 434 ? 5.992 19.109 17.438 1 97 434 GLY B C 1
ATOM 7098 O O . GLY B 1 434 ? 6.102 19.219 16.203 1 97 434 GLY B O 1
ATOM 7099 N N . THR B 1 435 ? 5.906 20.219 18.25 1 96.56 435 THR B N 1
ATOM 7100 C CA . THR B 1 435 ? 5.883 21.594 17.75 1 96.56 435 THR B CA 1
ATOM 7101 C C . THR B 1 435 ? 7.297 22.141 17.578 1 96.56 435 THR B C 1
ATOM 7103 O O . THR B 1 435 ? 8.273 21.469 17.953 1 96.56 435 THR B O 1
ATOM 7106 N N . PRO B 1 436 ? 7.461 23.359 16.922 1 95.94 436 PRO B N 1
ATOM 7107 C CA . PRO B 1 436 ? 8.805 23.891 16.672 1 95.94 436 PRO B CA 1
ATOM 7108 C C . PRO B 1 436 ? 9.617 24.078 17.953 1 95.94 436 PRO B C 1
ATOM 7110 O O . PRO B 1 436 ? 10.844 23.953 17.922 1 95.94 436 PRO B O 1
ATOM 7113 N N . GLY B 1 437 ? 9.016 24.359 19.047 1 95.62 437 GLY B N 1
ATOM 7114 C CA . GLY B 1 437 ? 9.719 24.562 20.312 1 95.62 437 GLY B CA 1
ATOM 7115 C C . GLY B 1 437 ? 9.953 23.281 21.062 1 95.62 437 GLY B C 1
ATOM 7116 O O . GLY B 1 437 ? 10.719 23.25 22.031 1 95.62 437 GLY B O 1
ATOM 7117 N N . ASN B 1 438 ? 9.305 22.141 20.703 1 97.12 438 ASN B N 1
ATOM 7118 C CA . ASN B 1 438 ? 9.367 20.812 21.312 1 97.12 438 ASN B CA 1
ATOM 7119 C C . ASN B 1 438 ? 9.258 19.719 20.266 1 97.12 438 ASN B C 1
ATOM 7121 O O . ASN B 1 438 ? 8.242 19.016 20.188 1 97.12 438 ASN B O 1
ATOM 7125 N N . LEU B 1 439 ? 10.336 19.453 19.547 1 97.25 439 LEU B N 1
ATOM 7126 C CA . LEU B 1 439 ? 10.312 18.531 18.422 1 97.25 439 LEU B CA 1
ATOM 7127 C C . LEU B 1 439 ? 10.031 17.109 18.891 1 97.25 439 LEU B C 1
ATOM 7129 O O . LEU B 1 439 ? 9.562 16.266 18.109 1 97.25 439 LEU B O 1
ATOM 7133 N N . ASN B 1 440 ? 10.32 16.781 20.188 1 97.62 440 ASN B N 1
ATOM 7134 C CA . ASN B 1 440 ? 10.172 15.43 20.719 1 97.62 440 ASN B CA 1
ATOM 7135 C C . ASN B 1 440 ? 10.797 14.391 19.797 1 97.62 440 ASN B C 1
ATOM 7137 O O . ASN B 1 440 ? 10.133 13.438 19.391 1 97.62 440 ASN B O 1
ATOM 7141 N N . LEU B 1 441 ? 12.094 14.508 19.562 1 98.19 441 LEU B N 1
ATOM 7142 C CA . LEU B 1 441 ? 12.789 13.648 18.609 1 98.19 441 LEU B CA 1
ATOM 7143 C C . LEU B 1 441 ? 12.914 12.227 19.156 1 98.19 441 LEU B C 1
ATOM 7145 O O . LEU B 1 441 ? 13.234 11.297 18.406 1 98.19 441 LEU B O 1
ATOM 7149 N N . GLU B 1 442 ? 12.617 11.992 20.453 1 97.56 442 GLU B N 1
ATOM 7150 C CA . GLU B 1 442 ? 12.641 10.648 21.016 1 97.56 442 GLU B CA 1
ATOM 7151 C C . GLU B 1 442 ? 11.594 9.758 20.344 1 97.56 442 GLU B C 1
ATOM 7153 O O . GLU B 1 442 ? 11.812 8.555 20.172 1 97.56 442 GLU B O 1
ATOM 7158 N N . ALA B 1 443 ? 10.5 10.328 20.031 1 96.81 443 ALA B N 1
ATOM 7159 C CA . ALA B 1 443 ? 9.406 9.562 19.438 1 96.81 443 ALA B CA 1
ATOM 7160 C C . ALA B 1 443 ? 9.82 8.953 18.094 1 96.81 443 ALA B C 1
ATOM 7162 O O . ALA B 1 443 ? 9.742 7.738 17.922 1 96.81 443 ALA B O 1
ATOM 7163 N N . PRO B 1 444 ? 10.281 9.727 17.094 1 97.94 444 PRO B N 1
ATOM 7164 C CA . PRO B 1 444 ? 10.719 9.109 15.844 1 97.94 444 PRO B CA 1
ATOM 7165 C C . PRO B 1 444 ? 11.945 8.227 16.016 1 97.94 444 PRO B C 1
ATOM 7167 O O . PRO B 1 444 ? 12.109 7.246 15.281 1 97.94 444 PRO B O 1
ATOM 7170 N N . LEU B 1 445 ? 12.797 8.555 16.969 1 98.38 445 LEU B N 1
ATOM 7171 C CA . LEU B 1 445 ? 13.969 7.715 17.219 1 98.38 445 LEU B CA 1
ATOM 7172 C C . LEU B 1 445 ? 13.547 6.324 17.688 1 98.38 445 LEU B C 1
ATOM 7174 O O . LEU B 1 445 ? 14.172 5.328 17.328 1 98.38 445 LEU B O 1
ATOM 7178 N N . ARG B 1 446 ? 12.516 6.234 18.484 1 97.81 446 ARG B N 1
ATOM 7179 C CA . ARG B 1 446 ? 11.992 4.945 18.922 1 97.81 446 ARG B CA 1
ATOM 7180 C C . ARG B 1 446 ? 11.438 4.148 17.75 1 97.81 446 ARG B C 1
ATOM 7182 O O . ARG B 1 446 ? 11.656 2.939 17.656 1 97.81 446 ARG B O 1
ATOM 7189 N N . ARG B 1 447 ? 10.672 4.793 16.922 1 97.81 447 ARG B N 1
ATOM 7190 C CA . ARG B 1 447 ? 10.156 4.133 15.719 1 97.81 447 ARG B CA 1
ATOM 7191 C C . ARG B 1 447 ? 11.297 3.639 14.836 1 97.81 447 ARG B C 1
ATOM 7193 O O . ARG B 1 447 ? 11.234 2.529 14.305 1 97.81 447 ARG B O 1
ATOM 7200 N N . LEU B 1 448 ? 12.32 4.516 14.672 1 98.38 448 LEU B N 1
ATOM 7201 C CA . LEU B 1 448 ? 13.5 4.176 13.883 1 98.38 448 LEU B CA 1
ATOM 7202 C C . LEU B 1 448 ? 14.172 2.918 14.422 1 98.38 448 LEU B C 1
ATOM 7204 O O . LEU B 1 448 ? 14.586 2.049 13.648 1 98.38 448 LEU B O 1
ATOM 7208 N N . ALA B 1 449 ? 14.32 2.828 15.727 1 98.19 449 ALA B N 1
ATOM 7209 C CA . ALA B 1 449 ? 14.953 1.674 16.359 1 98.19 449 ALA B CA 1
ATOM 7210 C C . ALA B 1 449 ? 14.195 0.388 16.031 1 98.19 449 ALA B C 1
ATOM 7212 O O . ALA B 1 449 ? 14.805 -0.665 15.836 1 98.19 449 ALA B O 1
ATOM 7213 N N . GLY B 1 450 ? 12.852 0.447 16 1 97.69 450 GLY B N 1
ATOM 7214 C CA . GLY B 1 450 ? 12.055 -0.708 15.625 1 97.69 450 GLY B CA 1
ATOM 7215 C C . GLY B 1 450 ? 12.312 -1.172 14.211 1 97.69 450 GLY B C 1
ATOM 7216 O O . GLY B 1 450 ? 12.445 -2.371 13.953 1 97.69 450 GLY B O 1
ATOM 7217 N N . HIS B 1 451 ? 12.344 -0.213 13.281 1 98.12 451 HIS B N 1
ATOM 7218 C CA . HIS B 1 451 ? 12.648 -0.54 11.891 1 98.12 451 HIS B CA 1
ATOM 7219 C C . HIS B 1 451 ? 14.039 -1.151 11.758 1 98.12 451 HIS B C 1
ATOM 7221 O O . HIS B 1 451 ? 14.234 -2.098 10.992 1 98.12 451 HIS B O 1
ATOM 7227 N N . LYS B 1 452 ? 15.07 -0.571 12.477 1 97.81 452 LYS B N 1
ATOM 7228 C CA . LYS B 1 452 ? 16.453 -1.067 12.445 1 97.81 452 LYS B CA 1
ATOM 7229 C C . LYS B 1 452 ? 16.516 -2.52 12.906 1 97.81 452 LYS B C 1
ATOM 7231 O O . LYS B 1 452 ? 17.203 -3.34 12.289 1 97.81 452 LYS B O 1
ATOM 7236 N N . GLU B 1 453 ? 15.828 -2.836 13.969 1 97.56 453 GLU B N 1
ATOM 7237 C CA . GLU B 1 453 ? 15.828 -4.191 14.508 1 97.56 453 GLU B CA 1
ATOM 7238 C C . GLU B 1 453 ? 15.25 -5.184 13.5 1 97.56 453 GLU B C 1
ATOM 7240 O O . GLU B 1 453 ? 15.828 -6.246 13.266 1 97.56 453 GLU B O 1
ATOM 7245 N N . ARG B 1 454 ? 14.141 -4.875 12.914 1 96.88 454 ARG B N 1
ATOM 7246 C CA . ARG B 1 454 ? 13.461 -5.785 12 1 96.88 454 ARG B CA 1
ATOM 7247 C C . ARG B 1 454 ? 14.281 -6.02 10.742 1 96.88 454 ARG B C 1
ATOM 7249 O O . ARG B 1 454 ? 14.391 -7.148 10.258 1 96.88 454 ARG B O 1
ATOM 7256 N N . VAL B 1 455 ? 14.867 -4.93 10.172 1 96.88 455 VAL B N 1
ATOM 7257 C CA . VAL B 1 455 ? 15.602 -5.082 8.922 1 96.88 455 VAL B CA 1
ATOM 7258 C C . VAL B 1 455 ? 16.891 -5.863 9.172 1 96.88 455 VAL B C 1
ATOM 7260 O O . VAL B 1 455 ? 17.328 -6.645 8.32 1 96.88 455 VAL B O 1
ATOM 7263 N N . LEU B 1 456 ? 17.547 -5.648 10.344 1 96.44 456 LEU B N 1
ATOM 7264 C CA . LEU B 1 456 ? 18.75 -6.379 10.688 1 96.44 456 LEU B CA 1
ATOM 7265 C C . LEU B 1 456 ? 18.469 -7.875 10.805 1 96.44 456 LEU B C 1
ATOM 7267 O O . LEU B 1 456 ? 19.266 -8.695 10.344 1 96.44 456 LEU B O 1
ATOM 7271 N N . GLU B 1 457 ? 17.375 -8.211 11.375 1 96.31 457 GLU B N 1
ATOM 7272 C CA . GLU B 1 457 ? 16.984 -9.617 11.477 1 96.31 457 GLU B CA 1
ATOM 7273 C C . GLU B 1 457 ? 16.75 -10.227 10.102 1 96.31 457 GLU B C 1
ATOM 7275 O O . GLU B 1 457 ? 17.156 -11.367 9.852 1 96.31 457 GLU B O 1
ATOM 7280 N N . GLY B 1 458 ? 16.062 -9.484 9.273 1 95.38 458 GLY B N 1
ATOM 7281 C CA . GLY B 1 458 ? 15.836 -9.953 7.914 1 95.38 458 GLY B CA 1
ATOM 7282 C C . GLY B 1 458 ? 17.125 -10.164 7.137 1 95.38 458 GLY B C 1
ATOM 7283 O O . GLY B 1 458 ? 17.266 -11.164 6.43 1 95.38 458 GLY B O 1
ATOM 7284 N N . PHE B 1 459 ? 18.062 -9.25 7.273 1 94.5 459 PHE B N 1
ATOM 7285 C CA . PHE B 1 459 ? 19.328 -9.336 6.582 1 94.5 459 PHE B CA 1
ATOM 7286 C C . PHE B 1 459 ? 20.141 -10.531 7.074 1 94.5 459 PHE B C 1
ATOM 7288 O O . PHE B 1 459 ? 20.766 -11.234 6.277 1 94.5 459 PHE B O 1
ATOM 7295 N N . LYS B 1 460 ? 20.156 -10.75 8.383 1 95.88 460 LYS B N 1
ATOM 7296 C CA . LYS B 1 460 ? 20.891 -11.875 8.969 1 95.88 460 LYS B CA 1
ATOM 7297 C C . LYS B 1 460 ? 20.359 -13.203 8.438 1 95.88 460 LYS B C 1
ATOM 7299 O O . LYS B 1 460 ? 21.141 -14.086 8.07 1 95.88 460 LYS B O 1
ATOM 7304 N N . ARG B 1 461 ? 19.031 -13.328 8.375 1 96.56 461 ARG B N 1
ATOM 7305 C CA . ARG B 1 461 ? 18.406 -14.555 7.867 1 96.56 461 ARG B CA 1
ATOM 7306 C C . ARG B 1 461 ? 18.734 -14.758 6.395 1 96.56 461 ARG B C 1
ATOM 7308 O O . ARG B 1 461 ? 19.062 -15.867 5.973 1 96.56 461 ARG B O 1
ATOM 7315 N N . HIS B 1 462 ? 18.641 -13.695 5.629 1 96.88 462 HIS B N 1
ATOM 7316 C CA . HIS B 1 462 ? 18.922 -13.742 4.199 1 96.88 462 HIS B CA 1
ATOM 7317 C C . HIS B 1 462 ? 20.375 -14.117 3.934 1 96.88 462 HIS B C 1
ATOM 7319 O O . HIS B 1 462 ? 20.641 -15.008 3.131 1 96.88 462 HIS B O 1
ATOM 7325 N N . GLN B 1 463 ? 21.297 -13.5 4.625 1 95.62 463 GLN B N 1
ATOM 7326 C CA . GLN B 1 463 ? 22.734 -13.734 4.43 1 95.62 463 GLN B CA 1
ATOM 7327 C C . GLN B 1 463 ? 23.125 -15.133 4.887 1 95.62 463 GLN B C 1
ATOM 7329 O O . GLN B 1 463 ? 23.969 -15.781 4.262 1 95.62 463 GLN B O 1
ATOM 7334 N N . ARG B 1 464 ? 22.578 -15.57 5.977 1 96.5 464 ARG B N 1
ATOM 7335 C CA . ARG B 1 464 ? 22.859 -16.906 6.465 1 96.5 464 ARG B CA 1
ATOM 7336 C C . ARG B 1 464 ? 22.422 -17.969 5.453 1 96.5 464 ARG B C 1
ATOM 7338 O O . ARG B 1 464 ? 23.156 -18.922 5.184 1 96.5 464 ARG B O 1
ATOM 7345 N N . ALA B 1 465 ? 21.234 -17.781 4.91 1 97.44 465 ALA B N 1
ATOM 7346 C CA . ALA B 1 465 ? 20.734 -18.734 3.918 1 97.44 465 ALA B CA 1
ATOM 7347 C C . ALA B 1 465 ? 21.641 -18.766 2.691 1 97.44 465 ALA B C 1
ATOM 7349 O O . ALA B 1 465 ? 21.969 -19.844 2.184 1 97.44 465 ALA B O 1
ATOM 7350 N N . LEU B 1 466 ? 22.047 -17.594 2.201 1 96.5 466 LEU B N 1
ATOM 7351 C CA . LEU B 1 466 ? 22.906 -17.516 1.031 1 96.5 466 LEU B CA 1
ATOM 7352 C C . LEU B 1 466 ? 24.266 -18.156 1.315 1 96.5 466 LEU B C 1
ATOM 7354 O O . LEU B 1 466 ? 24.812 -18.875 0.473 1 96.5 466 LEU B O 1
ATOM 7358 N N . LYS B 1 467 ? 24.812 -17.859 2.504 1 96.38 467 LYS B N 1
ATOM 7359 C CA . LYS B 1 467 ? 26.109 -18.422 2.883 1 96.38 467 LYS B CA 1
ATOM 7360 C C . LYS B 1 467 ? 26.047 -19.953 2.961 1 96.38 467 LYS B C 1
ATOM 7362 O O . LYS B 1 467 ? 26.953 -20.641 2.514 1 96.38 467 LYS B O 1
ATOM 7367 N N . ASP B 1 468 ? 24.984 -20.438 3.5 1 96.44 468 ASP B N 1
ATOM 7368 C CA . ASP B 1 468 ? 24.812 -21.891 3.627 1 96.44 468 ASP B CA 1
ATOM 7369 C C . ASP B 1 468 ? 24.703 -22.547 2.258 1 96.44 468 ASP B C 1
ATOM 7371 O O . ASP B 1 468 ? 25.188 -23.672 2.059 1 96.44 468 ASP B O 1
ATOM 7375 N N . LEU B 1 469 ? 24.062 -21.891 1.327 1 96.94 469 LEU B N 1
ATOM 7376 C CA . LEU B 1 469 ? 23.812 -22.469 0.011 1 96.94 469 LEU B CA 1
ATOM 7377 C C . LEU B 1 469 ? 25.031 -22.312 -0.897 1 96.94 469 LEU B C 1
ATOM 7379 O O . LEU B 1 469 ? 25.344 -23.203 -1.691 1 96.94 469 LEU B O 1
ATOM 7383 N N . LEU B 1 470 ? 25.719 -21.188 -0.752 1 96.06 470 LEU B N 1
ATOM 7384 C CA . LEU B 1 470 ? 26.781 -20.859 -1.701 1 96.06 470 LEU B CA 1
ATOM 7385 C C . LEU B 1 470 ? 28.156 -21.141 -1.109 1 96.06 470 LEU B C 1
ATOM 7387 O O . LEU B 1 470 ? 29.156 -21.188 -1.834 1 96.06 470 LEU B O 1
ATOM 7391 N N . GLY B 1 471 ? 28.281 -21.359 0.218 1 93.25 471 GLY B N 1
ATOM 7392 C CA . GLY B 1 471 ? 29.547 -21.594 0.896 1 93.25 471 GLY B CA 1
ATOM 7393 C C . GLY B 1 471 ? 30.328 -20.312 1.138 1 93.25 471 GLY B C 1
ATOM 7394 O O . GLY B 1 471 ? 31.469 -20.359 1.625 1 93.25 471 GLY B O 1
ATOM 7395 N N . GLN B 1 472 ? 29.75 -19.125 0.719 1 90.69 472 GLN B N 1
ATOM 7396 C CA . GLN B 1 472 ? 30.375 -17.812 0.896 1 90.69 472 GLN B CA 1
ATOM 7397 C C . GLN B 1 472 ? 29.312 -16.703 0.927 1 90.69 472 GLN B C 1
ATOM 7399 O O . GLN B 1 472 ? 28.156 -16.938 0.579 1 90.69 472 GLN B O 1
ATOM 7404 N N . GLU B 1 473 ? 29.781 -15.648 1.386 1 88.69 473 GLU B N 1
ATOM 7405 C CA . GLU B 1 473 ? 28.906 -14.477 1.328 1 88.69 473 GLU B CA 1
ATOM 7406 C C . GLU B 1 473 ? 28.828 -13.922 -0.091 1 88.69 473 GLU B C 1
ATOM 7408 O O . GLU B 1 473 ? 29.844 -13.758 -0.762 1 88.69 473 GLU B O 1
ATOM 7413 N N . LEU B 1 474 ? 27.656 -13.766 -0.577 1 89.44 474 LEU B N 1
ATOM 7414 C CA . LEU B 1 474 ? 27.422 -13.258 -1.921 1 89.44 474 LEU B CA 1
ATOM 7415 C C . LEU B 1 474 ? 26.125 -12.453 -1.972 1 89.44 474 LEU B C 1
ATOM 7417 O O . LEU B 1 474 ? 25.125 -12.828 -1.343 1 89.44 474 LEU B O 1
ATOM 7421 N N . SER B 1 475 ? 26.156 -11.367 -2.658 1 92.25 475 SER B N 1
ATOM 7422 C CA . SER B 1 475 ? 24.938 -10.594 -2.914 1 92.25 475 SER B CA 1
ATOM 7423 C C . SER B 1 475 ? 24.266 -11.031 -4.207 1 92.25 475 SER B C 1
ATOM 7425 O O . SER B 1 475 ? 24.938 -11.383 -5.18 1 92.25 475 SER B O 1
ATOM 7427 N N . LEU B 1 476 ? 22.969 -10.992 -4.234 1 93.81 476 LEU B N 1
ATOM 7428 C CA . LEU B 1 476 ? 22.203 -11.336 -5.434 1 93.81 476 LEU B CA 1
ATOM 7429 C C . LEU B 1 476 ? 22.109 -10.133 -6.371 1 93.81 476 LEU B C 1
ATOM 7431 O O . LEU B 1 476 ? 21.688 -10.273 -7.52 1 93.81 476 LEU B O 1
ATOM 7435 N N . LEU B 1 477 ? 22.406 -8.969 -5.859 1 90.81 477 LEU B N 1
ATOM 7436 C CA . LEU B 1 477 ? 22.266 -7.738 -6.637 1 90.81 477 LEU B CA 1
ATOM 7437 C C . LEU B 1 477 ? 23.516 -7.484 -7.477 1 90.81 477 LEU B C 1
ATOM 7439 O O . LEU B 1 477 ? 24.641 -7.73 -7.023 1 90.81 477 LEU B O 1
ATOM 7443 N N . PRO B 1 478 ? 23.25 -7.078 -8.719 1 79.19 478 PRO B N 1
ATOM 7444 C CA . PRO B 1 478 ? 24.406 -6.816 -9.578 1 79.19 478 PRO B CA 1
ATOM 7445 C C . PRO B 1 478 ? 25.344 -5.746 -9.008 1 79.19 478 PRO B C 1
ATOM 7447 O O . PRO B 1 478 ? 24.875 -4.789 -8.391 1 79.19 478 PRO B O 1
ATOM 7450 N N . GLN B 1 479 ? 26.578 -6.012 -8.922 1 66.19 479 GLN B N 1
ATOM 7451 C CA . GLN B 1 479 ? 27.578 -5.051 -8.461 1 66.19 479 GLN B CA 1
ATOM 7452 C C . GLN B 1 479 ? 27.812 -3.961 -9.5 1 66.19 479 GLN B C 1
ATOM 7454 O O . GLN B 1 479 ? 27.75 -4.219 -10.703 1 66.19 479 GLN B O 1
ATOM 7459 N N . ASP B 1 480 ? 27.203 -2.814 -9.305 1 54.91 480 ASP B N 1
ATOM 7460 C CA . ASP B 1 480 ? 27.391 -1.677 -10.195 1 54.91 480 ASP B CA 1
ATOM 7461 C C . ASP B 1 480 ? 28.844 -1.588 -10.664 1 54.91 480 ASP B C 1
ATOM 7463 O O . ASP B 1 480 ? 29.766 -1.562 -9.852 1 54.91 480 ASP B O 1
ATOM 7467 N N . GLU B 1 481 ? 29.125 -2.1 -11.797 1 45.22 481 GLU B N 1
ATOM 7468 C CA . GLU B 1 481 ? 30.469 -1.781 -12.289 1 45.22 481 GLU B CA 1
ATOM 7469 C C . GLU B 1 481 ? 30.766 -0.292 -12.148 1 45.22 481 GLU B C 1
ATOM 7471 O O . GLU B 1 481 ? 31.906 0.138 -12.344 1 45.22 481 GLU B O 1
ATOM 7476 N N . SER B 1 482 ? 29.859 0.607 -12.328 1 36.22 482 SER B N 1
ATOM 7477 C CA . SER B 1 482 ? 30.25 2.012 -12.398 1 36.22 482 SER B CA 1
ATOM 7478 C C . SER B 1 482 ? 30.797 2.5 -11.062 1 36.22 482 SER B C 1
ATOM 7480 O O . SER B 1 482 ? 31.047 3.691 -10.891 1 36.22 482 SER B O 1
ATOM 7482 N N . ARG B 1 483 ? 30.781 1.68 -10.055 1 29.48 483 ARG B N 1
ATOM 7483 C CA . ARG B 1 483 ? 31.594 2.297 -9.016 1 29.48 483 ARG B CA 1
ATOM 7484 C C . ARG B 1 483 ? 33.094 2.131 -9.312 1 29.48 483 ARG B C 1
ATOM 7486 O O . ARG B 1 483 ? 33.531 1.035 -9.641 1 29.48 483 ARG B O 1
#

Secondary structure (DSSP, 8-state):
--------------------------TT--SPPPPHHHHHHHHTTHHHHGGGTHHHHHHHHHHHHHHHHHTTSS-HHHHHHHHHHHHHHHHHHHTT-----TTT-SHHHHHHHHHHHHHTHHHHGGGTT--HHHHHHHHHHHHHHHHHHHHHHHHHHHHHHHHHHHHHTTT-EEEEEETTEEEEEEEHHHHHHHHHHHHHHHHHHHHHHHHHH-SB-TT-TTTT--SS---HHHHHHHTT-SSB---HHHHHHHHHHHHHHHHHHHHHHHHHHHHHHHHHHHHTSTTT-SEE--GGG-EEPSS-TTPEE-HHHHHHHHHHHHHHHHHHHHHHHHTTPPSS--GGGGGGHHHHHHHHHHHHHHHHHHHHHHHH-EE-HHHHHHT--GGGGHHHHHHHHHHTT--HHHHHHHHHHHGGGSPPPPHHHHHHT--STTBTTB--THHHHHHHHHHHHHHHHHHHHHHHHHHHHHSS---SS---TT-/--------------------------TT--SPPPPHHHHHHHHTTHHHHGGGTHHHHHHHHHHHHHHHHHTTSS-HHHHHHHHHHHHHHHHHHHTT-----TTT-SHHHHHHHHHHHHHTHHHHGGGTT--HHHHHHHHHHHHHHHHHHHHHHHHHHHHHHHHHHHHHTTT-EEEEEETTEEEEEEEHHHHHHHHHHHHHHHHHHHHHHHHHH-SB-TT-TTTT--SS---HHHHHHHTT-SSB---HHHHHHHHHHHHHHHHHHHHHHHHHHHHHHHHHHHHTSTTT-SEE--GGG-EEPSS-TTPEE-HHHHHHHHHHHHHHHHHHHHHHHHTTPPSS--GGGGGGHHHHHHHHHHHHHHHHHHHHHHHH-EE-HHHHHHT--GGGGHHHHHHHHHHTT--HHHHHHHHHHHGGGSPPPPHHHHHHT--STTBTTB--THHHHHHHHHHHHHHHHHHHHHHHHHHHHHSS---SS---TT-

Sequence (966 aa):
MPRELLEAPGSLTRPALLEYSRVMAKLWEKGYSLDDAVECFTVGRDYLLDLNLITADAVASIAHVRMLASTGLLENDQARALEEELRQIARDGVAGKVRISREDEDCHTVLEALLTERLGDAGKRVHTGRSRNDQVTVATRLFSRESLLTITTDTITLVERLLDRAREESSTVMPGRTHLQIAMLSTFGLWLASWAEQLLDDLELLETAARLNDRSPLGSAASYGVPLPLDREMVADVLGFSGVQNNVLAVQHSRGTLDGHIAGALAAIATTLGRMAQDLILFSLPEVGYVRLPSALCSGSSIMPQKQNPDALELLRSRASLVEGWAAQCRGVVRGLPSGYNRDLQDTKEPLLRSLATVREELAVALVLVDRLEPQRDRMAKALNAEVFATDYAYQLVLEGVPFREAYQRAARDYGQQELPDPREALARRTSTGTPGNLNLEAPLRRLAGHKERVLEGFKRHQRALKDLLGQELSLLPQDESRMPRELLEAPGSLTRPALLEYSRVMAKLWEKGYSLDDAVECFTVGRDYLLDLNLITADAVASIAHVRMLASTGLLENDQARALEEELRQIARDGVAGKVRISREDEDCHTVLEALLTERLGDAGKRVHTGRSRNDQVTVATRLFSRESLLTITTDTITLVERLLDRAREESSTVMPGRTHLQIAMLSTFGLWLASWAEQLLDDLELLETAARLNDRSPLGSAASYGVPLPLDREMVADVLGFSGVQNNVLAVQHSRGTLDGHIAGALAAIATTLGRMAQDLILFSLPEVGYVRLPSALCSGSSIMPQKQNPDALELLRSRASLVEGWAAQCRGVVRGLPSGYNRDLQDTKEPLLRSLATVREELAVALVLVDRLEPQRDRMAKALNAEVFATDYAYQLVLEGVPFREAYQRAARDYGQQELPDPREALARRTSTGTPGNLNLEAPLRRLAGHKERVLEGFKRHQRALKDLLGQELSLLPQDESR